Protein 7AOB (pdb70)

CATH classification: 3.40.50.720

Structure (mmCIF, N/CA/C/O backbone):
data_7AOB
#
_entry.id   7AOB
#
_cell.length_a   69.910
_cell.length_b   150.480
_cell.length_c   153.970
_cell.angle_alpha   90.000
_cell.angle_beta   90.000
_cell.angle_gamma   90.000
#
_symmetry.space_group_name_H-M   'P 21 21 21'
#
loop_
_entity.id
_entity.type
_entity.pdbx_description
1 polymer 'Malate dehydrogenase'
2 non-polymer GLYCEROL
3 non-polymer DI(HYDROXYETHYL)ETHER
4 non-polymer 'PENTAETHYLENE GLYCOL'
5 non-polymer 1,2-ETHANEDIOL
6 non-polymer 'TRIETHYLENE GLYCOL'
7 water water
#
loop_
_atom_site.group_PDB
_atom_site.id
_atom_site.type_symbol
_atom_site.label_atom_id
_atom_site.label_alt_id
_atom_site.label_comp_id
_atom_site.label_asym_id
_atom_site.label_entity_id
_atom_site.label_seq_id
_atom_site.pdbx_PDB_ins_code
_atom_site.Cartn_x
_atom_site.Cartn_y
_atom_site.Cartn_z
_atom_site.occupancy
_atom_site.B_iso_or_equiv
_atom_site.auth_seq_id
_atom_site.auth_comp_id
_atom_site.auth_asym_id
_atom_site.auth_atom_id
_atom_site.pdbx_PDB_model_num
ATOM 1 N N . MET A 1 1 ? -32.799 -33.276 -22.446 1.00 34.61 1 MET A N 1
ATOM 2 C CA . MET A 1 1 ? -31.810 -32.341 -21.817 1.00 32.69 1 MET A CA 1
ATOM 3 C C . MET A 1 1 ? -32.282 -30.915 -22.102 1.00 33.51 1 MET A C 1
ATOM 4 O O . MET A 1 1 ? -32.710 -30.643 -23.241 1.00 29.75 1 MET A O 1
ATOM 9 N N . LYS A 1 2 ? -32.220 -30.061 -21.086 1.00 35.63 2 LYS A N 1
ATOM 10 C CA . LYS A 1 2 ? -32.647 -28.640 -21.097 1.00 39.22 2 LYS A CA 1
ATOM 11 C C . LYS A 1 2 ? -31.511 -27.830 -20.472 1.00 35.98 2 LYS A C 1
ATOM 12 O O . LYS A 1 2 ? -30.936 -28.314 -19.501 1.00 30.93 2 LYS A O 1
ATOM 18 N N . ARG A 1 3 ? -31.150 -26.678 -21.033 1.00 29.68 3 ARG A N 1
ATOM 19 C CA . ARG A 1 3 ? -30.213 -25.773 -20.346 1.00 28.32 3 ARG A CA 1
ATOM 20 C C . ARG A 1 3 ? -30.885 -25.275 -19.070 1.00 26.05 3 ARG A C 1
ATOM 21 O O . ARG A 1 3 ? -32.088 -24.995 -19.037 1.00 23.53 3 ARG A O 1
ATOM 29 N N . PRO A 1 4 ? -30.104 -25.118 -17.993 1.00 23.19 4 PRO A N 1
ATOM 30 C CA . PRO A 1 4 ? -30.606 -24.418 -16.817 1.00 22.54 4 PRO A CA 1
ATOM 31 C C . PRO A 1 4 ? -30.952 -22.943 -17.083 1.00 19.61 4 PRO A C 1
ATOM 32 O O . PRO A 1 4 ? -30.648 -22.354 -18.171 1.00 17.69 4 PRO A O 1
ATOM 36 N N . LYS A 1 5 ? -31.622 -22.355 -16.100 1.00 20.22 5 LYS A N 1
ATOM 37 C CA . LYS A 1 5 ? -32.193 -20.985 -16.175 1.00 19.15 5 LYS A CA 1
ATOM 38 C C . LYS A 1 5 ? -31.662 -20.144 -15.010 1.00 17.95 5 LYS A C 1
ATOM 39 O O . LYS A 1 5 ? -31.841 -20.528 -13.824 1.00 18.55 5 LYS A O 1
ATOM 45 N N . VAL A 1 6 ? -31.040 -19.019 -15.338 1.00 18.69 6 VAL A N 1
ATOM 46 C CA . VAL A 1 6 ? -30.577 -18.004 -14.353 1.00 17.87 6 VAL A CA 1
ATOM 47 C C . VAL A 1 6 ? -31.373 -16.729 -14.575 1.00 18.73 6 VAL A C 1
ATOM 48 O O . VAL A 1 6 ? -31.408 -16.212 -15.737 1.00 19.69 6 VAL A O 1
ATOM 52 N N . SER A 1 7 ? -31.917 -16.175 -13.486 1.00 18.34 7 SER A N 1
ATOM 53 C CA . SER A 1 7 ? -32.526 -14.827 -13.518 1.00 17.94 7 SER A CA 1
ATOM 54 C C . SER A 1 7 ? -31.598 -13.863 -12.775 1.00 19.10 7 SER A C 1
ATOM 55 O O . SER A 1 7 ? -31.019 -14.218 -11.705 1.00 17.59 7 SER A O 1
ATOM 58 N N . ILE A 1 8 ? -31.488 -12.662 -13.325 1.00 17.30 8 ILE A N 1
ATOM 59 C CA . ILE A 1 8 ? -30.702 -11.558 -12.725 1.00 18.30 8 ILE A CA 1
ATOM 60 C C . ILE A 1 8 ? -31.679 -10.426 -12.475 1.00 18.39 8 ILE A C 1
ATOM 61 O O . ILE A 1 8 ? -32.200 -9.880 -13.467 1.00 21.97 8 ILE A O 1
ATOM 66 N N . VAL A 1 9 ? -31.832 -10.033 -11.218 1.00 19.28 9 VAL A N 1
ATOM 67 C CA . VAL A 1 9 ? -32.652 -8.853 -10.805 1.00 20.62 9 VAL A CA 1
ATOM 68 C C . VAL A 1 9 ? -31.722 -7.632 -10.681 1.00 21.57 9 VAL A C 1
ATOM 69 O O . VAL A 1 9 ? -30.746 -7.671 -9.877 1.00 25.38 9 VAL A O 1
ATOM 73 N N . GLY A 1 10 ? -32.026 -6.583 -11.441 1.00 21.23 10 GLY A N 1
ATOM 74 C CA . GLY A 1 10 ? -31.136 -5.440 -11.686 1.00 22.10 10 GLY A CA 1
ATOM 75 C C . GLY A 1 10 ? -30.425 -5.612 -13.017 1.00 24.72 10 GLY A C 1
ATOM 76 O O . GLY A 1 10 ? -29.587 -6.522 -13.147 1.00 23.83 10 GLY A O 1
ATOM 77 N N . ALA A 1 11 ? -30.759 -4.786 -13.999 1.00 21.91 11 ALA A N 1
ATOM 78 C CA . ALA A 1 11 ? -30.166 -4.847 -15.347 1.00 23.49 11 ALA A CA 1
ATOM 79 C C . ALA A 1 11 ? -29.307 -3.594 -15.556 1.00 21.24 11 ALA A C 1
ATOM 80 O O . ALA A 1 11 ? -29.177 -3.181 -16.699 1.00 23.92 11 ALA A O 1
ATOM 82 N N . GLY A 1 12 ? -28.833 -2.982 -14.466 1.00 22.42 12 GLY A N 1
ATOM 83 C CA . GLY A 1 12 ? -27.773 -1.950 -14.472 1.00 20.87 12 GLY A CA 1
ATOM 84 C C . GLY A 1 12 ? -26.451 -2.539 -14.966 1.00 23.06 12 GLY A C 1
ATOM 85 O O . GLY A 1 12 ? -26.454 -3.688 -15.468 1.00 20.63 12 GLY A O 1
ATOM 86 N N . ASN A 1 13 ? -25.342 -1.808 -14.817 1.00 23.08 13 ASN A N 1
ATOM 87 C CA . ASN A 1 13 ? -24.026 -2.220 -15.355 1.00 22.19 13 ASN A CA 1
ATOM 88 C C . ASN A 1 13 ? -23.633 -3.581 -14.771 1.00 21.56 13 ASN A C 1
ATOM 89 O O . ASN A 1 13 ? -23.105 -4.400 -15.519 1.00 23.40 13 ASN A O 1
ATOM 94 N N . THR A 1 14 ? -23.841 -3.785 -13.475 1.00 21.50 14 THR A N 1
ATOM 95 C CA . THR A 1 14 ? -23.416 -5.044 -12.811 1.00 22.87 14 THR A CA 1
ATOM 96 C C . THR A 1 14 ? -24.259 -6.223 -13.310 1.00 20.74 14 THR A C 1
ATOM 97 O O . THR A 1 14 ? -23.679 -7.217 -13.715 1.00 20.16 14 THR A O 1
ATOM 101 N N . GLY A 1 15 ? -25.573 -6.084 -13.258 1.00 18.36 15 GLY A N 1
ATOM 102 C CA . GLY A 1 15 ? -26.457 -7.147 -13.774 1.00 18.76 15 GLY A CA 1
ATOM 103 C C . GLY A 1 15 ? -26.103 -7.518 -15.206 1.00 19.06 15 GLY A C 1
ATOM 104 O O . GLY A 1 15 ? -25.985 -8.714 -15.497 1.00 17.63 15 GLY A O 1
ATOM 105 N N . ALA A 1 16 ? -25.927 -6.522 -16.079 1.00 19.69 16 ALA A N 1
ATOM 106 C CA . ALA A 1 16 ? -25.590 -6.719 -17.503 1.00 21.44 16 ALA A CA 1
ATOM 107 C C . ALA A 1 16 ? -24.195 -7.362 -17.647 1.00 21.16 16 ALA A C 1
ATOM 108 O O . ALA A 1 16 ? -24.050 -8.233 -18.515 1.00 19.68 16 ALA A O 1
ATOM 110 N N . ALA A 1 17 ? -23.209 -6.948 -16.844 1.00 19.79 17 ALA A N 1
ATOM 111 C CA . ALA A 1 17 ? -21.849 -7.540 -16.872 1.00 20.58 17 ALA A CA 1
ATOM 112 C C . ALA A 1 17 ? -21.948 -9.004 -16.454 1.00 20.36 17 ALA A C 1
ATOM 113 O O . ALA A 1 17 ? -21.344 -9.857 -17.089 1.00 22.21 17 ALA A O 1
ATOM 115 N N . LEU A 1 18 ? -22.712 -9.286 -15.414 1.00 20.15 18 LEU A N 1
ATOM 116 C CA . LEU A 1 18 ? -22.959 -10.684 -15.001 1.00 18.80 18 LEU A CA 1
ATOM 117 C C . LEU A 1 18 ? -23.481 -11.498 -16.194 1.00 18.75 18 LEU A C 1
ATOM 118 O O . LEU A 1 18 ? -22.947 -12.598 -16.429 1.00 16.40 18 LEU A O 1
ATOM 123 N N . ALA A 1 19 ? -24.509 -11.009 -16.895 1.00 17.32 19 ALA A N 1
ATOM 124 C CA . ALA A 1 19 ? -25.137 -11.729 -18.023 1.00 16.95 19 ALA A CA 1
ATOM 125 C C . ALA A 1 19 ? -24.077 -12.023 -19.083 1.00 16.28 19 ALA A C 1
ATOM 126 O O . ALA A 1 19 ? -24.079 -13.134 -19.658 1.00 17.57 19 ALA A O 1
ATOM 128 N N . HIS A 1 20 ? -23.197 -11.067 -19.338 1.00 17.74 20 HIS A N 1
ATOM 129 C CA . HIS A 1 20 ? -22.113 -11.189 -20.353 1.00 18.80 20 HIS A CA 1
ATOM 130 C C . HIS A 1 20 ? -21.193 -12.345 -19.944 1.00 18.20 20 HIS A C 1
ATOM 131 O O . HIS A 1 20 ? -20.951 -13.266 -20.754 1.00 16.38 20 HIS A O 1
ATOM 138 N N . TRP A 1 21 ? -20.688 -12.308 -18.720 1.00 18.69 21 TRP A N 1
ATOM 139 C CA . TRP A 1 21 ? -19.753 -13.356 -18.217 1.00 19.77 21 TRP A CA 1
ATOM 140 C C . TRP A 1 21 ? -20.447 -14.732 -18.245 1.00 21.32 21 TRP A C 1
ATOM 141 O O . TRP A 1 21 ? -19.776 -15.750 -18.528 1.00 22.40 21 TRP A O 1
ATOM 152 N N . LEU A 1 22 ? -21.746 -14.788 -17.922 1.00 19.01 22 LEU A N 1
ATOM 153 C CA . LEU A 1 22 ? -22.505 -16.068 -17.954 1.00 21.33 22 LEU A CA 1
ATOM 154 C C . LEU A 1 22 ? -22.684 -16.522 -19.405 1.00 19.88 22 LEU A C 1
ATOM 155 O O . LEU A 1 22 ? -22.575 -17.739 -19.622 1.00 18.30 22 LEU A O 1
ATOM 160 N N . ALA A 1 23 ? -23.001 -15.613 -20.338 1.00 19.07 23 ALA A N 1
ATOM 161 C CA . ALA A 1 23 ? -23.273 -16.007 -21.745 1.00 20.93 23 ALA A CA 1
ATOM 162 C C . ALA A 1 23 ? -22.039 -16.739 -22.299 1.00 22.40 23 ALA A C 1
ATOM 163 O O . ALA A 1 23 ? -22.174 -17.753 -22.992 1.00 21.39 23 ALA A O 1
ATOM 165 N N . ILE A 1 24 ? -20.858 -16.223 -21.986 1.00 23.26 24 ILE A N 1
ATOM 166 C CA . ILE A 1 24 ? -19.560 -16.751 -22.490 1.00 29.60 24 ILE A CA 1
ATOM 167 C C . ILE A 1 24 ? -19.276 -18.145 -21.919 1.00 27.21 24 ILE A C 1
ATOM 168 O O . ILE A 1 24 ? -18.665 -18.940 -22.634 1.00 29.49 24 ILE A O 1
ATOM 173 N N . LYS A 1 25 ? -19.756 -18.420 -20.707 1.00 27.39 25 LYS A N 1
ATOM 174 C CA . LYS A 1 25 ? -19.559 -19.756 -20.099 1.00 28.94 25 LYS A CA 1
ATOM 175 C C . LYS A 1 25 ? -20.532 -20.774 -20.712 1.00 27.99 25 LYS A C 1
ATOM 176 O O . LYS A 1 25 ? -20.319 -21.940 -20.449 1.00 26.25 25 LYS A O 1
ATOM 182 N N . GLN A 1 26 ? -21.541 -20.332 -21.479 1.00 25.72 26 GLN A N 1
ATOM 183 C CA . GLN A 1 26 ? -22.572 -21.228 -22.066 1.00 29.82 26 GLN A CA 1
ATOM 184 C C . GLN A 1 26 ? -23.189 -22.095 -20.971 1.00 29.04 26 GLN A C 1
ATOM 185 O O . GLN A 1 26 ? -23.189 -23.305 -21.115 1.00 32.61 26 GLN A O 1
ATOM 191 N N . VAL A 1 27 ? -23.584 -21.495 -19.857 1.00 33.49 27 VAL A N 1
ATOM 192 C CA . VAL A 1 27 ? -23.909 -22.269 -18.629 1.00 32.78 27 VAL A CA 1
ATOM 193 C C . VAL A 1 27 ? -25.435 -22.297 -18.434 1.00 30.33 27 VAL A C 1
ATOM 194 O O . VAL A 1 27 ? -25.905 -23.265 -17.822 1.00 27.12 27 VAL A O 1
ATOM 198 N N . ALA A 1 28 ? -26.182 -21.333 -19.001 1.00 25.14 28 ALA A N 1
ATOM 199 C CA . ALA A 1 28 ? -27.630 -21.183 -18.753 1.00 23.30 28 ALA A CA 1
ATOM 200 C C . ALA A 1 28 ? -28.255 -20.183 -19.720 1.00 19.45 28 ALA A C 1
ATOM 201 O O . ALA A 1 28 ? -27.592 -19.247 -20.165 1.00 17.35 28 ALA A O 1
ATOM 203 N N . ASP A 1 29 ? -29.531 -20.385 -20.004 1.00 18.14 29 ASP A N 1
ATOM 204 C CA . ASP A 1 29 ? -30.392 -19.294 -20.508 1.00 19.91 29 ASP A CA 1
ATOM 205 C C . ASP A 1 29 ? -30.515 -18.271 -19.385 1.00 21.30 29 ASP A C 1
ATOM 206 O O . ASP A 1 29 ? -30.417 -18.656 -18.172 1.00 19.95 29 ASP A O 1
ATOM 211 N N . ILE A 1 30 ? -30.634 -17.012 -19.788 1.00 21.23 30 ILE A N 1
ATOM 212 C CA . ILE A 1 30 ? -30.603 -15.846 -18.867 1.00 22.21 30 ILE A CA 1
ATOM 213 C C . ILE A 1 30 ? -31.848 -14.988 -19.070 1.00 21.56 30 ILE A C 1
ATOM 214 O O . ILE A 1 30 ? -32.183 -14.661 -20.225 1.00 20.41 30 ILE A O 1
ATOM 219 N N . VAL A 1 31 ? -32.427 -14.567 -17.953 1.00 21.58 31 VAL A N 1
ATOM 220 C CA . VAL A 1 31 ? -33.516 -13.569 -17.920 1.00 21.06 31 VAL A CA 1
ATOM 221 C C . VAL A 1 31 ? -33.031 -12.389 -17.078 1.00 21.49 31 VAL A C 1
ATOM 222 O O . VAL A 1 31 ? -32.813 -12.587 -15.897 1.00 20.12 31 VAL A O 1
ATOM 226 N N . LEU A 1 32 ? -32.966 -11.199 -17.679 1.00 21.07 32 LEU A N 1
ATOM 227 C CA . LEU A 1 32 ? -32.736 -9.911 -16.989 1.00 22.91 32 LEU A CA 1
ATOM 228 C C . LEU A 1 32 ? -34.066 -9.294 -16.547 1.00 22.69 32 LEU A C 1
ATOM 229 O O . LEU A 1 32 ? -34.958 -9.147 -17.396 1.00 22.36 32 LEU A O 1
ATOM 234 N N . VAL A 1 33 ? -34.163 -8.871 -15.286 1.00 21.80 33 VAL A N 1
ATOM 235 C CA . VAL A 1 33 ? -35.390 -8.220 -14.764 1.00 24.96 33 VAL A CA 1
ATOM 236 C C . VAL A 1 33 ? -35.032 -6.899 -14.100 1.00 24.48 33 VAL A C 1
ATOM 237 O O . VAL A 1 33 ? -33.995 -6.791 -13.442 1.00 24.47 33 VAL A O 1
ATOM 241 N N . ASP A 1 34 ? -35.833 -5.891 -14.396 1.00 23.43 34 ASP A N 1
ATOM 242 C CA . ASP A 1 34 ? -35.638 -4.530 -13.874 1.00 26.40 34 ASP A CA 1
ATOM 243 C C . ASP A 1 34 ? -37.008 -3.836 -13.913 1.00 26.38 34 ASP A C 1
ATOM 244 O O . ASP A 1 34 ? -37.871 -4.247 -14.705 1.00 26.82 34 ASP A O 1
ATOM 249 N N . VAL A 1 35 ? -37.179 -2.798 -13.112 1.00 28.78 35 VAL A N 1
ATOM 250 C CA . VAL A 1 35 ? -38.457 -2.032 -13.000 1.00 29.62 35 VAL A CA 1
ATOM 251 C C . VAL A 1 35 ? -38.519 -1.065 -14.192 1.00 31.61 35 VAL A C 1
ATOM 252 O O . VAL A 1 35 ? -39.645 -0.703 -14.608 1.00 29.08 35 VAL A O 1
ATOM 256 N N . VAL A 1 36 ? -37.351 -0.699 -14.742 1.00 29.42 36 VAL A N 1
ATOM 257 C CA . VAL A 1 36 ? -37.213 0.301 -15.844 1.00 29.97 36 VAL A CA 1
ATOM 258 C C . VAL A 1 36 ? -37.606 -0.324 -17.185 1.00 31.45 36 VAL A C 1
ATOM 259 O O . VAL A 1 36 ? -36.880 -1.227 -17.671 1.00 24.91 36 VAL A O 1
ATOM 263 N N . GLU A 1 37 ? -38.689 0.174 -17.796 1.00 29.26 37 GLU A N 1
ATOM 264 C CA . GLU A 1 37 ? -39.270 -0.437 -19.020 1.00 30.19 37 GLU A CA 1
ATOM 265 C C . GLU A 1 37 ? -38.282 -0.274 -20.165 1.00 27.76 37 GLU A C 1
ATOM 266 O O . GLU A 1 37 ? -37.694 0.811 -20.285 1.00 30.42 37 GLU A O 1
ATOM 272 N N . GLY A 1 38 ? -38.149 -1.309 -20.986 1.00 26.37 38 GLY A N 1
ATOM 273 C CA . GLY A 1 38 ? -37.273 -1.294 -22.157 1.00 25.74 38 GLY A CA 1
ATOM 274 C C . GLY A 1 38 ? -35.833 -1.686 -21.835 1.00 25.64 38 GLY A C 1
ATOM 275 O O . GLY A 1 38 ? -35.238 -2.290 -22.725 1.00 26.49 38 GLY A O 1
ATOM 276 N N . MET A 1 39 ? -35.282 -1.348 -20.658 1.00 23.15 39 MET A N 1
ATOM 277 C CA . MET A 1 39 ? -33.817 -1.453 -20.381 1.00 24.53 39 MET A CA 1
ATOM 278 C C . MET A 1 39 ? -33.347 -2.913 -20.389 1.00 22.24 39 MET A C 1
ATOM 279 O O . MET A 1 39 ? -32.395 -3.234 -21.109 1.00 20.73 39 MET A O 1
ATOM 284 N N . PRO A 1 40 ? -33.933 -3.827 -19.574 1.00 21.44 40 PRO A N 1
ATOM 285 C CA . PRO A 1 40 ? -33.536 -5.227 -19.596 1.00 22.21 40 PRO A CA 1
ATOM 286 C C . PRO A 1 40 ? -33.796 -5.840 -20.968 1.00 21.75 40 PRO A C 1
ATOM 287 O O . PRO A 1 40 ? -33.015 -6.678 -21.360 1.00 20.70 40 PRO A O 1
ATOM 291 N N . GLN A 1 41 ? -34.891 -5.456 -21.626 1.00 21.43 41 GLN A N 1
ATOM 292 C CA . GLN A 1 41 ? -35.239 -5.971 -22.973 1.00 21.73 41 GLN A CA 1
ATOM 293 C C . GLN A 1 41 ? -34.096 -5.615 -23.943 1.00 21.20 41 GLN A C 1
ATOM 294 O O . GLN A 1 41 ? -33.706 -6.450 -24.793 1.00 21.07 41 GLN A O 1
ATOM 300 N N . GLY A 1 42 ? -33.616 -4.381 -23.870 1.00 21.57 42 GLY A N 1
ATOM 301 C CA . GLY A 1 42 ? -32.587 -3.845 -24.787 1.00 22.13 42 GLY A CA 1
ATOM 302 C C . GLY A 1 42 ? -31.238 -4.499 -24.531 1.00 20.08 42 GLY A C 1
ATOM 303 O O . GLY A 1 42 ? -30.600 -4.917 -25.469 1.00 19.25 42 GLY A O 1
ATOM 304 N N . LYS A 1 43 ? -30.846 -4.633 -23.273 1.00 21.20 43 LYS A N 1
ATOM 305 C CA . LYS A 1 43 ? -29.535 -5.220 -22.932 1.00 21.70 43 LYS A CA 1
ATOM 306 C C . LYS A 1 43 ? -29.516 -6.696 -23.306 1.00 22.55 43 LYS A C 1
ATOM 307 O O . LYS A 1 43 ? -28.504 -7.118 -23.868 1.00 20.65 43 LYS A O 1
ATOM 313 N N . ALA A 1 44 ? -30.572 -7.442 -22.959 1.00 20.84 44 ALA A N 1
ATOM 314 C CA . ALA A 1 44 ? -30.787 -8.849 -23.353 1.00 19.86 44 ALA A CA 1
ATOM 315 C C . ALA A 1 44 ? -30.645 -9.017 -24.868 1.00 19.32 44 ALA A C 1
ATOM 316 O O . ALA A 1 44 ? -29.851 -9.867 -25.271 1.00 18.88 44 ALA A O 1
ATOM 318 N N . LEU A 1 45 ? -31.437 -8.320 -25.683 1.00 19.12 45 LEU A N 1
ATOM 319 C CA . LEU A 1 45 ? -31.397 -8.510 -27.160 1.00 20.50 45 LEU A CA 1
ATOM 320 C C . LEU A 1 45 ? -30.008 -8.126 -27.686 1.00 19.73 45 LEU A C 1
ATOM 321 O O . LEU A 1 45 ? -29.438 -8.891 -28.482 1.00 20.46 45 LEU A O 1
ATOM 326 N N . ASP A 1 46 ? -29.429 -7.040 -27.189 1.00 20.46 46 ASP A N 1
ATOM 327 C CA . ASP A 1 46 ? -28.048 -6.637 -27.576 1.00 20.36 46 ASP A CA 1
ATOM 328 C C . ASP A 1 46 ? -27.075 -7.792 -27.277 1.00 21.57 46 ASP A C 1
ATOM 329 O O . ASP A 1 46 ? -26.320 -8.177 -28.191 1.00 21.42 46 ASP A O 1
ATOM 334 N N . LEU A 1 47 ? -27.113 -8.380 -26.070 1.00 21.85 47 LEU A N 1
ATOM 335 C CA . LEU A 1 47 ? -26.132 -9.438 -25.694 1.00 19.70 47 LEU A CA 1
ATOM 336 C C . LEU A 1 47 ? -26.392 -10.625 -26.601 1.00 18.70 47 LEU A C 1
ATOM 337 O O . LEU A 1 47 ? -25.408 -11.228 -27.101 1.00 16.68 47 LEU A O 1
ATOM 342 N N . MET A 1 48 ? -27.663 -10.958 -26.852 1.00 19.12 48 MET A N 1
ATOM 343 C CA . MET A 1 48 ? -27.945 -12.209 -27.598 1.00 20.71 48 MET A CA 1
ATOM 344 C C . MET A 1 48 ? -27.529 -12.062 -29.083 1.00 19.47 48 MET A C 1
ATOM 345 O O . MET A 1 48 ? -27.146 -13.089 -29.744 1.00 20.39 48 MET A O 1
ATOM 350 N N . GLN A 1 49 ? -27.505 -10.835 -29.590 1.00 21.10 49 GLN A N 1
ATOM 351 C CA . GLN A 1 49 ? -27.090 -10.526 -30.992 1.00 21.47 49 GLN A CA 1
ATOM 352 C C . GLN A 1 49 ? -25.572 -10.709 -31.163 1.00 20.57 49 GLN A C 1
ATOM 353 O O . GLN A 1 49 ? -25.111 -10.726 -32.324 1.00 19.86 49 GLN A O 1
ATOM 359 N N . SER A 1 50 ? -24.813 -10.806 -30.067 1.00 19.05 50 SER A N 1
ATOM 360 C CA A SER A 1 50 ? -23.356 -11.102 -30.128 0.50 19.50 50 SER A CA 1
ATOM 361 C CA B SER A 1 50 ? -23.356 -11.109 -30.103 0.50 19.29 50 SER A CA 1
ATOM 362 C C . SER A 1 50 ? -23.132 -12.605 -30.333 1.00 19.68 50 SER A C 1
ATOM 363 O O . SER A 1 50 ? -22.005 -12.972 -30.710 1.00 21.89 50 SER A O 1
ATOM 368 N N . ALA A 1 51 ? -24.153 -13.440 -30.081 1.00 19.96 51 ALA A N 1
ATOM 369 C CA . ALA A 1 51 ? -24.007 -14.907 -30.008 1.00 21.02 51 ALA A CA 1
ATOM 370 C C . ALA A 1 51 ? -23.477 -15.481 -31.329 1.00 22.45 51 ALA A C 1
ATOM 371 O O . ALA A 1 51 ? -22.586 -16.347 -31.321 1.00 22.19 51 ALA A O 1
ATOM 373 N N . PRO A 1 52 ? -24.018 -15.110 -32.512 1.00 21.69 52 PRO A N 1
ATOM 374 C CA . PRO A 1 52 ? -23.527 -15.702 -33.762 1.00 21.84 52 PRO A CA 1
ATOM 375 C C . PRO A 1 52 ? -22.032 -15.367 -33.979 1.00 25.40 52 PRO A C 1
ATOM 376 O O . PRO A 1 52 ? -21.296 -16.084 -34.626 1.00 21.43 52 PRO A O 1
ATOM 380 N N . VAL A 1 53 ? -21.582 -14.277 -33.366 1.00 26.11 53 VAL A N 1
ATOM 381 C CA . VAL A 1 53 ? -20.177 -13.832 -33.580 1.00 30.07 53 VAL A CA 1
ATOM 382 C C . VAL A 1 53 ? -19.259 -14.492 -32.547 1.00 29.32 53 VAL A C 1
ATOM 383 O O . VAL A 1 53 ? -18.166 -14.907 -32.929 1.00 25.44 53 VAL A O 1
ATOM 387 N N . GLU A 1 54 ? -19.728 -14.632 -31.320 1.00 26.58 54 GLU A N 1
ATOM 388 C CA . GLU A 1 54 ? -18.854 -15.119 -30.215 1.00 31.35 54 GLU A CA 1
ATOM 389 C C . GLU A 1 54 ? -18.978 -16.622 -29.998 1.00 32.52 54 GLU A C 1
ATOM 390 O O . GLU A 1 54 ? -18.219 -17.142 -29.175 1.00 44.11 54 GLU A O 1
ATOM 396 N N . GLY A 1 55 ? -19.877 -17.273 -30.723 1.00 36.48 55 GLY A N 1
ATOM 397 C CA . GLY A 1 55 ? -20.085 -18.728 -30.637 1.00 36.70 55 GLY A CA 1
ATOM 398 C C . GLY A 1 55 ? -20.530 -19.143 -29.243 1.00 38.08 55 GLY A C 1
ATOM 399 O O . GLY A 1 55 ? -19.730 -19.799 -28.540 1.00 47.14 55 GLY A O 1
ATOM 400 N N . PHE A 1 56 ? -21.705 -18.686 -28.804 1.00 31.63 56 PHE A N 1
ATOM 401 C CA . PHE A 1 56 ? -22.409 -19.237 -27.624 1.00 24.65 56 PHE A CA 1
ATOM 402 C C . PHE A 1 56 ? -23.859 -19.511 -28.024 1.00 24.90 56 PHE A C 1
ATOM 403 O O . PHE A 1 56 ? -24.380 -18.776 -28.911 1.00 24.85 56 PHE A O 1
ATOM 411 N N . ASP A 1 57 ? -24.425 -20.613 -27.507 1.00 21.71 57 ASP A N 1
ATOM 412 C CA . ASP A 1 57 ? -25.860 -20.974 -27.595 1.00 24.48 57 ASP A CA 1
ATOM 413 C C . ASP A 1 57 ? -26.502 -20.793 -26.220 1.00 24.49 57 ASP A C 1
ATOM 414 O O . ASP A 1 57 ? -26.704 -21.782 -25.477 1.00 27.93 57 ASP A O 1
ATOM 419 N N . VAL A 1 58 ? -26.873 -19.561 -25.920 1.00 26.84 58 VAL A N 1
ATOM 420 C CA . VAL A 1 58 ? -27.708 -19.228 -24.741 1.00 27.04 58 VAL A CA 1
ATOM 421 C C . VAL A 1 58 ? -28.688 -18.174 -25.218 1.00 23.85 58 VAL A C 1
ATOM 422 O O . VAL A 1 58 ? -28.326 -17.384 -26.110 1.00 23.98 58 VAL A O 1
ATOM 426 N N . VAL A 1 59 ? -29.927 -18.284 -24.752 1.00 23.55 59 VAL A N 1
ATOM 427 C CA . VAL A 1 59 ? -31.007 -17.296 -25.009 1.00 22.95 59 VAL A CA 1
ATOM 428 C C . VAL A 1 59 ? -31.052 -16.349 -23.816 1.00 23.68 59 VAL A C 1
ATOM 429 O O . VAL A 1 59 ? -31.072 -16.834 -22.620 1.00 22.04 59 VAL A O 1
ATOM 433 N N . ILE A 1 60 ? -30.994 -15.048 -24.126 1.00 21.44 60 ILE A N 1
ATOM 434 C CA . ILE A 1 60 ? -31.019 -13.952 -23.122 1.00 20.08 60 ILE A CA 1
ATOM 435 C C . ILE A 1 60 ? -32.233 -13.104 -23.445 1.00 20.23 60 ILE A C 1
ATOM 436 O O . ILE A 1 60 ? -32.354 -12.651 -24.613 1.00 20.28 60 ILE A O 1
ATOM 441 N N . THR A 1 61 ? -33.134 -13.007 -22.469 1.00 20.64 61 THR A N 1
ATOM 442 C CA . THR A 1 61 ? -34.380 -12.212 -22.562 1.00 21.02 61 THR A CA 1
ATOM 443 C C . THR A 1 61 ? -34.447 -11.239 -21.365 1.00 21.84 61 THR A C 1
ATOM 444 O O . THR A 1 61 ? -33.689 -11.370 -20.385 1.00 23.77 61 THR A O 1
ATOM 448 N N . GLY A 1 62 ? -35.336 -10.272 -21.460 1.00 20.21 62 GLY A N 1
ATOM 449 C CA . GLY A 1 62 ? -35.483 -9.153 -20.531 1.00 21.41 62 GLY A CA 1
ATOM 450 C C . GLY A 1 62 ? -36.948 -8.960 -20.230 1.00 21.14 62 GLY A C 1
ATOM 451 O O . GLY A 1 62 ? -37.770 -9.218 -21.134 1.00 21.75 62 GLY A O 1
ATOM 452 N N . SER A 1 63 ? -37.278 -8.613 -18.995 1.00 22.28 63 SER A N 1
ATOM 453 C CA . SER A 1 63 ? -38.683 -8.409 -18.557 1.00 23.90 63 SER A CA 1
ATOM 454 C C . SER A 1 63 ? -38.718 -7.369 -17.451 1.00 23.02 63 SER A C 1
ATOM 455 O O . SER A 1 63 ? -37.705 -7.215 -16.764 1.00 23.08 63 SER A O 1
ATOM 458 N N . ASN A 1 64 ? -39.854 -6.683 -17.328 1.00 22.36 64 ASN A N 1
ATOM 459 C CA . ASN A 1 64 ? -40.235 -5.860 -16.158 1.00 23.67 64 ASN A CA 1
ATOM 460 C C . ASN A 1 64 ? -41.114 -6.672 -15.192 1.00 24.51 64 ASN A C 1
ATOM 461 O O . ASN A 1 64 ? -41.570 -6.115 -14.188 1.00 26.27 64 ASN A O 1
ATOM 466 N N . ASP A 1 65 ? -41.349 -7.943 -15.490 1.00 25.81 65 ASP A N 1
ATOM 467 C CA . ASP A 1 65 ? -42.307 -8.822 -14.770 1.00 26.92 65 ASP A CA 1
ATOM 468 C C . ASP A 1 65 ? -41.495 -9.912 -14.061 1.00 23.64 65 ASP A C 1
ATOM 469 O O . ASP A 1 65 ? -40.818 -10.694 -14.744 1.00 24.18 65 ASP A O 1
ATOM 474 N N . TYR A 1 66 ? -41.592 -9.992 -12.743 1.00 25.71 66 TYR A N 1
ATOM 475 C CA . TYR A 1 66 ? -40.946 -11.062 -11.930 1.00 28.12 66 TYR A CA 1
ATOM 476 C C . TYR A 1 66 ? -41.388 -12.456 -12.397 1.00 27.27 66 TYR A C 1
ATOM 477 O O . TYR A 1 66 ? -40.600 -13.421 -12.248 1.00 24.34 66 TYR A O 1
ATOM 486 N N . ALA A 1 67 ? -42.607 -12.594 -12.926 1.00 24.30 67 ALA A N 1
ATOM 487 C CA . ALA A 1 67 ? -43.123 -13.906 -13.396 1.00 26.71 67 ALA A CA 1
ATOM 488 C C . ALA A 1 67 ? -42.178 -14.490 -14.449 1.00 23.15 67 ALA A C 1
ATOM 489 O O . ALA A 1 67 ? -42.167 -15.688 -14.589 1.00 22.32 67 ALA A O 1
ATOM 491 N N . ALA A 1 68 ? -41.450 -13.657 -15.181 1.00 21.74 68 ALA A N 1
ATOM 492 C CA . ALA A 1 68 ? -40.486 -14.095 -16.204 1.00 21.35 68 ALA A CA 1
ATOM 493 C C . ALA A 1 68 ? -39.325 -14.841 -15.539 1.00 20.21 68 ALA A C 1
ATOM 494 O O . ALA A 1 68 ? -38.621 -15.548 -16.250 1.00 21.27 68 ALA A O 1
ATOM 496 N N . THR A 1 69 ? -39.212 -14.807 -14.219 1.00 19.08 69 THR A N 1
ATOM 497 C CA . THR A 1 69 ? -38.146 -15.533 -13.478 1.00 20.69 69 THR A CA 1
ATOM 498 C C . THR A 1 69 ? -38.599 -16.941 -13.070 1.00 21.32 69 THR A C 1
ATOM 499 O O . THR A 1 69 ? -37.738 -17.694 -12.617 1.00 17.53 69 THR A O 1
ATOM 503 N N . ALA A 1 70 ? -39.870 -17.308 -13.287 1.00 22.29 70 ALA A N 1
ATOM 504 C CA . ALA A 1 70 ? -40.446 -18.607 -12.858 1.00 22.85 70 ALA A CA 1
ATOM 505 C C . ALA A 1 70 ? -39.503 -19.737 -13.288 1.00 23.33 70 ALA A C 1
ATOM 506 O O . ALA A 1 70 ? -39.046 -19.727 -14.443 1.00 24.74 70 ALA A O 1
ATOM 508 N N . GLY A 1 71 ? -39.236 -20.665 -12.375 1.00 23.41 71 GLY A N 1
ATOM 509 C CA . GLY A 1 71 ? -38.506 -21.923 -12.641 1.00 23.71 71 GLY A CA 1
ATOM 510 C C . GLY A 1 71 ? -37.005 -21.699 -12.819 1.00 22.18 71 GLY A C 1
ATOM 511 O O . GLY A 1 71 ? -36.366 -22.514 -13.517 1.00 19.60 71 GLY A O 1
ATOM 512 N N . SER A 1 72 ? -36.439 -20.667 -12.191 1.00 21.85 72 SER A N 1
ATOM 513 C CA . SER A 1 72 ? -34.986 -20.398 -12.262 1.00 21.34 72 SER A CA 1
ATOM 514 C C . SER A 1 72 ? -34.263 -21.374 -11.333 1.00 20.58 72 SER A C 1
ATOM 515 O O . SER A 1 72 ? -34.718 -21.568 -10.201 1.00 19.18 72 SER A O 1
ATOM 518 N N . ASP A 1 73 ? -33.134 -21.900 -11.787 1.00 19.62 73 ASP A N 1
ATOM 519 C CA . ASP A 1 73 ? -32.221 -22.713 -10.952 1.00 20.44 73 ASP A CA 1
ATOM 520 C C . ASP A 1 73 ? -31.468 -21.788 -9.988 1.00 19.96 73 ASP A C 1
ATOM 521 O O . ASP A 1 73 ? -31.258 -22.184 -8.809 1.00 19.17 73 ASP A O 1
ATOM 526 N N . VAL A 1 74 ? -31.041 -20.627 -10.483 1.00 18.30 74 VAL A N 1
ATOM 527 C CA . VAL A 1 74 ? -30.305 -19.603 -9.684 1.00 17.95 74 VAL A CA 1
ATOM 528 C C . VAL A 1 74 ? -30.941 -18.254 -9.961 1.00 17.80 74 VAL A C 1
ATOM 529 O O . VAL A 1 74 ? -31.176 -17.928 -11.170 1.00 19.47 74 VAL A O 1
ATOM 533 N N . VAL A 1 75 ? -31.198 -17.502 -8.897 1.00 18.04 75 VAL A N 1
ATOM 534 C CA . VAL A 1 75 ? -31.569 -16.059 -8.993 1.00 20.24 75 VAL A CA 1
ATOM 535 C C . VAL A 1 75 ? -30.492 -15.217 -8.308 1.00 18.75 75 VAL A C 1
ATOM 536 O O . VAL A 1 75 ? -30.158 -15.496 -7.171 1.00 19.41 75 VAL A O 1
ATOM 540 N N . VAL A 1 76 ? -29.976 -14.230 -9.028 1.00 20.57 76 VAL A N 1
ATOM 541 C CA . VAL A 1 76 ? -28.962 -13.256 -8.541 1.00 19.64 76 VAL A CA 1
ATOM 542 C C . VAL A 1 76 ? -29.638 -11.898 -8.350 1.00 22.16 76 VAL A C 1
ATOM 543 O O . VAL A 1 76 ? -30.252 -11.356 -9.326 1.00 23.68 76 VAL A O 1
ATOM 547 N N . ILE A 1 77 ? -29.529 -11.355 -7.142 1.00 23.25 77 ILE A N 1
ATOM 548 C CA . ILE A 1 77 ? -30.060 -10.005 -6.801 1.00 24.21 77 ILE A CA 1
ATOM 549 C C . ILE A 1 77 ? -28.914 -8.996 -6.859 1.00 22.37 77 ILE A C 1
ATOM 550 O O . ILE A 1 77 ? -28.105 -9.012 -5.947 1.00 21.30 77 ILE A O 1
ATOM 555 N N . THR A 1 78 ? -28.880 -8.132 -7.871 1.00 21.86 78 THR A N 1
ATOM 556 C CA . THR A 1 78 ? -27.825 -7.098 -8.028 1.00 22.65 78 THR A CA 1
ATOM 557 C C . THR A 1 78 ? -28.392 -5.703 -7.699 1.00 24.46 78 THR A C 1
ATOM 558 O O . THR A 1 78 ? -27.598 -4.753 -7.641 1.00 24.45 78 THR A O 1
ATOM 562 N N . ALA A 1 79 ? -29.702 -5.581 -7.469 1.00 24.45 79 ALA A N 1
ATOM 563 C CA . ALA A 1 79 ? -30.397 -4.298 -7.226 1.00 26.29 79 ALA A CA 1
ATOM 564 C C . ALA A 1 79 ? -30.015 -3.755 -5.849 1.00 30.49 79 ALA A C 1
ATOM 565 O O . ALA A 1 79 ? -29.601 -4.534 -4.974 1.00 30.69 79 ALA A O 1
ATOM 567 N N . GLY A 1 80 ? -30.185 -2.450 -5.660 1.00 32.26 80 GLY A N 1
ATOM 568 C CA . GLY A 1 80 ? -30.103 -1.793 -4.341 1.00 34.16 80 GLY A CA 1
ATOM 569 C C . GLY A 1 80 ? -29.661 -0.354 -4.463 1.00 33.34 80 GLY A C 1
ATOM 570 O O . GLY A 1 80 ? -29.209 0.018 -5.547 1.00 33.27 80 GLY A O 1
ATOM 571 N N . ALA A 1 81 ? -29.788 0.416 -3.386 1.00 36.77 81 ALA A N 1
ATOM 572 C CA . ALA A 1 81 ? -29.369 1.836 -3.311 1.00 37.23 81 ALA A CA 1
ATOM 573 C C . ALA A 1 81 ? -27.906 1.906 -2.848 1.00 38.05 81 ALA A C 1
ATOM 574 O O . ALA A 1 81 ? -27.487 1.057 -2.038 1.00 36.24 81 ALA A O 1
ATOM 576 N N . ALA A 1 82 ? -27.129 2.845 -3.397 1.00 43.05 82 ALA A N 1
ATOM 577 C CA . ALA A 1 82 ? -25.773 3.207 -2.912 1.00 43.53 82 ALA A CA 1
ATOM 578 C C . ALA A 1 82 ? -25.911 4.259 -1.799 1.00 50.55 82 ALA A C 1
ATOM 579 O O . ALA A 1 82 ? -26.910 5.017 -1.805 1.00 44.67 82 ALA A O 1
ATOM 581 N N . ARG A 1 83 ? -24.953 4.315 -0.869 1.00 55.42 83 ARG A N 1
ATOM 582 C CA . ARG A 1 83 ? -24.892 5.394 0.154 1.00 63.27 83 ARG A CA 1
ATOM 583 C C . ARG A 1 83 ? -24.615 6.733 -0.553 1.00 67.86 83 ARG A C 1
ATOM 584 O O . ARG A 1 83 ? -23.594 6.842 -1.256 1.00 64.68 83 ARG A O 1
ATOM 592 N N . LYS A 1 84 ? -25.536 7.691 -0.414 1.00 73.01 84 LYS A N 1
ATOM 593 C CA . LYS A 1 84 ? -25.427 9.060 -0.981 1.00 69.09 84 LYS A CA 1
ATOM 594 C C . LYS A 1 84 ? -24.866 9.976 0.101 1.00 75.36 84 LYS A C 1
ATOM 595 O O . LYS A 1 84 ? -24.970 9.673 1.289 1.00 74.66 84 LYS A O 1
ATOM 601 N N . PRO A 1 85 ? -24.225 11.107 -0.269 1.00 81.80 85 PRO A N 1
ATOM 602 C CA . PRO A 1 85 ? -23.933 12.163 0.700 1.00 77.55 85 PRO A CA 1
ATOM 603 C C . PRO A 1 85 ? -25.149 12.454 1.596 1.00 75.53 85 PRO A C 1
ATOM 604 O O . PRO A 1 85 ? -26.235 12.690 1.083 1.00 71.25 85 PRO A O 1
ATOM 608 N N . GLY A 1 86 ? -24.956 12.380 2.914 1.00 70.83 86 GLY A N 1
ATOM 609 C CA . GLY A 1 86 ? -25.997 12.680 3.912 1.00 68.91 86 GLY A CA 1
ATOM 610 C C . GLY A 1 86 ? -27.031 11.573 4.010 1.00 75.69 86 GLY A C 1
ATOM 611 O O . GLY A 1 86 ? -28.233 11.898 3.935 1.00 80.17 86 GLY A O 1
ATOM 612 N N . MET A 1 87 ? -26.591 10.310 4.138 1.00 74.33 87 MET A N 1
ATOM 613 C CA . MET A 1 87 ? -27.423 9.192 4.669 1.00 69.08 87 MET A CA 1
ATOM 614 C C . MET A 1 87 ? -26.555 8.245 5.518 1.00 58.74 87 MET A C 1
ATOM 615 O O . MET A 1 87 ? -25.443 7.847 5.074 1.00 51.51 87 MET A O 1
ATOM 620 N N . SER A 1 88 ? -27.033 7.973 6.739 1.00 50.29 88 SER A N 1
ATOM 621 C CA . SER A 1 88 ? -26.391 7.122 7.777 1.00 50.23 88 SER A CA 1
ATOM 622 C C . SER A 1 88 ? -26.321 5.662 7.309 1.00 51.39 88 SER A C 1
ATOM 623 O O . SER A 1 88 ? -27.035 5.307 6.349 1.00 49.73 88 SER A O 1
ATOM 626 N N . ARG A 1 89 ? -25.514 4.840 7.987 1.00 52.95 89 ARG A N 1
ATOM 627 C CA . ARG A 1 89 ? -25.464 3.372 7.767 1.00 52.88 89 ARG A CA 1
ATOM 628 C C . ARG A 1 89 ? -26.890 2.840 7.932 1.00 51.33 89 ARG A C 1
ATOM 629 O O . ARG A 1 89 ? -27.252 1.968 7.135 1.00 44.07 89 ARG A O 1
ATOM 637 N N . ASP A 1 90 ? -27.660 3.397 8.887 1.00 48.42 90 ASP A N 1
ATOM 638 C CA . ASP A 1 90 ? -29.057 2.993 9.216 1.00 49.52 90 ASP A CA 1
ATOM 639 C C . ASP A 1 90 ? -30.009 3.265 8.048 1.00 44.60 90 ASP A C 1
ATOM 640 O O . ASP A 1 90 ? -30.894 2.424 7.805 1.00 44.14 90 ASP A O 1
ATOM 645 N N . ASP A 1 91 ? -29.887 4.413 7.396 1.00 39.57 91 ASP A N 1
ATOM 646 C CA . ASP A 1 91 ? -30.736 4.749 6.227 1.00 43.08 91 ASP A CA 1
ATOM 647 C C . ASP A 1 91 ? -30.483 3.671 5.166 1.00 39.20 91 ASP A C 1
ATOM 648 O O . ASP A 1 91 ? -31.457 3.055 4.717 1.00 35.48 91 ASP A O 1
ATOM 653 N N . LEU A 1 92 ? -29.209 3.418 4.847 1.00 31.73 92 LEU A N 1
ATOM 654 C CA . LEU A 1 92 ? -28.798 2.455 3.803 1.00 35.69 92 LEU A CA 1
ATOM 655 C C . LEU A 1 92 ? -29.384 1.085 4.141 1.00 32.81 92 LEU A C 1
ATOM 656 O O . LEU A 1 92 ? -29.919 0.440 3.232 1.00 35.78 92 LEU A O 1
ATOM 661 N N . VAL A 1 93 ? -29.254 0.650 5.393 1.00 31.79 93 VAL A N 1
ATOM 662 C CA . VAL A 1 93 ? -29.764 -0.675 5.847 1.00 30.12 93 VAL A CA 1
ATOM 663 C C . VAL A 1 93 ? -31.268 -0.711 5.582 1.00 28.87 93 VAL A C 1
ATOM 664 O O . VAL A 1 93 ? -31.721 -1.675 4.950 1.00 29.19 93 VAL A O 1
ATOM 668 N N . ASN A 1 94 ? -32.018 0.288 6.047 1.00 31.14 94 ASN A N 1
ATOM 669 C CA . ASN A 1 94 ? -33.500 0.290 5.939 1.00 33.54 94 ASN A CA 1
ATOM 670 C C . ASN A 1 94 ? -33.900 0.384 4.457 1.00 30.86 94 ASN A C 1
ATOM 671 O O . ASN A 1 94 ? -34.821 -0.306 4.075 1.00 32.44 94 ASN A O 1
ATOM 676 N N . ILE A 1 95 ? -33.252 1.208 3.639 1.00 29.92 95 ILE A N 1
ATOM 677 C CA . ILE A 1 95 ? -33.630 1.326 2.197 1.00 33.48 95 ILE A CA 1
ATOM 678 C C . ILE A 1 95 ? -33.421 -0.040 1.529 1.00 28.41 95 ILE A C 1
ATOM 679 O O . ILE A 1 95 ? -34.400 -0.608 1.005 1.00 28.76 95 ILE A O 1
ATOM 684 N N . ASN A 1 96 ? -32.199 -0.566 1.601 1.00 2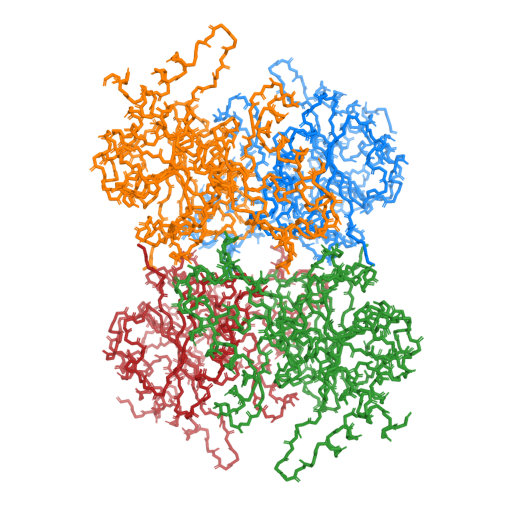7.29 96 ASN A N 1
ATOM 685 C CA . ASN A 1 96 ? -31.805 -1.846 0.963 1.00 26.86 96 ASN A CA 1
ATOM 686 C C . ASN A 1 96 ? -32.595 -3.018 1.588 1.00 25.38 96 ASN A C 1
ATOM 687 O O . ASN A 1 96 ? -32.964 -3.911 0.821 1.00 24.11 96 ASN A O 1
ATOM 692 N N . THR A 1 97 ? -32.903 -3.016 2.892 1.00 24.29 97 THR A N 1
ATOM 693 C CA . THR A 1 97 ? -33.780 -4.036 3.524 1.00 25.66 97 THR A CA 1
ATOM 694 C C . THR A 1 97 ? -35.123 -4.061 2.774 1.00 27.22 97 THR A C 1
ATOM 695 O O . THR A 1 97 ? -35.604 -5.172 2.469 1.00 24.84 97 THR A O 1
ATOM 699 N N . GLY A 1 98 ? -35.697 -2.892 2.465 1.00 29.24 98 GLY A N 1
ATOM 700 C CA . GLY A 1 98 ? -37.003 -2.773 1.770 1.00 28.68 98 GLY A CA 1
ATOM 701 C C . GLY A 1 98 ? -36.946 -3.311 0.339 1.00 25.70 98 GLY A C 1
ATOM 702 O O . GLY A 1 98 ? -37.816 -4.073 -0.036 1.00 25.85 98 GLY A O 1
ATOM 703 N N . ILE A 1 99 ? -35.898 -2.983 -0.403 1.00 25.95 99 ILE A N 1
ATOM 704 C CA . ILE A 1 99 ? -35.636 -3.465 -1.797 1.00 28.92 99 ILE A CA 1
ATOM 705 C C . ILE A 1 99 ? -35.432 -4.989 -1.845 1.00 29.79 99 ILE A C 1
ATOM 706 O O . ILE A 1 99 ? -36.084 -5.656 -2.670 1.00 27.67 99 ILE A O 1
ATOM 711 N N . VAL A 1 100 ? -34.515 -5.525 -1.034 1.00 26.87 100 VAL A N 1
ATOM 712 C CA . VAL A 1 100 ? -34.217 -6.983 -1.011 1.00 23.82 100 VAL A CA 1
ATOM 713 C C . VAL A 1 100 ? -35.459 -7.753 -0.545 1.00 23.76 100 VAL A C 1
ATOM 714 O O . VAL A 1 100 ? -35.701 -8.860 -1.079 1.00 21.68 100 VAL A O 1
ATOM 718 N N . ARG A 1 101 ? -36.201 -7.227 0.437 1.00 24.33 101 ARG A N 1
ATOM 719 C CA . ARG A 1 101 ? -37.428 -7.895 0.929 1.00 26.08 101 ARG A CA 1
ATOM 720 C C . ARG A 1 101 ? -38.427 -8.044 -0.224 1.00 24.05 101 ARG A C 1
ATOM 721 O O . ARG A 1 101 ? -38.886 -9.167 -0.450 1.00 25.65 101 ARG A O 1
ATOM 729 N N . GLU A 1 102 ? -38.757 -6.958 -0.908 1.00 27.61 102 GLU A N 1
ATOM 730 C CA . GLU A 1 102 ? -39.746 -6.977 -2.024 1.00 32.18 102 GLU A CA 1
ATOM 731 C C . GLU A 1 102 ? -39.216 -7.888 -3.144 1.00 27.59 102 GLU A C 1
ATOM 732 O O . GLU A 1 102 ? -40.000 -8.707 -3.649 1.00 23.95 102 GLU A O 1
ATOM 738 N N . ILE A 1 103 ? -37.929 -7.813 -3.498 1.00 24.22 103 ILE A N 1
ATOM 739 C CA . ILE A 1 103 ? -37.366 -8.725 -4.545 1.00 24.87 103 ILE A CA 1
ATOM 740 C C . ILE A 1 103 ? -37.483 -10.184 -4.104 1.00 22.59 103 ILE A C 1
ATOM 741 O O . ILE A 1 103 ? -37.962 -11.014 -4.901 1.00 23.90 103 ILE A O 1
ATOM 746 N N . THR A 1 104 ? -37.069 -10.509 -2.880 1.00 23.08 104 THR A N 1
ATOM 747 C CA . THR A 1 104 ? -36.960 -11.907 -2.405 1.00 22.03 104 THR A CA 1
ATOM 748 C C . THR A 1 104 ? -38.353 -12.548 -2.351 1.00 24.68 104 THR A C 1
ATOM 749 O O . THR A 1 104 ? -38.495 -13.659 -2.886 1.00 25.18 104 THR A O 1
ATOM 753 N N . ALA A 1 105 ? -39.346 -11.860 -1.782 1.00 25.80 105 ALA A N 1
ATOM 754 C CA . ALA A 1 105 ? -40.748 -12.324 -1.712 1.00 27.12 105 ALA A CA 1
ATOM 755 C C . ALA A 1 105 ? -41.207 -12.766 -3.109 1.00 26.49 105 ALA A C 1
ATOM 756 O O . ALA A 1 105 ? -41.839 -13.797 -3.193 1.00 29.11 105 ALA A O 1
ATOM 758 N N . GLN A 1 106 ? -40.957 -11.965 -4.148 1.00 27.27 106 GLN A N 1
ATOM 759 C CA . GLN A 1 106 ? -41.389 -12.258 -5.542 1.00 27.62 106 GLN A CA 1
ATOM 760 C C . GLN A 1 106 ? -40.593 -13.444 -6.102 1.00 25.37 106 GLN A C 1
ATOM 761 O O . GLN A 1 106 ? -41.214 -14.413 -6.542 1.00 24.54 106 GLN A O 1
ATOM 767 N N . VAL A 1 107 ? -39.264 -13.373 -6.104 1.00 22.30 107 VAL A N 1
ATOM 768 C CA . VAL A 1 107 ? -38.440 -14.406 -6.802 1.00 23.35 107 VAL A CA 1
ATOM 769 C C . VAL A 1 107 ? -38.589 -15.754 -6.093 1.00 23.74 107 VAL A C 1
ATOM 770 O O . VAL A 1 107 ? -38.491 -16.765 -6.793 1.00 23.94 107 VAL A O 1
ATOM 774 N N . ALA A 1 108 ? -38.746 -15.783 -4.764 1.00 23.63 108 ALA A N 1
ATOM 775 C CA . ALA A 1 108 ? -38.904 -17.034 -3.971 1.00 23.37 108 ALA A CA 1
ATOM 776 C C . ALA A 1 108 ? -40.256 -17.692 -4.279 1.00 26.96 108 ALA A C 1
ATOM 777 O O . ALA A 1 108 ? -40.362 -18.958 -4.229 1.00 26.57 108 ALA A O 1
ATOM 779 N N . ARG A 1 109 ? -41.253 -16.869 -4.600 1.00 27.26 109 ARG A N 1
ATOM 780 C CA . ARG A 1 109 ? -42.597 -17.337 -4.986 1.00 30.57 109 ARG A CA 1
ATOM 781 C C . ARG A 1 109 ? -42.510 -18.050 -6.348 1.00 27.56 109 ARG A C 1
ATOM 782 O O . ARG A 1 109 ? -43.034 -19.165 -6.441 1.00 24.32 109 ARG A O 1
ATOM 790 N N . TYR A 1 110 ? -41.900 -17.419 -7.362 1.00 22.09 110 TYR A N 1
ATOM 791 C CA . TYR A 1 110 ? -41.872 -17.911 -8.762 1.00 23.53 110 TYR A CA 1
ATOM 792 C C . TYR A 1 110 ? -40.867 -19.060 -8.905 1.00 22.63 110 TYR A C 1
ATOM 793 O O . TYR A 1 110 ? -41.123 -19.938 -9.757 1.00 22.11 110 TYR A O 1
ATOM 802 N N . SER A 1 111 ? -39.840 -19.129 -8.044 1.00 23.09 111 SER A N 1
ATOM 803 C CA . SER A 1 111 ? -38.792 -20.190 -8.074 1.00 22.47 111 SER A CA 1
ATOM 804 C C . SER A 1 111 ? -38.531 -20.729 -6.673 1.00 24.61 111 SER A C 1
ATOM 805 O O . SER A 1 111 ? -37.496 -20.459 -6.063 1.00 23.95 111 SER A O 1
ATOM 808 N N . PRO A 1 112 ? -39.469 -21.509 -6.097 1.00 26.77 112 PRO A N 1
ATOM 809 C CA . PRO A 1 112 ? -39.321 -21.958 -4.711 1.00 24.33 112 PRO A CA 1
ATOM 810 C C . PRO A 1 112 ? -38.166 -22.956 -4.501 1.00 24.69 112 PRO A C 1
ATOM 811 O O . PRO A 1 112 ? -37.825 -23.168 -3.371 1.00 23.76 112 PRO A O 1
ATOM 815 N N . ASP A 1 113 ? -37.556 -23.503 -5.559 1.00 24.24 113 ASP A N 1
ATOM 816 C CA . ASP A 1 113 ? -36.409 -24.445 -5.459 1.00 26.04 113 ASP A CA 1
ATOM 817 C C . ASP A 1 113 ? -35.076 -23.749 -5.800 1.00 24.35 113 ASP A C 1
ATOM 818 O O . ASP A 1 113 ? -34.050 -24.417 -5.755 1.00 24.87 113 ASP A O 1
ATOM 823 N N . ALA A 1 114 ? -35.071 -22.445 -6.032 1.00 23.20 114 ALA A N 1
ATOM 824 C CA . ALA A 1 114 ? -33.885 -21.712 -6.544 1.00 23.46 114 ALA A CA 1
ATOM 825 C C . ALA A 1 114 ? -32.805 -21.549 -5.467 1.00 20.92 114 ALA A C 1
ATOM 826 O O . ALA A 1 114 ? -33.108 -21.478 -4.284 1.00 19.39 114 ALA A O 1
ATOM 828 N N . TYR A 1 115 ? -31.565 -21.457 -5.908 1.00 21.70 115 TYR A N 1
ATOM 829 C CA . TYR A 1 115 ? -30.429 -20.901 -5.143 1.00 20.35 115 TYR A CA 1
ATOM 830 C C . TYR A 1 115 ? -30.453 -19.403 -5.334 1.00 20.01 115 TYR A C 1
ATOM 831 O O . TYR A 1 115 ? -30.564 -18.957 -6.509 1.00 23.43 115 TYR A O 1
ATOM 840 N N . LEU A 1 116 ? -30.369 -18.677 -4.218 1.00 19.16 116 LEU A N 1
ATOM 841 C CA A LEU A 1 116 ? -30.378 -17.185 -4.182 0.50 18.79 116 LEU A CA 1
ATOM 842 C CA B LEU A 1 116 ? -30.391 -17.191 -4.163 0.50 19.50 116 LEU A CA 1
ATOM 843 C C . LEU A 1 116 ? -28.969 -16.682 -3.869 1.00 19.28 116 LEU A C 1
ATOM 844 O O . LEU A 1 116 ? -28.440 -17.027 -2.826 1.00 19.31 116 LEU A O 1
ATOM 853 N N . ILE A 1 117 ? -28.410 -15.888 -4.775 1.00 20.57 117 ILE A N 1
ATOM 854 C CA . ILE A 1 117 ? -27.122 -15.162 -4.604 1.00 19.64 117 ILE A CA 1
ATOM 855 C C . ILE A 1 117 ? -27.410 -13.654 -4.512 1.00 19.56 117 ILE A C 1
ATOM 856 O O . ILE A 1 117 ? -28.031 -13.084 -5.451 1.00 19.21 117 ILE A O 1
ATOM 861 N N . VAL A 1 118 ? -26.963 -13.029 -3.417 1.00 19.02 118 VAL A N 1
ATOM 862 C CA . VAL A 1 118 ? -27.209 -11.596 -3.116 1.00 19.18 118 VAL A CA 1
ATOM 863 C C . VAL A 1 118 ? -25.923 -10.806 -3.376 1.00 20.17 118 VAL A C 1
ATOM 864 O O . VAL A 1 118 ? -24.826 -11.307 -3.029 1.00 20.53 118 VAL A O 1
ATOM 868 N N . LEU A 1 119 ? -26.055 -9.609 -3.966 1.00 20.36 119 LEU A N 1
ATOM 869 C CA . LEU A 1 119 ? -24.956 -8.618 -4.098 1.00 19.42 119 LEU A CA 1
ATOM 870 C C . LEU A 1 119 ? -25.213 -7.416 -3.198 1.00 19.73 119 LEU A C 1
ATOM 871 O O . LEU A 1 119 ? -24.237 -6.765 -2.827 1.00 20.00 119 LEU A O 1
ATOM 876 N N . THR A 1 120 ? -26.473 -7.094 -2.928 1.00 21.62 120 THR A N 1
ATOM 877 C CA . THR A 1 120 ? -26.924 -5.802 -2.347 1.00 21.57 120 THR A CA 1
ATOM 878 C C . THR A 1 120 ? -26.160 -5.466 -1.058 1.00 24.22 120 THR A C 1
ATOM 879 O O . THR A 1 120 ? -26.097 -6.340 -0.166 1.00 21.00 120 THR A O 1
ATOM 883 N N . ASN A 1 121 ? -25.613 -4.246 -0.985 1.00 24.36 121 ASN A N 1
ATOM 884 C CA A ASN A 1 121 ? -24.920 -3.696 0.212 0.50 26.53 121 ASN A CA 1
ATOM 885 C CA B ASN A 1 121 ? -24.923 -3.686 0.207 0.50 25.98 121 ASN A CA 1
ATOM 886 C C . ASN A 1 121 ? -25.964 -3.263 1.242 1.00 26.31 121 ASN A C 1
ATOM 887 O O . ASN A 1 121 ? -27.049 -2.820 0.888 1.00 24.62 121 ASN A O 1
ATOM 896 N N . PRO A 1 122 ? -25.688 -3.382 2.560 1.00 28.09 122 PRO A N 1
ATOM 897 C CA . PRO A 1 122 ? -24.507 -4.069 3.097 1.00 29.19 122 PRO A CA 1
ATOM 898 C C . PRO A 1 122 ? -24.708 -5.598 3.068 1.00 25.57 122 PRO A C 1
ATOM 899 O O . PRO A 1 122 ? -25.742 -6.085 3.527 1.00 23.09 122 PRO A O 1
ATOM 903 N N . LEU A 1 123 ? -23.740 -6.332 2.498 1.00 24.22 123 LEU A N 1
ATOM 904 C CA . LEU A 1 123 ? -23.941 -7.699 1.935 1.00 22.61 123 LEU A CA 1
ATOM 905 C C . LEU A 1 123 ? -24.335 -8.730 3.016 1.00 21.91 123 LEU A C 1
ATOM 906 O O . LEU A 1 123 ? -25.406 -9.384 2.862 1.00 23.09 123 LEU A O 1
ATOM 911 N N . ASP A 1 124 ? -23.554 -8.890 4.082 1.00 20.16 124 ASP A N 1
ATOM 912 C CA . ASP A 1 124 ? -23.847 -9.895 5.139 1.00 22.17 124 ASP A CA 1
ATOM 913 C C . ASP A 1 124 ? -25.271 -9.674 5.696 1.00 23.40 124 ASP A C 1
ATOM 914 O O . ASP A 1 124 ? -26.040 -10.656 5.811 1.00 21.20 124 ASP A O 1
ATOM 919 N N . VAL A 1 125 ? -25.663 -8.420 5.930 1.00 23.21 125 VAL A N 1
ATOM 920 C CA . VAL A 1 125 ? -27.016 -8.089 6.471 1.00 22.74 125 VAL A CA 1
ATOM 921 C C . VAL A 1 125 ? -28.066 -8.429 5.410 1.00 21.23 125 VAL A C 1
ATOM 922 O O . VAL A 1 125 ? -29.105 -9.050 5.753 1.00 19.52 125 VAL A O 1
ATOM 926 N N . MET A 1 126 ? -27.844 -8.004 4.167 1.00 21.99 126 MET A N 1
ATOM 927 C CA . MET A 1 126 ? -28.832 -8.211 3.076 1.00 20.89 126 MET A CA 1
ATOM 928 C C . MET A 1 126 ? -29.027 -9.702 2.808 1.00 20.38 126 MET A C 1
ATOM 929 O O . MET A 1 126 ? -30.149 -10.060 2.432 1.00 20.31 126 MET A O 1
ATOM 934 N N . CYS A 1 127 ? -28.009 -10.553 3.007 1.00 21.02 127 CYS A N 1
ATOM 935 C CA . CYS A 1 127 ? -28.146 -12.036 2.901 1.00 20.66 127 CYS A CA 1
ATOM 936 C C . CYS A 1 127 ? -29.118 -12.567 3.960 1.00 21.05 127 CYS A C 1
ATOM 937 O O . CYS A 1 127 ? -29.955 -13.451 3.632 1.00 18.82 127 CYS A O 1
ATOM 940 N N . TYR A 1 128 ? -29.012 -12.092 5.197 1.00 20.42 128 TYR A N 1
ATOM 941 C CA . TYR A 1 128 ? -29.964 -12.478 6.271 1.00 20.34 128 TYR A CA 1
ATOM 942 C C . TYR A 1 128 ? -31.390 -12.068 5.874 1.00 20.36 128 TYR A C 1
ATOM 943 O O . TYR A 1 128 ? -32.301 -12.844 6.146 1.00 19.01 128 TYR A O 1
ATOM 952 N N . VAL A 1 129 ? -31.581 -10.879 5.307 1.00 19.44 129 VAL A N 1
ATOM 953 C CA . VAL A 1 129 ? -32.928 -10.414 4.842 1.00 21.63 129 VAL A CA 1
ATOM 954 C C . VAL A 1 129 ? -33.447 -11.415 3.792 1.00 23.68 129 VAL A C 1
ATOM 955 O O . VAL A 1 129 ? -34.592 -11.911 3.952 1.00 21.66 129 VAL A O 1
ATOM 959 N N . ALA A 1 130 ? -32.640 -11.786 2.791 1.00 22.46 130 ALA A N 1
ATOM 960 C CA . ALA A 1 130 ? -33.077 -12.744 1.743 1.00 22.35 130 ALA A CA 1
ATOM 961 C C . ALA A 1 130 ? -33.411 -14.096 2.395 1.00 23.08 130 ALA A C 1
ATOM 962 O O . ALA A 1 130 ? -34.452 -14.662 2.058 1.00 22.83 130 ALA A O 1
ATOM 964 N N . TYR A 1 131 ? -32.578 -14.580 3.318 1.00 21.98 131 TYR A N 1
ATOM 965 C CA . TYR A 1 131 ? -32.766 -15.879 4.025 1.00 22.65 131 TYR A CA 1
ATOM 966 C C . TYR A 1 131 ? -34.117 -15.842 4.754 1.00 24.13 131 TYR A C 1
ATOM 967 O O . TYR A 1 131 ? -34.952 -16.707 4.498 1.00 25.69 131 TYR A O 1
ATOM 976 N N . LYS A 1 132 ? -34.366 -14.812 5.558 1.00 23.89 132 LYS A N 1
ATOM 977 C CA . LYS A 1 132 ? -35.611 -14.712 6.364 1.00 26.49 132 LYS A CA 1
ATOM 978 C C . LYS A 1 132 ? -36.830 -14.590 5.438 1.00 24.85 132 LYS A C 1
ATOM 979 O O . LYS A 1 132 ? -37.807 -15.347 5.629 1.00 23.79 132 LYS A O 1
ATOM 985 N N . VAL A 1 133 ? -36.787 -13.700 4.453 1.00 22.22 133 VAL A N 1
ATOM 986 C CA . VAL A 1 133 ? -37.957 -13.452 3.568 1.00 23.16 133 VAL A CA 1
ATOM 987 C C . VAL A 1 133 ? -38.253 -14.695 2.725 1.00 22.70 133 VAL A C 1
ATOM 988 O O . VAL A 1 133 ? -39.408 -15.061 2.677 1.00 22.75 133 VAL A O 1
ATOM 992 N N . SER A 1 134 ? -37.254 -15.363 2.143 1.00 23.31 134 SER A N 1
ATOM 993 C CA . SER A 1 134 ? -37.464 -16.510 1.229 1.00 21.38 134 SER A CA 1
ATOM 994 C C . SER A 1 134 ? -37.994 -17.714 2.010 1.00 24.59 134 SER A C 1
ATOM 995 O O . SER A 1 134 ? -38.711 -18.537 1.410 1.00 24.35 134 SER A O 1
ATOM 998 N N . GLY A 1 135 ? -37.599 -17.857 3.276 1.00 23.43 135 GLY A N 1
ATOM 999 C CA . GLY A 1 135 ? -37.808 -19.095 4.046 1.00 26.15 135 GLY A CA 1
ATOM 1000 C C . GLY A 1 135 ? -36.983 -20.277 3.518 1.00 26.03 135 GLY A C 1
ATOM 1001 O O . GLY A 1 135 ? -37.233 -21.405 3.953 1.00 24.06 135 GLY A O 1
ATOM 1002 N N . PHE A 1 136 ? -36.046 -20.061 2.597 1.00 26.60 136 PHE A N 1
ATOM 1003 C CA . PHE A 1 136 ? -35.207 -21.145 2.024 1.00 24.17 136 PHE A CA 1
ATOM 1004 C C . PHE A 1 136 ? -34.260 -21.675 3.089 1.00 22.97 136 PHE A C 1
ATOM 1005 O O . PHE A 1 136 ? -33.854 -20.949 3.993 1.00 23.37 136 PHE A O 1
ATOM 1013 N N . PRO A 1 137 ? -33.875 -22.960 2.996 1.00 24.17 137 PRO A N 1
ATOM 1014 C CA . PRO A 1 137 ? -32.847 -23.514 3.874 1.00 25.09 137 PRO A CA 1
ATOM 1015 C C . PRO A 1 137 ? -31.464 -22.891 3.599 1.00 22.12 137 PRO A C 1
ATOM 1016 O O . PRO A 1 137 ? -31.218 -22.339 2.512 1.00 20.49 137 PRO A O 1
ATOM 1020 N N . LYS A 1 138 ? -30.603 -22.922 4.615 1.00 21.53 138 LYS A N 1
ATOM 1021 C CA . LYS A 1 138 ? -29.381 -22.078 4.640 1.00 22.80 138 LYS A CA 1
ATOM 1022 C C . LYS A 1 138 ? -28.481 -22.404 3.426 1.00 23.08 138 LYS A C 1
ATOM 1023 O O . LYS A 1 138 ? -27.801 -21.485 2.959 1.00 25.85 138 LYS A O 1
ATOM 1029 N N . HIS A 1 139 ? -28.477 -23.635 2.903 1.00 21.44 139 HIS A N 1
ATOM 1030 C CA . HIS A 1 139 ? -27.547 -24.036 1.806 1.00 22.67 139 HIS A CA 1
ATOM 1031 C C . HIS A 1 139 ? -27.917 -23.309 0.508 1.00 21.23 139 HIS A C 1
ATOM 1032 O O . HIS A 1 139 ? -27.065 -23.266 -0.393 1.00 22.02 139 HIS A O 1
ATOM 1039 N N . ARG A 1 140 ? -29.102 -22.696 0.447 1.00 20.99 140 ARG A N 1
ATOM 1040 C CA . ARG A 1 140 ? -29.683 -22.136 -0.788 1.00 23.45 140 ARG A CA 1
ATOM 1041 C C . ARG A 1 140 ? -29.566 -20.614 -0.859 1.00 22.12 140 ARG A C 1
ATOM 1042 O O . ARG A 1 140 ? -29.965 -20.081 -1.894 1.00 26.78 140 ARG A O 1
ATOM 1050 N N . VAL A 1 141 ? -29.023 -19.948 0.166 1.00 22.61 141 VAL A N 1
ATOM 1051 C CA . VAL A 1 141 ? -28.925 -18.466 0.236 1.00 22.21 141 VAL A CA 1
ATOM 1052 C C . VAL A 1 141 ? -27.475 -18.083 0.536 1.00 21.72 141 VAL A C 1
ATOM 1053 O O . VAL A 1 141 ? -26.904 -18.661 1.476 1.00 19.94 141 VAL A O 1
ATOM 1057 N N . MET A 1 142 ? -26.918 -17.127 -0.215 1.00 20.37 142 MET A N 1
ATOM 1058 C CA . MET A 1 142 ? -25.497 -16.750 -0.075 1.00 20.59 142 MET A CA 1
ATOM 1059 C C . MET A 1 142 ? -25.240 -15.386 -0.708 1.00 21.85 142 MET A C 1
ATOM 1060 O O . MET A 1 142 ? -26.080 -14.905 -1.506 1.00 21.27 142 MET A O 1
ATOM 1065 N N . GLY A 1 143 ? -24.083 -14.796 -0.383 1.00 20.43 143 GLY A N 1
ATOM 1066 C CA . GLY A 1 143 ? -23.742 -13.446 -0.844 1.00 19.42 143 GLY A CA 1
ATOM 1067 C C . GLY A 1 143 ? -22.398 -13.421 -1.515 1.00 19.29 143 GLY A C 1
ATOM 1068 O O . GLY A 1 143 ? -21.500 -14.181 -1.086 1.00 18.21 143 GLY A O 1
ATOM 1069 N N . GLN A 1 144 ? -22.266 -12.594 -2.544 1.00 18.53 144 GLN A N 1
ATOM 1070 C CA . GLN A 1 144 ? -20.951 -12.300 -3.157 1.00 19.34 144 GLN A CA 1
ATOM 1071 C C . GLN A 1 144 ? -20.292 -11.139 -2.406 1.00 19.55 144 GLN A C 1
ATOM 1072 O O . GLN A 1 144 ? -20.842 -10.055 -2.405 1.00 19.75 144 GLN A O 1
ATOM 1078 N N . SER A 1 145 ? -19.105 -11.344 -1.852 1.00 18.92 145 SER A N 1
ATOM 1079 C CA . SER A 1 145 ? -18.285 -10.253 -1.290 1.00 17.50 145 SER A CA 1
ATOM 1080 C C . SER A 1 145 ? -16.819 -10.675 -1.297 1.00 18.58 145 SER A C 1
ATOM 1081 O O . SER A 1 145 ? -16.024 -9.930 -1.859 1.00 19.44 145 SER A O 1
ATOM 1084 N N . GLY A 1 146 ? -16.467 -11.786 -0.646 1.00 19.38 146 GLY A N 1
ATOM 1085 C CA . GLY A 1 146 ? -15.052 -12.206 -0.498 1.00 19.16 146 GLY A CA 1
ATOM 1086 C C . GLY A 1 146 ? -14.386 -12.426 -1.855 1.00 20.27 146 GLY A C 1
ATOM 1087 O O . GLY A 1 146 ? -13.180 -12.170 -1.974 1.00 18.08 146 GLY A O 1
ATOM 1088 N N . ILE A 1 147 ? -15.112 -12.904 -2.874 1.00 18.66 147 ILE A N 1
ATOM 1089 C CA . ILE A 1 147 ? -14.408 -13.258 -4.149 1.00 19.88 147 ILE A CA 1
ATOM 1090 C C . ILE A 1 147 ? -13.881 -11.970 -4.772 1.00 18.22 147 ILE A C 1
ATOM 1091 O O . ILE A 1 147 ? -12.768 -11.997 -5.290 1.00 16.59 147 ILE A O 1
ATOM 1096 N N . LEU A 1 148 ? -14.684 -10.904 -4.700 1.00 17.92 148 LEU A N 1
ATOM 1097 C CA . LEU A 1 148 ? -14.341 -9.598 -5.293 1.00 18.37 148 LEU A CA 1
ATOM 1098 C C . LEU A 1 148 ? -13.137 -9.004 -4.553 1.00 17.48 148 LEU A C 1
ATOM 1099 O O . LEU A 1 148 ? -12.231 -8.464 -5.242 1.00 17.61 148 LEU A O 1
ATOM 1104 N N . ASP A 1 149 ? -13.150 -9.027 -3.212 1.00 18.79 149 ASP A N 1
ATOM 1105 C CA . ASP A 1 149 ? -12.012 -8.528 -2.388 1.00 20.39 149 ASP A CA 1
ATOM 1106 C C . ASP A 1 149 ? -10.757 -9.353 -2.702 1.00 20.36 149 ASP A C 1
ATOM 1107 O O . ASP A 1 149 ? -9.695 -8.757 -2.848 1.00 21.36 149 ASP A O 1
ATOM 1112 N N . SER A 1 150 ? -10.873 -10.680 -2.746 1.00 19.61 150 SER A N 1
ATOM 1113 C CA A SER A 1 150 ? -9.759 -11.586 -3.133 0.50 20.39 150 SER A CA 1
ATOM 1114 C CA B SER A 1 150 ? -9.783 -11.612 -3.150 0.50 19.67 150 SER A CA 1
ATOM 1115 C C . SER A 1 150 ? -9.238 -11.199 -4.529 1.00 20.89 150 SER A C 1
ATOM 1116 O O . SER A 1 150 ? -8.001 -11.020 -4.677 1.00 20.18 150 SER A O 1
ATOM 1121 N N . ALA A 1 151 ? -10.132 -11.053 -5.503 1.00 19.25 151 ALA A N 1
ATOM 1122 C CA . ALA A 1 151 ? -9.768 -10.746 -6.911 1.00 19.29 151 ALA A CA 1
ATOM 1123 C C . ALA A 1 151 ? -8.962 -9.433 -6.953 1.00 19.23 151 ALA A C 1
ATOM 1124 O O . ALA A 1 151 ? -7.956 -9.360 -7.680 1.00 19.74 151 ALA A O 1
ATOM 1126 N N . ARG A 1 152 ? -9.400 -8.404 -6.239 1.00 19.77 152 ARG A N 1
ATOM 1127 C CA . ARG A 1 152 ? -8.691 -7.095 -6.227 1.00 18.61 152 ARG A CA 1
ATOM 1128 C C . ARG A 1 152 ? -7.315 -7.299 -5.593 1.00 18.37 152 ARG A C 1
ATOM 1129 O O . ARG A 1 152 ? -6.323 -6.905 -6.214 1.00 18.60 152 ARG A O 1
ATOM 1137 N N . PHE A 1 153 ? -7.234 -7.963 -4.446 1.00 18.96 153 PHE A N 1
ATOM 1138 C CA . PHE A 1 153 ? -5.944 -8.230 -3.750 1.00 20.13 153 PHE A CA 1
ATOM 1139 C C . PHE A 1 153 ? -5.001 -8.995 -4.690 1.00 19.27 153 PHE A C 1
ATOM 1140 O O . PHE A 1 153 ? -3.808 -8.652 -4.831 1.00 18.68 153 PHE A O 1
ATOM 1148 N N . ARG A 1 154 ? -5.516 -10.024 -5.348 1.00 18.97 154 ARG A N 1
ATOM 1149 C CA . ARG A 1 154 ? -4.727 -10.869 -6.285 1.00 18.67 154 ARG A CA 1
ATOM 1150 C C . ARG A 1 154 ? -4.248 -10.029 -7.466 1.00 18.77 154 ARG A C 1
ATOM 1151 O O . ARG A 1 154 ? -3.085 -10.232 -7.861 1.00 17.02 154 ARG A O 1
ATOM 1159 N N . THR A 1 155 ? -5.090 -9.098 -7.956 1.00 16.36 155 THR A N 1
ATOM 1160 C CA . THR A 1 155 ? -4.751 -8.188 -9.072 1.00 16.62 155 THR A CA 1
ATOM 1161 C C . THR A 1 155 ? -3.590 -7.299 -8.645 1.00 17.52 155 THR A C 1
ATOM 1162 O O . THR A 1 155 ? -2.649 -7.199 -9.423 1.00 18.19 155 THR A O 1
ATOM 1166 N N . PHE A 1 156 ? -3.659 -6.692 -7.453 1.00 18.11 156 PHE A N 1
ATOM 1167 C CA . PHE A 1 156 ? -2.625 -5.765 -6.937 1.00 18.80 156 PHE A CA 1
ATOM 1168 C C . PHE A 1 156 ? -1.319 -6.526 -6.747 1.00 18.05 156 PHE A C 1
ATOM 1169 O O . PHE A 1 156 ? -0.249 -6.004 -7.114 1.00 19.13 156 PHE A O 1
ATOM 1177 N N . ILE A 1 157 ? -1.389 -7.724 -6.183 1.00 18.18 157 ILE A N 1
ATOM 1178 C CA . ILE A 1 157 ? -0.163 -8.548 -5.951 1.00 18.81 157 ILE A CA 1
ATOM 1179 C C . ILE A 1 157 ? 0.475 -8.888 -7.295 1.00 19.68 157 ILE A C 1
ATOM 1180 O O . ILE A 1 157 ? 1.724 -8.798 -7.410 1.00 19.74 157 ILE A O 1
ATOM 1185 N N . ALA A 1 158 ? -0.323 -9.419 -8.219 1.00 18.04 158 ALA A N 1
ATOM 1186 C CA . ALA A 1 158 ? 0.151 -9.849 -9.556 1.00 20.08 158 ALA A CA 1
ATOM 1187 C C . ALA A 1 158 ? 0.848 -8.675 -10.265 1.00 19.31 158 ALA A C 1
ATOM 1188 O O . ALA A 1 158 ? 1.895 -8.898 -10.878 1.00 17.71 158 ALA A O 1
ATOM 1190 N N . ARG A 1 159 ? 0.260 -7.483 -10.224 1.00 21.10 159 ARG A N 1
ATOM 1191 C CA . ARG A 1 159 ? 0.808 -6.283 -10.919 1.00 24.37 159 ARG A CA 1
ATOM 1192 C C . ARG A 1 159 ? 2.057 -5.795 -10.171 1.00 24.71 159 ARG A C 1
ATOM 1193 O O . ARG A 1 159 ? 2.982 -5.391 -10.833 1.00 22.93 159 ARG A O 1
ATOM 1201 N N . GLU A 1 160 ? 2.107 -5.927 -8.841 1.00 24.11 160 GLU A N 1
ATOM 1202 C CA . GLU A 1 160 ? 3.296 -5.540 -8.034 1.00 24.61 160 GLU A CA 1
ATOM 1203 C C . GLU A 1 160 ? 4.497 -6.422 -8.431 1.00 25.96 160 GLU A C 1
ATOM 1204 O O . GLU A 1 160 ? 5.627 -5.904 -8.496 1.00 22.54 160 GLU A O 1
ATOM 1210 N N . LEU A 1 161 ? 4.279 -7.710 -8.680 1.00 22.04 161 LEU A N 1
ATOM 1211 C CA . LEU A 1 161 ? 5.384 -8.685 -8.897 1.00 23.58 161 LEU A CA 1
ATOM 1212 C C . LEU A 1 161 ? 5.609 -8.874 -10.392 1.00 20.56 161 LEU A C 1
ATOM 1213 O O . LEU A 1 161 ? 6.624 -9.466 -10.748 1.00 19.79 161 LEU A O 1
ATOM 1218 N N . ASN A 1 162 ? 4.685 -8.382 -11.211 1.00 22.65 162 ASN A N 1
ATOM 1219 C CA . ASN A 1 162 ? 4.609 -8.642 -12.674 1.00 24.23 162 ASN A CA 1
ATOM 1220 C C . ASN A 1 162 ? 4.545 -10.166 -12.928 1.00 22.16 162 ASN A C 1
ATOM 1221 O O . ASN A 1 162 ? 5.397 -10.720 -13.644 1.00 23.31 162 ASN A O 1
ATOM 1226 N N . VAL A 1 163 ? 3.575 -10.850 -12.316 1.00 21.60 163 VAL A N 1
ATOM 1227 C CA . VAL A 1 163 ? 3.363 -12.312 -12.539 1.00 19.65 163 VAL A CA 1
ATOM 1228 C C . VAL A 1 163 ? 1.923 -12.517 -13.007 1.00 19.01 163 VAL A C 1
ATOM 1229 O O . VAL A 1 163 ? 1.112 -11.585 -12.836 1.00 18.04 163 VAL A O 1
ATOM 1233 N N . SER A 1 164 ? 1.679 -13.689 -13.605 1.00 18.72 164 SER A N 1
ATOM 1234 C CA . SER A 1 164 ? 0.372 -14.201 -14.067 1.00 19.40 164 SER A CA 1
ATOM 1235 C C . SER A 1 164 ? -0.714 -14.052 -13.001 1.00 20.55 164 SER A C 1
ATOM 1236 O O . SER A 1 164 ? -0.544 -14.508 -11.818 1.00 18.82 164 SER A O 1
ATOM 1239 N N . PHE A 1 165 ? -1.839 -13.516 -13.452 1.00 19.51 165 PHE A N 1
ATOM 1240 C CA . PHE A 1 165 ? -3.095 -13.419 -12.677 1.00 21.24 165 PHE A CA 1
ATOM 1241 C C . PHE A 1 165 ? -3.625 -14.802 -12.277 1.00 21.35 165 PHE A C 1
ATOM 1242 O O . PHE A 1 165 ? -4.249 -14.907 -11.212 1.00 22.67 165 PHE A O 1
ATOM 1250 N N . GLU A 1 166 ? -3.299 -15.830 -13.060 1.00 22.39 166 GLU A N 1
ATOM 1251 C CA . GLU A 1 166 ? -3.707 -17.234 -12.819 1.00 24.88 166 GLU A CA 1
ATOM 1252 C C . GLU A 1 166 ? -2.978 -17.800 -11.597 1.00 23.58 166 GLU A C 1
ATOM 1253 O O . GLU A 1 166 ? -3.488 -18.787 -11.045 1.00 19.52 166 GLU A O 1
ATOM 1259 N N . ASP A 1 167 ? -1.808 -17.265 -11.214 1.00 20.59 167 ASP A N 1
ATOM 1260 C CA . ASP A 1 167 ? -0.964 -17.926 -10.181 1.00 19.37 167 ASP A CA 1
ATOM 1261 C C . ASP A 1 167 ? -0.941 -17.166 -8.851 1.00 19.63 167 ASP A C 1
ATOM 1262 O O . ASP A 1 167 ? -0.175 -17.579 -7.942 1.00 21.46 167 ASP A O 1
ATOM 1267 N N . VAL A 1 168 ? -1.751 -16.125 -8.696 1.00 18.98 168 VAL A N 1
ATOM 1268 C CA . VAL A 1 168 ? -1.868 -15.412 -7.397 1.00 19.99 168 VAL A CA 1
ATOM 1269 C C . VAL A 1 168 ? -3.230 -15.758 -6.789 1.00 20.57 168 VAL A C 1
ATOM 1270 O O . VAL A 1 168 ? -4.256 -15.580 -7.481 1.00 17.58 168 VAL A O 1
ATOM 1274 N N . HIS A 1 169 ? -3.214 -16.233 -5.544 1.00 18.78 169 HIS A N 1
ATOM 1275 C CA . HIS A 1 169 ? -4.390 -16.755 -4.814 1.00 20.13 169 HIS A CA 1
ATOM 1276 C C . HIS A 1 169 ? -4.455 -16.028 -3.465 1.00 19.69 169 HIS A C 1
ATOM 1277 O O . HIS A 1 169 ? -3.388 -15.768 -2.885 1.00 17.77 169 HIS A O 1
ATOM 1284 N N . ALA A 1 170 ? -5.655 -15.712 -2.995 1.00 17.47 170 ALA A N 1
ATOM 1285 C CA . ALA A 1 170 ? -5.865 -15.085 -1.669 1.00 19.87 170 ALA A CA 1
ATOM 1286 C C . ALA A 1 170 ? -7.234 -15.484 -1.140 1.00 21.09 170 ALA A C 1
ATOM 1287 O O . ALA A 1 170 ? -8.214 -15.387 -1.891 1.00 21.43 170 ALA A O 1
ATOM 1289 N N . LEU A 1 171 ? -7.275 -16.004 0.084 1.00 21.19 171 LEU A N 1
ATOM 1290 C CA . LEU A 1 171 ? -8.548 -16.140 0.814 1.00 21.02 171 LEU A CA 1
ATOM 1291 C C . LEU A 1 171 ? -8.739 -14.892 1.687 1.00 22.26 171 LEU A C 1
ATOM 1292 O O . LEU A 1 171 ? -7.786 -14.456 2.314 1.00 20.62 171 LEU A O 1
ATOM 1297 N N . VAL A 1 172 ? -9.918 -14.281 1.629 1.00 23.14 172 VAL A N 1
ATOM 1298 C CA . VAL A 1 172 ? -10.297 -13.101 2.448 1.00 24.50 172 VAL A CA 1
ATOM 1299 C C . VAL A 1 172 ? -11.602 -13.444 3.177 1.00 27.14 172 VAL A C 1
ATOM 1300 O O . VAL A 1 172 ? -12.545 -13.874 2.494 1.00 27.17 172 VAL A O 1
ATOM 1304 N N . LEU A 1 173 ? -11.662 -13.245 4.496 1.00 22.90 173 LEU A N 1
ATOM 1305 C CA . LEU A 1 173 ? -12.892 -13.493 5.281 1.00 25.82 173 LEU A CA 1
ATOM 1306 C C . LEU A 1 173 ? -13.638 -12.168 5.462 1.00 23.28 173 LEU A C 1
ATOM 1307 O O . LEU A 1 173 ? -13.082 -11.105 5.120 1.00 23.10 173 LEU A O 1
ATOM 1312 N N . GLY A 1 174 ? -14.853 -12.226 6.001 1.00 21.38 174 GLY A N 1
ATOM 1313 C CA . GLY A 1 174 ? -15.618 -11.027 6.349 1.00 21.54 174 GLY A CA 1
ATOM 1314 C C . GLY A 1 174 ? -16.120 -10.277 5.116 1.00 21.50 174 GLY A C 1
ATOM 1315 O O . GLY A 1 174 ? -16.218 -10.879 4.022 1.00 21.32 174 GLY A O 1
ATOM 1316 N N . GLY A 1 175 ? -16.442 -8.997 5.296 1.00 22.53 175 GLY A N 1
ATOM 1317 C CA . GLY A 1 175 ? -17.124 -8.146 4.299 1.00 21.35 175 GLY A CA 1
ATOM 1318 C C . GLY A 1 175 ? -16.147 -7.155 3.704 1.00 19.78 175 GLY A C 1
ATOM 1319 O O . GLY A 1 175 ? -14.970 -7.380 3.847 1.00 21.39 175 GLY A O 1
ATOM 1320 N N . HIS A 1 176 ? -16.635 -6.124 3.028 1.00 20.31 176 HIS A N 1
ATOM 1321 C CA . HIS A 1 176 ? -15.826 -5.039 2.414 1.00 23.36 176 HIS A CA 1
ATOM 1322 C C . HIS A 1 176 ? -15.267 -4.085 3.490 1.00 22.99 176 HIS A C 1
ATOM 1323 O O . HIS A 1 176 ? -15.785 -4.062 4.625 1.00 23.58 176 HIS A O 1
ATOM 1330 N N . GLY A 1 177 ? -14.230 -3.329 3.136 1.00 25.34 177 GLY A N 1
ATOM 1331 C CA . GLY A 1 177 ? -13.707 -2.210 3.948 1.00 24.63 177 GLY A CA 1
ATOM 1332 C C . GLY A 1 177 ? -13.236 -2.677 5.303 1.00 25.34 177 GLY A C 1
ATOM 1333 O O . GLY A 1 177 ? -12.389 -3.572 5.325 1.00 23.74 177 GLY A O 1
ATOM 1334 N N . ASP A 1 178 ? -13.767 -2.091 6.386 1.00 25.38 178 ASP A N 1
ATOM 1335 C CA . ASP A 1 178 ? -13.270 -2.286 7.773 1.00 29.03 178 ASP A CA 1
ATOM 1336 C C . ASP A 1 178 ? -13.613 -3.687 8.272 1.00 28.16 178 ASP A C 1
ATOM 1337 O O . ASP A 1 178 ? -12.834 -4.218 9.124 1.00 30.13 178 ASP A O 1
ATOM 1342 N N . SER A 1 179 ? -14.652 -4.310 7.709 1.00 26.62 179 SER A N 1
ATOM 1343 C CA . SER A 1 179 ? -15.121 -5.670 8.092 1.00 29.19 179 SER A CA 1
ATOM 1344 C C . SER A 1 179 ? -14.258 -6.754 7.429 1.00 26.79 179 SER A C 1
ATOM 1345 O O . SER A 1 179 ? -14.369 -7.925 7.835 1.00 29.17 179 SER A O 1
ATOM 1348 N N . MET A 1 180 ? -13.465 -6.404 6.421 1.00 24.51 180 MET A N 1
ATOM 1349 C CA . MET A 1 180 ? -12.613 -7.366 5.688 1.00 22.84 180 MET A CA 1
ATOM 1350 C C . MET A 1 180 ? -11.527 -7.948 6.616 1.00 25.47 180 MET A C 1
ATOM 1351 O O . MET A 1 180 ? -10.926 -7.193 7.448 1.00 20.96 180 MET A O 1
ATOM 1356 N N . VAL A 1 181 ? -11.285 -9.259 6.490 1.00 23.92 181 VAL A N 1
ATOM 1357 C CA . VAL A 1 181 ? -10.207 -9.995 7.217 1.00 25.96 181 VAL A CA 1
ATOM 1358 C C . VAL A 1 181 ? -9.227 -10.554 6.186 1.00 25.10 181 VAL A C 1
ATOM 1359 O O . VAL A 1 181 ? -9.408 -11.652 5.667 1.00 23.19 181 VAL A O 1
ATOM 1363 N N . PRO A 1 182 ? -8.160 -9.800 5.845 1.00 26.57 182 PRO A N 1
ATOM 1364 C CA . PRO A 1 182 ? -7.145 -10.293 4.920 1.00 25.64 182 PRO A CA 1
ATOM 1365 C C . PRO A 1 182 ? -6.350 -11.378 5.647 1.00 23.46 182 PRO A C 1
ATOM 1366 O O . PRO A 1 182 ? -6.332 -11.383 6.848 1.00 23.19 182 PRO A O 1
ATOM 1370 N N . LEU A 1 183 ? -5.738 -12.306 4.920 1.00 24.22 183 LEU A N 1
ATOM 1371 C CA . LEU A 1 183 ? -5.047 -13.447 5.554 1.00 23.65 183 LEU A CA 1
ATOM 1372 C C . LEU A 1 183 ? -3.741 -13.675 4.821 1.00 24.77 183 LEU A C 1
ATOM 1373 O O . LEU A 1 183 ? -3.723 -14.429 3.857 1.00 24.74 183 LEU A O 1
ATOM 1378 N N . PRO A 1 184 ? -2.637 -12.992 5.203 1.00 29.05 184 PRO A N 1
ATOM 1379 C CA . PRO A 1 184 ? -1.386 -13.089 4.448 1.00 29.12 184 PRO A CA 1
ATOM 1380 C C . PRO A 1 184 ? -0.894 -14.540 4.348 1.00 27.54 184 PRO A C 1
ATOM 1381 O O . PRO A 1 184 ? -0.465 -14.937 3.300 1.00 25.20 184 PRO A O 1
ATOM 1385 N N . ARG A 1 185 ? -1.094 -15.325 5.400 1.00 29.75 185 ARG A N 1
ATOM 1386 C CA . ARG A 1 185 ? -0.739 -16.767 5.459 1.00 32.15 185 ARG A CA 1
ATOM 1387 C C . ARG A 1 185 ? -1.576 -17.603 4.467 1.00 28.63 185 ARG A C 1
ATOM 1388 O O . ARG A 1 185 ? -1.137 -18.740 4.147 1.00 31.83 185 ARG A O 1
ATOM 1396 N N . TYR A 1 186 ? -2.741 -17.115 4.012 1.00 24.42 186 TYR A N 1
ATOM 1397 C CA . TYR A 1 186 ? -3.649 -17.831 3.066 1.00 22.53 186 TYR A CA 1
ATOM 1398 C C . TYR A 1 186 ? -3.574 -17.164 1.689 1.00 20.84 186 TYR A C 1
ATOM 1399 O O . TYR A 1 186 ? -4.574 -17.185 0.946 1.00 17.74 186 TYR A O 1
ATOM 1408 N N . THR A 1 187 ? -2.439 -16.518 1.397 1.00 20.55 187 THR A N 1
ATOM 1409 C CA . THR A 1 187 ? -2.223 -15.665 0.186 1.00 21.23 187 THR A CA 1
ATOM 1410 C C . THR A 1 187 ? -0.933 -16.151 -0.466 1.00 21.90 187 THR A C 1
ATOM 1411 O O . THR A 1 187 ? 0.133 -16.131 0.236 1.00 19.99 187 THR A O 1
ATOM 1415 N N . HIS A 1 188 ? -1.002 -16.658 -1.702 1.00 21.04 188 HIS A N 1
ATOM 1416 C CA A HIS A 1 188 ? 0.211 -17.276 -2.295 0.50 21.59 188 HIS A CA 1
ATOM 1417 C CA B HIS A 1 188 ? 0.116 -17.411 -2.337 0.50 21.57 188 HIS A CA 1
ATOM 1418 C C . HIS A 1 188 ? 0.366 -16.924 -3.776 1.00 20.84 188 HIS A C 1
ATOM 1419 O O . HIS A 1 188 ? -0.579 -16.454 -4.405 1.00 17.80 188 HIS A O 1
ATOM 1432 N N . VAL A 1 189 ? 1.585 -17.127 -4.255 1.00 19.91 189 VAL A N 1
ATOM 1433 C CA . VAL A 1 189 ? 2.022 -16.901 -5.649 1.00 19.35 189 VAL A CA 1
ATOM 1434 C C . VAL A 1 189 ? 2.699 -18.181 -6.102 1.00 19.59 189 VAL A C 1
ATOM 1435 O O . VAL A 1 189 ? 3.793 -18.460 -5.588 1.00 20.49 189 VAL A O 1
ATOM 1439 N N . GLY A 1 190 ? 2.039 -18.962 -6.962 1.00 20.48 190 GLY A N 1
ATOM 1440 C CA . GLY A 1 190 ? 2.566 -20.245 -7.460 1.00 20.86 190 GLY A CA 1
ATOM 1441 C C . GLY A 1 190 ? 2.832 -21.210 -6.310 1.00 21.51 190 GLY A C 1
ATOM 1442 O O . GLY A 1 190 ? 3.788 -22.018 -6.428 1.00 20.79 190 GLY A O 1
ATOM 1443 N N . GLY A 1 191 ? 2.052 -21.117 -5.220 1.00 19.02 191 GLY A N 1
ATOM 1444 C CA . GLY A 1 191 ? 2.267 -21.901 -3.990 1.00 19.40 191 GLY A CA 1
ATOM 1445 C C . GLY A 1 191 ? 3.143 -21.212 -2.954 1.00 19.61 191 GLY A C 1
ATOM 1446 O O . GLY A 1 191 ? 3.139 -21.678 -1.813 1.00 22.11 191 GLY A O 1
ATOM 1447 N N . ILE A 1 192 ? 3.866 -20.143 -3.308 1.00 19.75 192 ILE A N 1
ATOM 1448 C CA . ILE A 1 192 ? 4.805 -19.453 -2.372 1.00 20.31 192 ILE A CA 1
ATOM 1449 C C . ILE A 1 192 ? 4.042 -18.426 -1.537 1.00 20.92 192 ILE A C 1
ATOM 1450 O O . ILE A 1 192 ? 3.373 -17.547 -2.071 1.00 19.48 192 ILE A O 1
ATOM 1455 N N . PRO A 1 193 ? 4.064 -18.521 -0.196 1.00 21.84 193 PRO A N 1
ATOM 1456 C CA . PRO A 1 193 ? 3.400 -17.510 0.632 1.00 22.08 193 PRO A CA 1
ATOM 1457 C C . PRO A 1 193 ? 3.924 -16.117 0.255 1.00 21.58 193 PRO A C 1
ATOM 1458 O O . PRO A 1 193 ? 5.115 -15.959 0.073 1.00 19.89 193 PRO A O 1
ATOM 1462 N N . VAL A 1 194 ? 3.024 -15.150 0.082 1.00 20.64 194 VAL A N 1
ATOM 1463 C CA . VAL A 1 194 ? 3.358 -13.802 -0.462 1.00 22.26 194 VAL A CA 1
ATOM 1464 C C . VAL A 1 194 ? 4.318 -13.080 0.484 1.00 22.43 194 VAL A C 1
ATOM 1465 O O . VAL A 1 194 ? 5.103 -12.227 -0.013 1.00 21.36 194 VAL A O 1
ATOM 1469 N N . THR A 1 195 ? 4.299 -13.421 1.773 1.00 21.52 195 THR A N 1
ATOM 1470 C CA . THR A 1 195 ? 5.241 -12.833 2.770 1.00 25.03 195 THR A CA 1
ATOM 1471 C C . THR A 1 195 ? 6.694 -13.162 2.408 1.00 23.35 195 THR A C 1
ATOM 1472 O O . THR A 1 195 ? 7.577 -12.422 2.853 1.00 26.03 195 THR A O 1
ATOM 1476 N N . GLN A 1 196 ? 6.960 -14.188 1.607 1.00 21.38 196 GLN A N 1
ATOM 1477 C CA . GLN A 1 196 ? 8.345 -14.443 1.121 1.00 21.83 196 GLN A CA 1
ATOM 1478 C C . GLN A 1 196 ? 8.687 -13.594 -0.109 1.00 23.67 196 GLN A C 1
ATOM 1479 O O . GLN A 1 196 ? 9.820 -13.704 -0.547 1.00 24.27 196 GLN A O 1
ATOM 1485 N N . LEU A 1 197 ? 7.747 -12.840 -0.699 1.00 21.49 197 LEU A N 1
ATOM 1486 C CA . LEU A 1 197 ? 7.969 -12.248 -2.049 1.00 22.90 197 LEU A CA 1
ATOM 1487 C C . LEU A 1 197 ? 7.824 -10.723 -2.015 1.00 21.99 197 LEU A C 1
ATOM 1488 O O . LEU A 1 197 ? 8.272 -10.085 -2.944 1.00 22.38 197 LEU A O 1
ATOM 1493 N N . LEU A 1 198 ? 7.203 -10.179 -0.974 1.00 24.52 198 LEU A N 1
ATOM 1494 C CA . LEU A 1 198 ? 6.943 -8.730 -0.823 1.00 24.94 198 LEU A CA 1
ATOM 1495 C C . LEU A 1 198 ? 7.214 -8.384 0.622 1.00 27.20 198 LEU A C 1
ATOM 1496 O O . LEU A 1 198 ? 6.867 -9.162 1.510 1.00 28.08 198 LEU A O 1
ATOM 1501 N N . PRO A 1 199 ? 7.797 -7.196 0.890 1.00 28.56 199 PRO A N 1
ATOM 1502 C CA . PRO A 1 199 ? 7.980 -6.755 2.268 1.00 27.25 199 PRO A CA 1
ATOM 1503 C C . PRO A 1 199 ? 6.629 -6.443 2.926 1.00 26.06 199 PRO A C 1
ATOM 1504 O O . PRO A 1 199 ? 5.641 -6.142 2.258 1.00 26.00 199 PRO A O 1
ATOM 1508 N N . LYS A 1 200 ? 6.609 -6.510 4.242 1.00 25.64 200 LYS A N 1
ATOM 1509 C CA . LYS A 1 200 ? 5.377 -6.348 5.036 1.00 29.55 200 LYS A CA 1
ATOM 1510 C C . LYS A 1 200 ? 4.736 -4.996 4.717 1.00 29.20 200 LYS A C 1
ATOM 1511 O O . LYS A 1 200 ? 3.518 -4.945 4.671 1.00 27.85 200 LYS A O 1
ATOM 1517 N N . GLU A 1 201 ? 5.529 -3.937 4.638 1.00 29.56 201 GLU A N 1
ATOM 1518 C CA A GLU A 1 201 ? 4.993 -2.604 4.223 0.50 31.08 201 GLU A CA 1
ATOM 1519 C CA B GLU A 1 201 ? 5.064 -2.556 4.226 0.50 31.90 201 GLU A CA 1
ATOM 1520 C C . GLU A 1 201 ? 4.154 -2.526 2.903 1.00 28.70 201 GLU A C 1
ATOM 1521 O O . GLU A 1 201 ? 3.033 -1.893 2.693 1.00 27.33 201 GLU A O 1
ATOM 1532 N N . LYS A 1 202 ? 4.705 -3.244 1.922 1.00 25.82 202 LYS A N 1
ATOM 1533 C CA . LYS A 1 202 ? 4.022 -3.322 0.610 1.00 26.29 202 LYS A CA 1
ATOM 1534 C C . LYS A 1 202 ? 2.741 -4.153 0.780 1.00 23.86 202 LYS A C 1
ATOM 1535 O O . LYS A 1 202 ? 1.679 -3.744 0.277 1.00 21.38 202 LYS A O 1
ATOM 1541 N N . ILE A 1 203 ? 2.811 -5.261 1.518 1.00 24.43 203 ILE A N 1
ATOM 1542 C CA . ILE A 1 203 ? 1.597 -6.101 1.711 1.00 24.93 203 ILE A CA 1
ATOM 1543 C C . ILE A 1 203 ? 0.559 -5.220 2.396 1.00 22.63 203 ILE A C 1
ATOM 1544 O O . ILE A 1 203 ? -0.593 -5.193 1.934 1.00 22.77 203 ILE A O 1
ATOM 1549 N N . ASP A 1 204 ? 0.957 -4.517 3.455 1.00 23.87 204 ASP A N 1
ATOM 1550 C CA . ASP A 1 204 ? 0.038 -3.674 4.260 1.00 25.17 204 ASP A CA 1
ATOM 1551 C C . ASP A 1 204 ? -0.634 -2.660 3.326 1.00 24.10 204 ASP A C 1
ATOM 1552 O O . ASP A 1 204 ? -1.875 -2.458 3.454 1.00 24.48 204 ASP A O 1
ATOM 1557 N N . GLU A 1 205 ? 0.142 -2.077 2.403 1.00 21.31 205 GLU A N 1
ATOM 1558 C CA . GLU A 1 205 ? -0.351 -1.122 1.373 1.00 24.04 205 GLU A CA 1
ATOM 1559 C C . GLU A 1 205 ? -1.370 -1.797 0.443 1.00 23.97 205 GLU A C 1
ATOM 1560 O O . GLU A 1 205 ? -2.427 -1.159 0.201 1.00 22.66 205 GLU A O 1
ATOM 1566 N N . LEU A 1 206 ? -1.068 -2.984 -0.106 1.00 19.93 206 LEU A N 1
ATOM 1567 C CA . LEU A 1 206 ? -2.008 -3.682 -1.030 1.00 21.56 206 LEU A CA 1
ATOM 1568 C C . LEU A 1 206 ? -3.277 -4.086 -0.263 1.00 20.57 206 LEU A C 1
ATOM 1569 O O . LEU A 1 206 ? -4.368 -4.119 -0.872 1.00 20.66 206 LEU A O 1
ATOM 1574 N N . VAL A 1 207 ? -3.164 -4.355 1.038 1.00 19.25 207 VAL A N 1
ATOM 1575 C CA . VAL A 1 207 ? -4.349 -4.660 1.880 1.00 19.84 207 VAL A CA 1
ATOM 1576 C C . VAL A 1 207 ? -5.200 -3.396 1.982 1.00 20.89 207 VAL A C 1
ATOM 1577 O O . VAL A 1 207 ? -6.417 -3.535 1.847 1.00 20.64 207 VAL A O 1
ATOM 1581 N N . ARG A 1 208 ? -4.607 -2.230 2.264 1.00 22.93 208 ARG A N 1
ATOM 1582 C CA . ARG A 1 208 ? -5.355 -0.946 2.406 1.00 25.70 208 ARG A CA 1
ATOM 1583 C C . ARG A 1 208 ? -6.045 -0.648 1.074 1.00 23.41 208 ARG A C 1
ATOM 1584 O O . ARG A 1 208 ? -7.215 -0.174 1.071 1.00 20.57 208 ARG A O 1
ATOM 1592 N N . ARG A 1 209 ? -5.354 -0.901 -0.030 1.00 21.28 209 ARG A N 1
ATOM 1593 C CA . ARG A 1 209 ? -5.942 -0.618 -1.358 1.00 22.96 209 ARG A CA 1
ATOM 1594 C C . ARG A 1 209 ? -7.132 -1.585 -1.593 1.00 21.94 209 ARG A C 1
ATOM 1595 O O . ARG A 1 209 ? -8.178 -1.158 -2.125 1.00 22.24 209 ARG A O 1
ATOM 1603 N N . THR A 1 210 ? -7.064 -2.790 -1.061 1.00 18.55 210 THR A N 1
ATOM 1604 C CA . THR A 1 210 ? -8.156 -3.785 -1.206 1.00 20.84 210 THR A CA 1
ATOM 1605 C C . THR A 1 210 ? -9.353 -3.321 -0.370 1.00 20.02 210 THR A C 1
ATOM 1606 O O . THR A 1 210 ? -10.435 -3.329 -0.907 1.00 17.83 210 THR A O 1
ATOM 1610 N N . ARG A 1 211 ? -9.145 -2.933 0.895 1.00 22.83 211 ARG A N 1
ATOM 1611 C CA . ARG A 1 211 ? -10.218 -2.447 1.799 1.00 22.90 211 ARG A CA 1
ATOM 1612 C C . ARG A 1 211 ? -10.952 -1.313 1.090 1.00 25.04 211 ARG A C 1
ATOM 1613 O O . ARG A 1 211 ? -12.181 -1.262 1.205 1.00 23.88 211 ARG A O 1
ATOM 1621 N N . ASP A 1 212 ? -10.197 -0.427 0.428 1.00 26.26 212 ASP A N 1
ATOM 1622 C CA . ASP A 1 212 ? -10.701 0.768 -0.298 1.00 27.22 212 ASP A CA 1
ATOM 1623 C C . ASP A 1 212 ? -11.048 0.510 -1.778 1.00 26.67 212 ASP A C 1
ATOM 1624 O O . ASP A 1 212 ? -11.412 1.502 -2.463 1.00 27.76 212 ASP A O 1
ATOM 1629 N N . GLY A 1 213 ? -10.891 -0.712 -2.317 1.00 23.79 213 GLY A N 1
ATOM 1630 C CA . GLY A 1 213 ? -10.982 -0.966 -3.772 1.00 21.40 213 GLY A CA 1
ATOM 1631 C C . GLY A 1 213 ? -12.291 -0.492 -4.393 1.00 22.34 213 GLY A C 1
ATOM 1632 O O . GLY A 1 213 ? -12.263 0.047 -5.515 1.00 21.65 213 GLY A O 1
ATOM 1633 N N . GLY A 1 214 ? -13.407 -0.737 -3.710 1.00 24.31 214 GLY A N 1
ATOM 1634 C CA . GLY A 1 214 ? -14.759 -0.346 -4.150 1.00 27.26 214 GLY A CA 1
ATOM 1635 C C . GLY A 1 214 ? -14.864 1.156 -4.346 1.00 24.41 214 GLY A C 1
ATOM 1636 O O . GLY A 1 214 ? -15.331 1.593 -5.421 1.00 22.46 214 GLY A O 1
ATOM 1637 N N . ALA A 1 215 ? -14.417 1.904 -3.335 1.00 23.67 215 ALA A N 1
ATOM 1638 C CA . ALA A 1 215 ? -14.485 3.375 -3.280 1.00 23.95 215 ALA A CA 1
ATOM 1639 C C . ALA A 1 215 ? -13.520 3.930 -4.331 1.00 22.72 215 ALA A C 1
ATOM 1640 O O . ALA A 1 215 ? -13.893 4.903 -4.998 1.00 22.20 215 ALA A O 1
ATOM 1642 N N . GLU A 1 216 ? -12.374 3.281 -4.544 1.00 21.57 216 GLU A N 1
ATOM 1643 C CA . GLU A 1 216 ? -11.383 3.698 -5.567 1.00 22.10 216 GLU A CA 1
ATOM 1644 C C . GLU A 1 216 ? -12.061 3.720 -6.943 1.00 22.98 216 GLU A C 1
ATOM 1645 O O . GLU A 1 216 ? -11.832 4.685 -7.693 1.00 22.85 216 GLU A O 1
ATOM 1651 N N . ILE A 1 217 ? -12.813 2.675 -7.308 1.00 23.52 217 ILE A N 1
ATOM 1652 C CA . ILE A 1 217 ? -13.456 2.611 -8.660 1.00 23.42 217 ILE A CA 1
ATOM 1653 C C . ILE A 1 217 ? -14.513 3.730 -8.722 1.00 23.90 217 ILE A C 1
ATOM 1654 O O . ILE A 1 217 ? -14.613 4.398 -9.772 1.00 20.80 217 ILE A O 1
ATOM 1659 N N . VAL A 1 218 ? -15.232 3.953 -7.620 1.00 25.65 218 VAL A N 1
ATOM 1660 C CA . VAL A 1 218 ? -16.327 4.971 -7.548 1.00 27.62 218 VAL A CA 1
ATOM 1661 C C . VAL A 1 218 ? -15.682 6.337 -7.788 1.00 28.66 218 VAL A C 1
ATOM 1662 O O . VAL A 1 218 ? -16.255 7.111 -8.561 1.00 29.76 218 VAL A O 1
ATOM 1666 N N . ARG A 1 219 ? -14.504 6.596 -7.207 1.00 28.55 219 ARG A N 1
ATOM 1667 C CA . ARG A 1 219 ? -13.823 7.907 -7.340 1.00 27.73 219 ARG A CA 1
ATOM 1668 C C . ARG A 1 219 ? -13.471 8.118 -8.815 1.00 29.30 219 ARG A C 1
ATOM 1669 O O . ARG A 1 219 ? -13.690 9.218 -9.312 1.00 30.40 219 ARG A O 1
ATOM 1677 N N . LEU A 1 220 ? -13.024 7.080 -9.517 1.00 28.74 220 LEU A N 1
ATOM 1678 C CA . LEU A 1 220 ? -12.539 7.216 -10.915 1.00 27.52 220 LEU A CA 1
ATOM 1679 C C . LEU A 1 220 ? -13.741 7.380 -11.860 1.00 26.04 220 LEU A C 1
ATOM 1680 O O . LEU A 1 220 ? -13.702 8.299 -12.707 1.00 26.40 220 LEU A O 1
ATOM 1685 N N . LEU A 1 221 ? -14.771 6.548 -11.721 1.00 25.18 221 LEU A N 1
ATOM 1686 C CA . LEU A 1 221 ? -15.951 6.568 -12.624 1.00 28.40 221 LEU A CA 1
ATOM 1687 C C . LEU A 1 221 ? -16.816 7.809 -12.341 1.00 31.71 221 LEU A C 1
ATOM 1688 O O . LEU A 1 221 ? -17.424 8.299 -13.299 1.00 37.27 221 LEU A O 1
ATOM 1693 N N . LYS A 1 222 ? -16.902 8.243 -11.072 1.00 37.73 222 LYS A N 1
ATOM 1694 C CA . LYS A 1 222 ? -17.573 9.481 -10.552 1.00 38.77 222 LYS A CA 1
ATOM 1695 C C . LYS A 1 222 ? -19.096 9.302 -10.529 1.00 40.10 222 LYS A C 1
ATOM 1696 O O . LYS A 1 222 ? -19.702 9.600 -9.504 1.00 37.21 222 LYS A O 1
ATOM 1702 N N . THR A 1 223 ? -19.687 8.788 -11.599 1.00 36.71 223 THR A N 1
ATOM 1703 C CA . THR A 1 223 ? -21.051 8.210 -11.558 1.00 40.94 223 THR A CA 1
ATOM 1704 C C . THR A 1 223 ? -20.922 6.683 -11.528 1.00 41.57 223 THR A C 1
ATOM 1705 O O . THR A 1 223 ? -20.123 6.137 -12.309 1.00 45.02 223 THR A O 1
ATOM 1709 N N . GLY A 1 224 ? -21.672 6.026 -10.652 1.00 38.96 224 GLY A N 1
ATOM 1710 C CA . GLY A 1 224 ? -21.805 4.561 -10.629 1.00 36.35 224 GLY A CA 1
ATOM 1711 C C . GLY A 1 224 ? -20.605 3.850 -10.009 1.00 32.95 224 GLY A C 1
ATOM 1712 O O . GLY A 1 224 ? -19.588 4.490 -9.661 1.00 31.11 224 GLY A O 1
ATOM 1713 N N . SER A 1 225 ? -20.714 2.533 -9.896 1.00 30.10 225 SER A N 1
ATOM 1714 C CA . SER A 1 225 ? -19.734 1.689 -9.172 1.00 27.69 225 SER A CA 1
ATOM 1715 C C . SER A 1 225 ? -19.186 0.620 -10.112 1.00 24.55 225 SER A C 1
ATOM 1716 O O . SER A 1 225 ? -19.568 0.603 -11.331 1.00 23.02 225 SER A O 1
ATOM 1719 N N . ALA A 1 226 ? -18.251 -0.176 -9.596 1.00 24.04 226 ALA A N 1
ATOM 1720 C CA . ALA A 1 226 ? -17.579 -1.259 -10.340 1.00 20.71 226 ALA A CA 1
ATOM 1721 C C . ALA A 1 226 ? -18.659 -2.215 -10.821 1.00 19.85 226 ALA A C 1
ATOM 1722 O O . ALA A 1 226 ? -19.679 -2.316 -10.136 1.00 19.80 226 ALA A O 1
ATOM 1724 N N . PHE A 1 227 ? -18.442 -2.860 -11.967 1.00 21.05 227 PHE A N 1
ATOM 1725 C CA . PHE A 1 227 ? -19.421 -3.785 -12.596 1.00 20.87 227 PHE A CA 1
ATOM 1726 C C . PHE A 1 227 ? -18.712 -5.001 -13.224 1.00 19.30 227 PHE A C 1
ATOM 1727 O O . PHE A 1 227 ? -19.259 -6.092 -13.111 1.00 17.59 227 PHE A O 1
ATOM 1735 N N . PHE A 1 228 ? -17.536 -4.864 -13.853 1.00 19.29 228 PHE A N 1
ATOM 1736 C CA . PHE A 1 228 ? -16.869 -6.021 -14.510 1.00 19.51 228 PHE A CA 1
ATOM 1737 C C . PHE A 1 228 ? -16.482 -7.096 -13.475 1.00 19.51 228 PHE A C 1
ATOM 1738 O O . PHE A 1 228 ? -16.907 -8.254 -13.637 1.00 19.98 228 PHE A O 1
ATOM 1746 N N . ALA A 1 229 ? -15.743 -6.727 -12.432 1.00 17.50 229 ALA A N 1
ATOM 1747 C CA . ALA A 1 229 ? -15.198 -7.678 -11.441 1.00 18.46 229 ALA A CA 1
ATOM 1748 C C . ALA A 1 229 ? -16.308 -8.198 -10.534 1.00 17.95 229 ALA A C 1
ATOM 1749 O O . ALA A 1 229 ? -16.271 -9.382 -10.179 1.00 18.09 229 ALA A O 1
ATOM 1751 N N . PRO A 1 230 ? -17.244 -7.345 -10.021 1.00 19.38 230 PRO A N 1
ATOM 1752 C CA . PRO A 1 230 ? -18.357 -7.848 -9.221 1.00 18.94 230 PRO A CA 1
ATOM 1753 C C . PRO A 1 230 ? -19.127 -8.860 -10.080 1.00 19.15 230 PRO A C 1
ATOM 1754 O O . PRO A 1 230 ? -19.530 -9.881 -9.556 1.00 16.91 230 PRO A O 1
ATOM 1758 N N . GLY A 1 231 ? -19.301 -8.533 -11.375 1.00 19.44 231 GLY A N 1
ATOM 1759 C CA . GLY A 1 231 ? -19.968 -9.377 -12.392 1.00 18.28 231 GLY A CA 1
ATOM 1760 C C . GLY A 1 231 ? -19.293 -10.731 -12.538 1.00 18.67 231 GLY A C 1
ATOM 1761 O O . GLY A 1 231 ? -20.013 -11.765 -12.530 1.00 17.24 231 GLY A O 1
ATOM 1762 N N . ALA A 1 232 ? -17.965 -10.747 -12.667 1.00 15.89 232 ALA A N 1
ATOM 1763 C CA . ALA A 1 232 ? -17.156 -11.986 -12.781 1.00 15.80 232 ALA A CA 1
ATOM 1764 C C . ALA A 1 232 ? -17.248 -12.814 -11.476 1.00 16.09 232 ALA A C 1
ATOM 1765 O O . ALA A 1 232 ? -17.463 -14.010 -11.553 1.00 15.02 232 ALA A O 1
ATOM 1767 N N . ALA A 1 233 ? -17.126 -12.182 -10.303 1.00 16.59 233 ALA A N 1
ATOM 1768 C CA . ALA A 1 233 ? -17.211 -12.850 -8.983 1.00 17.22 233 ALA A CA 1
ATOM 1769 C C . ALA A 1 233 ? -18.561 -13.591 -8.855 1.00 17.38 233 ALA A C 1
ATOM 1770 O O . ALA A 1 233 ? -18.583 -14.740 -8.413 1.00 19.48 233 ALA A O 1
ATOM 1772 N N . MET A 1 234 ? -19.667 -12.943 -9.204 1.00 17.05 234 MET A N 1
ATOM 1773 C CA . MET A 1 234 ? -21.014 -13.556 -9.168 1.00 18.62 234 MET A CA 1
ATOM 1774 C C . MET A 1 234 ? -21.109 -14.665 -10.235 1.00 19.24 234 MET A C 1
ATOM 1775 O O . MET A 1 234 ? -21.671 -15.759 -9.914 1.00 19.86 234 MET A O 1
ATOM 1780 N N . ALA A 1 235 ? -20.545 -14.457 -11.437 1.00 18.97 235 ALA A N 1
ATOM 1781 C CA . ALA A 1 235 ? -20.541 -15.495 -12.511 1.00 19.03 235 ALA A CA 1
ATOM 1782 C C . ALA A 1 235 ? -19.838 -16.768 -12.010 1.00 18.23 235 ALA A C 1
ATOM 1783 O O . ALA A 1 235 ? -20.332 -17.877 -12.293 1.00 19.11 235 ALA A O 1
ATOM 1785 N N . GLU A 1 236 ? -18.731 -16.623 -11.266 1.00 18.66 236 GLU A N 1
ATOM 1786 C CA A GLU A 1 236 ? -17.950 -17.763 -10.706 0.50 18.51 236 GLU A CA 1
ATOM 1787 C CA B GLU A 1 236 ? -17.959 -17.776 -10.725 0.50 18.84 236 GLU A CA 1
ATOM 1788 C C . GLU A 1 236 ? -18.853 -18.566 -9.756 1.00 18.32 236 GLU A C 1
ATOM 1789 O O . GLU A 1 236 ? -18.832 -19.801 -9.824 1.00 17.45 236 GLU A O 1
ATOM 1800 N N . MET A 1 237 ? -19.622 -17.872 -8.918 1.00 18.34 237 MET A N 1
ATOM 1801 C CA . MET A 1 237 ? -20.550 -18.528 -7.956 1.00 18.64 237 MET A CA 1
ATOM 1802 C C . MET A 1 237 ? -21.698 -19.205 -8.715 1.00 19.18 237 MET A C 1
ATOM 1803 O O . MET A 1 237 ? -22.050 -20.321 -8.370 1.00 17.08 237 MET A O 1
ATOM 1808 N N . VAL A 1 238 ? -22.263 -18.561 -9.728 1.00 19.35 238 VAL A N 1
ATOM 1809 C CA . VAL A 1 238 ? -23.410 -19.150 -10.470 1.00 19.47 238 VAL A CA 1
ATOM 1810 C C . VAL A 1 238 ? -22.924 -20.459 -11.110 1.00 18.16 238 VAL A C 1
ATOM 1811 O O . VAL A 1 238 ? -23.632 -21.525 -11.001 1.00 15.07 238 VAL A O 1
ATOM 1815 N N . GLU A 1 239 ? -21.774 -20.380 -11.780 1.00 18.36 239 GLU A N 1
ATOM 1816 C CA . GLU A 1 239 ? -21.188 -21.531 -12.507 1.00 18.03 239 GLU A CA 1
ATOM 1817 C C . GLU A 1 239 ? -20.863 -22.650 -11.520 1.00 18.26 239 GLU A C 1
ATOM 1818 O O . GLU A 1 239 ? -21.095 -23.842 -11.877 1.00 16.80 239 GLU A O 1
ATOM 1824 N N . ALA A 1 240 ? -20.331 -22.313 -10.344 1.00 17.10 240 ALA A N 1
ATOM 1825 C CA . ALA A 1 240 ? -19.948 -23.328 -9.335 1.00 16.17 240 ALA A CA 1
ATOM 1826 C C . ALA A 1 240 ? -21.186 -24.197 -9.021 1.00 16.15 240 ALA A C 1
ATOM 1827 O O . ALA A 1 240 ? -21.076 -25.452 -8.835 1.00 15.17 240 ALA A O 1
ATOM 1829 N N . ILE A 1 241 ? -22.359 -23.580 -8.950 1.00 17.06 241 ILE A N 1
ATOM 1830 C CA . ILE A 1 241 ? -23.605 -24.313 -8.582 1.00 16.85 241 ILE A CA 1
ATOM 1831 C C . ILE A 1 241 ? -24.050 -25.151 -9.790 1.00 17.11 241 ILE A C 1
ATOM 1832 O O . ILE A 1 241 ? -24.295 -26.354 -9.595 1.00 17.77 241 ILE A O 1
ATOM 1837 N N . LEU A 1 242 ? -24.121 -24.562 -10.990 1.00 17.45 242 LEU A N 1
ATOM 1838 C CA . LEU A 1 242 ? -24.812 -25.166 -12.165 1.00 19.57 242 LEU A CA 1
ATOM 1839 C C . LEU A 1 242 ? -23.984 -26.320 -12.699 1.00 18.60 242 LEU A C 1
ATOM 1840 O O . LEU A 1 242 ? -24.606 -27.285 -13.178 1.00 20.87 242 LEU A O 1
ATOM 1845 N N . ARG A 1 243 ? -22.663 -26.259 -12.538 1.00 17.82 243 ARG A N 1
ATOM 1846 C CA . ARG A 1 243 ? -21.761 -27.357 -12.971 1.00 18.28 243 ARG A CA 1
ATOM 1847 C C . ARG A 1 243 ? -21.225 -28.140 -11.782 1.00 17.34 243 ARG A C 1
ATOM 1848 O O . ARG A 1 243 ? -20.290 -28.949 -12.005 1.00 15.24 243 ARG A O 1
ATOM 1856 N N . ASP A 1 244 ? -21.787 -27.946 -10.579 1.00 16.73 244 ASP A N 1
ATOM 1857 C CA . ASP A 1 244 ? -21.352 -28.703 -9.365 1.00 16.68 244 ASP A CA 1
ATOM 1858 C C . ASP A 1 244 ? -19.810 -28.736 -9.287 1.00 18.01 244 ASP A C 1
ATOM 1859 O O . ASP A 1 244 ? -19.224 -29.816 -9.152 1.00 17.86 244 ASP A O 1
ATOM 1864 N N . ARG A 1 245 ? -19.145 -27.600 -9.401 1.00 17.88 245 ARG A N 1
ATOM 1865 C CA . ARG A 1 245 ? -17.654 -27.580 -9.407 1.00 19.91 245 ARG A CA 1
ATOM 1866 C C . ARG A 1 245 ? -17.058 -27.840 -8.018 1.00 18.56 245 ARG A C 1
ATOM 1867 O O . ARG A 1 245 ? -15.910 -28.287 -7.969 1.00 18.58 245 ARG A O 1
ATOM 1875 N N . LYS A 1 246 ? -17.790 -27.554 -6.938 1.00 18.33 246 LYS A N 1
ATOM 1876 C CA . LYS A 1 246 ? -17.263 -27.651 -5.549 1.00 19.85 246 LYS A CA 1
ATOM 1877 C C . LYS A 1 246 ? -15.996 -26.775 -5.441 1.00 18.89 246 LYS A C 1
ATOM 1878 O O . LYS A 1 246 ? -14.925 -27.252 -4.956 1.00 18.49 246 LYS A O 1
ATOM 1884 N N . ARG A 1 247 ? -16.150 -25.532 -5.872 1.00 18.93 247 ARG A N 1
ATOM 1885 C CA . ARG A 1 247 ? -15.149 -24.446 -5.741 1.00 19.93 247 ARG A CA 1
ATOM 1886 C C . ARG A 1 247 ? -14.979 -24.146 -4.248 1.00 20.36 247 ARG A C 1
ATOM 1887 O O . ARG A 1 247 ? -15.944 -24.311 -3.465 1.00 18.80 247 ARG A O 1
ATOM 1895 N N . VAL A 1 248 ? -13.791 -23.731 -3.866 1.00 18.69 248 VAL A N 1
ATOM 1896 C CA . VAL A 1 248 ? -13.448 -23.380 -2.472 1.00 18.15 248 VAL A CA 1
ATOM 1897 C C . VAL A 1 248 ? -13.254 -21.879 -2.463 1.00 17.73 248 VAL A C 1
ATOM 1898 O O . VAL A 1 248 ? -12.210 -21.420 -2.919 1.00 16.16 248 VAL A O 1
ATOM 1902 N N . LEU A 1 249 ? -14.260 -21.146 -2.002 1.00 18.08 249 LEU A N 1
ATOM 1903 C CA . LEU A 1 249 ? -14.370 -19.691 -2.242 1.00 18.41 249 LEU A CA 1
ATOM 1904 C C . LEU A 1 249 ? -14.879 -19.016 -0.973 1.00 19.21 249 LEU A C 1
ATOM 1905 O O . LEU A 1 249 ? -15.671 -19.618 -0.223 1.00 17.69 249 LEU A O 1
ATOM 1910 N N . PRO A 1 250 ? -14.444 -17.753 -0.707 1.00 18.41 250 PRO A N 1
ATOM 1911 C CA . PRO A 1 250 ? -15.056 -16.931 0.339 1.00 18.43 250 PRO A CA 1
ATOM 1912 C C . PRO A 1 250 ? -16.413 -16.402 -0.137 1.00 17.85 250 PRO A C 1
ATOM 1913 O O . PRO A 1 250 ? -16.480 -15.689 -1.165 1.00 17.10 250 PRO A O 1
ATOM 1917 N N . VAL A 1 251 ? -17.462 -16.802 0.574 1.00 16.42 251 VAL A N 1
ATOM 1918 C CA . VAL A 1 251 ? -18.842 -16.315 0.345 1.00 18.23 251 VAL A CA 1
ATOM 1919 C C . VAL A 1 251 ? -19.512 -16.018 1.688 1.00 16.79 251 VAL A C 1
ATOM 1920 O O . VAL A 1 251 ? -19.082 -16.594 2.770 1.00 17.20 251 VAL A O 1
ATOM 1924 N N . SER A 1 252 ? -20.519 -15.151 1.639 1.00 15.50 252 SER A N 1
ATOM 1925 C CA . SER A 1 252 ? -21.383 -14.854 2.805 1.00 17.03 252 SER A CA 1
ATOM 1926 C C . SER A 1 252 ? -22.346 -16.022 2.949 1.00 17.65 252 SER A C 1
ATOM 1927 O O . SER A 1 252 ? -23.101 -16.250 2.024 1.00 17.88 252 SER A O 1
ATOM 1930 N N . ALA A 1 253 ? -22.262 -16.731 4.073 1.00 19.02 253 ALA A N 1
ATOM 1931 C CA . ALA A 1 253 ? -23.013 -17.961 4.392 1.00 18.60 253 ALA A CA 1
ATOM 1932 C C . ALA A 1 253 ? -23.549 -17.835 5.807 1.00 18.89 253 ALA A C 1
ATOM 1933 O O . ALA A 1 253 ? -22.923 -17.147 6.660 1.00 19.51 253 ALA A O 1
ATOM 1935 N N . TYR A 1 254 ? -24.654 -18.509 6.036 1.00 18.36 254 TYR A N 1
ATOM 1936 C CA . TYR A 1 254 ? -25.370 -18.511 7.320 1.00 20.72 254 TYR A CA 1
ATOM 1937 C C . TYR A 1 254 ? -24.636 -19.462 8.249 1.00 20.24 254 TYR A C 1
ATOM 1938 O O . TYR A 1 254 ? -24.392 -20.616 7.865 1.00 19.52 254 TYR A O 1
ATOM 1947 N N . LEU A 1 255 ? -24.306 -18.952 9.433 1.00 19.46 255 LEU A N 1
ATOM 1948 C CA . LEU A 1 255 ? -23.537 -19.667 10.469 1.00 19.36 255 LEU A CA 1
ATOM 1949 C C . LEU A 1 255 ? -24.502 -20.168 11.534 1.00 18.66 255 LEU A C 1
ATOM 1950 O O . LEU A 1 255 ? -25.419 -19.395 11.975 1.00 18.17 255 LEU A O 1
ATOM 1955 N N . GLU A 1 256 ? -24.250 -21.383 11.991 1.00 18.22 256 GLU A N 1
ATOM 1956 C CA . GLU A 1 256 ? -25.007 -22.040 13.082 1.00 20.23 256 GLU A CA 1
ATOM 1957 C C . GLU A 1 256 ? -23.968 -22.676 14.004 1.00 22.63 256 GLU A C 1
ATOM 1958 O O . GLU A 1 256 ? -24.126 -23.830 14.311 1.00 22.82 256 GLU A O 1
ATOM 1964 N N . GLY A 1 257 ? -22.931 -21.915 14.383 1.00 24.24 257 GLY A N 1
ATOM 1965 C CA . GLY A 1 257 ? -21.874 -22.353 15.316 1.00 22.71 257 GLY A CA 1
ATOM 1966 C C . GLY A 1 257 ? -20.478 -22.097 14.776 1.00 22.74 257 GLY A C 1
ATOM 1967 O O . GLY A 1 257 ? -19.560 -21.876 15.610 1.00 20.52 257 GLY A O 1
ATOM 1968 N N . GLU A 1 258 ? -20.316 -22.147 13.446 1.00 20.87 258 GLU A N 1
ATOM 1969 C CA . GLU A 1 258 ? -19.000 -22.053 12.761 1.00 21.28 258 GLU A CA 1
ATOM 1970 C C . GLU A 1 258 ? -18.358 -20.716 13.152 1.00 20.45 258 GLU A C 1
ATOM 1971 O O . GLU A 1 258 ? -19.098 -19.730 13.328 1.00 22.56 258 GLU A O 1
ATOM 1977 N N . TYR A 1 259 ? -17.044 -20.687 13.286 1.00 19.76 259 TYR A N 1
ATOM 1978 C CA . TYR A 1 259 ? -16.252 -19.493 13.685 1.00 20.32 259 TYR A CA 1
ATOM 1979 C C . TYR A 1 259 ? -16.790 -18.940 15.020 1.00 21.30 259 TYR A C 1
ATOM 1980 O O . TYR A 1 259 ? -16.487 -17.778 15.316 1.00 20.05 259 TYR A O 1
ATOM 1989 N N . GLY A 1 260 ? -17.523 -19.738 15.823 1.00 20.73 260 GLY A N 1
ATOM 1990 C CA . GLY A 1 260 ? -18.008 -19.322 17.156 1.00 20.77 260 GLY A CA 1
ATOM 1991 C C . GLY A 1 260 ? -19.293 -18.493 17.095 1.00 21.28 260 GLY A C 1
ATOM 1992 O O . GLY A 1 260 ? -19.697 -17.983 18.143 1.00 20.25 260 GLY A O 1
ATOM 1993 N N . GLU A 1 261 ? -19.970 -18.437 15.935 1.00 20.36 261 GLU A N 1
ATOM 1994 C CA . GLU A 1 261 ? -21.122 -17.544 15.703 1.00 19.36 261 GLU A CA 1
ATOM 1995 C C . GLU A 1 261 ? -22.323 -18.353 15.226 1.00 21.32 261 GLU A C 1
ATOM 1996 O O . GLU A 1 261 ? -22.154 -19.248 14.370 1.00 20.51 261 GLU A O 1
ATOM 2002 N N . SER A 1 262 ? -23.505 -17.932 15.654 1.00 19.92 262 SER A N 1
ATOM 2003 C CA A SER A 1 262 ? -24.797 -18.496 15.187 0.50 21.85 262 SER A CA 1
ATOM 2004 C CA B SER A 1 262 ? -24.792 -18.495 15.189 0.50 21.95 262 SER A CA 1
ATOM 2005 C C . SER A 1 262 ? -25.759 -17.354 14.833 1.00 21.62 262 SER A C 1
ATOM 2006 O O . SER A 1 262 ? -25.683 -16.289 15.474 1.00 22.12 262 SER A O 1
ATOM 2011 N N . GLY A 1 263 ? -26.621 -17.571 13.842 1.00 20.50 263 GLY A N 1
ATOM 2012 C CA . GLY A 1 263 ? -27.732 -16.654 13.548 1.00 21.76 263 GLY A CA 1
ATOM 2013 C C . GLY A 1 263 ? -27.305 -15.464 12.713 1.00 22.43 263 GLY A C 1
ATOM 2014 O O . GLY A 1 263 ? -28.087 -14.517 12.603 1.00 22.78 263 GLY A O 1
ATOM 2015 N N . ILE A 1 264 ? -26.129 -15.512 12.092 1.00 20.32 264 ILE A N 1
ATOM 2016 C CA . ILE A 1 264 ? -25.713 -14.428 11.153 1.00 20.93 264 ILE A CA 1
ATOM 2017 C C . ILE A 1 264 ? -25.118 -15.039 9.885 1.00 19.08 264 ILE A C 1
ATOM 2018 O O . ILE A 1 264 ? -24.705 -16.177 9.915 1.00 17.55 264 ILE A O 1
ATOM 2023 N N . PHE A 1 265 ? -25.080 -14.245 8.828 1.00 18.06 265 PHE A N 1
ATOM 2024 C CA . PHE A 1 265 ? -24.230 -14.457 7.657 1.00 17.56 265 PHE A CA 1
ATOM 2025 C C . PHE A 1 265 ? -22.898 -13.735 7.897 1.00 19.44 265 PHE A C 1
ATOM 2026 O O . PHE A 1 265 ? -22.908 -12.576 8.398 1.00 19.61 265 PHE A O 1
ATOM 2034 N N . MET A 1 266 ? -21.805 -14.411 7.580 1.00 18.00 266 MET A N 1
ATOM 2035 C CA . MET A 1 266 ? -20.432 -13.846 7.541 1.00 19.35 266 MET A CA 1
ATOM 2036 C C . MET A 1 266 ? -19.716 -14.405 6.313 1.00 18.45 266 MET A C 1
ATOM 2037 O O . MET A 1 266 ? -20.079 -15.511 5.884 1.00 17.91 266 MET A O 1
ATOM 2042 N N . GLY A 1 267 ? -18.725 -13.663 5.831 1.00 16.94 267 GLY A N 1
ATOM 2043 C CA . GLY A 1 267 ? -17.772 -14.077 4.798 1.00 18.81 267 GLY A CA 1
ATOM 2044 C C . GLY A 1 267 ? -16.868 -15.156 5.327 1.00 18.05 267 GLY A C 1
ATOM 2045 O O . GLY A 1 267 ? -16.001 -14.826 6.140 1.00 18.29 267 GLY A O 1
ATOM 2046 N N . VAL A 1 268 ? -17.062 -16.382 4.848 1.00 17.02 268 VAL A N 1
ATOM 2047 C CA . VAL A 1 268 ? -16.305 -17.585 5.290 1.00 17.61 268 VAL A CA 1
ATOM 2048 C C . VAL A 1 268 ? -15.921 -18.402 4.065 1.00 18.49 268 VAL A C 1
ATOM 2049 O O . VAL A 1 268 ? -16.525 -18.239 2.996 1.00 19.69 268 VAL A O 1
ATOM 2053 N N . PRO A 1 269 ? -14.871 -19.255 4.172 1.00 18.29 269 PRO A N 1
ATOM 2054 C CA . PRO A 1 269 ? -14.530 -20.195 3.111 1.00 17.66 269 PRO A CA 1
ATOM 2055 C C . PRO A 1 269 ? -15.593 -21.297 3.022 1.00 16.73 269 PRO A C 1
ATOM 2056 O O . PRO A 1 269 ? -15.943 -21.904 4.025 1.00 16.52 269 PRO A O 1
ATOM 2060 N N . VAL A 1 270 ? -16.109 -21.530 1.829 1.00 16.66 270 VAL A N 1
ATOM 2061 C CA . VAL A 1 270 ? -17.115 -22.599 1.605 1.00 15.70 270 VAL A CA 1
ATOM 2062 C C . VAL A 1 270 ? -16.655 -23.483 0.455 1.00 16.28 270 VAL A C 1
ATOM 2063 O O . VAL A 1 270 ? -15.749 -23.097 -0.297 1.00 13.90 270 VAL A O 1
ATOM 2067 N N . VAL A 1 271 ? -17.250 -24.667 0.388 1.00 16.59 271 VAL A N 1
ATOM 2068 C CA . VAL A 1 271 ? -17.308 -25.477 -0.847 1.00 16.83 271 VAL A CA 1
ATOM 2069 C C . VAL A 1 271 ? -18.662 -25.142 -1.452 1.00 18.70 271 VAL A C 1
ATOM 2070 O O . VAL A 1 271 ? -19.686 -25.424 -0.781 1.00 19.90 271 VAL A O 1
ATOM 2074 N N . LEU A 1 272 ? -18.660 -24.548 -2.641 1.00 16.47 272 LEU A N 1
ATOM 2075 C CA . LEU A 1 272 ? -19.867 -24.168 -3.394 1.00 16.58 272 LEU A CA 1
ATOM 2076 C C . LEU A 1 272 ? -20.045 -25.151 -4.562 1.00 17.46 272 LEU A C 1
ATOM 2077 O O . LEU A 1 272 ? -19.182 -25.233 -5.462 1.00 19.63 272 LEU A O 1
ATOM 2082 N N . GLY A 1 273 ? -21.142 -25.883 -4.559 1.00 17.62 273 GLY A N 1
ATOM 2083 C CA . GLY A 1 273 ? -21.425 -26.863 -5.611 1.00 16.69 273 GLY A CA 1
ATOM 2084 C C . GLY A 1 273 ? -22.889 -26.934 -5.965 1.00 17.78 273 GLY A C 1
ATOM 2085 O O . GLY A 1 273 ? -23.638 -25.935 -5.729 1.00 16.93 273 GLY A O 1
ATOM 2086 N N . GLY A 1 274 ? -23.245 -28.074 -6.554 1.00 19.05 274 GLY A N 1
ATOM 2087 C CA . GLY A 1 274 ? -24.588 -28.372 -7.057 1.00 22.16 274 GLY A CA 1
ATOM 2088 C C . GLY A 1 274 ? -25.633 -28.309 -5.957 1.00 22.53 274 GLY A C 1
ATOM 2089 O O . GLY A 1 274 ? -26.787 -28.194 -6.345 1.00 23.07 274 GLY A O 1
ATOM 2090 N N . ASN A 1 275 ? -25.264 -28.402 -4.661 1.00 22.42 275 ASN A N 1
ATOM 2091 C CA . ASN A 1 275 ? -26.208 -28.228 -3.512 1.00 22.36 275 ASN A CA 1
ATOM 2092 C C . ASN A 1 275 ? -25.933 -26.921 -2.745 1.00 21.43 275 ASN A C 1
ATOM 2093 O O . ASN A 1 275 ? -26.305 -26.820 -1.544 1.00 20.14 275 ASN A O 1
ATOM 2098 N N . GLY A 1 276 ? -25.415 -25.900 -3.433 1.00 21.60 276 GLY A N 1
ATOM 2099 C CA . GLY A 1 276 ? -25.113 -24.585 -2.828 1.00 20.76 276 GLY A CA 1
ATOM 2100 C C . GLY A 1 276 ? -23.961 -24.695 -1.847 1.00 19.06 276 GLY A C 1
ATOM 2101 O O . GLY A 1 276 ? -22.911 -25.263 -2.211 1.00 18.79 276 GLY A O 1
ATOM 2102 N N . ILE A 1 277 ? -24.122 -24.130 -0.666 1.00 20.11 277 ILE A N 1
ATOM 2103 C CA . ILE A 1 277 ? -23.108 -24.193 0.426 1.00 22.60 277 ILE A CA 1
ATOM 2104 C C . ILE A 1 277 ? -23.108 -25.643 0.913 1.00 22.97 277 ILE A C 1
ATOM 2105 O O . ILE A 1 277 ? -24.096 -26.052 1.559 1.00 24.45 277 ILE A O 1
ATOM 2110 N N . GLU A 1 278 ? -22.112 -26.423 0.514 1.00 21.06 278 GLU A N 1
ATOM 2111 C CA . GLU A 1 278 ? -22.005 -27.846 0.887 1.00 23.77 278 GLU A CA 1
ATOM 2112 C C . GLU A 1 278 ? -21.162 -27.974 2.157 1.00 23.00 278 GLU A C 1
ATOM 2113 O O . GLU A 1 278 ? -21.343 -28.951 2.894 1.00 22.35 278 GLU A O 1
ATOM 2119 N N . LYS A 1 279 ? -20.260 -27.031 2.396 1.00 22.21 279 LYS A N 1
ATOM 2120 C CA . LYS A 1 279 ? -19.423 -27.077 3.611 1.00 23.04 279 LYS A CA 1
ATOM 2121 C C . LYS A 1 279 ? -18.936 -25.666 3.934 1.00 21.67 279 LYS A C 1
ATOM 2122 O O . LYS A 1 279 ? -18.753 -24.825 3.024 1.00 18.72 279 LYS A O 1
ATOM 2128 N N . ILE A 1 280 ? -18.676 -25.449 5.208 1.00 20.33 280 ILE A N 1
ATOM 2129 C CA . ILE A 1 280 ? -17.992 -24.240 5.718 1.00 20.23 280 ILE A CA 1
ATOM 2130 C C . ILE A 1 280 ? -16.702 -24.760 6.317 1.00 19.25 280 ILE A C 1
ATOM 2131 O O . ILE A 1 280 ? -16.770 -25.603 7.196 1.00 19.26 280 ILE A O 1
ATOM 2136 N N . LEU A 1 281 ? -15.581 -24.255 5.841 1.00 19.75 281 LEU A N 1
ATOM 2137 C CA . LEU A 1 281 ? -14.252 -24.699 6.312 1.00 21.20 281 LEU A CA 1
ATOM 2138 C C . LEU A 1 281 ? -13.803 -23.762 7.435 1.00 19.95 281 LEU A C 1
ATOM 2139 O O . LEU A 1 281 ? -13.860 -22.556 7.245 1.00 21.72 281 LEU A O 1
ATOM 2144 N N . GLU A 1 282 ? -13.463 -24.316 8.594 1.00 19.47 282 GLU A N 1
ATOM 2145 C CA . GLU A 1 282 ? -13.026 -23.563 9.791 1.00 19.68 282 GLU A CA 1
ATOM 2146 C C . GLU A 1 282 ? -11.494 -23.601 9.816 1.00 20.13 282 GLU A C 1
ATOM 2147 O O . GLU A 1 282 ? -10.904 -24.680 10.025 1.00 24.18 282 GLU A O 1
ATOM 2153 N N . ILE A 1 283 ? -10.892 -22.481 9.458 1.00 20.38 283 ILE A N 1
ATOM 2154 C CA . ILE A 1 283 ? -9.431 -22.321 9.228 1.00 22.47 283 ILE A CA 1
ATOM 2155 C C . ILE A 1 283 ? -8.805 -21.793 10.519 1.00 23.26 283 ILE A C 1
ATOM 2156 O O . ILE A 1 283 ? -9.537 -21.215 11.351 1.00 22.94 283 ILE A O 1
ATOM 2161 N N . GLU A 1 284 ? -7.490 -21.939 10.622 1.00 24.33 284 GLU A N 1
ATOM 2162 C CA . GLU A 1 284 ? -6.639 -21.372 11.687 1.00 26.74 284 GLU A CA 1
ATOM 2163 C C . GLU A 1 284 ? -6.547 -19.855 11.522 1.00 25.83 284 GLU A C 1
ATOM 2164 O O . GLU A 1 284 ? -6.116 -19.377 10.436 1.00 26.24 284 GLU A O 1
ATOM 2170 N N . LEU A 1 285 ? -6.952 -19.136 12.571 1.00 23.45 285 LEU A N 1
ATOM 2171 C CA . LEU A 1 285 ? -6.857 -17.663 12.677 1.00 26.71 285 LEU A CA 1
ATOM 2172 C C . LEU A 1 285 ? -5.888 -17.309 13.800 1.00 25.59 285 LEU A C 1
ATOM 2173 O O . LEU A 1 285 ? -5.926 -17.993 14.825 1.00 25.02 285 LEU A O 1
ATOM 2178 N N . THR A 1 286 ? -5.063 -16.285 13.600 1.00 25.73 286 THR A N 1
ATOM 2179 C CA . THR A 1 286 ? -4.312 -15.639 14.714 1.00 26.58 286 THR A CA 1
ATOM 2180 C C . THR A 1 286 ? -5.314 -14.994 15.694 1.00 28.01 286 THR A C 1
ATOM 2181 O O . THR A 1 286 ? -6.505 -14.805 15.356 1.00 24.90 286 THR A O 1
ATOM 2185 N N . ASP A 1 287 ? -4.842 -14.631 16.875 1.00 27.79 287 ASP A N 1
ATOM 2186 C CA . ASP A 1 287 ? -5.650 -13.908 17.883 1.00 27.31 287 ASP A CA 1
ATOM 2187 C C . ASP A 1 287 ? -6.272 -12.672 17.218 1.00 26.00 287 ASP A C 1
ATOM 2188 O O . ASP A 1 287 ? -7.508 -12.496 17.341 1.00 24.08 287 ASP A O 1
ATOM 2193 N N . GLU A 1 288 ? -5.470 -11.873 16.510 1.00 24.38 288 GLU A N 1
ATOM 2194 C CA . GLU A 1 288 ? -5.931 -10.612 15.901 1.00 27.52 288 GLU A CA 1
ATOM 2195 C C . GLU A 1 288 ? -7.017 -10.913 14.867 1.00 23.58 288 GLU A C 1
ATOM 2196 O O . GLU A 1 288 ? -7.993 -10.186 14.879 1.00 22.04 288 GLU A O 1
ATOM 2202 N N . GLU A 1 289 ? -6.849 -11.920 14.003 1.00 24.14 289 GLU A N 1
ATOM 2203 C CA . GLU A 1 289 ? -7.869 -12.245 12.965 1.00 24.09 289 GLU A CA 1
ATOM 2204 C C . GLU A 1 289 ? -9.153 -12.710 13.664 1.00 21.95 289 GLU A C 1
ATOM 2205 O O . GLU A 1 289 ? -10.240 -12.270 13.263 1.00 22.48 289 GLU A O 1
ATOM 2211 N N . ARG A 1 290 ? -9.030 -13.580 14.667 1.00 20.95 290 ARG A N 1
ATOM 2212 C CA . ARG A 1 290 ? -10.194 -14.129 15.396 1.00 23.12 290 ARG A CA 1
ATOM 2213 C C . ARG A 1 290 ? -10.936 -12.951 16.022 1.00 23.30 290 ARG A C 1
ATOM 2214 O O . ARG A 1 290 ? -12.172 -12.931 15.998 1.00 19.08 290 ARG A O 1
ATOM 2222 N N . GLN A 1 291 ? -10.191 -11.998 16.574 1.00 22.23 291 GLN A N 1
ATOM 2223 C CA . GLN A 1 291 ? -10.776 -10.855 17.325 1.00 25.47 291 GLN A CA 1
ATOM 2224 C C . GLN A 1 291 ? -11.491 -9.913 16.354 1.00 22.39 291 GLN A C 1
ATOM 2225 O O . GLN A 1 291 ? -12.593 -9.442 16.681 1.00 22.98 291 GLN A O 1
ATOM 2231 N N . ALA A 1 292 ? -10.907 -9.687 15.187 1.00 21.83 292 ALA A N 1
ATOM 2232 C CA . ALA A 1 292 ? -11.477 -8.805 14.142 1.00 20.98 292 ALA A CA 1
ATOM 2233 C C . ALA A 1 292 ? -12.760 -9.458 13.597 1.00 20.38 292 ALA A C 1
ATOM 2234 O O . ALA A 1 292 ? -13.792 -8.772 13.479 1.00 23.70 292 ALA A O 1
ATOM 2236 N N . PHE A 1 293 ? -12.751 -10.763 13.391 1.00 22.24 293 PHE A N 1
ATOM 2237 C CA . PHE A 1 293 ? -13.930 -11.507 12.861 1.00 22.30 293 PHE A CA 1
ATOM 2238 C C . PHE A 1 293 ? -15.051 -11.463 13.915 1.00 22.14 293 PHE A C 1
ATOM 2239 O O . PHE A 1 293 ? -16.182 -11.179 13.558 1.00 21.95 293 PHE A O 1
ATOM 2247 N N . ALA A 1 294 ? -14.735 -11.683 15.189 1.00 22.82 294 ALA A N 1
ATOM 2248 C CA . ALA A 1 294 ? -15.713 -11.593 16.300 1.00 22.70 294 ALA A CA 1
ATOM 2249 C C . ALA A 1 294 ? -16.340 -10.203 16.403 1.00 22.42 294 ALA A C 1
ATOM 2250 O O . ALA A 1 294 ? -17.561 -10.145 16.657 1.00 21.74 294 ALA A O 1
ATOM 2252 N N . ARG A 1 295 ? -15.546 -9.136 16.245 1.00 23.84 295 ARG A N 1
ATOM 2253 C CA A ARG A 1 295 ? -16.020 -7.730 16.320 0.50 27.43 295 ARG A CA 1
ATOM 2254 C CA B ARG A 1 295 ? -16.022 -7.726 16.319 0.50 25.97 295 ARG A CA 1
ATOM 2255 C C . ARG A 1 295 ? -17.009 -7.471 15.182 1.00 24.72 295 ARG A C 1
ATOM 2256 O O . ARG A 1 295 ? -18.048 -6.844 15.432 1.00 20.10 295 ARG A O 1
ATOM 2271 N N . SER A 1 296 ? -16.645 -7.866 13.967 1.00 24.14 296 SER A N 1
ATOM 2272 C CA . SER A 1 296 ? -17.536 -7.740 12.788 1.00 25.26 296 SER A CA 1
ATOM 2273 C C . SER A 1 296 ? -18.811 -8.559 13.032 1.00 23.31 296 SER A C 1
ATOM 2274 O O . SER A 1 296 ? -19.902 -8.047 12.777 1.00 23.87 296 SER A O 1
ATOM 2277 N N . ALA A 1 297 ? -18.684 -9.769 13.562 1.00 22.33 297 ALA A N 1
ATOM 2278 C CA . ALA A 1 297 ? -19.859 -10.635 13.847 1.00 23.29 297 ALA A CA 1
ATOM 2279 C C . ALA A 1 297 ? -20.826 -9.919 14.801 1.00 22.93 297 ALA A C 1
ATOM 2280 O O . ALA A 1 297 ? -22.047 -9.955 14.551 1.00 21.47 297 ALA A O 1
ATOM 2282 N N . ALA A 1 298 ? -20.294 -9.340 15.884 1.00 22.26 298 ALA A N 1
ATOM 2283 C CA . ALA A 1 298 ? -21.062 -8.643 16.941 1.00 22.11 298 ALA A CA 1
ATOM 2284 C C . ALA A 1 298 ? -21.805 -7.476 16.281 1.00 22.18 298 ALA A C 1
ATOM 2285 O O . ALA A 1 298 ? -23.014 -7.253 16.550 1.00 22.22 298 ALA A O 1
ATOM 2287 N N . ASP A 1 299 ? -21.122 -6.801 15.357 1.00 22.90 299 ASP A N 1
ATOM 2288 C CA . ASP A 1 299 ? -21.665 -5.626 14.633 1.00 22.29 299 ASP A CA 1
ATOM 2289 C C . ASP A 1 299 ? -22.818 -6.067 13.711 1.00 24.67 299 ASP A C 1
ATOM 2290 O O . ASP A 1 299 ? -23.879 -5.365 13.636 1.00 21.41 299 ASP A O 1
ATOM 2295 N N . VAL A 1 300 ? -22.630 -7.166 12.990 1.00 20.95 300 VAL A N 1
ATOM 2296 C CA . VAL A 1 300 ? -23.687 -7.702 12.087 1.00 23.21 300 VAL A CA 1
ATOM 2297 C C . VAL A 1 300 ? -24.879 -8.140 12.937 1.00 19.24 300 VAL A C 1
ATOM 2298 O O . VAL A 1 300 ? -25.997 -7.811 12.566 1.00 20.43 300 VAL A O 1
ATOM 2302 N N . ARG A 1 301 ? -24.636 -8.904 13.997 1.00 19.72 301 ARG A N 1
ATOM 2303 C CA . ARG A 1 301 ? -25.702 -9.398 14.903 1.00 20.33 301 ARG A CA 1
ATOM 2304 C C . ARG A 1 301 ? -26.555 -8.215 15.414 1.00 22.64 301 ARG A C 1
ATOM 2305 O O . ARG A 1 301 ? -27.812 -8.323 15.395 1.00 23.02 301 ARG A O 1
ATOM 2313 N N . GLN A 1 302 ? -25.913 -7.122 15.845 1.00 25.43 302 GLN A N 1
ATOM 2314 C CA . GLN A 1 302 ? -26.591 -5.920 16.394 1.00 27.35 302 GLN A CA 1
ATOM 2315 C C . GLN A 1 302 ? -27.444 -5.292 15.284 1.00 28.67 302 GLN A C 1
ATOM 2316 O O . GLN A 1 302 ? -28.592 -4.898 15.568 1.00 29.29 302 GLN A O 1
ATOM 2322 N N . THR A 1 303 ? -26.934 -5.226 14.052 1.00 26.03 303 THR A N 1
ATOM 2323 C CA . THR A 1 303 ? -27.696 -4.633 12.922 1.00 26.11 303 THR A CA 1
ATOM 2324 C C . THR A 1 303 ? -28.955 -5.478 12.647 1.00 26.64 303 THR A C 1
ATOM 2325 O O . THR A 1 303 ? -30.051 -4.885 12.496 1.00 26.92 303 THR A O 1
ATOM 2329 N N . LEU A 1 304 ? -28.827 -6.806 12.635 1.00 26.43 304 LEU A N 1
ATOM 2330 C CA . LEU A 1 304 ? -29.973 -7.748 12.450 1.00 28.14 304 LEU A CA 1
ATOM 2331 C C . LEU A 1 304 ? -31.023 -7.530 13.557 1.00 29.77 304 LEU A C 1
ATOM 2332 O O . LEU A 1 304 ? -32.210 -7.564 13.235 1.00 27.60 304 LEU A O 1
ATOM 2337 N N . SER A 1 305 ? -30.614 -7.281 14.810 1.00 35.10 305 SER A N 1
ATOM 2338 C CA . SER A 1 305 ? -31.535 -7.210 15.980 1.00 35.97 305 SER A CA 1
ATOM 2339 C C . SER A 1 305 ? -32.516 -6.054 15.797 1.00 34.79 305 SER A C 1
ATOM 2340 O O . SER A 1 305 ? -33.553 -6.091 16.437 1.00 35.77 305 SER A O 1
ATOM 2343 N N . LYS A 1 306 ? -32.216 -5.083 14.940 1.00 35.83 306 LYS A N 1
ATOM 2344 C CA . LYS A 1 306 ? -33.061 -3.871 14.790 1.00 37.14 306 LYS A CA 1
ATOM 2345 C C . LYS A 1 306 ? -33.994 -3.990 13.579 1.00 44.64 306 LYS A C 1
ATOM 2346 O O . LYS A 1 306 ? -34.820 -3.084 13.408 1.00 50.19 306 LYS A O 1
ATOM 2352 N N . LEU A 1 307 ? -33.881 -5.038 12.763 1.00 41.58 307 LEU A N 1
ATOM 2353 C CA . LEU A 1 307 ? -34.751 -5.219 11.572 1.00 44.97 307 LEU A CA 1
ATOM 2354 C C . LEU A 1 307 ? -36.052 -5.920 11.995 1.00 46.17 307 LEU A C 1
ATOM 2355 O O . LEU A 1 307 ? -36.034 -6.658 12.995 1.00 44.22 307 LEU A O 1
ATOM 2360 N N . ASP A 1 308 ? -37.127 -5.748 11.219 1.00 53.06 308 ASP A N 1
ATOM 2361 C CA . ASP A 1 308 ? -38.411 -6.484 11.406 1.00 57.19 308 ASP A CA 1
ATOM 2362 C C . ASP A 1 308 ? -38.457 -7.668 10.428 1.00 55.64 308 ASP A C 1
ATOM 2363 O O . ASP A 1 308 ? -38.770 -7.451 9.242 1.00 53.21 308 ASP A O 1
ATOM 2368 N N . LEU A 1 309 ? -38.093 -8.861 10.910 1.00 55.57 309 LEU A N 1
ATOM 2369 C CA . LEU A 1 309 ? -38.096 -10.145 10.151 1.00 65.28 309 LEU A CA 1
ATOM 2370 C C . LEU A 1 309 ? -37.408 -11.235 10.986 1.00 65.15 309 LEU A C 1
ATOM 2371 O O . LEU A 1 309 ? -38.096 -11.992 11.675 1.00 62.55 309 LEU A O 1
ATOM 2376 N N A MET B 1 1 ? 6.614 -13.762 -27.627 0.50 42.86 1 MET B N 1
ATOM 2377 N N B MET B 1 1 ? 9.425 -12.825 -26.866 0.50 19.70 1 MET B N 1
ATOM 2378 C CA A MET B 1 1 ? 7.713 -13.044 -26.893 0.50 40.29 1 MET B CA 1
ATOM 2379 C CA B MET B 1 1 ? 7.981 -12.774 -27.214 0.50 21.31 1 MET B CA 1
ATOM 2380 C C A MET B 1 1 ? 7.181 -11.764 -26.227 0.50 37.02 1 MET B C 1
ATOM 2381 C C B MET B 1 1 ? 7.306 -11.704 -26.339 0.50 25.85 1 MET B C 1
ATOM 2382 O O A MET B 1 1 ? 7.542 -11.539 -25.057 0.50 34.59 1 MET B O 1
ATOM 2383 O O B MET B 1 1 ? 7.683 -11.578 -25.154 0.50 24.76 1 MET B O 1
ATOM 2392 N N . LYS B 1 2 ? 6.353 -10.962 -26.902 1.00 29.99 2 LYS B N 1
ATOM 2393 C CA . LYS B 1 2 ? 5.620 -9.863 -26.209 1.00 34.35 2 LYS B CA 1
ATOM 2394 C C . LYS B 1 2 ? 4.193 -9.767 -26.764 1.00 29.55 2 LYS B C 1
ATOM 2395 O O . LYS B 1 2 ? 3.968 -10.087 -27.950 1.00 26.67 2 LYS B O 1
ATOM 2401 N N . ARG B 1 3 ? 3.221 -9.448 -25.912 1.00 27.46 3 ARG B N 1
ATOM 2402 C CA . ARG B 1 3 ? 1.807 -9.461 -26.354 1.00 26.93 3 ARG B CA 1
ATOM 2403 C C . ARG B 1 3 ? 1.606 -8.226 -27.220 1.00 24.03 3 ARG B C 1
ATOM 2404 O O . ARG B 1 3 ? 2.215 -7.183 -26.995 1.00 21.88 3 ARG B O 1
ATOM 2412 N N . PRO B 1 4 ? 0.775 -8.305 -28.261 1.00 23.60 4 PRO B N 1
ATOM 2413 C CA . PRO B 1 4 ? 0.448 -7.107 -29.024 1.00 25.02 4 PRO B CA 1
ATOM 2414 C C . PRO B 1 4 ? -0.335 -6.102 -28.167 1.00 24.15 4 PRO B C 1
ATOM 2415 O O . PRO B 1 4 ? -0.776 -6.431 -27.066 1.00 22.49 4 PRO B O 1
ATOM 2419 N N . LYS B 1 5 ? -0.507 -4.904 -28.703 1.00 24.31 5 LYS B N 1
ATOM 2420 C CA . LYS B 1 5 ? -1.102 -3.750 -28.005 1.00 23.18 5 LYS B CA 1
ATOM 2421 C C . LYS B 1 5 ? -2.276 -3.205 -28.821 1.00 24.89 5 LYS B C 1
ATOM 2422 O O . LYS B 1 5 ? -2.121 -2.950 -30.072 1.00 22.40 5 LYS B O 1
ATOM 2428 N N . VAL B 1 6 ? -3.428 -3.064 -28.148 1.00 22.42 6 VAL B N 1
ATOM 2429 C CA . VAL B 1 6 ? -4.659 -2.482 -28.762 1.00 21.59 6 VAL B CA 1
ATOM 2430 C C . VAL B 1 6 ? -5.080 -1.281 -27.940 1.00 21.95 6 VAL B C 1
ATOM 2431 O O . VAL B 1 6 ? -5.167 -1.426 -26.710 1.00 22.30 6 VAL B O 1
ATOM 2435 N N . SER B 1 7 ? -5.302 -0.149 -28.619 1.00 22.43 7 SER B N 1
ATOM 2436 C CA . SER B 1 7 ? -5.868 1.090 -28.040 1.00 22.26 7 SER B CA 1
ATOM 2437 C C . SER B 1 7 ? -7.286 1.269 -28.570 1.00 20.41 7 SER B C 1
ATOM 2438 O O . SER B 1 7 ? -7.558 1.018 -29.755 1.00 21.01 7 SER B O 1
ATOM 2441 N N . ILE B 1 8 ? -8.164 1.651 -27.669 1.00 21.54 8 ILE B N 1
ATOM 2442 C CA . ILE B 1 8 ? -9.601 1.859 -27.933 1.00 21.70 8 ILE B CA 1
ATOM 2443 C C . ILE B 1 8 ? -9.849 3.308 -27.564 1.00 23.35 8 ILE B C 1
ATOM 2444 O O . ILE B 1 8 ? -9.582 3.684 -26.399 1.00 23.87 8 ILE B O 1
ATOM 2449 N N . VAL B 1 9 ? -10.230 4.112 -28.551 1.00 24.66 9 VAL B N 1
ATOM 2450 C CA . VAL B 1 9 ? -10.526 5.544 -28.299 1.00 26.53 9 VAL B CA 1
ATOM 2451 C C . VAL B 1 9 ? -12.034 5.632 -28.106 1.00 24.92 9 VAL B C 1
ATOM 2452 O O . VAL B 1 9 ? -12.751 5.207 -29.007 1.00 26.85 9 VAL B O 1
ATOM 2456 N N . GLY B 1 10 ? -12.465 6.094 -26.935 1.00 26.04 10 GLY B N 1
ATOM 2457 C CA . GLY B 1 10 ? -13.881 6.087 -26.513 1.00 27.86 10 GLY B CA 1
ATOM 2458 C C . GLY B 1 10 ? -14.103 4.966 -25.509 1.00 27.13 10 GLY B C 1
ATOM 2459 O O . GLY B 1 10 ? -14.127 3.809 -25.928 1.00 28.21 10 GLY B O 1
ATOM 2460 N N . ALA B 1 11 ? -14.179 5.296 -24.218 1.00 26.74 11 ALA B N 1
ATOM 2461 C CA . ALA B 1 11 ? -14.333 4.328 -23.104 1.00 26.18 11 ALA B CA 1
ATOM 2462 C C . ALA B 1 11 ? -15.795 4.289 -22.648 1.00 24.40 11 ALA B C 1
ATOM 2463 O O . ALA B 1 11 ? -16.017 4.023 -21.452 1.00 25.81 11 ALA B O 1
ATOM 2465 N N . GLY B 1 12 ? -16.731 4.639 -23.539 1.00 26.04 12 GLY B N 1
ATOM 2466 C CA . GLY B 1 12 ? -18.188 4.492 -23.337 1.00 25.37 12 GLY B CA 1
ATOM 2467 C C . GLY B 1 12 ? -18.597 3.021 -23.321 1.00 26.32 12 GLY B C 1
ATOM 2468 O O . GLY B 1 12 ? -17.727 2.139 -23.128 1.00 25.15 12 GLY B O 1
ATOM 2469 N N . ASN B 1 13 ? -19.890 2.733 -23.444 1.00 25.05 13 ASN B N 1
ATOM 2470 C CA . ASN B 1 13 ? -20.397 1.348 -23.283 1.00 24.46 13 ASN B CA 1
ATOM 2471 C C . ASN B 1 13 ? -19.759 0.464 -24.356 1.00 24.98 13 ASN B C 1
ATOM 2472 O O . ASN B 1 13 ? -19.349 -0.638 -24.008 1.00 21.62 13 ASN B O 1
ATOM 2477 N N . THR B 1 14 ? -19.681 0.947 -25.594 1.00 23.94 14 THR B N 1
ATOM 2478 C CA . THR B 1 14 ? -19.168 0.140 -26.730 1.00 25.07 14 THR B CA 1
ATOM 2479 C C . THR B 1 14 ? -17.661 -0.082 -26.597 1.00 25.70 14 THR B C 1
ATOM 2480 O O . THR B 1 14 ? -17.214 -1.187 -26.874 1.00 24.72 14 THR B O 1
ATOM 2484 N N . GLY B 1 15 ? -16.931 0.961 -26.228 1.00 24.31 15 GLY B N 1
ATOM 2485 C CA . GLY B 1 15 ? -15.482 0.838 -26.033 1.00 23.74 15 GLY B CA 1
ATOM 2486 C C . GLY B 1 15 ? -15.167 -0.130 -24.902 1.00 22.64 15 GLY B C 1
ATOM 2487 O O . GLY B 1 15 ? -14.282 -0.987 -25.090 1.00 20.61 15 GLY B O 1
ATOM 2488 N N . ALA B 1 16 ? -15.874 -0.016 -23.778 1.00 21.93 16 ALA B N 1
ATOM 2489 C CA . ALA B 1 16 ? -15.685 -0.888 -22.598 1.00 24.03 16 ALA B CA 1
ATOM 2490 C C . ALA B 1 16 ? -16.143 -2.334 -22.912 1.00 24.13 16 ALA B C 1
ATOM 2491 O O . ALA B 1 16 ? -15.437 -3.267 -22.490 1.00 19.74 16 ALA B O 1
ATOM 2493 N N . ALA B 1 17 ? -17.229 -2.539 -23.674 1.00 24.53 17 ALA B N 1
ATOM 2494 C CA . ALA B 1 17 ? -17.669 -3.886 -24.129 1.00 24.26 17 ALA B CA 1
ATOM 2495 C C . ALA B 1 17 ? -16.584 -4.493 -25.019 1.00 23.40 17 ALA B C 1
ATOM 2496 O O . ALA B 1 17 ? -16.301 -5.693 -24.884 1.00 23.21 17 ALA B O 1
ATOM 2498 N N . LEU B 1 18 ? -15.999 -3.701 -25.914 1.00 20.92 18 LEU B N 1
ATOM 2499 C CA . LEU B 1 18 ? -14.947 -4.209 -26.812 1.00 20.07 18 LEU B CA 1
ATOM 2500 C C . LEU B 1 18 ? -13.766 -4.686 -25.957 1.00 19.16 18 LEU B C 1
ATOM 2501 O O . LEU B 1 18 ? -13.190 -5.730 -26.293 1.00 18.40 18 LEU B O 1
ATOM 2506 N N . ALA B 1 19 ? -13.361 -3.906 -24.954 1.00 17.46 19 ALA B N 1
ATOM 2507 C CA . ALA B 1 19 ? -12.222 -4.237 -24.056 1.00 20.03 19 ALA B CA 1
ATOM 2508 C C . ALA B 1 19 ? -12.529 -5.584 -23.378 1.00 19.73 19 ALA B C 1
ATOM 2509 O O . ALA B 1 19 ? -11.656 -6.476 -23.369 1.00 16.70 19 ALA B O 1
ATOM 2511 N N . HIS B 1 20 ? -13.765 -5.763 -22.919 1.00 19.86 20 HIS B N 1
ATOM 2512 C CA . HIS B 1 20 ? -14.239 -7.027 -22.282 1.00 18.69 20 HIS B CA 1
ATOM 2513 C C . HIS B 1 20 ? -14.086 -8.214 -23.255 1.00 18.47 20 HIS B C 1
ATOM 2514 O O . HIS B 1 20 ? -13.440 -9.250 -22.886 1.00 16.42 20 HIS B O 1
ATOM 2521 N N . TRP B 1 21 ? -14.656 -8.107 -24.453 1.00 18.06 21 TRP B N 1
ATOM 2522 C CA . TRP B 1 21 ? -14.571 -9.166 -25.483 1.00 19.36 21 TRP B CA 1
ATOM 2523 C C . TRP B 1 21 ? -13.091 -9.451 -25.746 1.00 20.27 21 TRP B C 1
ATOM 2524 O O . TRP B 1 21 ? -12.741 -10.623 -25.792 1.00 20.56 21 TRP B O 1
ATOM 2535 N N . LEU B 1 22 ? -12.235 -8.432 -25.851 1.00 20.27 22 LEU B N 1
ATOM 2536 C CA . LEU B 1 22 ? -10.823 -8.688 -26.240 1.00 21.45 22 LEU B CA 1
ATOM 2537 C C . LEU B 1 22 ? -10.080 -9.370 -25.083 1.00 21.60 22 LEU B C 1
ATOM 2538 O O . LEU B 1 22 ? -9.258 -10.259 -25.355 1.00 19.76 22 LEU B O 1
ATOM 2543 N N . ALA B 1 23 ? -10.352 -8.967 -23.839 1.00 21.32 23 ALA B N 1
ATOM 2544 C CA . ALA B 1 23 ? -9.667 -9.517 -22.647 1.00 24.09 23 ALA B CA 1
ATOM 2545 C C . ALA B 1 23 ? -9.884 -11.024 -22.611 1.00 24.99 23 ALA B C 1
ATOM 2546 O O . ALA B 1 23 ? -8.918 -11.753 -22.460 1.00 25.55 23 ALA B O 1
ATOM 2548 N N . ILE B 1 24 ? -11.123 -11.476 -22.774 1.00 26.27 24 ILE B N 1
ATOM 2549 C CA . ILE B 1 24 ? -11.441 -12.932 -22.681 1.00 28.79 24 ILE B CA 1
ATOM 2550 C C . ILE B 1 24 ? -10.727 -13.704 -23.804 1.00 27.67 24 ILE B C 1
ATOM 2551 O O . ILE B 1 24 ? -10.435 -14.847 -23.570 1.00 27.76 24 ILE B O 1
ATOM 2556 N N . LYS B 1 25 ? -10.462 -13.115 -24.977 1.00 29.53 25 LYS B N 1
ATOM 2557 C CA A LYS B 1 25 ? -9.766 -13.847 -26.075 0.50 30.60 25 LYS B CA 1
ATOM 2558 C CA B LYS B 1 25 ? -9.755 -13.768 -26.119 0.50 29.97 25 LYS B CA 1
ATOM 2559 C C . LYS B 1 25 ? -8.254 -13.857 -25.816 1.00 27.60 25 LYS B C 1
ATOM 2560 O O . LYS B 1 25 ? -7.548 -14.530 -26.545 1.00 26.05 25 LYS B O 1
ATOM 2571 N N . GLN B 1 26 ? -7.776 -13.151 -24.799 1.00 29.93 26 GLN B N 1
ATOM 2572 C CA . GLN B 1 26 ? -6.325 -13.147 -24.463 1.00 33.11 26 GLN B CA 1
ATOM 2573 C C . GLN B 1 26 ? -5.501 -12.741 -25.698 1.00 31.38 26 GLN B C 1
ATOM 2574 O O . GLN B 1 26 ? -4.515 -13.408 -26.035 1.00 32.25 26 GLN B O 1
ATOM 2580 N N . VAL B 1 27 ? -5.926 -11.707 -26.405 1.00 33.18 27 VAL B N 1
ATOM 2581 C CA . VAL B 1 27 ? -5.337 -11.404 -27.738 1.00 30.60 27 VAL B CA 1
ATOM 2582 C C . VAL B 1 27 ? -4.308 -10.276 -27.612 1.00 24.62 27 VAL B C 1
ATOM 2583 O O . VAL B 1 27 ? -3.378 -10.285 -28.386 1.00 27.40 27 VAL B O 1
ATOM 2587 N N . ALA B 1 28 ? -4.427 -9.369 -26.639 1.00 24.57 28 ALA B N 1
ATOM 2588 C CA . ALA B 1 28 ? -3.538 -8.192 -26.536 1.00 21.21 28 ALA B CA 1
ATOM 2589 C C . ALA B 1 28 ? -3.670 -7.538 -25.173 1.00 20.64 28 ALA B C 1
ATOM 2590 O O . ALA B 1 28 ? -4.700 -7.701 -24.527 1.00 20.32 28 ALA B O 1
ATOM 2592 N N . ASP B 1 29 ? -2.671 -6.733 -24.815 1.00 19.15 29 ASP B N 1
ATOM 2593 C CA . ASP B 1 29 ? -2.813 -5.686 -23.801 1.00 19.50 29 ASP B CA 1
ATOM 2594 C C . ASP B 1 29 ? -3.706 -4.589 -24.407 1.00 21.17 29 ASP B C 1
ATOM 2595 O O . ASP B 1 29 ? -3.705 -4.386 -25.667 1.00 21.29 29 ASP B O 1
ATOM 2600 N N . ILE B 1 30 ? -4.425 -3.878 -23.550 1.00 20.17 30 ILE B N 1
ATOM 2601 C CA . ILE B 1 30 ? -5.498 -2.937 -23.968 1.00 22.36 30 ILE B CA 1
ATOM 2602 C C . ILE B 1 30 ? -5.262 -1.606 -23.259 1.00 23.01 30 ILE B C 1
ATOM 2603 O O . ILE B 1 30 ? -5.021 -1.604 -22.029 1.00 21.83 30 ILE B O 1
ATOM 2608 N N . VAL B 1 31 ? -5.302 -0.517 -24.026 1.00 22.79 31 VAL B N 1
ATOM 2609 C CA . VAL B 1 31 ? -5.365 0.861 -23.489 1.00 22.28 31 VAL B CA 1
ATOM 2610 C C . VAL B 1 31 ? -6.713 1.456 -23.903 1.00 22.69 31 VAL B C 1
ATOM 2611 O O . VAL B 1 31 ? -7.023 1.475 -25.094 1.00 22.36 31 VAL B O 1
ATOM 2615 N N . LEU B 1 32 ? -7.465 1.927 -22.919 1.00 23.23 32 LEU B N 1
ATOM 2616 C CA . LEU B 1 32 ? -8.738 2.654 -23.080 1.00 23.67 32 LEU B CA 1
ATOM 2617 C C . LEU B 1 32 ? -8.432 4.138 -22.946 1.00 26.26 32 LEU B C 1
ATOM 2618 O O . LEU B 1 32 ? -7.852 4.548 -21.915 1.00 25.92 32 LEU B O 1
ATOM 2623 N N . VAL B 1 33 ? -8.766 4.905 -23.980 1.00 27.43 33 VAL B N 1
ATOM 2624 C CA . VAL B 1 33 ? -8.488 6.362 -24.017 1.00 27.57 33 VAL B CA 1
ATOM 2625 C C . VAL B 1 33 ? -9.815 7.101 -24.153 1.00 24.48 33 VAL B C 1
ATOM 2626 O O . VAL B 1 33 ? -10.692 6.635 -24.882 1.00 25.78 33 VAL B O 1
ATOM 2630 N N . ASP B 1 34 ? -9.968 8.177 -23.396 1.00 26.36 34 ASP B N 1
ATOM 2631 C CA . ASP B 1 34 ? -11.198 9.012 -23.357 1.00 28.25 34 ASP B CA 1
ATOM 2632 C C . ASP B 1 34 ? -10.814 10.391 -22.809 1.00 31.51 34 ASP B C 1
ATOM 2633 O O . ASP B 1 34 ? -9.834 10.479 -22.051 1.00 30.25 34 ASP B O 1
ATOM 2638 N N . VAL B 1 35 ? -11.572 11.420 -23.173 1.00 33.86 35 VAL B N 1
ATOM 2639 C CA . VAL B 1 35 ? -11.354 12.798 -22.663 1.00 33.14 35 VAL B CA 1
ATOM 2640 C C . VAL B 1 35 ? -11.837 12.849 -21.221 1.00 30.25 35 VAL B C 1
ATOM 2641 O O . VAL B 1 35 ? -11.254 13.602 -20.447 1.00 29.26 35 VAL B O 1
ATOM 2645 N N . VAL B 1 36 ? -12.842 12.068 -20.847 1.00 30.00 36 VAL B N 1
ATOM 2646 C CA . VAL B 1 36 ? -13.410 12.226 -19.480 1.00 32.68 36 VAL B CA 1
ATOM 2647 C C . VAL B 1 36 ? -12.406 11.664 -18.465 1.00 37.03 36 VAL B C 1
ATOM 2648 O O . VAL B 1 36 ? -12.031 10.477 -18.594 1.00 33.74 36 VAL B O 1
ATOM 2652 N N . GLU B 1 37 ? -11.999 12.489 -17.492 1.00 34.28 37 GLU B N 1
ATOM 2653 C CA . GLU B 1 37 ? -10.976 12.156 -16.466 1.00 37.06 37 GLU B CA 1
ATOM 2654 C C . GLU B 1 37 ? -11.526 11.101 -15.499 1.00 32.69 37 GLU B C 1
ATOM 2655 O O . GLU B 1 37 ? -12.680 11.250 -15.031 1.00 29.81 37 GLU B O 1
ATOM 2661 N N . GLY B 1 38 ? -10.729 10.068 -15.220 1.00 28.79 38 GLY B N 1
ATOM 2662 C CA . GLY B 1 38 ? -11.108 8.991 -14.283 1.00 34.51 38 GLY B CA 1
ATOM 2663 C C . GLY B 1 38 ? -11.868 7.838 -14.949 1.00 31.79 38 GLY B C 1
ATOM 2664 O O . GLY B 1 38 ? -11.694 6.689 -14.485 1.00 29.04 38 GLY B O 1
ATOM 2665 N N . MET B 1 39 ? -12.660 8.099 -15.995 1.00 29.28 39 MET B N 1
ATOM 2666 C CA . MET B 1 39 ? -13.599 7.086 -16.567 1.00 29.62 39 MET B CA 1
ATOM 2667 C C . MET B 1 39 ? -12.815 5.916 -17.177 1.00 25.36 39 MET B C 1
ATOM 2668 O O . MET B 1 39 ? -13.046 4.790 -16.772 1.00 23.62 39 MET B O 1
ATOM 2673 N N . PRO B 1 40 ? -11.953 6.079 -18.205 1.00 25.30 40 PRO B N 1
ATOM 2674 C CA . PRO B 1 40 ? -11.244 4.927 -18.771 1.00 25.63 40 PRO B CA 1
ATOM 2675 C C . PRO B 1 40 ? -10.338 4.253 -17.727 1.00 24.53 40 PRO B C 1
ATOM 2676 O O . PRO B 1 40 ? -10.231 3.049 -17.776 1.00 24.44 40 PRO B O 1
ATOM 2680 N N . GLN B 1 41 ? -9.721 5.035 -16.830 1.00 22.97 41 GLN B N 1
ATOM 2681 C CA . GLN B 1 41 ? -8.871 4.507 -15.730 1.00 23.37 41 GLN B CA 1
ATOM 2682 C C . GLN B 1 41 ? -9.711 3.535 -14.890 1.00 24.56 41 GLN B C 1
ATOM 2683 O O . GLN B 1 41 ? -9.230 2.478 -14.562 1.00 21.26 41 GLN B O 1
ATOM 2689 N N . GLY B 1 42 ? -10.942 3.900 -14.540 1.00 24.00 42 GLY B N 1
ATOM 2690 C CA . GLY B 1 42 ? -11.789 3.061 -13.680 1.00 24.43 42 GLY B CA 1
ATOM 2691 C C . GLY B 1 42 ? -12.302 1.831 -14.421 1.00 22.06 42 GLY B C 1
ATOM 2692 O O . GLY B 1 42 ? -12.266 0.751 -13.859 1.00 22.12 42 GLY B O 1
ATOM 2693 N N . LYS B 1 43 ? -12.769 1.973 -15.660 1.00 21.93 43 LYS B N 1
ATOM 2694 C CA . LYS B 1 43 ? -13.257 0.796 -16.414 1.00 20.60 43 LYS B CA 1
ATOM 2695 C C . LYS B 1 43 ? -12.099 -0.185 -16.633 1.00 20.90 43 LYS B C 1
ATOM 2696 O O . LYS B 1 43 ? -12.327 -1.387 -16.522 1.00 18.05 43 LYS B O 1
ATOM 2702 N N . ALA B 1 44 ? -10.905 0.322 -16.926 1.00 19.37 44 ALA B N 1
ATOM 2703 C CA . ALA B 1 44 ? -9.705 -0.496 -17.193 1.00 19.52 44 ALA B CA 1
ATOM 2704 C C . ALA B 1 44 ? -9.353 -1.288 -15.934 1.00 18.62 44 ALA B C 1
ATOM 2705 O O . ALA B 1 44 ? -9.113 -2.470 -16.062 1.00 17.87 44 ALA B O 1
ATOM 2707 N N . LEU B 1 45 ? -9.256 -0.629 -14.779 1.00 19.40 45 LEU B N 1
ATOM 2708 C CA . LEU B 1 45 ? -8.855 -1.297 -13.528 1.00 20.11 45 LEU B CA 1
ATOM 2709 C C . LEU B 1 45 ? -9.947 -2.321 -13.158 1.00 20.70 45 LEU B C 1
ATOM 2710 O O . LEU B 1 45 ? -9.603 -3.440 -12.724 1.00 20.65 45 LEU B O 1
ATOM 2715 N N . ASP B 1 46 ? -11.213 -1.919 -13.250 1.00 19.79 46 ASP B N 1
ATOM 2716 C CA . ASP B 1 46 ? -12.377 -2.796 -12.980 1.00 19.61 46 ASP B CA 1
ATOM 2717 C C . ASP B 1 46 ? -12.239 -4.080 -13.809 1.00 20.02 46 ASP B C 1
ATOM 2718 O O . ASP B 1 46 ? -12.235 -5.189 -13.212 1.00 18.97 46 ASP B O 1
ATOM 2723 N N . LEU B 1 47 ? -12.067 -3.953 -15.129 1.00 17.86 47 LEU B N 1
ATOM 2724 C CA . LEU B 1 47 ? -11.943 -5.130 -16.034 1.00 16.88 47 LEU B CA 1
ATOM 2725 C C . LEU B 1 47 ? -10.704 -5.958 -15.630 1.00 17.33 47 LEU B C 1
ATOM 2726 O O . LEU B 1 47 ? -10.810 -7.191 -15.512 1.00 16.85 47 LEU B O 1
ATOM 2731 N N . MET B 1 48 ? -9.557 -5.335 -15.410 1.00 16.05 48 MET B N 1
ATOM 2732 C CA . MET B 1 48 ? -8.341 -6.126 -15.076 1.00 17.75 48 MET B CA 1
ATOM 2733 C C . MET B 1 48 ? -8.554 -6.896 -13.760 1.00 16.72 48 MET B C 1
ATOM 2734 O O . MET B 1 48 ? -8.001 -7.988 -13.624 1.00 16.41 48 MET B O 1
ATOM 2739 N N . GLN B 1 49 ? -9.349 -6.350 -12.837 1.00 16.22 49 GLN B N 1
ATOM 2740 C CA . GLN B 1 49 ? -9.639 -6.943 -11.509 1.00 18.08 49 GLN B CA 1
ATOM 2741 C C . GLN B 1 49 ? -10.496 -8.213 -11.650 1.00 18.06 49 GLN B C 1
ATOM 2742 O O . GLN B 1 49 ? -10.554 -9.007 -10.661 1.00 21.68 49 GLN B O 1
ATOM 2748 N N . SER B 1 50 ? -11.034 -8.449 -12.839 1.00 18.79 50 SER B N 1
ATOM 2749 C CA A SER B 1 50 ? -11.737 -9.712 -13.174 0.50 19.92 50 SER B CA 1
ATOM 2750 C CA B SER B 1 50 ? -11.736 -9.699 -13.237 0.50 19.69 50 SER B CA 1
ATOM 2751 C C . SER B 1 50 ? -10.718 -10.793 -13.611 1.00 19.83 50 SER B C 1
ATOM 2752 O O . SER B 1 50 ? -11.094 -11.983 -13.632 1.00 20.85 50 SER B O 1
ATOM 2757 N N . ALA B 1 51 ? -9.475 -10.426 -13.915 1.00 17.68 51 ALA B N 1
ATOM 2758 C CA . ALA B 1 51 ? -8.484 -11.349 -14.526 1.00 19.66 51 ALA B CA 1
ATOM 2759 C C . ALA B 1 51 ? -8.224 -12.568 -13.633 1.00 18.81 51 ALA B C 1
ATOM 2760 O O . ALA B 1 51 ? -8.250 -13.695 -14.107 1.00 18.72 51 ALA B O 1
ATOM 2762 N N . PRO B 1 52 ? -7.964 -12.436 -12.314 1.00 20.94 52 PRO B N 1
ATOM 2763 C CA . PRO B 1 52 ? -7.686 -13.613 -11.477 1.00 21.68 52 PRO B CA 1
ATOM 2764 C C . PRO B 1 52 ? -8.852 -14.620 -11.435 1.00 22.45 52 PRO B C 1
ATOM 2765 O O . PRO B 1 52 ? -8.634 -15.824 -11.241 1.00 19.29 52 PRO B O 1
ATOM 2769 N N . VAL B 1 53 ? -10.079 -14.120 -11.552 1.00 20.85 53 VAL B N 1
ATOM 2770 C CA A VAL B 1 53 ? -11.337 -14.931 -11.479 0.50 21.95 53 VAL B CA 1
ATOM 2771 C CA B VAL B 1 53 ? -11.238 -15.048 -11.443 0.50 23.82 53 VAL B CA 1
ATOM 2772 C C . VAL B 1 53 ? -11.576 -15.624 -12.825 1.00 23.49 53 VAL B C 1
ATOM 2773 O O . VAL B 1 53 ? -12.066 -16.731 -12.834 1.00 23.14 53 VAL B O 1
ATOM 2780 N N . GLU B 1 54 ? -11.285 -14.921 -13.922 1.00 23.44 54 GLU B N 1
ATOM 2781 C CA . GLU B 1 54 ? -11.733 -15.348 -15.267 1.00 29.71 54 GLU B CA 1
ATOM 2782 C C . GLU B 1 54 ? -10.590 -16.041 -16.010 1.00 33.80 54 GLU B C 1
ATOM 2783 O O . GLU B 1 54 ? -10.882 -16.692 -17.018 1.00 43.56 54 GLU B O 1
ATOM 2789 N N . GLY B 1 55 ? -9.365 -15.993 -15.496 1.00 32.13 55 GLY B N 1
ATOM 2790 C CA . GLY B 1 55 ? -8.262 -16.792 -16.057 1.00 34.64 55 GLY B CA 1
ATOM 2791 C C . GLY B 1 55 ? -7.360 -16.049 -17.041 1.00 37.01 55 GLY B C 1
ATOM 2792 O O . GLY B 1 55 ? -6.300 -16.634 -17.359 1.00 44.14 55 GLY B O 1
ATOM 2793 N N . PHE B 1 56 ? -7.660 -14.811 -17.461 1.00 30.84 56 PHE B N 1
ATOM 2794 C CA . PHE B 1 56 ? -6.956 -14.167 -18.610 1.00 27.43 56 PHE B CA 1
ATOM 2795 C C . PHE B 1 56 ? -5.749 -13.335 -18.130 1.00 26.62 56 PHE B C 1
ATOM 2796 O O . PHE B 1 56 ? -5.772 -12.742 -17.009 1.00 27.46 56 PHE B O 1
ATOM 2804 N N . ASP B 1 57 ? -4.673 -13.372 -18.922 1.00 23.80 57 ASP B N 1
ATOM 2805 C CA . ASP B 1 57 ? -3.410 -12.619 -18.702 1.00 26.03 57 ASP B CA 1
ATOM 2806 C C . ASP B 1 57 ? -3.290 -11.518 -19.763 1.00 24.26 57 ASP B C 1
ATOM 2807 O O . ASP B 1 57 ? -2.638 -11.725 -20.771 1.00 26.16 57 ASP B O 1
ATOM 2812 N N . VAL B 1 58 ? -3.941 -10.390 -19.532 1.00 25.35 58 VAL B N 1
ATOM 2813 C CA . VAL B 1 58 ? -3.704 -9.144 -20.301 1.00 29.19 58 VAL B CA 1
ATOM 2814 C C . VAL B 1 58 ? -3.822 -7.996 -19.316 1.00 27.46 58 VAL B C 1
ATOM 2815 O O . VAL B 1 58 ? -4.582 -8.119 -18.342 1.00 27.28 58 VAL B O 1
ATOM 2819 N N . VAL B 1 59 ? -3.013 -6.977 -19.565 1.00 26.72 59 VAL B N 1
ATOM 2820 C CA . VAL B 1 59 ? -3.014 -5.709 -18.804 1.00 27.04 59 VAL B CA 1
ATOM 2821 C C . VAL B 1 59 ? -3.949 -4.752 -19.539 1.00 26.94 59 VAL B C 1
ATOM 2822 O O . VAL B 1 59 ? -3.763 -4.589 -20.778 1.00 24.75 59 VAL B O 1
ATOM 2826 N N . ILE B 1 60 ? -4.940 -4.222 -18.810 1.00 24.34 60 ILE B N 1
ATOM 2827 C CA . ILE B 1 60 ? -5.857 -3.144 -19.282 1.00 24.09 60 ILE B CA 1
ATOM 2828 C C . ILE B 1 60 ? -5.558 -1.866 -18.477 1.00 24.85 60 ILE B C 1
ATOM 2829 O O . ILE B 1 60 ? -5.620 -1.885 -17.216 1.00 23.46 60 ILE B O 1
ATOM 2834 N N . THR B 1 61 ? -5.171 -0.795 -19.169 1.00 23.31 61 THR B N 1
ATOM 2835 C CA . THR B 1 61 ? -4.912 0.535 -18.551 1.00 25.16 61 THR B CA 1
ATOM 2836 C C . THR B 1 61 ? -5.811 1.579 -19.214 1.00 22.89 61 THR B C 1
ATOM 2837 O O . THR B 1 61 ? -6.335 1.327 -20.333 1.00 23.04 61 THR B O 1
ATOM 2841 N N . GLY B 1 62 ? -6.025 2.684 -18.511 1.00 25.94 62 GLY B N 1
ATOM 2842 C CA . GLY B 1 62 ? -6.808 3.841 -18.982 1.00 26.12 62 GLY B CA 1
ATOM 2843 C C . GLY B 1 62 ? -5.952 5.095 -19.052 1.00 27.37 62 GLY B C 1
ATOM 2844 O O . GLY B 1 62 ? -5.008 5.246 -18.209 1.00 27.50 62 GLY B O 1
ATOM 2845 N N . SER B 1 63 ? -6.233 5.965 -20.026 1.00 26.17 63 SER B N 1
ATOM 2846 C CA . SER B 1 63 ? -5.573 7.289 -20.139 1.00 29.38 63 SER B CA 1
ATOM 2847 C C . SER B 1 63 ? -6.550 8.329 -20.683 1.00 28.36 63 SER B C 1
ATOM 2848 O O . SER B 1 63 ? -7.510 7.934 -21.379 1.00 25.70 63 SER B O 1
ATOM 2851 N N . ASN B 1 64 ? -6.269 9.596 -20.377 1.00 29.03 64 ASN B N 1
ATOM 2852 C CA . ASN B 1 64 ? -6.858 10.793 -21.030 1.00 30.98 64 ASN B CA 1
ATOM 2853 C C . ASN B 1 64 ? -5.830 11.377 -22.016 1.00 31.83 64 ASN B C 1
ATOM 2854 O O . ASN B 1 64 ? -6.106 12.427 -22.592 1.00 34.92 64 ASN B O 1
ATOM 2859 N N . ASP B 1 65 ? -4.722 10.685 -22.253 1.00 31.40 65 ASP B N 1
ATOM 2860 C CA . ASP B 1 65 ? -3.573 11.168 -23.064 1.00 32.91 65 ASP B CA 1
ATOM 2861 C C . ASP B 1 65 ? -3.322 10.188 -24.215 1.00 30.98 65 ASP B C 1
ATOM 2862 O O . ASP B 1 65 ? -2.988 9.037 -23.939 1.00 28.63 65 ASP B O 1
ATOM 2867 N N . TYR B 1 66 ? -3.403 10.655 -25.462 1.00 29.86 66 TYR B N 1
ATOM 2868 C CA . TYR B 1 66 ? -3.091 9.873 -26.688 1.00 28.29 66 TYR B CA 1
ATOM 2869 C C . TYR B 1 66 ? -1.683 9.295 -26.646 1.00 28.72 66 TYR B C 1
ATOM 2870 O O . TYR B 1 66 ? -1.436 8.311 -27.371 1.00 27.68 66 TYR B O 1
ATOM 2879 N N . ALA B 1 67 ? -0.774 9.871 -25.852 1.00 32.38 67 ALA B N 1
ATOM 2880 C CA . ALA B 1 67 ? 0.609 9.349 -25.733 1.00 31.23 67 ALA B CA 1
ATOM 2881 C C . ALA B 1 67 ? 0.571 7.893 -25.240 1.00 30.53 67 ALA B C 1
ATOM 2882 O O . ALA B 1 67 ? 1.474 7.085 -25.619 1.00 28.71 67 ALA B O 1
ATOM 2884 N N . ALA B 1 68 ? -0.421 7.538 -24.415 1.00 32.47 68 ALA B N 1
ATOM 2885 C CA . ALA B 1 68 ? -0.524 6.168 -23.839 1.00 29.60 68 ALA B CA 1
ATOM 2886 C C . ALA B 1 68 ? -0.788 5.151 -24.967 1.00 28.57 68 ALA B C 1
ATOM 2887 O O . ALA B 1 68 ? -0.551 3.972 -24.726 1.00 26.28 68 ALA B O 1
ATOM 2889 N N . THR B 1 69 ? -1.187 5.588 -26.174 1.00 27.69 69 THR B N 1
ATOM 2890 C CA . THR B 1 69 ? -1.503 4.697 -27.324 1.00 25.16 69 THR B CA 1
ATOM 2891 C C . THR B 1 69 ? -0.241 4.392 -28.144 1.00 27.65 69 THR B C 1
ATOM 2892 O O . THR B 1 69 ? -0.357 3.625 -29.101 1.00 25.34 69 THR B O 1
ATOM 2896 N N . ALA B 1 70 ? 0.925 4.952 -27.809 1.00 27.99 70 ALA B N 1
ATOM 2897 C CA . ALA B 1 70 ? 2.132 4.831 -28.658 1.00 28.55 70 ALA B CA 1
ATOM 2898 C C . ALA B 1 70 ? 2.411 3.345 -28.894 1.00 28.95 70 ALA B C 1
ATOM 2899 O O . ALA B 1 70 ? 2.255 2.589 -27.938 1.00 30.65 70 ALA B O 1
ATOM 2901 N N . GLY B 1 71 ? 2.809 2.962 -30.114 1.00 27.46 71 GLY B N 1
ATOM 2902 C CA . GLY B 1 71 ? 3.233 1.593 -30.465 1.00 26.23 71 GLY B CA 1
ATOM 2903 C C . GLY B 1 71 ? 2.072 0.592 -30.421 1.00 25.28 71 GLY B C 1
ATOM 2904 O O . GLY B 1 71 ? 2.332 -0.569 -30.245 1.00 24.35 71 GLY B O 1
ATOM 2905 N N . SER B 1 72 ? 0.838 1.019 -30.688 1.00 25.30 72 SER B N 1
ATOM 2906 C CA . SER B 1 72 ? -0.338 0.123 -30.853 1.00 24.17 72 SER B CA 1
ATOM 2907 C C . SER B 1 72 ? -0.240 -0.632 -32.189 1.00 23.51 72 SER B C 1
ATOM 2908 O O . SER B 1 72 ? 0.042 -0.001 -33.242 1.00 22.77 72 SER B O 1
ATOM 2911 N N . ASP B 1 73 ? -0.564 -1.926 -32.165 1.00 23.15 73 ASP B N 1
ATOM 2912 C CA . ASP B 1 73 ? -0.754 -2.766 -33.372 1.00 22.41 73 ASP B CA 1
ATOM 2913 C C . ASP B 1 73 ? -2.096 -2.430 -34.017 1.00 22.58 73 ASP B C 1
ATOM 2914 O O . ASP B 1 73 ? -2.183 -2.452 -35.259 1.00 23.21 73 ASP B O 1
ATOM 2919 N N . VAL B 1 74 ? -3.126 -2.221 -33.209 1.00 21.93 74 VAL B N 1
ATOM 2920 C CA . VAL B 1 74 ? -4.501 -1.950 -33.725 1.00 19.38 74 VAL B CA 1
ATOM 2921 C C . VAL B 1 74 ? -5.061 -0.832 -32.876 1.00 19.17 74 VAL B C 1
ATOM 2922 O O . VAL B 1 74 ? -4.819 -0.861 -31.664 1.00 19.61 74 VAL B O 1
ATOM 2926 N N . VAL B 1 75 ? -5.706 0.142 -33.520 1.00 19.15 75 VAL B N 1
ATOM 2927 C CA . VAL B 1 75 ? -6.379 1.270 -32.825 1.00 21.10 75 VAL B CA 1
ATOM 2928 C C . VAL B 1 75 ? -7.827 1.288 -33.322 1.00 20.40 75 VAL B C 1
ATOM 2929 O O . VAL B 1 75 ? -8.062 1.247 -34.545 1.00 21.60 75 VAL B O 1
ATOM 2933 N N . VAL B 1 76 ? -8.754 1.257 -32.371 1.00 20.17 76 VAL B N 1
ATOM 2934 C CA . VAL B 1 76 ? -10.205 1.223 -32.640 1.00 20.41 76 VAL B CA 1
ATOM 2935 C C . VAL B 1 76 ? -10.779 2.573 -32.223 1.00 20.61 76 VAL B C 1
ATOM 2936 O O . VAL B 1 76 ? -10.560 2.970 -31.068 1.00 20.37 76 VAL B O 1
ATOM 2940 N N . ILE B 1 77 ? -11.526 3.220 -33.122 1.00 21.56 77 ILE B N 1
ATOM 2941 C CA . ILE B 1 77 ? -12.190 4.511 -32.805 1.00 23.57 77 ILE B CA 1
ATOM 2942 C C . ILE B 1 77 ? -13.670 4.237 -32.578 1.00 22.01 77 ILE B C 1
ATOM 2943 O O . ILE B 1 77 ? -14.365 3.945 -33.548 1.00 24.19 77 ILE B O 1
ATOM 2948 N N . THR B 1 78 ? -14.139 4.369 -31.341 1.00 23.62 78 THR B N 1
ATOM 2949 C CA . THR B 1 78 ? -15.556 4.088 -30.978 1.00 26.55 78 THR B CA 1
ATOM 2950 C C . THR B 1 78 ? -16.274 5.397 -30.663 1.00 26.71 78 THR B C 1
ATOM 2951 O O . THR B 1 78 ? -17.500 5.359 -30.508 1.00 27.73 78 THR B O 1
ATOM 2955 N N . ALA B 1 79 ? -15.517 6.483 -30.520 1.00 25.92 79 ALA B N 1
ATOM 2956 C CA . ALA B 1 79 ? -16.007 7.833 -30.163 1.00 26.91 79 ALA B CA 1
ATOM 2957 C C . ALA B 1 79 ? -16.871 8.390 -31.301 1.00 27.96 79 ALA B C 1
ATOM 2958 O O . ALA B 1 79 ? -16.683 7.979 -32.492 1.00 28.34 79 ALA B O 1
ATOM 2960 N N . GLY B 1 80 ? -17.805 9.267 -30.949 1.00 26.20 80 GLY B N 1
ATOM 2961 C CA . GLY B 1 80 ? -18.651 10.008 -31.912 1.00 32.56 80 GLY B CA 1
ATOM 2962 C C . GLY B 1 80 ? -19.893 10.554 -31.226 1.00 34.40 80 GLY B C 1
ATOM 2963 O O . GLY B 1 80 ? -20.205 10.063 -30.132 1.00 35.26 80 GLY B O 1
ATOM 2964 N N . ALA B 1 81 ? -20.595 11.501 -31.849 1.00 38.17 81 ALA B N 1
ATOM 2965 C CA . ALA B 1 81 ? -21.926 11.983 -31.405 1.00 39.73 81 ALA B CA 1
ATOM 2966 C C . ALA B 1 81 ? -23.020 11.129 -32.058 1.00 40.49 81 ALA B C 1
ATOM 2967 O O . ALA B 1 81 ? -22.774 10.577 -33.154 1.00 41.93 81 ALA B O 1
ATOM 2969 N N . ALA B 1 82 ? -24.155 10.954 -31.376 1.00 42.95 82 ALA B N 1
ATOM 2970 C CA . ALA B 1 82 ? -25.414 10.443 -31.971 1.00 46.13 82 ALA B CA 1
ATOM 2971 C C . ALA B 1 82 ? -26.286 11.627 -32.418 1.00 50.21 82 ALA B C 1
ATOM 2972 O O . ALA B 1 82 ? -26.145 12.751 -31.873 1.00 44.86 82 ALA B O 1
ATOM 2974 N N . ARG B 1 83 ? -27.152 11.384 -33.399 1.00 58.11 83 ARG B N 1
ATOM 2975 C CA . ARG B 1 83 ? -28.084 12.402 -33.941 1.00 63.91 83 ARG B CA 1
ATOM 2976 C C . ARG B 1 83 ? -29.097 12.763 -32.845 1.00 69.30 83 ARG B C 1
ATOM 2977 O O . ARG B 1 83 ? -29.843 11.856 -32.425 1.00 70.83 83 ARG B O 1
ATOM 2985 N N . LYS B 1 84 ? -29.072 14.019 -32.373 1.00 73.14 84 LYS B N 1
ATOM 2986 C CA . LYS B 1 84 ? -30.132 14.640 -31.527 1.00 78.27 84 LYS B CA 1
ATOM 2987 C C . LYS B 1 84 ? -31.281 15.090 -32.428 1.00 79.49 84 LYS B C 1
ATOM 2988 O O . LYS B 1 84 ? -31.039 15.680 -33.479 1.00 73.84 84 LYS B O 1
ATOM 2994 N N . PRO B 1 85 ? -32.564 14.858 -32.066 1.00 78.35 85 PRO B N 1
ATOM 2995 C CA . PRO B 1 85 ? -33.657 15.635 -32.658 1.00 76.92 85 PRO B CA 1
ATOM 2996 C C . PRO B 1 85 ? -33.310 17.136 -32.729 1.00 76.11 85 PRO B C 1
ATOM 2997 O O . PRO B 1 85 ? -32.747 17.688 -31.776 1.00 68.44 85 PRO B O 1
ATOM 3001 N N . GLY B 1 86 ? -33.601 17.762 -33.874 1.00 74.63 86 GLY B N 1
ATOM 3002 C CA . GLY B 1 86 ? -33.179 19.143 -34.186 1.00 74.31 86 GLY B CA 1
ATOM 3003 C C . GLY B 1 86 ? -31.712 19.203 -34.580 1.00 75.75 86 GLY B C 1
ATOM 3004 O O . GLY B 1 86 ? -31.018 20.136 -34.134 1.00 71.85 86 GLY B O 1
ATOM 3005 N N . MET B 1 87 ? -31.258 18.225 -35.374 1.00 78.86 87 MET B N 1
ATOM 3006 C CA . MET B 1 87 ? -29.858 18.071 -35.872 1.00 72.74 87 MET B CA 1
ATOM 3007 C C . MET B 1 87 ? -29.939 17.402 -37.248 1.00 61.35 87 MET B C 1
ATOM 3008 O O . MET B 1 87 ? -30.525 16.307 -37.353 1.00 64.04 87 MET B O 1
ATOM 3013 N N . SER B 1 88 ? -29.432 18.072 -38.277 1.00 58.43 88 SER B N 1
ATOM 3014 C CA . SER B 1 88 ? -29.421 17.577 -39.676 1.00 63.85 88 SER B CA 1
ATOM 3015 C C . SER B 1 88 ? -28.481 16.361 -39.804 1.00 66.18 88 SER B C 1
ATOM 3016 O O . SER B 1 88 ? -27.611 16.153 -38.924 1.00 54.46 88 SER B O 1
ATOM 3019 N N . ARG B 1 89 ? -28.647 15.585 -40.875 1.00 63.63 89 ARG B N 1
ATOM 3020 C CA . ARG B 1 89 ? -27.707 14.508 -41.263 1.00 62.55 89 ARG B CA 1
ATOM 3021 C C . ARG B 1 89 ? -26.338 15.151 -41.500 1.00 60.91 89 ARG B C 1
ATOM 3022 O O . ARG B 1 89 ? -25.340 14.600 -41.007 1.00 55.75 89 ARG B O 1
ATOM 3030 N N . ASP B 1 90 ? -26.312 16.313 -42.160 1.00 56.88 90 ASP B N 1
ATOM 3031 C CA . ASP B 1 90 ? -25.075 17.091 -42.443 1.00 53.96 90 ASP B CA 1
ATOM 3032 C C . ASP B 1 90 ? -24.425 17.555 -41.133 1.00 48.84 90 ASP B C 1
ATOM 3033 O O . ASP B 1 90 ? -23.192 17.627 -41.102 1.00 41.71 90 ASP B O 1
ATOM 3038 N N . ASP B 1 91 ? -25.213 17.892 -40.108 1.00 46.26 91 ASP B N 1
ATOM 3039 C CA . ASP B 1 91 ? -24.690 18.360 -38.792 1.00 51.15 91 ASP B CA 1
ATOM 3040 C C . ASP B 1 91 ? -23.984 17.202 -38.072 1.00 44.38 91 ASP B C 1
ATOM 3041 O O . ASP B 1 91 ? -22.934 17.463 -37.457 1.00 40.94 91 ASP B O 1
ATOM 3046 N N . LEU B 1 92 ? -24.550 15.991 -38.157 1.00 42.70 92 LEU B N 1
ATOM 3047 C CA . LEU B 1 92 ? -23.938 14.733 -37.652 1.00 44.54 92 LEU B CA 1
ATOM 3048 C C . LEU B 1 92 ? -22.594 14.517 -38.347 1.00 37.30 92 LEU B C 1
ATOM 3049 O O . LEU B 1 92 ? -21.590 14.398 -37.622 1.00 42.88 92 LEU B O 1
ATOM 3054 N N . VAL B 1 93 ? -22.587 14.530 -39.689 1.00 35.27 93 VAL B N 1
ATOM 3055 C CA . VAL B 1 93 ? -21.374 14.361 -40.547 1.00 33.51 93 VAL B CA 1
ATOM 3056 C C . VAL B 1 93 ? -20.321 15.400 -40.155 1.00 34.30 93 VAL B C 1
ATOM 3057 O O . VAL B 1 93 ? -19.136 15.046 -40.083 1.00 38.72 93 VAL B O 1
ATOM 3061 N N . ASN B 1 94 ? -20.712 16.648 -39.928 1.00 33.78 94 ASN B N 1
ATOM 3062 C CA . ASN B 1 94 ? -19.736 17.736 -39.654 1.00 38.11 94 ASN B CA 1
ATOM 3063 C C . ASN B 1 94 ? -19.145 17.554 -38.252 1.00 33.77 94 ASN B C 1
ATOM 3064 O O . ASN B 1 94 ? -17.923 17.678 -38.115 1.00 33.78 94 ASN B O 1
ATOM 3069 N N . ILE B 1 95 ? -19.975 17.276 -37.248 1.00 34.24 95 ILE B N 1
ATOM 3070 C CA . ILE B 1 95 ? -19.507 17.018 -35.844 1.00 37.67 95 ILE B CA 1
ATOM 3071 C C . ILE B 1 95 ? -18.575 15.787 -35.819 1.00 31.89 95 ILE B C 1
ATOM 3072 O O . ILE B 1 95 ? -17.467 15.895 -35.277 1.00 33.01 95 ILE B O 1
ATOM 3077 N N . ASN B 1 96 ? -19.008 14.658 -36.377 1.00 33.38 96 ASN B N 1
ATOM 3078 C CA . ASN B 1 96 ? -18.247 13.384 -36.308 1.00 32.06 96 ASN B CA 1
ATOM 3079 C C . ASN B 1 96 ? -16.985 13.513 -37.172 1.00 33.07 96 ASN B C 1
ATOM 3080 O O . ASN B 1 96 ? -15.954 12.942 -36.755 1.00 31.33 96 ASN B O 1
ATOM 3085 N N . THR B 1 97 ? -17.028 14.260 -38.290 1.00 28.38 97 THR B N 1
ATOM 3086 C CA . THR B 1 97 ? -15.829 14.553 -39.122 1.00 29.12 97 THR B CA 1
ATOM 3087 C C . THR B 1 97 ? -14.738 15.204 -38.271 1.00 28.54 97 THR B C 1
ATOM 3088 O O . THR B 1 97 ? -13.587 14.717 -38.323 1.00 32.68 97 THR B O 1
ATOM 3092 N N . GLY B 1 98 ? -15.074 16.248 -37.517 1.00 30.03 98 GLY B N 1
ATOM 3093 C CA . GLY B 1 98 ? -14.154 16.905 -36.565 1.00 30.57 98 GLY B CA 1
ATOM 3094 C C . GLY B 1 98 ? -13.696 15.954 -35.452 1.00 30.38 98 GLY B C 1
ATOM 3095 O O . GLY B 1 98 ? -12.491 15.946 -35.127 1.00 28.10 98 GLY B O 1
ATOM 3096 N N . ILE B 1 99 ? -14.588 15.138 -34.888 1.00 29.39 99 ILE B N 1
ATOM 3097 C CA . ILE B 1 99 ? -14.167 14.124 -33.861 1.00 31.49 99 ILE B CA 1
ATOM 3098 C C . ILE B 1 99 ? -13.177 13.120 -34.484 1.00 28.07 99 ILE B C 1
ATOM 3099 O O . ILE B 1 99 ? -12.068 12.983 -33.958 1.00 32.19 99 ILE B O 1
ATOM 3104 N N . VAL B 1 100 ? -13.502 12.494 -35.613 1.00 30.34 100 VAL B N 1
ATOM 3105 C CA . VAL B 1 100 ? -12.647 11.426 -36.202 1.00 28.08 100 VAL B CA 1
ATOM 3106 C C . VAL B 1 100 ? -11.334 12.042 -36.694 1.00 31.18 100 VAL B C 1
ATOM 3107 O O . VAL B 1 100 ? -10.282 11.407 -36.480 1.00 30.86 100 VAL B O 1
ATOM 3111 N N . ARG B 1 101 ? -11.373 13.222 -37.326 1.00 31.92 101 ARG B N 1
ATOM 3112 C CA . ARG B 1 101 ? -10.140 13.930 -37.774 1.00 34.69 101 ARG B CA 1
ATOM 3113 C C . ARG B 1 101 ? -9.168 14.096 -36.595 1.00 28.57 101 ARG B C 1
ATOM 3114 O O . ARG B 1 101 ? -7.993 13.756 -36.756 1.00 26.78 101 ARG B O 1
ATOM 3122 N N . GLU B 1 102 ? -9.601 14.675 -35.480 1.00 28.73 102 GLU B N 1
ATOM 3123 C CA . GLU B 1 102 ? -8.690 14.974 -34.337 1.00 31.51 102 GLU B CA 1
ATOM 3124 C C . GLU B 1 102 ? -8.125 13.653 -33.754 1.00 32.14 102 GLU B C 1
ATOM 3125 O O . GLU B 1 102 ? -6.889 13.560 -33.482 1.00 28.46 102 GLU B O 1
ATOM 3131 N N . ILE B 1 103 ? -8.972 12.635 -33.564 1.00 31.25 103 ILE B N 1
ATOM 3132 C CA . ILE B 1 103 ? -8.537 11.330 -32.993 1.00 29.96 103 ILE B CA 1
ATOM 3133 C C . ILE B 1 103 ? -7.513 10.708 -33.934 1.00 28.32 103 ILE B C 1
ATOM 3134 O O . ILE B 1 103 ? -6.445 10.317 -33.466 1.00 30.09 103 ILE B O 1
ATOM 3139 N N . THR B 1 104 ? -7.801 10.668 -35.226 1.00 29.37 104 THR B N 1
ATOM 3140 C CA . THR B 1 104 ? -6.919 10.018 -36.217 1.00 29.23 104 THR B CA 1
ATOM 3141 C C . THR B 1 104 ? -5.528 10.667 -36.258 1.00 30.74 104 THR B C 1
ATOM 3142 O O . THR B 1 104 ? -4.526 9.923 -36.370 1.00 28.13 104 THR B O 1
ATOM 3146 N N . ALA B 1 105 ? -5.457 11.993 -36.213 1.00 30.93 105 ALA B N 1
ATOM 3147 C CA . ALA B 1 105 ? -4.179 12.737 -36.293 1.00 33.10 105 ALA B CA 1
ATOM 3148 C C . ALA B 1 105 ? -3.350 12.374 -35.056 1.00 28.22 105 ALA B C 1
ATOM 3149 O O . ALA B 1 105 ? -2.172 11.987 -35.207 1.00 28.68 105 ALA B O 1
ATOM 3151 N N . GLN B 1 106 ? -3.960 12.411 -33.879 1.00 29.04 106 GLN B N 1
ATOM 3152 C CA . GLN B 1 106 ? -3.288 11.987 -32.618 1.00 33.55 106 GLN B CA 1
ATOM 3153 C C . GLN B 1 106 ? -2.815 10.522 -32.722 1.00 30.41 106 GLN B C 1
ATOM 3154 O O . GLN B 1 106 ? -1.625 10.271 -32.484 1.00 30.70 106 GLN B O 1
ATOM 3160 N N . VAL B 1 107 ? -3.682 9.574 -33.081 1.00 30.73 107 VAL B N 1
ATOM 3161 C CA . VAL B 1 107 ? -3.302 8.130 -33.023 1.00 29.53 107 VAL B CA 1
ATOM 3162 C C . VAL B 1 107 ? -2.304 7.830 -34.138 1.00 27.55 107 VAL B C 1
ATOM 3163 O O . VAL B 1 107 ? -1.336 7.097 -33.846 1.00 24.44 107 VAL B O 1
ATOM 3167 N N . ALA B 1 108 ? -2.461 8.393 -35.343 1.00 26.34 108 ALA B N 1
ATOM 3168 C CA . ALA B 1 108 ? -1.507 8.143 -36.449 1.00 26.27 108 ALA B CA 1
ATOM 3169 C C . ALA B 1 108 ? -0.121 8.673 -36.060 1.00 27.94 108 ALA B C 1
ATOM 3170 O O . ALA B 1 108 ? 0.875 8.067 -36.474 1.00 30.89 108 ALA B O 1
ATOM 3172 N N . ARG B 1 109 ? -0.041 9.730 -35.256 1.00 29.19 109 ARG B N 1
ATOM 3173 C CA . ARG B 1 109 ? 1.260 10.235 -34.750 1.00 30.86 109 ARG B CA 1
ATOM 3174 C C . ARG B 1 109 ? 1.866 9.233 -33.750 1.00 29.94 109 ARG B C 1
ATOM 3175 O O . ARG B 1 109 ? 3.030 8.921 -33.867 1.00 28.35 109 ARG B O 1
ATOM 3183 N N . TYR B 1 110 ? 1.108 8.712 -32.797 1.00 30.50 110 TYR B N 1
ATOM 3184 C CA . TYR B 1 110 ? 1.682 7.831 -31.741 1.00 30.10 110 TYR B CA 1
ATOM 3185 C C . TYR B 1 110 ? 1.877 6.395 -32.254 1.00 27.35 110 TYR B C 1
ATOM 3186 O O . TYR B 1 110 ? 2.709 5.669 -31.696 1.00 25.71 110 TYR B O 1
ATOM 3195 N N . SER B 1 111 ? 1.197 5.996 -33.322 1.00 26.23 111 SER B N 1
ATOM 3196 C CA . SER B 1 111 ? 1.330 4.625 -33.876 1.00 26.39 111 SER B CA 1
ATOM 3197 C C . SER B 1 111 ? 1.287 4.707 -35.393 1.00 27.18 111 SER B C 1
ATOM 3198 O O . SER B 1 111 ? 0.333 4.233 -36.003 1.00 26.52 111 SER B O 1
ATOM 3201 N N . PRO B 1 112 ? 2.378 5.192 -36.030 1.00 30.86 112 PRO B N 1
ATOM 3202 C CA . PRO B 1 112 ? 2.423 5.342 -37.483 1.00 31.22 112 PRO B CA 1
ATOM 3203 C C . PRO B 1 112 ? 2.165 4.045 -38.251 1.00 29.53 112 PRO B C 1
ATOM 3204 O O . PRO B 1 112 ? 1.727 4.162 -39.383 1.00 27.61 112 PRO B O 1
ATOM 3208 N N . ASP B 1 113 ? 2.402 2.870 -37.641 1.00 27.30 113 ASP B N 1
ATOM 3209 C CA . ASP B 1 113 ? 2.301 1.558 -38.339 1.00 27.94 113 ASP B CA 1
ATOM 3210 C C . ASP B 1 113 ? 0.976 0.847 -38.013 1.00 25.56 113 ASP B C 1
ATOM 3211 O O . ASP B 1 113 ? 0.757 -0.242 -38.539 1.00 20.59 113 ASP B O 1
ATOM 3216 N N . ALA B 1 114 ? 0.079 1.476 -37.256 1.00 25.84 114 ALA B N 1
ATOM 3217 C CA . ALA B 1 114 ? -1.153 0.829 -36.745 1.00 25.50 114 ALA B CA 1
ATOM 3218 C C . ALA B 1 114 ? -2.098 0.439 -37.882 1.00 23.32 114 ALA B C 1
ATOM 3219 O O . ALA B 1 114 ? -2.148 1.108 -38.923 1.00 25.03 114 ALA B O 1
ATOM 3221 N N . TYR B 1 115 ? -2.872 -0.613 -37.634 1.00 25.11 115 TYR B N 1
ATOM 3222 C CA . TYR B 1 115 ? -4.192 -0.879 -38.260 1.00 24.86 115 TYR B CA 1
ATOM 3223 C C . TYR B 1 115 ? -5.216 0.003 -37.542 1.00 25.14 115 TYR B C 1
ATOM 3224 O O . TYR B 1 115 ? -5.183 0.099 -36.293 1.00 28.09 115 TYR B O 1
ATOM 3233 N N . LEU B 1 116 ? -6.116 0.596 -38.317 1.00 25.32 116 LEU B N 1
ATOM 3234 C CA . LEU B 1 116 ? -7.147 1.572 -37.880 1.00 25.47 116 LEU B CA 1
ATOM 3235 C C . LEU B 1 116 ? -8.515 0.957 -38.190 1.00 25.15 116 LEU B C 1
ATOM 3236 O O . LEU B 1 116 ? -8.721 0.532 -39.347 1.00 22.29 116 LEU B O 1
ATOM 3241 N N . ILE B 1 117 ? -9.320 0.712 -37.149 1.00 23.51 117 ILE B N 1
ATOM 3242 C CA . ILE B 1 117 ? -10.720 0.202 -37.281 1.00 22.34 117 ILE B CA 1
ATOM 3243 C C . ILE B 1 117 ? -11.642 1.305 -36.759 1.00 22.00 117 ILE B C 1
ATOM 3244 O O . ILE B 1 117 ? -11.461 1.734 -35.603 1.00 24.22 117 ILE B O 1
ATOM 3249 N N . VAL B 1 118 ? -12.595 1.744 -37.575 1.00 20.58 118 VAL B N 1
ATOM 3250 C CA . VAL B 1 118 ? -13.532 2.841 -37.211 1.00 20.12 118 VAL B CA 1
ATOM 3251 C C . VAL B 1 118 ? -14.902 2.240 -36.902 1.00 20.58 118 VAL B C 1
ATOM 3252 O O . VAL B 1 118 ? -15.290 1.306 -37.600 1.00 19.31 118 VAL B O 1
ATOM 3256 N N . LEU B 1 119 ? -15.633 2.839 -35.957 1.00 21.40 119 LEU B N 1
ATOM 3257 C CA . LEU B 1 119 ? -17.055 2.529 -35.683 1.00 22.90 119 LEU B CA 1
ATOM 3258 C C . LEU B 1 119 ? -17.950 3.758 -35.925 1.00 23.52 119 LEU B C 1
ATOM 3259 O O . LEU B 1 119 ? -19.139 3.557 -36.182 1.00 23.25 119 LEU B O 1
ATOM 3264 N N . THR B 1 120 ? -17.413 4.971 -35.811 1.00 25.47 120 THR B N 1
ATOM 3265 C CA . THR B 1 120 ? -18.160 6.261 -35.823 1.00 26.51 120 THR B CA 1
ATOM 3266 C C . THR B 1 120 ? -19.122 6.329 -37.011 1.00 26.59 120 THR B C 1
ATOM 3267 O O . THR B 1 120 ? -18.702 5.981 -38.106 1.00 26.86 120 THR B O 1
ATOM 3271 N N . ASN B 1 121 ? -20.379 6.696 -36.752 1.00 28.55 121 ASN B N 1
ATOM 3272 C CA A ASN B 1 121 ? -21.455 6.933 -37.757 0.50 31.67 121 ASN B CA 1
ATOM 3273 C CA B ASN B 1 121 ? -21.417 6.899 -37.803 0.50 28.91 121 ASN B CA 1
ATOM 3274 C C . ASN B 1 121 ? -21.268 8.306 -38.414 1.00 29.59 121 ASN B C 1
ATOM 3275 O O . ASN B 1 121 ? -20.770 9.246 -37.797 1.00 28.48 121 ASN B O 1
ATOM 3284 N N . PRO B 1 122 ? -21.621 8.518 -39.703 1.00 30.80 122 PRO B N 1
ATOM 3285 C CA . PRO B 1 122 ? -21.985 7.453 -40.642 1.00 30.11 122 PRO B CA 1
ATOM 3286 C C . PRO B 1 122 ? -20.674 6.774 -41.084 1.00 26.73 122 PRO B C 1
ATOM 3287 O O . PRO B 1 122 ? -19.729 7.465 -41.422 1.00 26.29 122 PRO B O 1
ATOM 3291 N N . LEU B 1 123 ? -20.648 5.446 -41.051 1.00 26.71 123 LEU B N 1
ATOM 3292 C CA . LEU B 1 123 ? -19.408 4.623 -40.999 1.00 25.68 123 LEU B CA 1
ATOM 3293 C C . LEU B 1 123 ? -18.591 4.722 -42.289 1.00 23.39 123 LEU B C 1
ATOM 3294 O O . LEU B 1 123 ? -17.359 4.897 -42.177 1.00 25.60 123 LEU B O 1
ATOM 3299 N N . ASP B 1 124 ? -19.199 4.524 -43.462 1.00 24.80 124 ASP B N 1
ATOM 3300 C CA . ASP B 1 124 ? -18.451 4.518 -44.760 1.00 28.80 124 ASP B CA 1
ATOM 3301 C C . ASP B 1 124 ? -17.691 5.848 -44.916 1.00 27.51 124 ASP B C 1
ATOM 3302 O O . ASP B 1 124 ? -16.488 5.804 -45.232 1.00 24.38 124 ASP B O 1
ATOM 3307 N N . VAL B 1 125 ? -18.316 6.961 -44.509 1.00 25.56 125 VAL B N 1
ATOM 3308 C CA . VAL B 1 125 ? -17.778 8.342 -44.615 1.00 26.63 125 VAL B CA 1
ATOM 3309 C C . VAL B 1 125 ? -16.717 8.561 -43.535 1.00 26.99 125 VAL B C 1
ATOM 3310 O O . VAL B 1 125 ? -15.659 9.165 -43.823 1.00 27.38 125 VAL B O 1
ATOM 3314 N N . MET B 1 126 ? -16.986 8.156 -42.304 1.00 25.58 126 MET B N 1
ATOM 3315 C CA . MET B 1 126 ? -15.993 8.335 -41.207 1.00 25.78 126 MET B CA 1
ATOM 3316 C C . MET B 1 126 ? -14.722 7.510 -41.520 1.00 24.13 126 MET B C 1
ATOM 3317 O O . MET B 1 126 ? -13.600 8.003 -41.261 1.00 23.32 126 MET B O 1
ATOM 3322 N N . CYS B 1 127 ? -14.839 6.387 -42.221 1.00 23.13 127 CYS B N 1
ATOM 3323 C CA . CYS B 1 127 ? -13.646 5.611 -42.662 1.00 25.66 127 CYS B CA 1
ATOM 3324 C C . CYS B 1 127 ? -12.804 6.445 -43.641 1.00 25.30 127 CYS B C 1
ATOM 3325 O O . CYS B 1 127 ? -11.565 6.404 -43.533 1.00 28.78 127 CYS B O 1
ATOM 3328 N N . TYR B 1 128 ? -13.439 7.146 -44.579 1.00 28.37 128 TYR B N 1
ATOM 3329 C CA . TYR B 1 128 ? -12.748 8.055 -45.535 1.00 27.03 128 TYR B CA 1
ATOM 3330 C C . TYR B 1 128 ? -12.026 9.151 -44.754 1.00 26.55 128 TYR B C 1
ATOM 3331 O O . TYR B 1 128 ? -10.830 9.402 -45.007 1.00 26.73 128 TYR B O 1
ATOM 3340 N N . VAL B 1 129 ? -12.698 9.742 -43.766 1.00 24.72 129 VAL B N 1
ATOM 3341 C CA . VAL B 1 129 ? -12.043 10.774 -42.931 1.00 25.27 129 VAL B CA 1
ATOM 3342 C C . VAL B 1 129 ? -10.758 10.180 -42.326 1.00 28.60 129 VAL B C 1
ATOM 3343 O O . VAL B 1 129 ? -9.661 10.809 -42.477 1.00 27.66 129 VAL B O 1
ATOM 3347 N N . ALA B 1 130 ? -10.858 9.026 -41.660 1.00 27.20 130 ALA B N 1
ATOM 3348 C CA . ALA B 1 130 ? -9.702 8.362 -41.005 1.00 25.24 130 ALA B CA 1
ATOM 3349 C C . ALA B 1 130 ? -8.601 8.084 -42.035 1.00 23.50 130 ALA B C 1
ATOM 3350 O O . ALA B 1 130 ? -7.422 8.381 -41.756 1.00 24.25 130 ALA B O 1
ATOM 3352 N N . TYR B 1 131 ? -8.990 7.580 -43.203 1.00 22.20 131 TYR B N 1
ATOM 3353 C CA . TYR B 1 131 ? -8.088 7.214 -44.315 1.00 24.78 131 TYR B CA 1
ATOM 3354 C C . TYR B 1 131 ? -7.260 8.449 -44.723 1.00 28.23 131 TYR B C 1
ATOM 3355 O O . TYR B 1 131 ? -6.003 8.376 -44.726 1.00 24.93 131 TYR B O 1
ATOM 3364 N N . LYS B 1 132 ? -7.925 9.575 -44.983 1.00 27.10 132 LYS B N 1
ATOM 3365 C CA . LYS B 1 132 ? -7.265 10.801 -45.511 1.00 31.60 132 LYS B CA 1
ATOM 3366 C C . LYS B 1 132 ? -6.463 11.504 -44.409 1.00 30.72 132 LYS B C 1
ATOM 3367 O O . LYS B 1 132 ? -5.358 11.946 -44.702 1.00 31.42 132 LYS B O 1
ATOM 3373 N N . VAL B 1 133 ? -6.955 11.587 -43.171 1.00 29.86 133 VAL B N 1
ATOM 3374 C CA . VAL B 1 133 ? -6.203 12.268 -42.073 1.00 30.21 133 VAL B CA 1
ATOM 3375 C C . VAL B 1 133 ? -4.978 11.439 -41.643 1.00 29.11 133 VAL B C 1
ATOM 3376 O O . VAL B 1 133 ? -3.927 12.036 -41.366 1.00 25.66 133 VAL B O 1
ATOM 3380 N N . SER B 1 134 ? -5.095 10.113 -41.570 1.00 28.37 134 SER B N 1
ATOM 3381 C CA . SER B 1 134 ? -3.977 9.222 -41.163 1.00 28.06 134 SER B CA 1
ATOM 3382 C C . SER B 1 134 ? -2.889 9.205 -42.238 1.00 29.94 134 SER B C 1
ATOM 3383 O O . SER B 1 134 ? -1.732 9.069 -41.861 1.00 30.91 134 SER B O 1
ATOM 3386 N N . GLY B 1 135 ? -3.252 9.254 -43.525 1.00 30.15 135 GLY B N 1
ATOM 3387 C CA . GLY B 1 135 ? -2.313 9.020 -44.639 1.00 32.39 135 GLY B CA 1
ATOM 3388 C C . GLY B 1 135 ? -1.889 7.556 -44.749 1.00 34.63 135 GLY B C 1
ATOM 3389 O O . GLY B 1 135 ? -0.955 7.272 -45.493 1.00 31.03 135 GLY B O 1
ATOM 3390 N N . PHE B 1 136 ? -2.579 6.639 -44.065 1.00 33.65 136 PHE B N 1
ATOM 3391 C CA . PHE B 1 136 ? -2.232 5.197 -44.050 1.00 31.38 136 PHE B CA 1
ATOM 3392 C C . PHE B 1 136 ? -2.631 4.586 -45.383 1.00 27.50 136 PHE B C 1
ATOM 3393 O O . PHE B 1 136 ? -3.592 5.042 -45.997 1.00 24.92 136 PHE B O 1
ATOM 3401 N N . PRO B 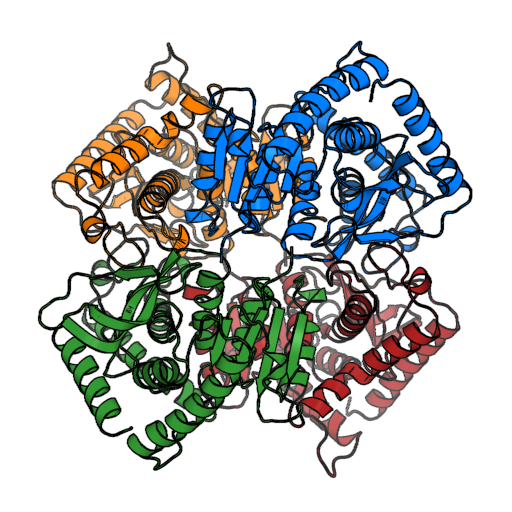1 137 ? -1.922 3.544 -45.865 1.00 27.08 137 PRO B N 1
ATOM 3402 C CA . PRO B 1 137 ? -2.352 2.827 -47.061 1.00 27.76 137 PRO B CA 1
ATOM 3403 C C . PRO B 1 137 ? -3.664 2.055 -46.823 1.00 30.36 137 PRO B C 1
ATOM 3404 O O . PRO B 1 137 ? -4.021 1.765 -45.669 1.00 27.15 137 PRO B O 1
ATOM 3408 N N . LYS B 1 138 ? -4.384 1.755 -47.907 1.00 29.77 138 LYS B N 1
ATOM 3409 C CA . LYS B 1 138 ? -5.809 1.322 -47.843 1.00 28.75 138 LYS B CA 1
ATOM 3410 C C . LYS B 1 138 ? -5.957 0.038 -47.025 1.00 29.24 138 LYS B C 1
ATOM 3411 O O . LYS B 1 138 ? -6.991 -0.092 -46.371 1.00 27.90 138 LYS B O 1
ATOM 3417 N N . HIS B 1 139 ? -4.961 -0.853 -47.036 1.00 28.91 139 HIS B N 1
ATOM 3418 C CA . HIS B 1 139 ? -5.047 -2.175 -46.352 1.00 27.49 139 HIS B CA 1
ATOM 3419 C C . HIS B 1 139 ? -5.117 -1.997 -44.822 1.00 25.69 139 HIS B C 1
ATOM 3420 O O . HIS B 1 139 ? -5.500 -2.968 -44.136 1.00 27.88 139 HIS B O 1
ATOM 3427 N N . ARG B 1 140 ? -4.846 -0.794 -44.304 1.00 27.36 140 ARG B N 1
ATOM 3428 C CA . ARG B 1 140 ? -4.661 -0.501 -42.857 1.00 26.49 140 ARG B CA 1
ATOM 3429 C C . ARG B 1 140 ? -5.834 0.299 -42.279 1.00 25.59 140 ARG B C 1
ATOM 3430 O O . ARG B 1 140 ? -5.822 0.538 -41.060 1.00 29.87 140 ARG B O 1
ATOM 3438 N N . VAL B 1 141 ? -6.853 0.630 -43.067 1.00 22.82 141 VAL B N 1
ATOM 3439 C CA . VAL B 1 141 ? -8.006 1.444 -42.580 1.00 22.29 141 VAL B CA 1
ATOM 3440 C C . VAL B 1 141 ? -9.302 0.736 -42.979 1.00 22.80 141 VAL B C 1
ATOM 3441 O O . VAL B 1 141 ? -9.435 0.332 -44.142 1.00 22.99 141 VAL B O 1
ATOM 3445 N N . MET B 1 142 ? -10.165 0.531 -41.991 1.00 22.14 142 MET B N 1
ATOM 3446 C CA . MET B 1 142 ? -11.418 -0.215 -42.218 1.00 23.01 142 MET B CA 1
ATOM 3447 C C . MET B 1 142 ? -12.466 0.156 -41.166 1.00 21.69 142 MET B C 1
ATOM 3448 O O . MET B 1 142 ? -12.137 0.842 -40.200 1.00 20.11 142 MET B O 1
ATOM 3453 N N . GLY B 1 143 ? -13.685 -0.310 -41.386 1.00 21.19 143 GLY B N 1
ATOM 3454 C CA . GLY B 1 143 ? -14.769 0.006 -40.464 1.00 21.39 143 GLY B CA 1
ATOM 3455 C C . GLY B 1 143 ? -15.662 -1.164 -40.161 1.00 21.59 143 GLY B C 1
ATOM 3456 O O . GLY B 1 143 ? -15.815 -2.027 -41.020 1.00 22.39 143 GLY B O 1
ATOM 3457 N N . GLN B 1 144 ? -16.201 -1.181 -38.957 1.00 21.34 144 GLN B N 1
ATOM 3458 C CA . GLN B 1 144 ? -17.183 -2.213 -38.566 1.00 21.38 144 GLN B CA 1
ATOM 3459 C C . GLN B 1 144 ? -18.568 -1.674 -38.936 1.00 19.59 144 GLN B C 1
ATOM 3460 O O . GLN B 1 144 ? -18.926 -0.617 -38.440 1.00 19.69 144 GLN B O 1
ATOM 3466 N N . SER B 1 145 ? -19.305 -2.436 -39.736 1.00 20.26 145 SER B N 1
ATOM 3467 C CA A SER B 1 145 ? -20.766 -2.201 -39.820 0.50 22.17 145 SER B CA 1
ATOM 3468 C CA B SER B 1 145 ? -20.753 -2.161 -39.937 0.50 19.18 145 SER B CA 1
ATOM 3469 C C . SER B 1 145 ? -21.459 -3.468 -40.301 1.00 19.91 145 SER B C 1
ATOM 3470 O O . SER B 1 145 ? -22.462 -3.801 -39.662 1.00 20.09 145 SER B O 1
ATOM 3475 N N . GLY B 1 146 ? -20.905 -4.159 -41.309 1.00 21.29 146 GLY B N 1
ATOM 3476 C CA . GLY B 1 146 ? -21.520 -5.341 -41.941 1.00 20.09 146 GLY B CA 1
ATOM 3477 C C . GLY B 1 146 ? -21.622 -6.514 -40.969 1.00 21.94 146 GLY B C 1
ATOM 3478 O O . GLY B 1 146 ? -22.608 -7.275 -41.036 1.00 18.72 146 GLY B O 1
ATOM 3479 N N . ILE B 1 147 ? -20.608 -6.700 -40.113 1.00 22.64 147 ILE B N 1
ATOM 3480 C CA . ILE B 1 147 ? -20.600 -7.835 -39.142 1.00 22.18 147 ILE B CA 1
ATOM 3481 C C . ILE B 1 147 ? -21.766 -7.671 -38.155 1.00 21.12 147 ILE B C 1
ATOM 3482 O O . ILE B 1 147 ? -22.427 -8.666 -37.873 1.00 23.62 147 ILE B O 1
ATOM 3487 N N . LEU B 1 148 ? -22.026 -6.460 -37.663 1.00 22.23 148 LEU B N 1
ATOM 3488 C CA . LEU B 1 148 ? -23.164 -6.181 -36.748 1.00 22.18 148 LEU B CA 1
ATOM 3489 C C . LEU B 1 148 ? -24.498 -6.456 -37.449 1.00 22.26 148 LEU B C 1
ATOM 3490 O O . LEU B 1 148 ? -25.354 -7.125 -36.832 1.00 23.75 148 LEU B O 1
ATOM 3495 N N . ASP B 1 149 ? -24.717 -5.925 -38.661 1.00 22.79 149 ASP B N 1
ATOM 3496 C CA . ASP B 1 149 ? -25.971 -6.177 -39.431 1.00 22.91 149 ASP B CA 1
ATOM 3497 C C . ASP B 1 149 ? -26.183 -7.687 -39.638 1.00 22.93 149 ASP B C 1
ATOM 3498 O O . ASP B 1 149 ? -27.306 -8.219 -39.374 1.00 21.90 149 ASP B O 1
ATOM 3503 N N . SER B 1 150 ? -25.137 -8.355 -40.130 1.00 21.74 150 SER B N 1
ATOM 3504 C CA . SER B 1 150 ? -25.035 -9.819 -40.284 1.00 24.07 150 SER B CA 1
ATOM 3505 C C . SER B 1 150 ? -25.389 -10.532 -38.967 1.00 22.11 150 SER B C 1
ATOM 3506 O O . SER B 1 150 ? -26.287 -11.406 -38.968 1.00 24.07 150 SER B O 1
ATOM 3509 N N . ALA B 1 151 ? -24.797 -10.120 -37.857 1.00 20.78 151 ALA B N 1
ATOM 3510 C CA . ALA B 1 151 ? -25.016 -10.760 -36.538 1.00 21.87 151 ALA B CA 1
ATOM 3511 C C . ALA B 1 151 ? -26.498 -10.657 -36.146 1.00 22.77 151 ALA B C 1
ATOM 3512 O O . ALA B 1 151 ? -27.084 -11.665 -35.682 1.00 21.07 151 ALA B O 1
ATOM 3514 N N . ARG B 1 152 ? -27.114 -9.487 -36.339 1.00 22.21 152 ARG B N 1
ATOM 3515 C CA . ARG B 1 152 ? -28.534 -9.290 -35.954 1.00 20.97 152 ARG B CA 1
ATOM 3516 C C . ARG B 1 152 ? -29.423 -10.201 -36.813 1.00 21.94 152 ARG B C 1
ATOM 3517 O O . ARG B 1 152 ? -30.319 -10.858 -36.256 1.00 22.94 152 ARG B O 1
ATOM 3525 N N . PHE B 1 153 ? -29.189 -10.240 -38.123 1.00 21.16 153 PHE B N 1
ATOM 3526 C CA . PHE B 1 153 ? -30.005 -11.023 -39.072 1.00 20.72 153 PHE B CA 1
ATOM 3527 C C . PHE B 1 153 ? -29.862 -12.499 -38.721 1.00 23.01 153 PHE B C 1
ATOM 3528 O O . PHE B 1 153 ? -30.889 -13.241 -38.678 1.00 22.00 153 PHE B O 1
ATOM 3536 N N . ARG B 1 154 ? -28.624 -12.949 -38.498 1.00 21.56 154 ARG B N 1
ATOM 3537 C CA . ARG B 1 154 ? -28.389 -14.344 -38.051 1.00 21.06 154 ARG B CA 1
ATOM 3538 C C . ARG B 1 154 ? -29.148 -14.611 -36.744 1.00 17.76 154 ARG B C 1
ATOM 3539 O O . ARG B 1 154 ? -29.700 -15.691 -36.611 1.00 16.08 154 ARG B O 1
ATOM 3547 N N . THR B 1 155 ? -29.120 -13.694 -35.784 1.00 17.45 155 THR B N 1
ATOM 3548 C CA . THR B 1 155 ? -29.809 -13.892 -34.492 1.00 19.96 155 THR B CA 1
ATOM 3549 C C . THR B 1 155 ? -31.308 -14.097 -34.768 1.00 21.44 155 THR B C 1
ATOM 3550 O O . THR B 1 155 ? -31.866 -15.025 -34.200 1.00 19.79 155 THR B O 1
ATOM 3554 N N . PHE B 1 156 ? -31.923 -13.267 -35.621 1.00 21.51 156 PHE B N 1
ATOM 3555 C CA . PHE B 1 156 ? -33.394 -13.264 -35.826 1.00 22.48 156 PHE B CA 1
ATOM 3556 C C . PHE B 1 156 ? -33.765 -14.558 -36.542 1.00 21.63 156 PHE B C 1
ATOM 3557 O O . PHE B 1 156 ? -34.725 -15.207 -36.108 1.00 23.57 156 PHE B O 1
ATOM 3565 N N . ILE B 1 157 ? -32.958 -14.980 -37.524 1.00 22.92 157 ILE B N 1
ATOM 3566 C CA . ILE B 1 157 ? -33.167 -16.252 -38.278 1.00 20.61 157 ILE B CA 1
ATOM 3567 C C . ILE B 1 157 ? -33.077 -17.423 -37.296 1.00 23.35 157 ILE B C 1
ATOM 3568 O O . ILE B 1 157 ? -33.986 -18.299 -37.335 1.00 20.31 157 ILE B O 1
ATOM 3573 N N . ALA B 1 158 ? -32.034 -17.473 -36.458 1.00 21.07 158 ALA B N 1
ATOM 3574 C CA . ALA B 1 158 ? -31.817 -18.594 -35.499 1.00 22.35 158 ALA B CA 1
ATOM 3575 C C . ALA B 1 158 ? -32.989 -18.712 -34.511 1.00 22.16 158 ALA B C 1
ATOM 3576 O O . ALA B 1 158 ? -33.407 -19.843 -34.241 1.00 21.08 158 ALA B O 1
ATOM 3578 N N . ARG B 1 159 ? -33.471 -17.594 -33.960 1.00 24.10 159 ARG B N 1
ATOM 3579 C CA A ARG B 1 159 ? -34.604 -17.590 -32.989 0.50 26.08 159 ARG B CA 1
ATOM 3580 C CA B ARG B 1 159 ? -34.599 -17.591 -32.993 0.50 23.97 159 ARG B CA 1
ATOM 3581 C C . ARG B 1 159 ? -35.891 -17.984 -33.723 1.00 24.74 159 ARG B C 1
ATOM 3582 O O . ARG B 1 159 ? -36.682 -18.668 -33.120 1.00 25.40 159 ARG B O 1
ATOM 3597 N N . GLU B 1 160 ? -36.071 -17.558 -34.979 1.00 25.55 160 GLU B N 1
ATOM 3598 C CA . GLU B 1 160 ? -37.294 -17.876 -35.784 1.00 26.29 160 GLU B CA 1
ATOM 3599 C C . GLU B 1 160 ? -37.372 -19.395 -36.061 1.00 26.02 160 GLU B C 1
ATOM 3600 O O . GLU B 1 160 ? -38.413 -19.981 -35.857 1.00 25.76 160 GLU B O 1
ATOM 3606 N N . LEU B 1 161 ? -36.296 -20.029 -36.500 1.00 23.64 161 LEU B N 1
ATOM 3607 C CA . LEU B 1 161 ? -36.231 -21.497 -36.739 1.00 24.61 161 LEU B CA 1
ATOM 3608 C C . LEU B 1 161 ? -35.972 -22.271 -35.437 1.00 25.89 161 LEU B C 1
ATOM 3609 O O . LEU B 1 161 ? -36.016 -23.508 -35.496 1.00 25.92 161 LEU B O 1
ATOM 3614 N N . ASN B 1 162 ? -35.569 -21.592 -34.354 1.00 23.87 162 ASN B N 1
ATOM 3615 C CA . ASN B 1 162 ? -35.081 -22.228 -33.096 1.00 24.94 162 ASN B CA 1
ATOM 3616 C C . ASN B 1 162 ? -33.926 -23.204 -33.379 1.00 22.37 162 ASN B C 1
ATOM 3617 O O . ASN B 1 162 ? -34.043 -24.392 -33.048 1.00 24.09 162 ASN B O 1
ATOM 3622 N N . VAL B 1 163 ? -32.842 -22.698 -33.959 1.00 22.54 163 VAL B N 1
ATOM 3623 C CA . VAL B 1 163 ? -31.588 -23.458 -34.237 1.00 23.37 163 VAL B CA 1
ATOM 3624 C C . VAL B 1 163 ? -30.387 -22.673 -33.674 1.00 22.14 163 VAL B C 1
ATOM 3625 O O . VAL B 1 163 ? -30.542 -21.494 -33.328 1.00 23.32 163 VAL B O 1
ATOM 3629 N N . SER B 1 164 ? -29.246 -23.344 -33.587 1.00 21.72 164 SER B N 1
ATOM 3630 C CA . SER B 1 164 ? -27.965 -22.836 -33.047 1.00 22.56 164 SER B CA 1
ATOM 3631 C C . SER B 1 164 ? -27.553 -21.562 -33.769 1.00 21.49 164 SER B C 1
ATOM 3632 O O . SER B 1 164 ? -27.562 -21.518 -35.013 1.00 20.85 164 SER B O 1
ATOM 3635 N N . PHE B 1 165 ? -27.143 -20.583 -32.982 1.00 22.57 165 PHE B N 1
ATOM 3636 C CA . PHE B 1 165 ? -26.519 -19.319 -33.436 1.00 23.16 165 PHE B CA 1
ATOM 3637 C C . PHE B 1 165 ? -25.261 -19.600 -34.258 1.00 24.15 165 PHE B C 1
ATOM 3638 O O . PHE B 1 165 ? -24.885 -18.759 -35.097 1.00 27.50 165 PHE B O 1
ATOM 3646 N N . GLU B 1 166 ? -24.614 -20.729 -34.011 1.00 23.20 166 GLU B N 1
ATOM 3647 C CA . GLU B 1 166 ? -23.341 -21.080 -34.678 1.00 25.53 166 GLU B CA 1
ATOM 3648 C C . GLU B 1 166 ? -23.622 -21.506 -36.119 1.00 23.53 166 GLU B C 1
ATOM 3649 O O . GLU B 1 166 ? -22.679 -21.610 -36.864 1.00 22.26 166 GLU B O 1
ATOM 3655 N N . ASP B 1 167 ? -24.839 -21.925 -36.429 1.00 21.34 167 ASP B N 1
ATOM 3656 C CA . ASP B 1 167 ? -25.131 -22.616 -37.705 1.00 23.62 167 ASP B CA 1
ATOM 3657 C C . ASP B 1 167 ? -25.821 -21.670 -38.693 1.00 23.68 167 ASP B C 1
ATOM 3658 O O . ASP B 1 167 ? -26.083 -22.111 -39.821 1.00 26.17 167 ASP B O 1
ATOM 3663 N N . VAL B 1 168 ? -26.080 -20.418 -38.316 1.00 22.35 168 VAL B N 1
ATOM 3664 C CA . VAL B 1 168 ? -26.742 -19.422 -39.206 1.00 22.13 168 VAL B CA 1
ATOM 3665 C C . VAL B 1 168 ? -25.698 -18.417 -39.684 1.00 22.67 168 VAL B C 1
ATOM 3666 O O . VAL B 1 168 ? -24.965 -17.899 -38.836 1.00 21.12 168 VAL B O 1
ATOM 3670 N N . HIS B 1 169 ? -25.589 -18.234 -40.997 1.00 21.85 169 HIS B N 1
ATOM 3671 C CA . HIS B 1 169 ? -24.564 -17.378 -41.641 1.00 23.23 169 HIS B CA 1
ATOM 3672 C C . HIS B 1 169 ? -25.268 -16.432 -42.616 1.00 22.98 169 HIS B C 1
ATOM 3673 O O . HIS B 1 169 ? -26.235 -16.851 -43.235 1.00 23.91 169 HIS B O 1
ATOM 3680 N N . ALA B 1 170 ? -24.738 -15.226 -42.788 1.00 22.71 170 ALA B N 1
ATOM 3681 C CA . ALA B 1 170 ? -25.314 -14.171 -43.649 1.00 24.31 170 ALA B CA 1
ATOM 3682 C C . ALA B 1 170 ? -24.213 -13.186 -44.008 1.00 25.31 170 ALA B C 1
ATOM 3683 O O . ALA B 1 170 ? -23.450 -12.789 -43.110 1.00 26.10 170 ALA B O 1
ATOM 3685 N N . LEU B 1 171 ? -24.085 -12.907 -45.296 1.00 24.86 171 LEU B N 1
ATOM 3686 C CA . LEU B 1 171 ? -23.239 -11.817 -45.830 1.00 25.59 171 LEU B CA 1
ATOM 3687 C C . LEU B 1 171 ? -24.181 -10.653 -46.092 1.00 25.71 171 LEU B C 1
ATOM 3688 O O . LEU B 1 171 ? -25.223 -10.885 -46.723 1.00 24.75 171 LEU B O 1
ATOM 3693 N N . VAL B 1 172 ? -23.833 -9.479 -45.579 1.00 26.15 172 VAL B N 1
ATOM 3694 C CA . VAL B 1 172 ? -24.554 -8.214 -45.843 1.00 29.12 172 VAL B CA 1
ATOM 3695 C C . VAL B 1 172 ? -23.568 -7.170 -46.381 1.00 28.51 172 VAL B C 1
ATOM 3696 O O . VAL B 1 172 ? -22.524 -6.930 -45.737 1.00 30.55 172 VAL B O 1
ATOM 3700 N N . LEU B 1 173 ? -23.898 -6.556 -47.513 1.00 28.54 173 LEU B N 1
ATOM 3701 C CA . LEU B 1 173 ? -23.109 -5.457 -48.116 1.00 27.22 173 LEU B CA 1
ATOM 3702 C C . LEU B 1 173 ? -23.700 -4.117 -47.683 1.00 26.14 173 LEU B C 1
ATOM 3703 O O . LEU B 1 173 ? -24.777 -4.091 -47.088 1.00 28.41 173 LEU B O 1
ATOM 3708 N N . GLY B 1 174 ? -22.997 -3.036 -47.998 1.00 27.11 174 GLY B N 1
ATOM 3709 C CA . GLY B 1 174 ? -23.457 -1.659 -47.766 1.00 28.69 174 GLY B CA 1
ATOM 3710 C C . GLY B 1 174 ? -23.342 -1.307 -46.303 1.00 25.62 174 GLY B C 1
ATOM 3711 O O . GLY B 1 174 ? -22.650 -2.063 -45.552 1.00 26.08 174 GLY B O 1
ATOM 3712 N N . GLY B 1 175 ? -24.045 -0.257 -45.915 1.00 22.37 175 GLY B N 1
ATOM 3713 C CA . GLY B 1 175 ? -24.065 0.272 -44.542 1.00 24.08 175 GLY B CA 1
ATOM 3714 C C . GLY B 1 175 ? -25.291 -0.205 -43.798 1.00 22.54 175 GLY B C 1
ATOM 3715 O O . GLY B 1 175 ? -25.909 -1.160 -44.233 1.00 23.89 175 GLY B O 1
ATOM 3716 N N . HIS B 1 176 ? -25.613 0.461 -42.700 1.00 23.76 176 HIS B N 1
ATOM 3717 C CA . HIS B 1 176 ? -26.808 0.219 -41.857 1.00 27.06 176 HIS B CA 1
ATOM 3718 C C . HIS B 1 176 ? -28.058 0.838 -42.498 1.00 28.57 176 HIS B C 1
ATOM 3719 O O . HIS B 1 176 ? -27.942 1.765 -43.361 1.00 26.32 176 HIS B O 1
ATOM 3726 N N . GLY B 1 177 ? -29.226 0.391 -42.052 1.00 29.54 177 GLY B N 1
ATOM 3727 C CA . GLY B 1 177 ? -30.501 1.005 -42.456 1.00 31.12 177 GLY B CA 1
ATOM 3728 C C . GLY B 1 177 ? -30.726 0.877 -43.949 1.00 30.56 177 GLY B C 1
ATOM 3729 O O . GLY B 1 177 ? -30.621 -0.251 -44.482 1.00 29.38 177 GLY B O 1
ATOM 3730 N N . ASP B 1 178 ? -31.040 2.004 -44.590 1.00 35.93 178 ASP B N 1
ATOM 3731 C CA . ASP B 1 178 ? -31.467 2.090 -46.012 1.00 33.50 178 ASP B CA 1
ATOM 3732 C C . ASP B 1 178 ? -30.271 1.801 -46.933 1.00 32.10 178 ASP B C 1
ATOM 3733 O O . ASP B 1 178 ? -30.505 1.336 -48.026 1.00 32.38 178 ASP B O 1
ATOM 3738 N N . SER B 1 179 ? -29.047 2.020 -46.454 1.00 31.68 179 SER B N 1
ATOM 3739 C CA . SER B 1 179 ? -27.810 1.777 -47.246 1.00 31.56 179 SER B CA 1
ATOM 3740 C C . SER B 1 179 ? -27.411 0.300 -47.237 1.00 30.90 179 SER B C 1
ATOM 3741 O O . SER B 1 179 ? -26.482 -0.050 -47.960 1.00 30.08 179 SER B O 1
ATOM 3744 N N . MET B 1 180 ? -28.131 -0.523 -46.493 1.00 30.53 180 MET B N 1
ATOM 3745 C CA . MET B 1 180 ? -27.839 -1.970 -46.338 1.00 30.02 180 MET B CA 1
ATOM 3746 C C . MET B 1 180 ? -28.309 -2.729 -47.586 1.00 30.70 180 MET B C 1
ATOM 3747 O O . MET B 1 180 ? -29.379 -2.390 -48.141 1.00 25.63 180 MET B O 1
ATOM 3752 N N . VAL B 1 181 ? -27.537 -3.746 -47.972 1.00 32.17 181 VAL B N 1
ATOM 3753 C CA . VAL B 1 181 ? -27.824 -4.675 -49.101 1.00 31.10 181 VAL B CA 1
ATOM 3754 C C . VAL B 1 181 ? -27.851 -6.093 -48.565 1.00 29.41 181 VAL B C 1
ATOM 3755 O O . VAL B 1 181 ? -26.873 -6.831 -48.683 1.00 28.11 181 VAL B O 1
ATOM 3759 N N . PRO B 1 182 ? -29.009 -6.547 -48.060 1.00 33.26 182 PRO B N 1
ATOM 3760 C CA . PRO B 1 182 ? -29.125 -7.894 -47.520 1.00 35.28 182 PRO B CA 1
ATOM 3761 C C . PRO B 1 182 ? -29.026 -8.827 -48.729 1.00 32.47 182 PRO B C 1
ATOM 3762 O O . PRO B 1 182 ? -29.288 -8.359 -49.814 1.00 31.49 182 PRO B O 1
ATOM 3766 N N . LEU B 1 183 ? -28.580 -10.066 -48.527 1.00 30.68 183 LEU B N 1
ATOM 3767 C CA . LEU B 1 183 ? -28.410 -11.063 -49.608 1.00 30.25 183 LEU B CA 1
ATOM 3768 C C . LEU B 1 183 ? -28.960 -12.404 -49.141 1.00 29.14 183 LEU B C 1
ATOM 3769 O O . LEU B 1 183 ? -28.204 -13.252 -48.692 1.00 30.65 183 LEU B O 1
ATOM 3774 N N . PRO B 1 184 ? -30.277 -12.671 -49.313 1.00 36.33 184 PRO B N 1
ATOM 3775 C CA . PRO B 1 184 ? -30.875 -13.994 -49.053 1.00 34.84 184 PRO B CA 1
ATOM 3776 C C . PRO B 1 184 ? -30.141 -15.211 -49.640 1.00 34.33 184 PRO B C 1
ATOM 3777 O O . PRO B 1 184 ? -30.082 -16.252 -48.995 1.00 34.33 184 PRO B O 1
ATOM 3781 N N . ARG B 1 185 ? -29.596 -15.048 -50.843 1.00 33.11 185 ARG B N 1
ATOM 3782 C CA A ARG B 1 185 ? -28.813 -16.073 -51.577 0.60 35.33 185 ARG B CA 1
ATOM 3783 C CA B ARG B 1 185 ? -28.816 -16.089 -51.569 0.40 34.78 185 ARG B CA 1
ATOM 3784 C C . ARG B 1 185 ? -27.505 -16.386 -50.825 1.00 36.05 185 ARG B C 1
ATOM 3785 O O . ARG B 1 185 ? -26.957 -17.485 -51.025 1.00 38.23 185 ARG B O 1
ATOM 3800 N N . TYR B 1 186 ? -26.989 -15.438 -50.029 1.00 35.57 186 TYR B N 1
ATOM 3801 C CA . TYR B 1 186 ? -25.707 -15.584 -49.275 1.00 31.75 186 TYR B CA 1
ATOM 3802 C C . TYR B 1 186 ? -26.005 -15.787 -47.776 1.00 30.14 186 TYR B C 1
ATOM 3803 O O . TYR B 1 186 ? -25.197 -15.314 -46.919 1.00 26.41 186 TYR B O 1
ATOM 3812 N N . THR B 1 187 ? -27.146 -16.429 -47.470 1.00 26.22 187 THR B N 1
ATOM 3813 C CA . THR B 1 187 ? -27.706 -16.595 -46.095 1.00 25.58 187 THR B CA 1
ATOM 3814 C C . THR B 1 187 ? -28.085 -18.070 -45.940 1.00 29.36 187 THR B C 1
ATOM 3815 O O . THR B 1 187 ? -28.920 -18.567 -46.734 1.00 24.79 187 THR B O 1
ATOM 3819 N N . HIS B 1 188 ? -27.431 -18.773 -45.006 1.00 28.64 188 HIS B N 1
ATOM 3820 C CA A HIS B 1 188 ? -27.464 -20.256 -44.897 0.50 27.05 188 HIS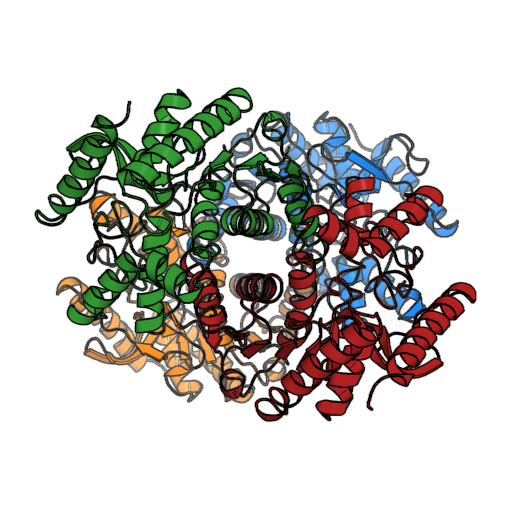 B CA 1
ATOM 3821 C CA B HIS B 1 188 ? -27.587 -20.245 -44.909 0.50 26.57 188 HIS B CA 1
ATOM 3822 C C . HIS B 1 188 ? -27.697 -20.678 -43.445 1.00 25.65 188 HIS B C 1
ATOM 3823 O O . HIS B 1 188 ? -27.299 -19.919 -42.549 1.00 26.35 188 HIS B O 1
ATOM 3836 N N . VAL B 1 189 ? -28.341 -21.818 -43.261 1.00 24.88 189 VAL B N 1
ATOM 3837 C CA . VAL B 1 189 ? -28.499 -22.535 -41.971 1.00 24.13 189 VAL B CA 1
ATOM 3838 C C . VAL B 1 189 ? -27.910 -23.936 -42.163 1.00 25.72 189 VAL B C 1
ATOM 3839 O O . VAL B 1 189 ? -28.508 -24.753 -42.896 1.00 26.33 189 VAL B O 1
ATOM 3843 N N . GLY B 1 190 ? -26.742 -24.186 -41.569 1.00 25.24 190 GLY B N 1
ATOM 3844 C CA . GLY B 1 190 ? -25.974 -25.432 -41.728 1.00 23.62 190 GLY B CA 1
ATOM 3845 C C . GLY B 1 190 ? -25.739 -25.787 -43.183 1.00 25.43 190 GLY B C 1
ATOM 3846 O O . GLY B 1 190 ? -25.832 -26.982 -43.499 1.00 29.03 190 GLY B O 1
ATOM 3847 N N . GLY B 1 191 ? -25.441 -24.801 -44.039 1.00 25.81 191 GLY B N 1
ATOM 3848 C CA . GLY B 1 191 ? -25.212 -25.010 -45.483 1.00 28.52 191 GLY B CA 1
ATOM 3849 C C . GLY B 1 191 ? -26.475 -24.848 -46.338 1.00 28.93 191 GLY B C 1
ATOM 3850 O O . GLY B 1 191 ? -26.342 -24.749 -47.573 1.00 27.11 191 GLY B O 1
ATOM 3851 N N . ILE B 1 192 ? -27.660 -24.880 -45.726 1.00 29.15 192 ILE B N 1
ATOM 3852 C CA . ILE B 1 192 ? -28.979 -24.878 -46.432 1.00 29.17 192 ILE B CA 1
ATOM 3853 C C . ILE B 1 192 ? -29.416 -23.437 -46.645 1.00 28.05 192 ILE B C 1
ATOM 3854 O O . ILE B 1 192 ? -29.565 -22.709 -45.670 1.00 28.60 192 ILE B O 1
ATOM 3859 N N . PRO B 1 193 ? -29.620 -22.975 -47.901 1.00 27.83 193 PRO B N 1
ATOM 3860 C CA . PRO B 1 193 ? -30.091 -21.614 -48.143 1.00 28.98 193 PRO B CA 1
ATOM 3861 C C . PRO B 1 193 ? -31.381 -21.327 -47.367 1.00 26.13 193 PRO B C 1
ATOM 3862 O O . PRO B 1 193 ? -32.270 -22.156 -47.382 1.00 28.23 193 PRO B O 1
ATOM 3866 N N . VAL B 1 194 ? -31.445 -20.175 -46.698 1.00 27.26 194 VAL B N 1
ATOM 3867 C CA . VAL B 1 194 ? -32.571 -19.831 -45.780 1.00 29.18 194 VAL B CA 1
ATOM 3868 C C . VAL B 1 194 ? -33.887 -19.788 -46.579 1.00 29.91 194 VAL B C 1
ATOM 3869 O O . VAL B 1 194 ? -34.939 -20.048 -45.974 1.00 32.26 194 VAL B O 1
ATOM 3873 N N . THR B 1 195 ? -33.844 -19.513 -47.885 1.00 30.82 195 THR B N 1
ATOM 3874 C CA . THR B 1 195 ? -35.066 -19.418 -48.726 1.00 33.14 195 THR B CA 1
ATOM 3875 C C . THR B 1 195 ? -35.758 -20.779 -48.735 1.00 33.88 195 THR B C 1
ATOM 3876 O O . THR B 1 195 ? -36.968 -20.803 -48.977 1.00 39.50 195 THR B O 1
ATOM 3880 N N . GLN B 1 196 ? -35.035 -21.868 -48.453 1.00 30.76 196 GLN B N 1
ATOM 3881 C CA . GLN B 1 196 ? -35.634 -23.221 -48.368 1.00 28.48 196 GLN B CA 1
ATOM 3882 C C . GLN B 1 196 ? -36.264 -23.440 -46.987 1.00 28.77 196 GLN B C 1
ATOM 3883 O O . GLN B 1 196 ? -36.976 -24.450 -46.834 1.00 29.91 196 GLN B O 1
ATOM 3889 N N . LEU B 1 197 ? -36.038 -22.561 -46.007 1.00 26.74 197 LEU B N 1
ATOM 3890 C CA . LEU B 1 197 ? -36.416 -22.880 -44.603 1.00 27.41 197 LEU B CA 1
ATOM 3891 C C . LEU B 1 197 ? -37.446 -21.878 -44.081 1.00 26.18 197 LEU B C 1
ATOM 3892 O O . LEU B 1 197 ? -38.096 -22.194 -43.091 1.00 29.91 197 LEU B O 1
ATOM 3897 N N . LEU B 1 198 ? -37.522 -20.685 -44.667 1.00 30.07 198 LEU B N 1
ATOM 3898 C CA . LEU B 1 198 ? -38.468 -19.616 -44.261 1.00 32.16 198 LEU B CA 1
ATOM 3899 C C . LEU B 1 198 ? -39.184 -19.088 -45.506 1.00 33.90 198 LEU B C 1
ATOM 3900 O O . LEU B 1 198 ? -38.580 -18.926 -46.562 1.00 34.13 198 LEU B O 1
ATOM 3905 N N . PRO B 1 199 ? -40.486 -18.743 -45.419 1.00 35.26 199 PRO B N 1
ATOM 3906 C CA . PRO B 1 199 ? -41.173 -18.100 -46.541 1.00 35.29 199 PRO B CA 1
ATOM 3907 C C . PRO B 1 199 ? -40.619 -16.695 -46.802 1.00 39.88 199 PRO B C 1
ATOM 3908 O O . PRO B 1 199 ? -40.051 -16.083 -45.868 1.00 40.14 199 PRO B O 1
ATOM 3912 N N . LYS B 1 200 ? -40.801 -16.206 -48.036 1.00 38.75 200 LYS B N 1
ATOM 3913 C CA . LYS B 1 200 ? -40.322 -14.870 -48.469 1.00 37.41 200 LYS B CA 1
ATOM 3914 C C . LYS B 1 200 ? -40.807 -13.821 -47.479 1.00 36.55 200 LYS B C 1
ATOM 3915 O O . LYS B 1 200 ? -40.036 -12.888 -47.189 1.00 34.99 200 LYS B O 1
ATOM 3921 N N . GLU B 1 201 ? -42.060 -13.946 -47.041 1.00 34.94 201 GLU B N 1
ATOM 3922 C CA A GLU B 1 201 ? -42.754 -12.947 -46.186 0.50 37.48 201 GLU B CA 1
ATOM 3923 C CA B GLU B 1 201 ? -42.721 -12.909 -46.208 0.50 37.37 201 GLU B CA 1
ATOM 3924 C C . GLU B 1 201 ? -41.937 -12.746 -44.898 1.00 34.36 201 GLU B C 1
ATOM 3925 O O . GLU B 1 201 ? -41.714 -11.592 -44.503 1.00 29.94 201 GLU B O 1
ATOM 3936 N N . LYS B 1 202 ? -41.532 -13.863 -44.287 1.00 34.68 202 LYS B N 1
ATOM 3937 C CA . LYS B 1 202 ? -40.797 -13.898 -42.996 1.00 36.38 202 LYS B CA 1
ATOM 3938 C C . LYS B 1 202 ? -39.380 -13.357 -43.203 1.00 29.68 202 LYS B C 1
ATOM 3939 O O . LYS B 1 202 ? -39.000 -12.485 -42.413 1.00 34.40 202 LYS B O 1
ATOM 3945 N N . ILE B 1 203 ? -38.678 -13.785 -44.264 1.00 31.65 203 ILE B N 1
ATOM 3946 C CA . ILE B 1 203 ? -37.318 -13.281 -44.644 1.00 30.83 203 ILE B CA 1
ATOM 3947 C C . ILE B 1 203 ? -37.361 -11.755 -44.798 1.00 33.02 203 ILE B C 1
ATOM 3948 O O . ILE B 1 203 ? -36.505 -11.081 -44.190 1.00 28.88 203 ILE B O 1
ATOM 3953 N N . ASP B 1 204 ? -38.344 -11.213 -45.525 1.00 34.06 204 ASP B N 1
ATOM 3954 C CA . ASP B 1 204 ? -38.490 -9.743 -45.724 1.00 32.72 204 ASP B CA 1
ATOM 3955 C C . ASP B 1 204 ? -38.667 -9.041 -44.363 1.00 29.35 204 ASP B C 1
ATOM 3956 O O . ASP B 1 204 ? -38.057 -7.959 -44.168 1.00 25.15 204 ASP B O 1
ATOM 3961 N N . GLU B 1 205 ? -39.487 -9.601 -43.469 1.00 26.19 205 GLU B N 1
ATOM 3962 C CA . GLU B 1 205 ? -39.725 -9.064 -42.097 1.00 27.26 205 GLU B CA 1
ATOM 3963 C C . GLU B 1 205 ? -38.402 -9.037 -41.308 1.00 27.39 205 GLU B C 1
ATOM 3964 O O . GLU B 1 205 ? -38.104 -8.022 -40.649 1.00 24.38 205 GLU B O 1
ATOM 3970 N N . LEU B 1 206 ? -37.617 -10.120 -41.378 1.00 29.26 206 LEU B N 1
ATOM 3971 C CA . LEU B 1 206 ? -36.354 -10.243 -40.598 1.00 28.88 206 LEU B CA 1
ATOM 3972 C C . LEU B 1 206 ? -35.344 -9.259 -41.186 1.00 27.33 206 LEU B C 1
ATOM 3973 O O . LEU B 1 206 ? -34.655 -8.608 -40.400 1.00 25.39 206 LEU B O 1
ATOM 3978 N N . VAL B 1 207 ? -35.336 -9.105 -42.514 1.00 27.08 207 VAL B N 1
ATOM 3979 C CA . VAL B 1 207 ? -34.542 -8.060 -43.225 1.00 25.48 207 VAL B CA 1
ATOM 3980 C C . VAL B 1 207 ? -34.951 -6.668 -42.706 1.00 24.61 207 VAL B C 1
ATOM 3981 O O . VAL B 1 207 ? -34.034 -5.865 -42.372 1.00 21.99 207 VAL B O 1
ATOM 3985 N N . ARG B 1 208 ? -36.251 -6.345 -42.649 1.00 24.22 208 ARG B N 1
ATOM 3986 C CA . ARG B 1 208 ? -36.710 -5.039 -42.104 1.00 27.36 208 ARG B CA 1
ATOM 3987 C C . ARG B 1 208 ? -36.209 -4.886 -40.657 1.00 27.17 208 ARG B C 1
ATOM 3988 O O . ARG B 1 208 ? -35.689 -3.818 -40.325 1.00 28.64 208 ARG B O 1
ATOM 3996 N N . ARG B 1 209 ? -36.347 -5.900 -39.810 1.00 25.83 209 ARG B N 1
ATOM 3997 C CA . ARG B 1 209 ? -35.859 -5.789 -38.415 1.00 27.49 209 ARG B CA 1
ATOM 3998 C C . ARG B 1 209 ? -34.341 -5.544 -38.385 1.00 25.76 209 ARG B C 1
ATOM 3999 O O . ARG B 1 209 ? -33.901 -4.727 -37.547 1.00 25.90 209 ARG B O 1
ATOM 4007 N N . THR B 1 210 ? -33.578 -6.105 -39.323 1.00 22.83 210 THR B N 1
ATOM 4008 C CA . THR B 1 210 ? -32.103 -5.908 -39.408 1.00 23.88 210 THR B CA 1
ATOM 4009 C C . THR B 1 210 ? -31.787 -4.451 -39.777 1.00 24.97 210 THR B C 1
ATOM 4010 O O . THR B 1 210 ? -30.993 -3.796 -39.038 1.00 24.39 210 THR B O 1
ATOM 4014 N N . ARG B 1 211 ? -32.404 -3.929 -40.849 1.00 26.63 211 AR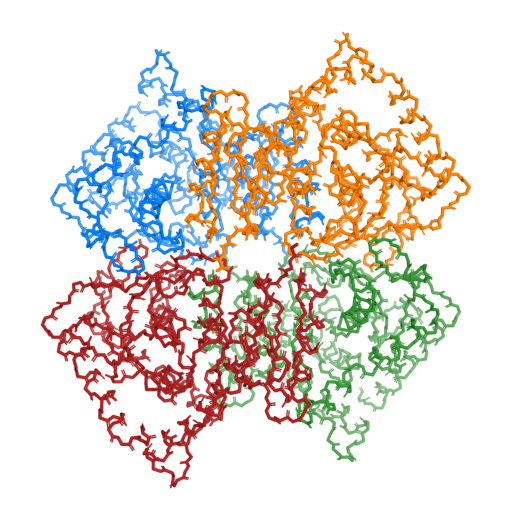G B N 1
ATOM 4015 C CA . ARG B 1 211 ? -32.299 -2.498 -41.256 1.00 25.13 211 ARG B CA 1
ATOM 4016 C C . ARG B 1 211 ? -32.572 -1.587 -40.047 1.00 24.22 211 ARG B C 1
ATOM 4017 O O . ARG B 1 211 ? -31.814 -0.599 -39.859 1.00 23.34 211 ARG B O 1
ATOM 4025 N N . ASP B 1 212 ? -33.606 -1.878 -39.260 1.00 23.58 212 ASP B N 1
ATOM 4026 C CA . ASP B 1 212 ? -34.014 -1.048 -38.090 1.00 26.20 212 ASP B CA 1
ATOM 4027 C C . ASP B 1 212 ? -33.323 -1.511 -36.783 1.00 27.87 212 ASP B C 1
ATOM 4028 O O . ASP B 1 212 ? -33.695 -0.985 -35.719 1.00 24.74 212 ASP B O 1
ATOM 4033 N N . GLY B 1 213 ? -32.319 -2.408 -36.852 1.00 26.79 213 GLY B N 1
ATOM 4034 C CA . GLY B 1 213 ? -31.720 -3.121 -35.702 1.00 23.77 213 GLY B CA 1
ATOM 4035 C C . GLY B 1 213 ? -31.149 -2.192 -34.648 1.00 23.91 213 GLY B C 1
ATOM 4036 O O . GLY B 1 213 ? -31.505 -2.338 -33.461 1.00 25.71 213 GLY B O 1
ATOM 4037 N N . GLY B 1 214 ? -30.326 -1.232 -35.043 1.00 22.93 214 GLY B N 1
ATOM 4038 C CA . GLY B 1 214 ? -29.685 -0.303 -34.101 1.00 23.60 214 GLY B CA 1
ATOM 4039 C C . GLY B 1 214 ? -30.720 0.598 -33.454 1.00 25.85 214 GLY B C 1
ATOM 4040 O O . GLY B 1 214 ? -30.613 0.809 -32.194 1.00 24.25 214 GLY B O 1
ATOM 4041 N N . ALA B 1 215 ? -31.669 1.113 -34.265 1.00 22.92 215 ALA B N 1
ATOM 4042 C CA . ALA B 1 215 ? -32.806 1.949 -33.804 1.00 24.64 215 ALA B CA 1
ATOM 4043 C C . ALA B 1 215 ? -33.679 1.173 -32.790 1.00 24.54 215 ALA B C 1
ATOM 4044 O O . ALA B 1 215 ? -34.036 1.779 -31.769 1.00 27.24 215 ALA B O 1
ATOM 4046 N N . GLU B 1 216 ? -34.025 -0.095 -33.046 1.00 23.26 216 GLU B N 1
ATOM 4047 C CA . GLU B 1 216 ? -34.783 -0.955 -32.084 1.00 26.09 216 GLU B CA 1
ATOM 4048 C C . GLU B 1 216 ? -34.093 -0.931 -30.701 1.00 25.60 216 GLU B C 1
ATOM 4049 O O . GLU B 1 216 ? -34.778 -0.682 -29.675 1.00 23.61 216 GLU B O 1
ATOM 4055 N N . ILE B 1 217 ? -32.772 -1.077 -30.624 1.00 24.42 217 ILE B N 1
ATOM 4056 C CA A ILE B 1 217 ? -32.102 -1.117 -29.292 0.50 25.37 217 ILE B CA 1
ATOM 4057 C CA B ILE B 1 217 ? -32.074 -1.115 -29.303 0.50 24.14 217 ILE B CA 1
ATOM 4058 C C . ILE B 1 217 ? -32.119 0.297 -28.706 1.00 25.39 217 ILE B C 1
ATOM 4059 O O . ILE B 1 217 ? -32.338 0.425 -27.472 1.00 24.97 217 ILE B O 1
ATOM 4068 N N . VAL B 1 218 ? -31.939 1.316 -29.540 1.00 27.06 218 VAL B N 1
ATOM 4069 C CA . VAL B 1 218 ? -32.018 2.721 -29.038 1.00 26.75 218 VAL B CA 1
ATOM 4070 C C . VAL B 1 218 ? -33.409 2.942 -28.418 1.00 27.99 218 VAL B C 1
ATOM 4071 O O . VAL B 1 218 ? -33.478 3.618 -27.355 1.00 29.18 218 VAL B O 1
ATOM 4075 N N . ARG B 1 219 ? -34.478 2.433 -29.036 1.00 27.23 219 ARG B N 1
ATOM 4076 C CA . ARG B 1 219 ? -35.869 2.627 -28.516 1.00 30.58 219 ARG B CA 1
ATOM 4077 C C . ARG B 1 219 ? -36.039 1.916 -27.155 1.00 28.81 219 ARG B C 1
ATOM 4078 O O . ARG B 1 219 ? -36.675 2.468 -26.263 1.00 27.11 219 ARG B O 1
ATOM 4086 N N . LEU B 1 220 ? -35.469 0.740 -26.975 1.00 27.94 220 LEU B N 1
ATOM 4087 C CA . LEU B 1 220 ? -35.650 -0.040 -25.717 1.00 28.04 220 LEU B CA 1
ATOM 4088 C C . LEU B 1 220 ? -34.824 0.601 -24.605 1.00 28.16 220 LEU B C 1
ATOM 4089 O O . LEU B 1 220 ? -35.388 0.764 -23.499 1.00 27.73 220 LEU B O 1
ATOM 4094 N N . LEU B 1 221 ? -33.583 1.004 -24.887 1.00 28.18 221 LEU B N 1
ATOM 4095 C CA . LEU B 1 221 ? -32.662 1.568 -23.852 1.00 30.65 221 LEU B CA 1
ATOM 4096 C C . LEU B 1 221 ? -33.081 2.994 -23.488 1.00 31.04 221 LEU B C 1
ATOM 4097 O O . LEU B 1 221 ? -32.864 3.372 -22.319 1.00 28.78 221 LEU B O 1
ATOM 4102 N N . LYS B 1 222 ? -33.577 3.772 -24.464 1.00 33.25 222 LYS B N 1
ATOM 4103 C CA . LYS B 1 222 ? -34.131 5.149 -24.302 1.00 35.19 222 LYS B CA 1
ATOM 4104 C C . LYS B 1 222 ? -33.000 6.175 -24.139 1.00 38.24 222 LYS B C 1
ATOM 4105 O O . LYS B 1 222 ? -33.073 7.239 -24.786 1.00 40.96 222 LYS B O 1
ATOM 4111 N N . THR B 1 223 ? -31.978 5.877 -23.347 1.00 38.41 223 THR B N 1
ATOM 4112 C CA . THR B 1 223 ? -30.704 6.630 -23.344 1.00 42.04 223 THR B CA 1
ATOM 4113 C C . THR B 1 223 ? -29.644 5.698 -23.943 1.00 41.73 223 THR B C 1
ATOM 4114 O O . THR B 1 223 ? -29.587 4.528 -23.555 1.00 48.60 223 THR B O 1
ATOM 4118 N N . GLY B 1 224 ? -28.891 6.176 -24.920 1.00 39.63 224 GLY B N 1
ATOM 4119 C CA . GLY B 1 224 ? -27.739 5.449 -25.470 1.00 35.33 224 GLY B CA 1
ATOM 4120 C C . GLY B 1 224 ? -28.165 4.319 -26.389 1.00 34.52 224 GLY B C 1
ATOM 4121 O O . GLY B 1 224 ? -29.362 4.078 -26.599 1.00 32.20 224 GLY B O 1
ATOM 4122 N N . SER B 1 225 ? -27.142 3.664 -26.941 1.00 31.94 225 SER B N 1
ATOM 4123 C CA . SER B 1 225 ? -27.367 2.680 -28.018 1.00 31.15 225 SER B CA 1
ATOM 4124 C C . SER B 1 225 ? -26.714 1.327 -27.717 1.00 28.59 225 SER B C 1
ATOM 4125 O O . SER B 1 225 ? -26.149 1.185 -26.633 1.00 25.51 225 SER B O 1
ATOM 4128 N N . ALA B 1 226 ? -26.784 0.388 -28.667 1.00 22.88 226 ALA B N 1
ATOM 4129 C CA . ALA B 1 226 ? -26.213 -0.968 -28.502 1.00 22.69 226 ALA B CA 1
ATOM 4130 C C . ALA B 1 226 ? -24.704 -0.937 -28.209 1.00 22.28 226 ALA B C 1
ATOM 4131 O O . ALA B 1 226 ? -24.027 -0.024 -28.697 1.00 21.34 226 ALA B O 1
ATOM 4133 N N . PHE B 1 227 ? -24.210 -1.940 -27.470 1.00 21.47 227 PHE B N 1
ATOM 4134 C CA . PHE B 1 227 ? -22.758 -1.973 -27.163 1.00 21.47 227 PHE B CA 1
ATOM 4135 C C . PHE B 1 227 ? -22.193 -3.390 -27.153 1.00 23.58 227 PHE B C 1
ATOM 4136 O O . PHE B 1 227 ? -21.016 -3.556 -27.585 1.00 20.88 227 PHE B O 1
ATOM 4144 N N . PHE B 1 228 ? -22.966 -4.373 -26.656 1.00 22.42 228 PHE B N 1
ATOM 4145 C CA . PHE B 1 228 ? -22.536 -5.781 -26.613 1.00 21.91 228 PHE B CA 1
ATOM 4146 C C . PHE B 1 228 ? -22.199 -6.262 -28.025 1.00 20.97 228 PHE B C 1
ATOM 4147 O O . PHE B 1 228 ? -21.067 -6.706 -28.210 1.00 20.68 228 PHE B O 1
ATOM 4155 N N . ALA B 1 229 ? -23.142 -6.187 -28.961 1.00 19.37 229 ALA B N 1
ATOM 4156 C CA . ALA B 1 229 ? -23.005 -6.762 -30.313 1.00 19.18 229 ALA B CA 1
ATOM 4157 C C . ALA B 1 229 ? -22.013 -5.922 -31.119 1.00 19.74 229 ALA B C 1
ATOM 4158 O O . ALA B 1 229 ? -21.124 -6.476 -31.745 1.00 20.32 229 ALA B O 1
ATOM 4160 N N . PRO B 1 230 ? -22.049 -4.573 -31.089 1.00 20.76 230 PRO B N 1
ATOM 4161 C CA . PRO B 1 230 ? -21.012 -3.788 -31.774 1.00 21.94 230 PRO B CA 1
ATOM 4162 C C . PRO B 1 230 ? -19.606 -4.054 -31.202 1.00 23.35 230 PRO B C 1
ATOM 4163 O O . PRO B 1 230 ? -18.653 -4.127 -31.992 1.00 20.31 230 PRO B O 1
ATOM 4167 N N . GLY B 1 231 ? -19.498 -4.207 -29.877 1.00 21.44 231 GLY B N 1
ATOM 4168 C CA . GLY B 1 231 ? -18.229 -4.600 -29.238 1.00 22.19 231 GLY B CA 1
ATOM 4169 C C . GLY B 1 231 ? -17.722 -5.911 -29.820 1.00 20.52 231 GLY B C 1
ATOM 4170 O O . GLY B 1 231 ? -16.551 -5.998 -30.170 1.00 18.90 231 GLY B O 1
ATOM 4171 N N . ALA B 1 232 ? -18.576 -6.932 -29.870 1.00 19.91 232 ALA B N 1
ATOM 4172 C CA . ALA B 1 232 ? -18.237 -8.276 -30.391 1.00 20.88 232 ALA B CA 1
ATOM 4173 C C . ALA B 1 232 ? -17.821 -8.187 -31.874 1.00 19.71 232 ALA B C 1
ATOM 4174 O O . ALA B 1 232 ? -16.806 -8.856 -32.300 1.00 18.45 232 ALA B O 1
ATOM 4176 N N . ALA B 1 233 ? -18.574 -7.445 -32.677 1.00 18.83 233 ALA B N 1
ATOM 4177 C CA . ALA B 1 233 ? -18.270 -7.276 -34.127 1.00 21.77 233 ALA B CA 1
ATOM 4178 C C . ALA B 1 233 ? -16.865 -6.695 -34.291 1.00 20.09 233 ALA B C 1
ATOM 4179 O O . ALA B 1 233 ? -16.067 -7.203 -35.118 1.00 22.25 233 ALA B O 1
ATOM 4181 N N . MET B 1 234 ? -16.523 -5.704 -33.477 1.00 20.21 234 MET B N 1
ATOM 4182 C CA . MET B 1 234 ? -15.176 -5.097 -33.538 1.00 20.65 234 MET B CA 1
ATOM 4183 C C . MET B 1 234 ? -14.122 -6.102 -33.024 1.00 21.70 234 MET B C 1
ATOM 4184 O O . MET B 1 234 ? -13.002 -6.095 -33.551 1.00 21.50 234 MET B O 1
ATOM 4189 N N . ALA B 1 235 ? -14.449 -6.934 -32.023 1.00 19.09 235 ALA B N 1
ATOM 4190 C CA . ALA B 1 235 ? -13.470 -7.831 -31.365 1.00 19.67 235 ALA B CA 1
ATOM 4191 C C . ALA B 1 235 ? -13.021 -8.857 -32.393 1.00 18.24 235 ALA B C 1
ATOM 4192 O O . ALA B 1 235 ? -11.808 -9.108 -32.482 1.00 18.86 235 ALA B O 1
ATOM 4194 N N . GLU B 1 236 ? -13.985 -9.343 -33.168 1.00 19.41 236 GLU B N 1
ATOM 4195 C CA A GLU B 1 236 ? -13.733 -10.275 -34.341 0.50 19.86 236 GLU B CA 1
ATOM 4196 C CA B GLU B 1 236 ? -13.675 -10.237 -34.322 0.50 20.88 236 GLU B CA 1
ATOM 4197 C C . GLU B 1 236 ? -12.667 -9.685 -35.393 1.00 21.35 236 GLU B C 1
ATOM 4198 O O . GLU B 1 236 ? -11.628 -10.270 -35.899 1.00 22.08 236 GLU B O 1
ATOM 4209 N N . MET B 1 237 ? -12.895 -8.401 -35.686 1.00 19.84 237 MET B N 1
ATOM 4210 C CA . MET B 1 237 ? -11.960 -7.744 -36.652 1.00 21.31 237 MET B CA 1
ATOM 4211 C C . MET B 1 237 ? -10.566 -7.609 -36.016 1.00 18.64 237 MET B C 1
ATOM 4212 O O . MET B 1 237 ? -9.571 -7.930 -36.686 1.00 18.32 237 MET B O 1
ATOM 4217 N N . VAL B 1 238 ? -10.486 -7.122 -34.780 1.00 17.90 238 VAL B N 1
ATOM 4218 C CA . VAL B 1 238 ? -9.182 -6.956 -34.076 1.00 19.03 238 VAL B CA 1
ATOM 4219 C C . VAL B 1 238 ? -8.449 -8.303 -34.073 1.00 20.45 238 VAL B C 1
ATOM 4220 O O . VAL B 1 238 ? -7.221 -8.349 -34.369 1.00 19.28 238 VAL B O 1
ATOM 4224 N N . GLU B 1 239 ? -9.166 -9.363 -33.707 1.00 21.33 239 GLU B N 1
ATOM 4225 C CA . GLU B 1 239 ? -8.591 -10.714 -33.547 1.00 21.95 239 GLU B CA 1
ATOM 4226 C C . GLU B 1 239 ? -8.183 -11.278 -34.916 1.00 19.62 239 GLU B C 1
ATOM 4227 O O . GLU B 1 239 ? -7.132 -11.919 -34.997 1.00 18.83 239 GLU B O 1
ATOM 4233 N N . ALA B 1 240 ? -8.965 -11.058 -35.959 1.00 19.15 240 ALA B N 1
ATOM 4234 C CA . ALA B 1 240 ? -8.638 -11.479 -37.346 1.00 18.87 240 ALA B CA 1
ATOM 4235 C C . ALA B 1 240 ? -7.297 -10.878 -37.808 1.00 17.67 240 ALA B C 1
ATOM 4236 O O . ALA B 1 240 ? -6.508 -11.576 -38.422 1.00 17.01 240 ALA B O 1
ATOM 4238 N N . ILE B 1 241 ? -6.987 -9.652 -37.420 1.00 19.22 241 ILE B N 1
ATOM 4239 C CA . ILE B 1 241 ? -5.658 -9.048 -37.713 1.00 20.23 241 ILE B CA 1
ATOM 4240 C C . ILE B 1 241 ? -4.595 -9.668 -36.799 1.00 20.02 241 ILE B C 1
ATOM 4241 O O . ILE B 1 241 ? -3.606 -10.194 -37.319 1.00 18.86 241 ILE B O 1
ATOM 4246 N N . LEU B 1 242 ? -4.775 -9.614 -35.486 1.00 21.89 242 LEU B N 1
ATOM 4247 C CA . LEU B 1 242 ? -3.677 -9.972 -34.536 1.00 22.08 242 LEU B CA 1
ATOM 4248 C C . LEU B 1 242 ? -3.292 -11.455 -34.640 1.00 20.29 242 LEU B C 1
ATOM 4249 O O . LEU B 1 242 ? -2.111 -11.762 -34.423 1.00 20.17 242 LEU B O 1
ATOM 4254 N N . ARG B 1 243 ? -4.220 -12.343 -34.997 1.00 19.14 243 ARG B N 1
ATOM 4255 C CA . ARG B 1 243 ? -3.942 -13.798 -35.071 1.00 21.61 243 ARG B CA 1
ATOM 4256 C C . ARG B 1 243 ? -3.867 -14.253 -36.521 1.00 19.29 243 ARG B C 1
ATOM 4257 O O . ARG B 1 243 ? -3.871 -15.491 -36.758 1.00 19.13 243 ARG B O 1
ATOM 4265 N N . ASP B 1 244 ? -3.878 -13.303 -37.456 1.00 20.35 244 ASP B N 1
ATOM 4266 C CA . ASP B 1 244 ? -3.790 -13.559 -38.922 1.00 19.51 244 ASP B CA 1
ATOM 4267 C C . ASP B 1 244 ? -4.800 -14.624 -39.341 1.00 17.83 244 ASP B C 1
ATOM 4268 O O . ASP B 1 244 ? -4.414 -15.580 -40.006 1.00 18.00 244 ASP B O 1
ATOM 4273 N N . ARG B 1 245 ? -6.074 -14.462 -39.017 1.00 19.66 245 ARG B N 1
ATOM 4274 C CA . ARG B 1 245 ? -7.027 -15.581 -39.184 1.00 20.47 245 ARG B CA 1
ATOM 4275 C C . ARG B 1 245 ? -7.479 -15.691 -40.642 1.00 20.73 245 ARG B C 1
ATOM 4276 O O . ARG B 1 245 ? -7.993 -16.761 -41.016 1.00 22.79 245 ARG B O 1
ATOM 4284 N N . LYS B 1 246 ? -7.344 -14.627 -41.430 1.00 20.61 246 LYS B N 1
ATOM 4285 C CA . LYS B 1 246 ? -7.918 -14.567 -42.806 1.00 19.80 246 LYS B CA 1
ATOM 4286 C C . LYS B 1 246 ? -9.423 -14.846 -42.740 1.00 19.35 246 LYS B C 1
ATOM 4287 O O . LYS B 1 246 ? -9.905 -15.718 -43.479 1.00 19.17 246 LYS B O 1
ATOM 4293 N N . ARG B 1 247 ? -10.141 -14.127 -41.883 1.00 20.94 247 ARG B N 1
ATOM 4294 C CA . ARG B 1 247 ? -11.615 -14.190 -41.831 1.00 20.17 247 ARG B CA 1
ATOM 4295 C C . ARG B 1 247 ? -12.181 -13.666 -43.162 1.00 22.53 247 ARG B C 1
ATOM 4296 O O . ARG B 1 247 ? -11.564 -12.751 -43.799 1.00 18.97 247 ARG B O 1
ATOM 4304 N N . VAL B 1 248 ? -13.314 -14.229 -43.578 1.00 20.95 248 VAL B N 1
ATOM 4305 C CA . VAL B 1 248 ? -14.107 -13.706 -44.714 1.00 21.25 248 VAL B CA 1
ATOM 4306 C C . VAL B 1 248 ? -15.322 -13.012 -44.114 1.00 20.22 248 VAL B C 1
ATOM 4307 O O . VAL B 1 248 ? -16.241 -13.690 -43.698 1.00 21.12 248 VAL B O 1
ATOM 4311 N N . LEU B 1 249 ? -15.236 -11.696 -43.975 1.00 20.60 249 LEU B N 1
ATOM 4312 C CA . LEU B 1 249 ? -16.250 -10.853 -43.297 1.00 23.36 249 LEU B CA 1
ATOM 4313 C C . LEU B 1 249 ? -16.610 -9.660 -44.178 1.00 23.39 249 LEU B C 1
ATOM 4314 O O . LEU B 1 249 ? -15.760 -9.105 -44.883 1.00 23.22 249 LEU B O 1
ATOM 4319 N N . PRO B 1 250 ? -17.844 -9.133 -44.044 1.00 24.19 250 PRO B N 1
ATOM 4320 C CA . PRO B 1 250 ? -18.186 -7.819 -44.597 1.00 22.91 250 PRO B CA 1
ATOM 4321 C C . PRO B 1 250 ? -17.652 -6.693 -43.692 1.00 24.49 250 PRO B C 1
ATOM 4322 O O . PRO B 1 250 ? -17.992 -6.620 -42.485 1.00 28.19 250 PRO B O 1
ATOM 4326 N N . VAL B 1 251 ? -16.828 -5.829 -44.288 1.00 22.23 251 VAL B N 1
ATOM 4327 C CA A VAL B 1 251 ? -16.219 -4.661 -43.595 0.50 22.06 251 VAL B CA 1
ATOM 4328 C CA B VAL B 1 251 ? -16.121 -4.696 -43.630 0.50 20.95 251 VAL B CA 1
ATOM 4329 C C . VAL B 1 251 ? -16.221 -3.480 -44.568 1.00 22.80 251 VAL B C 1
ATOM 4330 O O . VAL B 1 251 ? -16.318 -3.697 -45.807 1.00 21.50 251 VAL B O 1
ATOM 4337 N N . SER B 1 252 ? -16.168 -2.274 -44.021 1.00 22.93 252 SER B N 1
ATOM 4338 C CA . SER B 1 252 ? -16.085 -1.050 -44.841 1.00 26.58 252 SER B CA 1
ATOM 4339 C C . SER B 1 252 ? -14.630 -0.928 -45.307 1.00 24.17 252 SER B C 1
ATOM 4340 O O . SER B 1 252 ? -13.752 -0.736 -44.437 1.00 21.82 252 SER B O 1
ATOM 4343 N N . ALA B 1 253 ? -14.416 -1.092 -46.615 1.00 22.38 253 ALA B N 1
ATOM 4344 C CA . ALA B 1 253 ? -13.091 -1.143 -47.255 1.00 24.19 253 ALA B CA 1
ATOM 4345 C C . ALA B 1 253 ? -13.005 -0.063 -48.338 1.00 25.14 253 ALA B C 1
ATOM 4346 O O . ALA B 1 253 ? -14.012 0.250 -48.986 1.00 23.01 253 ALA B O 1
ATOM 4348 N N . TYR B 1 254 ? -11.812 0.492 -48.526 1.00 27.15 254 TYR B N 1
ATOM 4349 C CA . TYR B 1 254 ? -11.553 1.508 -49.563 1.00 26.52 254 TYR B CA 1
ATOM 4350 C C . TYR B 1 254 ? -11.519 0.828 -50.930 1.00 24.61 254 TYR B C 1
ATOM 4351 O O . TYR B 1 254 ? -10.684 -0.049 -51.091 1.00 22.23 254 TYR B O 1
ATOM 4360 N N . LEU B 1 255 ? -12.385 1.265 -51.859 1.00 24.28 255 LEU B N 1
ATOM 4361 C CA . LEU B 1 255 ? -12.559 0.704 -53.232 1.00 24.30 255 LEU B CA 1
ATOM 4362 C C . LEU B 1 255 ? -11.776 1.528 -54.273 1.00 25.70 255 LEU B C 1
ATOM 4363 O O . LEU B 1 255 ? -11.769 2.773 -54.170 1.00 24.82 255 LEU B O 1
ATOM 4368 N N . GLU B 1 256 ? -11.183 0.833 -55.254 1.00 24.68 256 GLU B N 1
ATOM 4369 C CA . GLU B 1 256 ? -10.437 1.404 -56.409 1.00 26.56 256 GLU B CA 1
ATOM 4370 C C . GLU B 1 256 ? -10.827 0.621 -57.658 1.00 25.93 256 GLU B C 1
ATOM 4371 O O . GLU B 1 256 ? -9.959 0.337 -58.458 1.00 27.55 256 GLU B O 1
ATOM 4377 N N . GLY B 1 257 ? -12.115 0.296 -57.791 1.00 23.96 257 GLY B N 1
ATOM 4378 C CA . GLY B 1 257 ? -12.715 -0.274 -59.006 1.00 25.26 257 GLY B CA 1
ATOM 4379 C C . GLY B 1 257 ? -13.660 -1.403 -58.680 1.00 26.39 257 GLY B C 1
ATOM 4380 O O . GLY B 1 257 ? -14.593 -1.643 -59.476 1.00 25.54 257 GLY B O 1
ATOM 4381 N N . GLU B 1 258 ? -13.449 -2.067 -57.534 1.00 26.16 258 GLU B N 1
ATOM 4382 C CA . GLU B 1 258 ? -14.323 -3.171 -57.077 1.00 23.46 258 GLU B CA 1
ATOM 4383 C C . GLU B 1 258 ? -15.784 -2.695 -57.120 1.00 23.22 258 GLU B C 1
ATOM 4384 O O . GLU B 1 258 ? -16.094 -1.617 -56.579 1.00 22.13 258 GLU B O 1
ATOM 4390 N N . TYR B 1 259 ? -16.678 -3.521 -57.655 1.00 27.12 259 TYR B N 1
ATOM 4391 C CA . TYR B 1 259 ? -18.138 -3.242 -57.772 1.00 30.06 259 TYR B CA 1
ATOM 4392 C C . TYR B 1 259 ? -18.385 -1.943 -58.560 1.00 31.92 259 TYR B C 1
ATOM 4393 O O . TYR B 1 259 ? -19.405 -1.293 -58.270 1.00 36.44 259 TYR B O 1
ATOM 4402 N N . GLY B 1 260 ? -17.459 -1.537 -59.443 1.00 30.67 260 GLY B N 1
ATOM 4403 C CA . GLY B 1 260 ? -17.566 -0.314 -60.278 1.00 29.91 260 GLY B CA 1
ATOM 4404 C C . GLY B 1 260 ? -17.347 0.991 -59.517 1.00 31.64 260 GLY B C 1
ATOM 4405 O O . GLY B 1 260 ? -17.618 2.086 -60.090 1.00 33.83 260 GLY B O 1
ATOM 4406 N N . GLU B 1 261 ? -16.824 0.945 -58.292 1.00 28.21 261 GLU B N 1
ATOM 4407 C CA . GLU B 1 261 ? -16.675 2.179 -57.479 1.00 26.00 261 GLU B CA 1
ATOM 4408 C C . GLU B 1 261 ? -15.196 2.436 -57.180 1.00 27.60 261 GLU B C 1
ATOM 4409 O O . GLU B 1 261 ? -14.526 1.493 -56.741 1.00 28.81 261 GLU B O 1
ATOM 4415 N N . SER B 1 262 ? -14.726 3.679 -57.340 1.00 26.29 262 SER B N 1
ATOM 4416 C CA . SER B 1 262 ? -13.406 4.133 -56.825 1.00 27.09 262 SER B CA 1
ATOM 4417 C C . SER B 1 262 ? -13.576 5.353 -55.914 1.00 25.47 262 SER B C 1
ATOM 4418 O O . SER B 1 262 ? -14.546 6.127 -56.075 1.00 27.13 262 SER B O 1
ATOM 4421 N N . GLY B 1 263 ? -12.622 5.531 -55.014 1.00 23.04 263 GLY B N 1
ATOM 4422 C CA . GLY B 1 263 ? -12.471 6.741 -54.196 1.00 25.10 263 GLY B CA 1
ATOM 4423 C C . GLY B 1 263 ? -13.407 6.801 -53.006 1.00 25.97 263 GLY B C 1
ATOM 4424 O O . GLY B 1 263 ? -13.481 7.885 -52.402 1.00 29.45 263 GLY B O 1
ATOM 4425 N N . ILE B 1 264 ? -14.059 5.695 -52.644 1.00 25.96 264 ILE B N 1
ATOM 4426 C CA . ILE B 1 264 ? -14.985 5.611 -51.476 1.00 25.94 264 ILE B CA 1
ATOM 4427 C C . ILE B 1 264 ? -14.734 4.319 -50.680 1.00 24.24 264 ILE B C 1
ATOM 4428 O O . ILE B 1 264 ? -14.225 3.353 -51.222 1.00 24.84 264 ILE B O 1
ATOM 4433 N N . PHE B 1 265 ? -15.157 4.319 -49.429 1.00 25.56 265 PHE B N 1
ATOM 4434 C CA . PHE B 1 265 ? -15.343 3.105 -48.596 1.00 26.50 265 PHE B CA 1
ATOM 4435 C C . PHE B 1 265 ? -16.762 2.616 -48.824 1.00 24.60 265 PHE B C 1
ATOM 4436 O O . PHE B 1 265 ? -17.671 3.471 -48.941 1.00 27.48 265 PHE B O 1
ATOM 4444 N N . MET B 1 266 ? -16.916 1.304 -48.958 1.00 25.09 266 MET B N 1
ATOM 4445 C CA . MET B 1 266 ? -18.216 0.592 -48.901 1.00 23.05 266 MET B CA 1
ATOM 4446 C C . MET B 1 266 ? -18.044 -0.692 -48.093 1.00 25.00 266 MET B C 1
ATOM 4447 O O . MET B 1 266 ? -16.905 -1.259 -48.063 1.00 25.43 266 MET B O 1
ATOM 4452 N N . GLY B 1 267 ? -19.165 -1.166 -47.551 1.00 25.15 267 GLY B N 1
ATOM 4453 C CA . GLY B 1 267 ? -19.308 -2.498 -46.952 1.00 24.62 267 GLY B CA 1
ATOM 4454 C C . GLY B 1 267 ? -19.256 -3.580 -48.009 1.00 25.76 267 GLY B C 1
ATOM 4455 O O . GLY B 1 267 ? -20.242 -3.740 -48.748 1.00 24.62 267 GLY B O 1
ATOM 4456 N N . VAL B 1 268 ? -18.161 -4.339 -48.028 1.00 23.98 268 VAL B N 1
ATOM 4457 C CA . VAL B 1 268 ? -17.873 -5.386 -49.040 1.00 24.32 268 VAL B CA 1
ATOM 4458 C C . VAL B 1 268 ? -17.303 -6.607 -48.313 1.00 25.84 268 VAL B C 1
ATOM 4459 O O . VAL B 1 268 ? -16.727 -6.455 -47.228 1.00 23.39 268 VAL B O 1
ATOM 4463 N N . PRO B 1 269 ? -17.329 -7.808 -48.949 1.00 24.47 269 PRO B N 1
ATOM 4464 C CA . PRO B 1 269 ? -16.723 -9.010 -48.388 1.00 23.05 269 PRO B CA 1
ATOM 4465 C C . PRO B 1 269 ? -15.211 -8.908 -48.582 1.00 23.93 269 PRO B C 1
ATOM 4466 O O . PRO B 1 269 ? -14.823 -8.628 -49.690 1.00 23.38 269 PRO B O 1
ATOM 4470 N N . VAL B 1 270 ? -14.436 -9.113 -47.519 1.00 21.56 270 VAL B N 1
ATOM 4471 C CA . VAL B 1 270 ? -12.943 -9.114 -47.559 1.00 23.25 270 VAL B CA 1
ATOM 4472 C C . VAL B 1 270 ? -12.395 -10.374 -46.894 1.00 23.82 270 VAL B C 1
ATOM 4473 O O . VAL B 1 270 ? -13.083 -10.996 -46.068 1.00 24.02 270 VAL B O 1
ATOM 4477 N N . VAL B 1 271 ? -11.153 -10.698 -47.223 1.00 25.45 271 VAL B N 1
ATOM 4478 C CA . VAL B 1 271 ? -10.255 -11.539 -46.389 1.00 23.39 271 VAL B CA 1
ATOM 4479 C C . VAL B 1 271 ? -9.508 -10.576 -45.460 1.00 21.84 271 VAL B C 1
ATOM 4480 O O . VAL B 1 271 ? -8.763 -9.693 -45.971 1.00 20.94 271 VAL B O 1
ATOM 4484 N N . LEU B 1 272 ? -9.731 -10.711 -44.152 1.00 20.23 272 LEU B N 1
ATOM 4485 C CA . LEU B 1 272 ? -9.089 -9.878 -43.102 1.00 20.08 272 LEU B CA 1
ATOM 4486 C C . LEU B 1 272 ? -8.058 -10.733 -42.349 1.00 20.24 272 LEU B C 1
ATOM 4487 O O . LEU B 1 272 ? -8.476 -11.704 -41.692 1.00 21.81 272 LEU B O 1
ATOM 4492 N N . GLY B 1 273 ? -6.778 -10.356 -42.405 1.00 19.91 273 GLY B N 1
ATOM 4493 C CA . GLY B 1 273 ? -5.658 -11.100 -41.793 1.00 20.23 273 GLY B CA 1
ATOM 4494 C C . GLY B 1 273 ? -4.602 -10.177 -41.207 1.00 19.35 273 GLY B C 1
ATOM 4495 O O . GLY B 1 273 ? -4.895 -9.014 -40.906 1.00 17.82 273 GLY B O 1
ATOM 4496 N N . GLY B 1 274 ? -3.403 -10.715 -41.035 1.00 19.62 274 GLY B N 1
ATOM 4497 C CA . GLY B 1 274 ? -2.281 -10.060 -40.365 1.00 20.59 274 GLY B CA 1
ATOM 4498 C C . GLY B 1 274 ? -1.721 -8.906 -41.159 1.00 20.01 274 GLY B C 1
ATOM 4499 O O . GLY B 1 274 ? -0.991 -8.127 -40.561 1.00 23.14 274 GLY B O 1
ATOM 4500 N N . ASN B 1 275 ? -2.063 -8.786 -42.439 1.00 22.53 275 ASN B N 1
ATOM 4501 C CA A ASN B 1 275 ? -1.717 -7.602 -43.272 0.50 22.70 275 ASN B CA 1
ATOM 4502 C CA B ASN B 1 275 ? -1.721 -7.603 -43.281 0.50 22.57 275 ASN B CA 1
ATOM 4503 C C . ASN B 1 275 ? -3.003 -6.813 -43.562 1.00 23.64 275 ASN B C 1
ATOM 4504 O O . ASN B 1 275 ? -3.065 -6.120 -44.606 1.00 22.68 275 ASN B O 1
ATOM 4513 N N . GLY B 1 276 ? -3.995 -6.928 -42.675 1.00 23.46 276 GLY B N 1
ATOM 4514 C CA . GLY B 1 276 ? -5.237 -6.142 -42.734 1.00 21.92 276 GLY B CA 1
ATOM 4515 C C . GLY B 1 276 ? -6.139 -6.599 -43.853 1.00 23.59 276 GLY B C 1
ATOM 4516 O O . GLY B 1 276 ? -6.412 -7.804 -43.924 1.00 22.19 276 GLY B O 1
ATOM 4517 N N . ILE B 1 277 ? -6.657 -5.664 -44.672 1.00 25.39 277 ILE B N 1
ATOM 4518 C CA . ILE B 1 277 ? -7.545 -6.028 -45.813 1.00 26.23 277 ILE B CA 1
ATOM 4519 C C . ILE B 1 277 ? -6.671 -6.705 -46.872 1.00 24.77 277 ILE B C 1
ATOM 4520 O O . ILE B 1 277 ? -5.866 -6.023 -47.494 1.00 24.96 277 ILE B O 1
ATOM 4525 N N . GLU B 1 278 ? -6.788 -8.023 -47.007 1.00 21.57 278 GLU B N 1
ATOM 4526 C CA . GLU B 1 278 ? -5.853 -8.807 -47.849 1.00 25.96 278 GLU B CA 1
ATOM 4527 C C . GLU B 1 278 ? -6.462 -8.998 -49.231 1.00 26.59 278 GLU B C 1
ATOM 4528 O O . GLU B 1 278 ? -5.712 -9.182 -50.187 1.00 27.78 278 GLU B O 1
ATOM 4534 N N . LYS B 1 279 ? -7.781 -8.975 -49.327 1.00 26.90 279 LYS B N 1
ATOM 4535 C CA . LYS B 1 279 ? -8.468 -9.166 -50.613 1.00 27.41 279 LYS B CA 1
ATOM 4536 C C . LYS B 1 279 ? -9.888 -8.637 -50.471 1.00 27.09 279 LYS B C 1
ATOM 4537 O O . LYS B 1 279 ? -10.416 -8.721 -49.364 1.00 22.06 279 LYS B O 1
ATOM 4543 N N . ILE B 1 280 ? -10.400 -7.982 -51.515 1.00 25.20 280 ILE B N 1
ATOM 4544 C CA . ILE B 1 280 ? -11.839 -7.646 -51.632 1.00 26.19 280 ILE B CA 1
ATOM 4545 C C . ILE B 1 280 ? -12.450 -8.685 -52.569 1.00 26.52 280 ILE B C 1
ATOM 4546 O O . ILE B 1 280 ? -11.901 -8.929 -53.643 1.00 28.95 280 ILE B O 1
ATOM 4551 N N . LEU B 1 281 ? -13.505 -9.346 -52.120 1.00 25.33 281 LEU B N 1
ATOM 4552 C CA . LEU B 1 281 ? -14.173 -10.396 -52.913 1.00 27.69 281 LEU B CA 1
ATOM 4553 C C . LEU B 1 281 ? -15.304 -9.724 -53.693 1.00 29.26 281 LEU B C 1
ATOM 4554 O O . LEU B 1 281 ? -16.101 -8.996 -53.083 1.00 29.06 281 LEU B O 1
ATOM 4559 N N . GLU B 1 282 ? -15.290 -9.877 -55.007 1.00 31.53 282 GLU B N 1
ATOM 4560 C CA . GLU B 1 282 ? -16.380 -9.407 -55.890 1.00 34.00 282 GLU B CA 1
ATOM 4561 C C . GLU B 1 282 ? -17.289 -10.607 -56.150 1.00 34.40 282 GLU B C 1
ATOM 4562 O O . GLU B 1 282 ? -16.870 -11.480 -56.885 1.00 36.94 282 GLU B O 1
ATOM 4568 N N . ILE B 1 283 ? -18.488 -10.615 -55.578 1.00 31.33 283 ILE B N 1
ATOM 4569 C CA . ILE B 1 283 ? -19.473 -11.728 -55.655 1.00 30.84 283 ILE B CA 1
ATOM 4570 C C . ILE B 1 283 ? -20.537 -11.409 -56.723 1.00 33.89 283 ILE B C 1
ATOM 4571 O O . ILE B 1 283 ? -20.627 -10.228 -57.167 1.00 32.76 283 ILE B O 1
ATOM 4576 N N . GLU B 1 284 ? -21.309 -12.417 -57.138 1.00 31.32 284 GLU B N 1
ATOM 4577 C CA . GLU B 1 284 ? -22.403 -12.248 -58.128 1.00 33.83 284 GLU B CA 1
ATOM 4578 C C . GLU B 1 284 ? -23.564 -11.554 -57.423 1.00 35.68 284 GLU B C 1
ATOM 4579 O O . GLU B 1 284 ? -23.972 -12.055 -56.352 1.00 34.59 284 GLU B O 1
ATOM 4585 N N . LEU B 1 285 ? -24.030 -10.437 -57.987 1.00 27.61 285 LEU B N 1
ATOM 4586 C CA . LEU B 1 285 ? -25.219 -9.689 -57.533 1.00 30.12 285 LEU B CA 1
ATOM 4587 C C . LEU B 1 285 ? -26.254 -9.685 -58.660 1.00 34.76 285 LEU B C 1
ATOM 4588 O O . LEU B 1 285 ? -25.841 -9.635 -59.826 1.00 34.21 285 LEU B O 1
ATOM 4593 N N . THR B 1 286 ? -27.543 -9.684 -58.317 1.00 35.47 286 THR B N 1
ATOM 4594 C CA . THR B 1 286 ? -28.650 -9.414 -59.274 1.00 36.50 286 THR B CA 1
ATOM 4595 C C . THR B 1 286 ? -28.566 -7.941 -59.691 1.00 40.08 286 THR B C 1
ATOM 4596 O O . THR B 1 286 ? -27.999 -7.123 -58.917 1.00 37.13 286 THR B O 1
ATOM 4600 N N . ASP B 1 287 ? -29.136 -7.609 -60.854 1.00 45.25 287 ASP B N 1
ATOM 4601 C CA . ASP B 1 287 ? -29.373 -6.207 -61.285 1.00 41.46 287 ASP B CA 1
ATOM 4602 C C . ASP B 1 287 ? -29.853 -5.382 -60.083 1.00 38.31 287 ASP B C 1
ATOM 4603 O O . ASP B 1 287 ? -29.216 -4.338 -59.813 1.00 40.05 287 ASP B O 1
ATOM 4608 N N . GLU B 1 288 ? -30.884 -5.832 -59.362 1.00 37.12 288 GLU B N 1
ATOM 4609 C CA . GLU B 1 288 ? -31.471 -5.068 -58.223 1.00 39.89 288 GLU B CA 1
ATOM 4610 C C . GLU B 1 288 ? -30.417 -4.836 -57.128 1.00 37.27 288 GLU B C 1
ATOM 4611 O O . GLU B 1 288 ? -30.383 -3.718 -56.571 1.00 39.04 288 GLU B O 1
ATOM 4617 N N . GLU B 1 289 ? -29.618 -5.852 -56.782 1.00 36.78 289 GLU B N 1
ATOM 4618 C CA . GLU B 1 289 ? -28.597 -5.763 -55.698 1.00 34.86 289 GLU B CA 1
ATOM 4619 C C . GLU B 1 289 ? -27.505 -4.795 -56.157 1.00 32.35 289 GLU B C 1
ATOM 4620 O O . GLU B 1 289 ? -27.167 -3.888 -55.365 1.00 31.37 289 GLU B O 1
ATOM 4626 N N . ARG B 1 290 ? -27.048 -4.914 -57.407 1.00 31.99 290 ARG B N 1
ATOM 4627 C CA . ARG B 1 290 ? -26.039 -3.976 -57.987 1.00 35.94 290 ARG B CA 1
ATOM 4628 C C . ARG B 1 290 ? -26.553 -2.540 -57.907 1.00 33.22 290 ARG B C 1
ATOM 4629 O O . ARG B 1 290 ? -25.744 -1.647 -57.535 1.00 31.08 290 ARG B O 1
ATOM 4637 N N . GLN B 1 291 ? -27.828 -2.320 -58.253 1.00 34.24 291 GLN B N 1
ATOM 4638 C CA . GLN B 1 291 ? -28.425 -0.953 -58.319 1.00 34.13 291 GLN B CA 1
ATOM 4639 C C . GLN B 1 291 ? -28.529 -0.405 -56.900 1.00 30.20 291 GLN B C 1
ATOM 4640 O O . GLN B 1 291 ? -28.053 0.713 -56.687 1.00 32.37 291 GLN B O 1
ATOM 4646 N N . ALA B 1 292 ? -29.019 -1.197 -55.945 1.00 30.33 292 ALA B N 1
ATOM 4647 C CA . ALA B 1 292 ? -28.996 -0.816 -54.506 1.00 32.04 292 ALA B CA 1
ATOM 4648 C C . ALA B 1 292 ? -27.557 -0.457 -54.071 1.00 27.97 292 ALA B C 1
ATOM 4649 O O . ALA B 1 292 ? -27.369 0.613 -53.457 1.00 28.18 292 ALA B O 1
ATOM 4651 N N . PHE B 1 293 ? -26.544 -1.261 -54.408 1.00 27.67 293 PHE B N 1
ATOM 4652 C CA . PHE B 1 293 ? -25.134 -0.989 -54.000 1.00 26.15 293 PHE B CA 1
ATOM 4653 C C . PHE B 1 293 ? -24.667 0.339 -54.605 1.00 26.78 293 PHE B C 1
ATOM 4654 O O . PHE B 1 293 ? -24.189 1.233 -53.870 1.00 26.24 293 PHE B O 1
ATOM 4662 N N . ALA B 1 294 ? -24.846 0.495 -55.920 1.00 29.27 294 ALA B N 1
ATOM 4663 C CA . ALA B 1 294 ? -24.565 1.745 -56.676 1.00 31.38 294 ALA B CA 1
ATOM 4664 C C . ALA B 1 294 ? -25.236 2.971 -56.015 1.00 28.15 294 ALA B C 1
ATOM 4665 O O . ALA B 1 294 ? -24.533 4.021 -55.812 1.00 25.33 294 ALA B O 1
ATOM 4667 N N . ARG B 1 295 ? -26.522 2.869 -55.646 1.00 27.56 295 ARG B N 1
ATOM 4668 C CA . ARG B 1 295 ? -27.263 4.000 -55.009 1.00 31.08 295 ARG B CA 1
ATOM 4669 C C . ARG B 1 295 ? -26.594 4.348 -53.673 1.00 32.50 295 ARG B C 1
ATOM 4670 O O . ARG B 1 295 ? -26.307 5.541 -53.417 1.00 30.15 295 ARG B O 1
ATOM 4678 N N . SER B 1 296 ? -26.294 3.334 -52.863 1.00 33.56 296 SER B N 1
ATOM 4679 C CA . SER B 1 296 ? -25.626 3.514 -51.551 1.00 35.51 296 SER B CA 1
ATOM 4680 C C . SER B 1 296 ? -24.242 4.150 -51.777 1.00 30.40 296 SER B C 1
ATOM 4681 O O . SER B 1 296 ? -23.942 5.166 -51.109 1.00 29.50 296 SER B O 1
ATOM 4684 N N . ALA B 1 297 ? -23.487 3.661 -52.773 1.00 28.73 297 ALA B N 1
ATOM 4685 C CA . ALA B 1 297 ? -22.183 4.204 -53.234 1.00 28.48 297 ALA B CA 1
ATOM 4686 C C . ALA B 1 297 ? -22.320 5.700 -53.637 1.00 28.85 297 ALA B C 1
ATOM 4687 O O . ALA B 1 297 ? -21.500 6.560 -53.148 1.00 24.96 297 ALA B O 1
ATOM 4689 N N . ALA B 1 298 ? -23.333 6.050 -54.444 1.00 28.59 298 ALA B N 1
ATOM 4690 C CA . ALA B 1 298 ? -23.558 7.450 -54.923 1.00 29.12 298 ALA B CA 1
ATOM 4691 C C . ALA B 1 298 ? -23.757 8.401 -53.730 1.00 26.81 298 ALA B C 1
ATOM 4692 O O . ALA B 1 298 ? -23.092 9.472 -53.690 1.00 25.58 298 ALA B O 1
ATOM 4694 N N . ASP B 1 299 ? -24.572 7.988 -52.753 1.00 28.93 299 ASP B N 1
ATOM 4695 C CA . ASP B 1 299 ? -24.839 8.744 -51.490 1.00 31.96 299 ASP B CA 1
ATOM 4696 C C . ASP B 1 299 ? -23.528 8.981 -50.729 1.00 31.34 299 ASP B C 1
ATOM 4697 O O . ASP B 1 299 ? -23.268 10.134 -50.306 1.00 28.80 299 ASP B O 1
ATOM 4702 N N . VAL B 1 300 ? -22.711 7.931 -50.553 1.00 30.69 300 VAL B N 1
ATOM 4703 C CA . VAL B 1 300 ? -21.400 8.067 -49.860 1.00 28.69 300 VAL B CA 1
ATOM 4704 C C . VAL B 1 300 ? -20.534 9.058 -50.652 1.00 26.29 300 VAL B C 1
ATOM 4705 O O . VAL B 1 300 ? -19.917 9.942 -50.018 1.00 23.75 300 VAL B O 1
ATOM 4709 N N . ARG B 1 301 ? -20.392 8.865 -51.964 1.00 26.87 301 ARG B N 1
ATOM 4710 C CA . ARG B 1 301 ? -19.523 9.744 -52.813 1.00 28.57 301 ARG B CA 1
ATOM 4711 C C . ARG B 1 301 ? -19.926 11.231 -52.678 1.00 27.52 301 ARG B C 1
ATOM 4712 O O . ARG B 1 301 ? -19.053 12.093 -52.481 1.00 26.40 301 ARG B O 1
ATOM 4720 N N . GLN B 1 302 ? -21.202 11.569 -52.726 1.00 29.83 302 GLN B N 1
ATOM 4721 C CA . GLN B 1 302 ? -21.565 13.017 -52.665 1.00 31.54 302 GLN B CA 1
ATOM 4722 C C . GLN B 1 302 ? -21.440 13.552 -51.235 1.00 29.75 302 GLN B C 1
ATOM 4723 O O . GLN B 1 302 ? -21.133 14.763 -51.092 1.00 30.93 302 GLN B O 1
ATOM 4729 N N . THR B 1 303 ? -21.571 12.719 -50.197 1.00 26.76 303 THR B N 1
ATOM 4730 C CA . THR B 1 303 ? -21.287 13.190 -48.815 1.00 24.57 303 THR B CA 1
ATOM 4731 C C . THR B 1 303 ? -19.805 13.580 -48.700 1.00 25.12 303 THR B C 1
ATOM 4732 O O . THR B 1 303 ? -19.512 14.601 -48.056 1.00 29.03 303 THR B O 1
ATOM 4736 N N . LEU B 1 304 ? -18.895 12.836 -49.326 1.00 30.71 304 LEU B N 1
ATOM 4737 C CA . LEU B 1 304 ? -17.427 13.098 -49.225 1.00 35.12 304 LEU B CA 1
ATOM 4738 C C . LEU B 1 304 ? -17.095 14.482 -49.789 1.00 39.25 304 LEU B C 1
ATOM 4739 O O . LEU B 1 304 ? -16.318 15.211 -49.143 1.00 36.71 304 LEU B O 1
ATOM 4744 N N . SER B 1 305 ? -17.692 14.849 -50.924 1.00 44.91 305 SER B N 1
ATOM 4745 C CA . SER B 1 305 ? -17.409 16.116 -51.647 1.00 45.52 305 SER B CA 1
ATOM 4746 C C . SER B 1 305 ? -17.778 17.334 -50.796 1.00 54.01 305 SER B C 1
ATOM 4747 O O . SER B 1 305 ? -17.309 18.425 -51.139 1.00 58.58 305 SER B O 1
ATOM 4750 N N . LYS B 1 306 ? -18.542 17.161 -49.710 1.00 53.52 306 LYS B N 1
ATOM 4751 C CA . LYS B 1 306 ? -18.960 18.261 -48.798 1.00 52.80 306 LYS B CA 1
ATOM 4752 C C . LYS B 1 306 ? -18.073 18.352 -47.550 1.00 56.32 306 LYS B C 1
ATOM 4753 O O . LYS B 1 306 ? -18.325 19.261 -46.745 1.00 54.47 306 LYS B O 1
ATOM 4759 N N . LEU B 1 307 ? -17.109 17.442 -47.358 1.00 52.42 307 LEU B N 1
ATOM 4760 C CA . LEU B 1 307 ? -16.272 17.381 -46.126 1.00 56.12 307 LEU B CA 1
ATOM 4761 C C . LEU B 1 307 ? -15.181 18.459 -46.159 1.00 62.11 307 LEU B C 1
ATOM 4762 O O . LEU B 1 307 ? -14.467 18.550 -47.185 1.00 57.75 307 LEU B O 1
ATOM 4767 N N . ASP B 1 308 ? -14.968 19.145 -45.032 1.00 68.55 308 ASP B N 1
ATOM 4768 C CA . ASP B 1 308 ? -14.008 20.280 -44.895 1.00 83.76 308 ASP B CA 1
ATOM 4769 C C . ASP B 1 308 ? -12.785 20.082 -45.808 1.00 81.90 308 ASP B C 1
ATOM 4770 O O . ASP B 1 308 ? -11.886 19.258 -45.621 1.00 82.76 308 ASP B O 1
ATOM 4775 N N . MET C 1 1 ? -28.129 -29.672 -8.458 1.00 30.02 1 MET C N 1
ATOM 4776 C CA A MET C 1 1 ? -27.535 -29.707 -9.808 0.50 29.77 1 MET C CA 1
ATOM 4777 C CA B MET C 1 1 ? -27.544 -29.708 -9.815 0.50 28.19 1 MET C CA 1
ATOM 4778 C C . MET C 1 1 ? -26.438 -30.773 -9.810 1.00 28.00 1 MET C C 1
ATOM 4779 O O . MET C 1 1 ? -25.694 -30.844 -8.833 1.00 25.34 1 MET C O 1
ATOM 4788 N N . LYS C 1 2 ? -26.368 -31.567 -10.862 1.00 27.66 2 LYS C N 1
ATOM 4789 C CA . LYS C 1 2 ? -25.335 -32.619 -11.039 1.00 33.62 2 LYS C CA 1
ATOM 4790 C C . LYS C 1 2 ? -24.948 -32.608 -12.506 1.00 31.35 2 LYS C C 1
ATOM 4791 O O . LYS C 1 2 ? -25.850 -32.427 -13.316 1.00 30.53 2 LYS C O 1
ATOM 4797 N N . ARG C 1 3 ? -23.670 -32.813 -12.820 1.00 28.24 3 ARG C N 1
ATOM 4798 C CA . ARG C 1 3 ? -23.204 -32.846 -14.229 1.00 28.03 3 ARG C CA 1
ATOM 4799 C C . ARG C 1 3 ? -23.819 -34.079 -14.866 1.00 24.01 3 ARG C C 1
ATOM 4800 O O . ARG C 1 3 ? -24.061 -35.075 -14.183 1.00 21.93 3 ARG C O 1
ATOM 4808 N N . PRO C 1 4 ? -24.126 -34.012 -16.168 1.00 22.55 4 PRO C N 1
ATOM 4809 C CA . PRO C 1 4 ? -24.541 -35.190 -16.914 1.00 23.33 4 PRO C CA 1
ATOM 4810 C C . PRO C 1 4 ? -23.381 -36.190 -16.994 1.00 22.74 4 PRO C C 1
ATOM 4811 O O . PRO C 1 4 ? -22.207 -35.851 -16.656 1.00 18.41 4 PRO C O 1
ATOM 4815 N N . LYS C 1 5 ? -23.707 -37.401 -17.440 1.00 21.72 5 LYS C N 1
ATOM 4816 C CA . LYS C 1 5 ? -22.727 -38.508 -17.530 1.00 22.61 5 LYS C CA 1
ATOM 4817 C C . LYS C 1 5 ? -22.704 -39.022 -18.967 1.00 22.04 5 LYS C C 1
ATOM 4818 O O . LYS C 1 5 ? -23.800 -39.319 -19.507 1.00 19.92 5 LYS C O 1
ATOM 4824 N N . VAL C 1 6 ? -21.509 -39.130 -19.540 1.00 19.62 6 VAL C N 1
ATOM 4825 C CA . VAL C 1 6 ? -21.302 -39.726 -20.881 1.00 21.55 6 VAL C CA 1
ATOM 4826 C C . VAL C 1 6 ? -20.406 -40.947 -20.730 1.00 22.55 6 VAL C C 1
ATOM 4827 O O . VAL C 1 6 ? -19.349 -40.845 -20.054 1.00 20.68 6 VAL C O 1
ATOM 4831 N N . SER C 1 7 ? -20.821 -42.065 -21.328 1.00 20.90 7 SER C N 1
ATOM 4832 C CA . SER C 1 7 ? -19.984 -43.281 -21.397 1.00 21.60 7 SER C CA 1
ATOM 4833 C C . SER C 1 7 ? -19.498 -43.456 -22.823 1.00 23.13 7 SER C C 1
ATOM 4834 O O . SER C 1 7 ? -20.277 -43.243 -23.780 1.00 20.54 7 SER C O 1
ATOM 4837 N N . ILE C 1 8 ? -18.239 -43.849 -22.939 1.00 22.79 8 ILE C N 1
ATOM 4838 C CA . ILE C 1 8 ? -17.589 -44.091 -24.243 1.00 23.64 8 ILE C CA 1
ATOM 4839 C C . ILE C 1 8 ? -17.146 -45.538 -24.249 1.00 23.57 8 ILE C C 1
ATOM 4840 O O . ILE C 1 8 ? -16.314 -45.912 -23.388 1.00 22.66 8 ILE C O 1
ATOM 4845 N N . VAL C 1 9 ? -17.693 -46.315 -25.178 1.00 23.15 9 VAL C N 1
ATOM 4846 C CA . VAL C 1 9 ? -17.299 -47.740 -25.297 1.00 25.32 9 VAL C CA 1
ATOM 4847 C C . VAL C 1 9 ? -16.296 -47.815 -26.444 1.00 24.97 9 VAL C C 1
ATOM 4848 O O . VAL C 1 9 ? -16.672 -47.510 -27.585 1.00 27.48 9 VAL C O 1
ATOM 4852 N N . GLY C 1 10 ? -15.094 -48.283 -26.125 1.00 25.61 10 GLY C N 1
ATOM 4853 C CA . GLY C 1 10 ? -13.902 -48.284 -26.993 1.00 25.65 10 GLY C CA 1
ATOM 4854 C C . GLY C 1 10 ? -12.951 -47.184 -26.542 1.00 23.77 10 GLY C C 1
ATOM 4855 O O . GLY C 1 10 ? -13.283 -46.018 -26.725 1.00 22.41 10 GLY C O 1
ATOM 4856 N N . ALA C 1 11 ? -11.865 -47.537 -25.863 1.00 23.83 11 ALA C N 1
ATOM 4857 C CA . ALA C 1 11 ? -10.890 -46.577 -25.294 1.00 23.15 11 ALA C CA 1
ATOM 4858 C C . ALA C 1 11 ? -9.616 -46.554 -26.145 1.00 23.27 11 ALA C C 1
ATOM 4859 O O . ALA C 1 11 ? -8.532 -46.160 -25.623 1.00 24.60 11 ALA C O 1
ATOM 4861 N N . GLY C 1 12 ? -9.742 -46.902 -27.425 1.00 25.04 12 GLY C N 1
ATOM 4862 C CA . GLY C 1 12 ? -8.668 -46.736 -28.430 1.00 26.44 12 GLY C CA 1
ATOM 4863 C C . GLY C 1 12 ? -8.409 -45.263 -28.697 1.00 24.89 12 GLY C C 1
ATOM 4864 O O . GLY C 1 12 ? -8.936 -44.421 -27.946 1.00 26.00 12 GLY C O 1
ATOM 4865 N N . ASN C 1 13 ? -7.637 -44.928 -29.724 1.00 25.30 13 ASN C N 1
ATOM 4866 C CA . ASN C 1 13 ? -7.260 -43.518 -30.020 1.00 24.78 13 ASN C CA 1
ATOM 4867 C C . ASN C 1 13 ? -8.534 -42.672 -30.180 1.00 24.51 13 ASN C C 1
ATOM 4868 O O . ASN C 1 13 ? -8.551 -41.502 -29.686 1.00 23.40 13 ASN C O 1
ATOM 4873 N N . THR C 1 14 ? -9.550 -43.186 -30.874 1.00 21.90 14 THR C N 1
ATOM 4874 C CA . THR C 1 14 ? -10.783 -42.395 -31.144 1.00 23.08 14 THR C CA 1
ATOM 4875 C C . THR C 1 14 ? -11.589 -42.138 -29.858 1.00 21.76 14 THR C C 1
ATOM 4876 O O . THR C 1 14 ? -12.008 -41.003 -29.669 1.00 23.97 14 THR C O 1
ATOM 4880 N N . GLY C 1 15 ? -11.789 -43.164 -29.032 1.00 23.13 15 GLY C N 1
ATOM 4881 C CA . GLY C 1 15 ? -12.535 -43.023 -27.770 1.00 24.27 15 GLY C CA 1
ATOM 4882 C C . GLY C 1 15 ? -11.837 -42.038 -26.842 1.00 22.44 15 GLY C C 1
ATOM 4883 O O . GLY C 1 15 ? -12.523 -41.198 -26.253 1.00 23.86 15 GLY C O 1
ATOM 4884 N N . ALA C 1 16 ? -10.514 -42.118 -26.756 1.00 21.77 16 ALA C N 1
ATOM 4885 C CA . ALA C 1 16 ? -9.681 -41.261 -25.876 1.00 21.85 16 ALA C CA 1
ATOM 4886 C C . ALA C 1 16 ? -9.727 -39.839 -26.400 1.00 22.44 16 ALA C C 1
ATOM 4887 O O . ALA C 1 16 ? -9.851 -38.895 -25.582 1.00 22.89 16 ALA C O 1
ATOM 4889 N N . ALA C 1 17 ? -9.631 -39.667 -27.721 1.00 22.35 17 ALA C N 1
ATOM 4890 C CA . ALA C 1 17 ? -9.641 -38.312 -28.316 1.00 19.98 17 ALA C CA 1
ATOM 4891 C C . ALA C 1 17 ? -11.000 -37.673 -28.010 1.00 18.34 17 ALA C C 1
ATOM 4892 O O . ALA C 1 17 ? -11.058 -36.511 -27.629 1.00 19.88 17 ALA C O 1
ATOM 4894 N N . LEU C 1 18 ? -12.070 -38.420 -28.140 1.00 17.55 18 LEU C N 1
ATOM 4895 C CA . LEU C 1 18 ? -13.430 -37.936 -27.803 1.00 17.91 18 LEU C CA 1
ATOM 4896 C C . LEU C 1 18 ? -13.470 -37.496 -26.330 1.00 16.85 18 LEU C C 1
ATOM 4897 O O . LEU C 1 18 ? -14.001 -36.427 -26.064 1.00 16.71 18 LEU C O 1
ATOM 4902 N N . ALA C 1 19 ? -12.921 -38.304 -25.417 1.00 16.94 19 ALA C N 1
ATOM 4903 C CA . ALA C 1 19 ? -12.877 -38.001 -23.966 1.00 17.96 19 ALA C CA 1
ATOM 4904 C C . ALA C 1 19 ? -12.163 -36.659 -23.803 1.00 17.97 19 ALA C C 1
ATOM 4905 O O . ALA C 1 19 ? -12.642 -35.774 -23.065 1.00 19.88 19 ALA C O 1
ATOM 4907 N N . HIS C 1 20 ? -11.037 -36.502 -24.482 1.00 18.61 20 HIS C N 1
ATOM 4908 C CA . HIS C 1 20 ? -10.237 -35.249 -24.459 1.00 19.24 20 HIS C CA 1
ATOM 4909 C C . HIS C 1 20 ? -11.109 -34.060 -24.930 1.00 18.29 20 HIS C C 1
ATOM 4910 O O . HIS C 1 20 ? -11.225 -33.032 -24.194 1.00 18.03 20 HIS C O 1
ATOM 4917 N N . TRP C 1 21 ? -11.710 -34.149 -26.112 1.00 19.59 21 TRP C N 1
ATOM 4918 C CA . TRP C 1 21 ? -12.592 -33.063 -26.645 1.00 20.48 21 TRP C CA 1
ATOM 4919 C C . TRP C 1 21 ? -13.752 -32.792 -25.685 1.00 18.44 21 TRP C C 1
ATOM 4920 O O . TRP C 1 21 ? -14.051 -31.650 -25.454 1.00 17.36 21 TRP C O 1
ATOM 4931 N N . LEU C 1 22 ? -14.367 -33.817 -25.106 1.00 20.42 22 LEU C N 1
ATOM 4932 C CA . LEU C 1 22 ? -15.493 -33.602 -24.161 1.00 19.90 22 LEU C CA 1
ATOM 4933 C C . LEU C 1 22 ? -14.993 -32.925 -22.874 1.00 21.09 22 LEU C C 1
ATOM 4934 O O . LEU C 1 22 ? -15.720 -32.036 -22.368 1.00 16.08 22 LEU C O 1
ATOM 4939 N N . ALA C 1 23 ? -13.818 -33.307 -22.349 1.00 21.88 23 ALA C N 1
ATOM 4940 C CA . ALA C 1 23 ? -13.302 -32.753 -21.063 1.00 24.60 23 ALA C CA 1
ATOM 4941 C C . ALA C 1 23 ? -13.119 -31.239 -21.196 1.00 25.28 23 ALA C C 1
ATOM 4942 O O . ALA C 1 23 ? -13.553 -30.472 -20.312 1.00 25.51 23 ALA C O 1
ATOM 4944 N N . ILE C 1 24 ? -12.571 -30.776 -22.302 1.00 27.89 24 ILE C N 1
ATOM 4945 C CA . ILE C 1 24 ? -12.208 -29.334 -22.356 1.00 31.47 24 ILE C CA 1
ATOM 4946 C C . ILE C 1 24 ? -13.487 -28.500 -22.520 1.00 31.05 24 ILE C C 1
ATOM 4947 O O . ILE C 1 24 ? -13.444 -27.366 -22.095 1.00 30.36 24 ILE C O 1
ATOM 4952 N N . LYS C 1 25 ? -14.591 -29.070 -23.030 1.00 30.15 25 LYS C N 1
ATOM 4953 C CA . LYS C 1 25 ? -15.913 -28.384 -23.149 1.00 29.80 25 LYS C CA 1
ATOM 4954 C C . LYS C 1 25 ? -16.614 -28.350 -21.783 1.00 25.96 25 LYS C C 1
ATOM 4955 O O . LYS C 1 25 ? -17.637 -27.659 -21.670 1.00 23.02 25 LYS C O 1
ATOM 4961 N N . GLN C 1 26 ? -16.116 -29.092 -20.790 1.00 23.31 26 GLN C N 1
ATOM 4962 C CA A GLN C 1 26 ? -16.719 -29.173 -19.428 0.50 25.48 26 GLN C CA 1
ATOM 4963 C CA B GLN C 1 26 ? -16.715 -29.165 -19.425 0.50 25.27 26 GLN C CA 1
ATOM 4964 C C . GLN C 1 26 ? -18.218 -29.475 -19.543 1.00 25.67 26 GLN C C 1
ATOM 4965 O O . GLN C 1 26 ? -19.056 -28.704 -19.011 1.00 28.07 26 GLN C O 1
ATOM 4976 N N . VAL C 1 27 ? -18.557 -30.545 -20.237 1.00 27.35 27 VAL C N 1
ATOM 4977 C CA . VAL C 1 27 ? -19.982 -30.776 -20.592 1.00 27.98 27 VAL C CA 1
ATOM 4978 C C . VAL C 1 27 ? -20.551 -31.963 -19.806 1.00 24.30 27 VAL C C 1
ATOM 4979 O O . VAL C 1 27 ? -21.770 -31.954 -19.572 1.00 23.85 27 VAL C O 1
ATOM 4983 N N . ALA C 1 28 ? -19.715 -32.913 -19.370 1.00 20.41 28 ALA C N 1
ATOM 4984 C CA . ALA C 1 28 ? -20.170 -34.084 -18.587 1.00 21.07 28 ALA C CA 1
ATOM 4985 C C . ALA C 1 28 ? -18.993 -34.740 -17.882 1.00 19.91 28 ALA C C 1
ATOM 4986 O O . ALA C 1 28 ? -17.869 -34.549 -18.334 1.00 19.81 28 ALA C O 1
ATOM 4988 N N . ASP C 1 29 ? -19.284 -35.543 -16.855 1.00 18.67 29 ASP C N 1
ATOM 4989 C CA . ASP C 1 29 ? -18.385 -36.603 -16.369 1.00 19.02 29 ASP C CA 1
ATOM 4990 C C . ASP C 1 29 ? -18.356 -37.703 -17.440 1.00 19.12 29 ASP C C 1
ATOM 4991 O O . ASP C 1 29 ? -19.326 -37.844 -18.182 1.00 16.83 29 ASP C O 1
ATOM 4996 N N . ILE C 1 30 ? -17.252 -38.444 -17.496 1.00 17.79 30 ILE C N 1
ATOM 4997 C CA . ILE C 1 30 ? -16.903 -39.297 -18.651 1.00 19.98 30 ILE C CA 1
ATOM 4998 C C . ILE C 1 30 ? -16.464 -40.626 -18.067 1.00 20.38 30 ILE C C 1
ATOM 4999 O O . ILE C 1 30 ? -15.642 -40.646 -17.123 1.00 19.56 30 ILE C O 1
ATOM 5004 N N . VAL C 1 31 ? -17.046 -41.703 -18.576 1.00 21.17 31 VAL C N 1
ATOM 5005 C CA . VAL C 1 31 ? -16.603 -43.073 -18.220 1.00 22.11 31 VAL C CA 1
ATOM 5006 C C . VAL C 1 31 ? -16.098 -43.715 -19.502 1.00 21.81 31 VAL C C 1
ATOM 5007 O O . VAL C 1 31 ? -16.859 -43.765 -20.467 1.00 20.02 31 VAL C O 1
ATOM 5011 N N . LEU C 1 32 ? -14.850 -44.151 -19.509 1.00 21.95 32 LEU C N 1
ATOM 5012 C CA . LEU C 1 32 ? -14.299 -44.930 -20.635 1.00 22.93 32 LEU C CA 1
ATOM 5013 C C . LEU C 1 32 ? -14.444 -46.422 -20.312 1.00 23.74 32 LEU C C 1
ATOM 5014 O O . LEU C 1 32 ? -13.960 -46.862 -19.251 1.00 20.85 32 LEU C O 1
ATOM 5019 N N . VAL C 1 33 ? -15.034 -47.185 -21.221 1.00 23.65 33 VAL C N 1
ATOM 5020 C CA . VAL C 1 33 ? -15.147 -48.663 -21.067 1.00 25.52 33 VAL C CA 1
ATOM 5021 C C . VAL C 1 33 ? -14.475 -49.355 -22.245 1.00 24.18 33 VAL C C 1
ATOM 5022 O O . VAL C 1 33 ? -14.616 -48.863 -23.386 1.00 23.99 33 VAL C O 1
ATOM 5026 N N . ASP C 1 34 ? -13.779 -50.452 -21.950 1.00 25.65 34 ASP C N 1
ATOM 5027 C CA . ASP C 1 34 ? -13.044 -51.297 -22.928 1.00 26.67 34 ASP C CA 1
ATOM 5028 C C . ASP C 1 34 ? -12.878 -52.693 -22.332 1.00 26.57 34 ASP C C 1
ATOM 5029 O O . ASP C 1 34 ? -12.829 -52.821 -21.098 1.00 27.21 34 ASP C O 1
ATOM 5034 N N . VAL C 1 35 ? -12.779 -53.701 -23.191 1.00 30.34 35 VAL C N 1
ATOM 5035 C CA . VAL C 1 35 ? -12.447 -55.102 -22.801 1.00 31.63 35 VAL C CA 1
ATOM 5036 C C . VAL C 1 35 ? -11.018 -55.145 -22.262 1.00 31.25 35 VAL C C 1
ATOM 5037 O O . VAL C 1 35 ? -10.762 -55.970 -21.387 1.00 31.68 35 VAL C O 1
ATOM 5041 N N . VAL C 1 36 ? -10.104 -54.310 -22.760 1.00 30.28 36 VAL C N 1
ATOM 5042 C CA . VAL C 1 36 ? -8.651 -54.443 -22.397 1.00 31.59 36 VAL C CA 1
ATOM 5043 C C . VAL C 1 36 ? -8.424 -53.909 -20.976 1.00 30.73 36 VAL C C 1
ATOM 5044 O O . VAL C 1 36 ? -8.543 -52.702 -20.767 1.00 27.18 36 VAL C O 1
ATOM 5048 N N . GLU C 1 37 ? -8.086 -54.792 -20.040 1.00 28.21 37 GLU C N 1
ATOM 5049 C CA . GLU C 1 37 ? -7.840 -54.444 -18.623 1.00 30.52 37 GLU C CA 1
ATOM 5050 C C . GLU C 1 37 ? -6.709 -53.419 -18.505 1.00 28.29 37 GLU C C 1
ATOM 5051 O O . GLU C 1 37 ? -5.622 -53.633 -19.116 1.00 26.42 37 GLU C O 1
ATOM 5057 N N . GLY C 1 38 ? -6.942 -52.388 -17.695 1.00 24.90 38 GLY C N 1
ATOM 5058 C CA . GLY C 1 38 ? -5.945 -51.341 -17.416 1.00 30.01 38 GLY C CA 1
ATOM 5059 C C . GLY C 1 38 ? -6.040 -50.162 -18.379 1.00 28.01 38 GLY C C 1
ATOM 5060 O O . GLY C 1 38 ? -5.805 -49.033 -17.922 1.00 24.61 38 GLY C O 1
ATOM 5061 N N . MET C 1 39 ? -6.410 -50.386 -19.648 1.00 25.34 39 MET C N 1
ATOM 5062 C CA . MET C 1 39 ? -6.268 -49.347 -20.703 1.00 24.56 39 MET C CA 1
ATOM 5063 C C . MET C 1 39 ? -7.257 -48.208 -20.445 1.00 21.97 39 MET C C 1
ATOM 5064 O O . MET C 1 39 ? -6.848 -47.065 -20.401 1.00 21.13 39 MET C O 1
ATOM 5069 N N . PRO C 1 40 ? -8.575 -48.435 -20.295 1.00 20.86 40 PRO C N 1
ATOM 5070 C CA . PRO C 1 40 ? -9.483 -47.327 -20.044 1.00 21.39 40 PRO C CA 1
ATOM 5071 C C . PRO C 1 40 ? -9.157 -46.650 -18.699 1.00 22.88 40 PRO C C 1
ATOM 5072 O O . PRO C 1 40 ? -9.281 -45.435 -18.630 1.00 22.25 40 PRO C O 1
ATOM 5076 N N . GLN C 1 41 ? -8.714 -47.410 -17.692 1.00 21.06 41 GLN C N 1
ATOM 5077 C CA . GLN C 1 41 ? -8.404 -46.864 -16.348 1.00 20.25 41 GLN C CA 1
ATOM 5078 C C . GLN C 1 41 ? -7.219 -45.902 -16.491 1.00 22.64 41 GLN C C 1
ATOM 5079 O O . GLN C 1 41 ? -7.232 -44.821 -15.884 1.00 20.09 41 GLN C O 1
ATOM 5085 N N . GLY C 1 42 ? -6.182 -46.322 -17.213 1.00 23.48 42 GLY C N 1
ATOM 5086 C CA . GLY C 1 42 ? -4.943 -45.545 -17.318 1.00 22.63 42 GLY C CA 1
ATOM 5087 C C . GLY C 1 42 ? -5.165 -44.286 -18.134 1.00 24.05 42 GLY C C 1
ATOM 5088 O O . GLY C 1 42 ? -4.634 -43.210 -17.725 1.00 25.00 42 GLY C O 1
ATOM 5089 N N . LYS C 1 43 ? -5.932 -44.380 -19.229 1.00 20.22 43 LYS C N 1
ATOM 5090 C CA . LYS C 1 43 ? -6.194 -43.200 -20.101 1.00 20.65 43 LYS C CA 1
ATOM 5091 C C . LYS C 1 43 ? -7.079 -42.200 -19.351 1.00 20.19 43 LYS C C 1
ATOM 5092 O O . LYS C 1 43 ? -6.844 -40.997 -19.518 1.00 19.26 43 LYS C O 1
ATOM 5098 N N . ALA C 1 44 ? -8.070 -42.693 -18.598 1.00 19.97 44 ALA C N 1
ATOM 5099 C CA . ALA C 1 44 ? -9.014 -41.880 -17.809 1.00 20.11 44 ALA C CA 1
ATOM 5100 C C . ALA C 1 44 ? -8.223 -41.131 -16.725 1.00 19.54 44 ALA C C 1
ATOM 5101 O O . ALA C 1 44 ? -8.475 -39.947 -16.542 1.00 18.24 44 ALA C O 1
ATOM 5103 N N . LEU C 1 45 ? -7.325 -41.791 -16.005 1.00 18.61 45 LEU C N 1
ATOM 5104 C CA . LEU C 1 45 ? -6.594 -41.124 -14.896 1.00 19.33 45 LEU C CA 1
ATOM 5105 C C . LEU C 1 45 ? -5.617 -40.079 -15.477 1.00 18.86 45 LEU C C 1
ATOM 5106 O O . LEU C 1 45 ? -5.547 -38.951 -14.947 1.00 18.86 45 LEU C O 1
ATOM 5111 N N . ASP C 1 46 ? -4.931 -40.411 -16.567 1.00 17.92 46 ASP C N 1
ATOM 5112 C CA . ASP C 1 46 ? -4.037 -39.484 -17.316 1.00 18.16 46 ASP C CA 1
ATOM 5113 C C . ASP C 1 46 ? -4.846 -38.235 -17.694 1.00 19.80 46 ASP C C 1
ATOM 5114 O O . ASP C 1 46 ? -4.432 -37.101 -17.294 1.00 17.89 46 ASP C O 1
ATOM 5119 N N . LEU C 1 47 ? -5.975 -38.404 -18.402 1.00 17.52 47 LEU C N 1
ATOM 5120 C CA . LEU C 1 47 ? -6.744 -37.229 -18.879 1.00 17.35 47 LEU C CA 1
ATOM 5121 C C . LEU C 1 47 ? -7.166 -36.431 -17.639 1.00 17.94 47 LEU C C 1
ATOM 5122 O O . LEU C 1 47 ? -7.046 -35.205 -17.653 1.00 18.71 47 LEU C O 1
ATOM 5127 N N . MET C 1 48 ? -7.622 -37.096 -16.578 1.00 17.82 48 MET C N 1
ATOM 5128 C CA . MET C 1 48 ? -8.150 -36.355 -15.412 1.00 18.49 48 MET C CA 1
ATOM 5129 C C . MET C 1 48 ? -7.014 -35.576 -14.754 1.00 18.36 48 MET C C 1
ATOM 5130 O O . MET C 1 48 ? -7.297 -34.525 -14.148 1.00 19.68 48 MET C O 1
ATOM 5135 N N . GLN C 1 49 ? -5.772 -36.034 -14.906 1.00 17.39 49 GLN C N 1
ATOM 5136 C CA . GLN C 1 49 ? -4.596 -35.426 -14.226 1.00 18.46 49 GLN C CA 1
ATOM 5137 C C . GLN C 1 49 ? -4.185 -34.138 -14.955 1.00 20.56 49 GLN C C 1
ATOM 5138 O O . GLN C 1 49 ? -3.391 -33.335 -14.353 1.00 17.57 49 GLN C O 1
ATOM 5144 N N . SER C 1 50 ? -4.765 -33.919 -16.151 1.00 18.53 50 SER C N 1
ATOM 5145 C CA A SER C 1 50 ? -4.629 -32.668 -16.939 0.50 18.69 50 SER C CA 1
ATOM 5146 C CA B SER C 1 50 ? -4.606 -32.658 -16.918 0.50 19.94 50 SER C CA 1
ATOM 5147 C C . SER C 1 50 ? -5.564 -31.584 -16.384 1.00 20.66 50 SER C C 1
ATOM 5148 O O . SER C 1 50 ? -5.275 -30.400 -16.657 1.00 21.25 50 SER C O 1
ATOM 5153 N N . ALA C 1 51 ? -6.606 -31.966 -15.610 1.00 18.20 51 ALA C N 1
ATOM 5154 C CA . ALA C 1 51 ? -7.661 -31.028 -15.123 1.00 18.73 51 ALA C CA 1
ATOM 5155 C C . ALA C 1 51 ? -7.052 -29.845 -14.371 1.00 18.47 51 ALA C C 1
ATOM 5156 O O . ALA C 1 51 ? -7.391 -28.695 -14.673 1.00 18.17 51 ALA C O 1
ATOM 5158 N N . PRO C 1 52 ? -6.161 -30.014 -13.370 1.00 17.11 52 PRO C N 1
ATOM 5159 C CA . PRO C 1 52 ? -5.682 -28.844 -12.622 1.00 18.94 52 PRO C CA 1
ATOM 5160 C C . PRO C 1 52 ? -4.918 -27.825 -13.497 1.00 20.08 52 PRO C C 1
ATOM 5161 O O . PRO C 1 52 ? -4.956 -26.653 -13.207 1.00 18.43 52 PRO C O 1
ATOM 5165 N N . VAL C 1 53 ? -4.237 -28.307 -14.533 1.00 19.08 53 VAL C N 1
ATOM 5166 C CA . VAL C 1 53 ? -3.443 -27.489 -15.498 1.00 24.11 53 VAL C CA 1
ATOM 5167 C C . VAL C 1 53 ? -4.356 -26.767 -16.487 1.00 23.37 53 VAL C C 1
ATOM 5168 O O . VAL C 1 53 ? -3.989 -25.673 -16.907 1.00 25.75 53 VAL C O 1
ATOM 5172 N N . GLU C 1 54 ? -5.362 -27.456 -17.009 1.00 23.16 54 GLU C N 1
ATOM 5173 C CA . GLU C 1 54 ? -6.199 -26.967 -18.133 1.00 26.96 54 GLU C CA 1
ATOM 5174 C C . GLU C 1 54 ? -7.473 -26.306 -17.599 1.00 29.25 54 GLU C C 1
ATOM 5175 O O . GLU C 1 54 ? -8.175 -25.733 -18.405 1.00 37.95 54 GLU C O 1
ATOM 5181 N N . GLY C 1 55 ? -7.757 -26.428 -16.302 1.00 31.34 55 GLY C N 1
ATOM 5182 C CA . GLY C 1 55 ? -8.829 -25.715 -15.587 1.00 32.76 55 GLY C CA 1
ATOM 5183 C C . GLY C 1 55 ? -10.232 -26.291 -15.746 1.00 32.33 55 GLY C C 1
ATOM 5184 O O . GLY C 1 55 ? -11.176 -25.593 -15.328 1.00 38.96 55 GLY C O 1
ATOM 5185 N N . PHE C 1 56 ? -10.419 -27.539 -16.173 1.00 29.65 56 PHE C N 1
ATOM 5186 C CA . PHE C 1 56 ? -11.787 -28.118 -16.300 1.00 25.04 56 PHE C CA 1
ATOM 5187 C C . PHE C 1 56 ? -12.156 -28.949 -15.053 1.00 25.30 56 PHE C C 1
ATOM 5188 O O . PHE C 1 56 ? -11.264 -29.612 -14.477 1.00 25.03 56 PHE C O 1
ATOM 5196 N N . ASP C 1 57 ? -13.439 -28.932 -14.649 1.00 21.14 57 ASP C N 1
ATOM 5197 C CA . ASP C 1 57 ? -13.996 -29.757 -13.538 1.00 21.86 57 ASP C CA 1
ATOM 5198 C C . ASP C 1 57 ? -14.869 -30.864 -14.133 1.00 23.59 57 ASP C C 1
ATOM 5199 O O . ASP C 1 57 ? -16.118 -30.724 -14.201 1.00 22.92 57 ASP C O 1
ATOM 5204 N N . VAL C 1 58 ? -14.210 -31.961 -14.472 1.00 24.58 58 VAL C N 1
ATOM 5205 C CA . VAL C 1 58 ? -14.826 -33.174 -15.074 1.00 28.84 58 VAL C CA 1
ATOM 5206 C C . VAL C 1 58 ? -14.115 -34.368 -14.451 1.00 23.80 58 VAL C C 1
ATOM 5207 O O . VAL C 1 58 ? -12.882 -34.315 -14.367 1.00 22.18 58 VAL C O 1
ATOM 5211 N N . VAL C 1 59 ? -14.881 -35.345 -13.974 1.00 21.37 59 VAL C N 1
ATOM 5212 C CA . VAL C 1 59 ? -14.349 -36.630 -13.444 1.00 22.02 59 VAL C CA 1
ATOM 5213 C C . VAL C 1 59 ? -14.351 -37.645 -14.593 1.00 21.01 59 VAL C C 1
ATOM 5214 O O . VAL C 1 59 ? -15.404 -37.797 -15.257 1.00 22.31 59 VAL C O 1
ATOM 5218 N N . ILE C 1 60 ? -13.199 -38.246 -14.860 1.00 19.15 60 ILE C N 1
ATOM 5219 C CA . ILE C 1 60 ? -12.999 -39.247 -15.950 1.00 20.92 60 ILE C CA 1
ATOM 5220 C C . ILE C 1 60 ? -12.521 -40.526 -15.269 1.00 21.82 60 ILE C C 1
ATOM 5221 O O . ILE C 1 60 ? -11.505 -40.462 -14.551 1.00 24.47 60 ILE C O 1
ATOM 5226 N N . THR C 1 61 ? -13.281 -41.607 -15.416 1.00 19.81 61 THR C N 1
ATOM 5227 C CA . THR C 1 61 ? -12.975 -42.937 -14.837 1.00 22.47 61 THR C CA 1
ATOM 5228 C C . THR C 1 61 ? -12.974 -43.946 -15.991 1.00 21.56 61 THR C C 1
ATOM 5229 O O . THR C 1 61 ? -13.613 -43.684 -17.034 1.00 20.44 61 THR C O 1
ATOM 5233 N N . GLY C 1 62 ? -12.229 -45.027 -15.830 1.00 22.06 62 GLY C N 1
ATOM 5234 C CA . GLY C 1 62 ? -12.211 -46.152 -16.772 1.00 25.73 62 GLY C CA 1
ATOM 5235 C C . GLY C 1 62 ? -12.707 -47.424 -16.112 1.00 27.12 62 GLY C C 1
ATOM 5236 O O . GLY C 1 62 ? -12.448 -47.604 -14.885 1.00 27.45 62 GLY C O 1
ATOM 5237 N N . SER C 1 63 ? -13.367 -48.289 -16.887 1.00 25.10 63 SER C N 1
ATOM 5238 C CA . SER C 1 63 ? -13.842 -49.608 -16.410 1.00 25.74 63 SER C CA 1
ATOM 5239 C C . SER C 1 63 ? -13.768 -50.670 -17.525 1.00 24.71 63 SER C C 1
ATOM 5240 O O . SER C 1 63 ? -13.814 -50.318 -18.721 1.00 22.56 63 SER C O 1
ATOM 5243 N N . ASN C 1 64 ? -13.704 -51.945 -17.125 1.00 27.32 64 ASN C N 1
ATOM 5244 C CA . ASN C 1 64 ? -13.881 -53.124 -18.021 1.00 27.44 64 ASN C CA 1
ATOM 5245 C C . ASN C 1 64 ? -15.283 -53.721 -17.839 1.00 28.71 64 ASN C C 1
ATOM 5246 O O . ASN C 1 64 ? -15.547 -54.762 -18.449 1.00 32.87 64 ASN C O 1
ATOM 5251 N N . ASP C 1 65 ? -16.173 -53.041 -17.119 1.00 27.35 65 ASP C N 1
ATOM 5252 C CA . ASP C 1 65 ? -17.512 -53.558 -16.717 1.00 29.69 65 ASP C CA 1
ATOM 5253 C C . ASP C 1 65 ? -18.564 -52.555 -17.206 1.00 29.35 65 ASP C C 1
ATOM 5254 O O . ASP C 1 65 ? -18.421 -51.337 -16.913 1.00 25.76 65 ASP C O 1
ATOM 5259 N N . TYR C 1 66 ? -19.600 -53.019 -17.903 1.00 28.23 66 TYR C N 1
ATOM 5260 C CA . TYR C 1 66 ? -20.647 -52.113 -18.447 1.00 30.18 66 TYR C CA 1
ATOM 5261 C C . TYR C 1 66 ? -21.476 -51.523 -17.305 1.00 29.98 66 TYR C C 1
ATOM 5262 O O . TYR C 1 66 ? -22.210 -50.564 -17.584 1.00 34.13 66 TYR C O 1
ATOM 5271 N N . ALA C 1 67 ? -21.351 -52.025 -16.071 1.00 30.73 67 ALA C N 1
ATOM 5272 C CA . ALA C 1 67 ? -22.097 -51.501 -14.899 1.00 31.29 67 ALA C CA 1
ATOM 5273 C C . ALA C 1 67 ? -21.639 -50.063 -14.630 1.00 28.71 67 ALA C C 1
ATOM 5274 O O . ALA C 1 67 ? -22.458 -49.246 -14.130 1.00 29.50 67 ALA C O 1
ATOM 5276 N N . ALA C 1 68 ? -20.390 -49.747 -14.975 1.00 26.11 68 ALA C N 1
ATOM 5277 C CA . ALA C 1 68 ? -19.782 -48.421 -14.714 1.00 25.86 68 ALA C CA 1
ATOM 5278 C C . ALA C 1 68 ? -20.544 -47.361 -15.521 1.00 23.48 68 ALA C C 1
ATOM 5279 O O . ALA C 1 68 ? -20.482 -46.183 -15.115 1.00 23.03 68 ALA C O 1
ATOM 5281 N N . THR C 1 69 ? -21.287 -47.783 -16.557 1.00 23.04 69 THR C N 1
ATOM 5282 C CA . THR C 1 69 ? -21.997 -46.908 -17.532 1.00 22.84 69 THR C CA 1
ATOM 5283 C C . THR C 1 69 ? -23.435 -46.589 -17.095 1.00 24.39 69 THR C C 1
ATOM 5284 O O . THR C 1 69 ? -24.085 -45.800 -17.820 1.00 24.04 69 THR C O 1
ATOM 5288 N N . ALA C 1 70 ? -23.913 -47.140 -15.973 1.00 23.92 70 ALA C N 1
ATOM 5289 C CA . ALA C 1 70 ? -25.326 -47.041 -15.515 1.00 24.61 70 ALA C CA 1
ATOM 5290 C C . ALA C 1 70 ? -25.793 -45.575 -15.445 1.00 24.29 70 ALA C C 1
ATOM 5291 O O . ALA C 1 70 ? -25.088 -44.691 -14.918 1.00 23.84 70 ALA C O 1
ATOM 5293 N N . GLY C 1 71 ? -26.978 -45.288 -15.959 1.00 25.41 71 GLY C N 1
ATOM 5294 C CA . GLY C 1 71 ? -27.554 -43.928 -15.820 1.00 25.60 71 GLY C CA 1
ATOM 5295 C C . GLY C 1 71 ? -26.791 -42.887 -16.642 1.00 26.26 71 GLY C C 1
ATOM 5296 O O . GLY C 1 71 ? -26.760 -41.746 -16.225 1.00 27.19 71 GLY C O 1
ATOM 5297 N N . SER C 1 72 ? -26.206 -43.263 -17.781 1.00 23.46 72 SER C N 1
ATOM 5298 C CA . SER C 1 72 ? -25.570 -42.325 -18.747 1.00 25.10 72 SER C CA 1
ATOM 5299 C C . SER C 1 72 ? -26.649 -41.5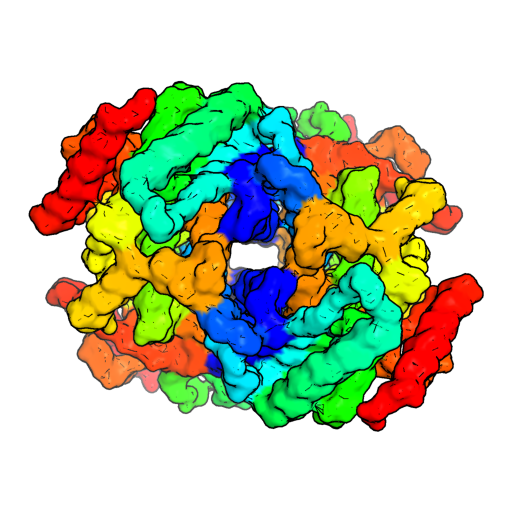39 -19.517 1.00 23.30 72 SER C C 1
ATOM 5300 O O . SER C 1 72 ? -27.575 -42.171 -20.089 1.00 22.27 72 SER C O 1
ATOM 5303 N N . ASP C 1 73 ? -26.471 -40.227 -19.679 1.00 22.57 73 ASP C N 1
ATOM 5304 C CA . ASP C 1 73 ? -27.344 -39.414 -20.578 1.00 23.43 73 ASP C CA 1
ATOM 5305 C C . ASP C 1 73 ? -27.045 -39.753 -22.038 1.00 22.29 73 ASP C C 1
ATOM 5306 O O . ASP C 1 73 ? -27.983 -39.789 -22.849 1.00 19.87 73 ASP C O 1
ATOM 5311 N N . VAL C 1 74 ? -25.770 -39.966 -22.358 1.00 22.45 74 VAL C N 1
ATOM 5312 C CA . VAL C 1 74 ? -25.305 -40.320 -23.731 1.00 21.10 74 VAL C CA 1
ATOM 5313 C C . VAL C 1 74 ? -24.293 -41.469 -23.637 1.00 21.51 74 VAL C C 1
ATOM 5314 O O . VAL C 1 74 ? -23.415 -41.411 -22.755 1.00 22.31 74 VAL C O 1
ATOM 5318 N N . VAL C 1 75 ? -24.363 -42.430 -24.567 1.00 19.73 75 VAL C N 1
ATOM 5319 C CA . VAL C 1 75 ? -23.344 -43.505 -24.717 1.00 21.59 75 VAL C CA 1
ATOM 5320 C C . VAL C 1 75 ? -22.842 -43.454 -26.162 1.00 21.46 75 VAL C C 1
ATOM 5321 O O . VAL C 1 75 ? -23.675 -43.319 -27.076 1.00 21.10 75 VAL C O 1
ATOM 5325 N N . VAL C 1 76 ? -21.525 -43.446 -26.356 1.00 20.92 76 VAL C N 1
ATOM 5326 C CA . VAL C 1 76 ? -20.916 -43.365 -27.708 1.00 21.95 76 VAL C CA 1
ATOM 5327 C C . VAL C 1 76 ? -20.223 -44.696 -27.948 1.00 21.98 76 VAL C C 1
ATOM 5328 O O . VAL C 1 76 ? -19.434 -45.094 -27.113 1.00 22.71 76 VAL C O 1
ATOM 5332 N N . ILE C 1 77 ? -20.544 -45.371 -29.043 1.00 23.37 77 ILE C N 1
ATOM 5333 C CA . ILE C 1 77 ? -19.873 -46.649 -29.419 1.00 25.37 77 ILE C CA 1
ATOM 5334 C C . ILE C 1 77 ? -18.795 -46.336 -30.467 1.00 25.25 77 ILE C C 1
ATOM 5335 O O . ILE C 1 77 ? -19.149 -45.955 -31.628 1.00 22.01 77 ILE C O 1
ATOM 5340 N N . THR C 1 78 ? -17.523 -46.433 -30.081 1.00 25.65 78 THR C N 1
ATOM 5341 C CA . THR C 1 78 ? -16.389 -46.185 -31.013 1.00 29.55 78 THR C CA 1
ATOM 5342 C C . THR C 1 78 ? -15.690 -47.498 -31.381 1.00 29.27 78 THR C C 1
ATOM 5343 O O . THR C 1 78 ? -14.811 -47.457 -32.233 1.00 32.10 78 THR C O 1
ATOM 5347 N N . ALA C 1 79 ? -16.007 -48.586 -30.683 1.00 30.43 79 ALA C N 1
ATOM 5348 C CA . ALA C 1 79 ? -15.370 -49.911 -30.829 1.00 30.55 79 ALA C CA 1
ATOM 5349 C C . ALA C 1 79 ? -15.767 -50.523 -32.174 1.00 31.39 79 ALA C C 1
ATOM 5350 O O . ALA C 1 79 ? -16.838 -50.172 -32.738 1.00 31.02 79 ALA C O 1
ATOM 5352 N N . GLY C 1 80 ? -14.918 -51.409 -32.668 1.00 30.93 80 GLY C N 1
ATOM 5353 C CA . GLY C 1 80 ? -15.154 -52.144 -33.921 1.00 37.58 80 GLY C CA 1
ATOM 5354 C C . GLY C 1 80 ? -13.851 -52.669 -34.465 1.00 36.82 80 GLY C C 1
ATOM 5355 O O . GLY C 1 80 ? -12.798 -52.156 -34.063 1.00 34.13 80 GLY C O 1
ATOM 5356 N N . ALA C 1 81 ? -13.924 -53.648 -35.357 1.00 43.67 81 ALA C N 1
ATOM 5357 C CA . ALA C 1 81 ? -12.738 -54.297 -35.959 1.00 45.96 81 ALA C CA 1
ATOM 5358 C C . ALA C 1 81 ? -12.223 -53.438 -37.123 1.00 48.64 81 ALA C C 1
ATOM 5359 O O . ALA C 1 81 ? -13.047 -52.785 -37.812 1.00 39.85 81 ALA C O 1
ATOM 5361 N N . ALA C 1 82 ? -10.898 -53.380 -37.290 1.00 62.75 82 ALA C N 1
ATOM 5362 C CA . ALA C 1 82 ? -10.224 -52.896 -38.519 1.00 66.44 82 ALA C CA 1
ATOM 5363 C C . ALA C 1 82 ? -10.434 -53.954 -39.608 1.00 65.61 82 ALA C C 1
ATOM 5364 O O . ALA C 1 82 ? -10.300 -55.149 -39.280 1.00 69.98 82 ALA C O 1
ATOM 5366 N N . ARG C 1 83 ? -10.783 -53.541 -40.831 1.00 64.22 83 ARG C N 1
ATOM 5367 C CA . ARG C 1 83 ? -10.855 -54.446 -42.011 1.00 71.07 83 ARG C CA 1
ATOM 5368 C C . ARG C 1 83 ? -9.432 -54.876 -42.395 1.00 70.48 83 ARG C C 1
ATOM 5369 O O . ARG C 1 83 ? -8.766 -54.118 -43.130 1.00 60.98 83 ARG C O 1
ATOM 5377 N N . LYS C 1 84 ? -9.001 -56.052 -41.914 1.00 80.89 84 LYS C N 1
ATOM 5378 C CA . LYS C 1 84 ? -7.601 -56.563 -41.991 1.00 80.12 84 LYS C CA 1
ATOM 5379 C C . LYS C 1 84 ? -7.295 -57.011 -43.420 1.00 84.24 84 LYS C C 1
ATOM 5380 O O . LYS C 1 84 ? -8.213 -57.234 -44.213 1.00 79.45 84 LYS C O 1
ATOM 5386 N N . PRO C 1 85 ? -5.999 -57.146 -43.799 1.00 79.90 85 PRO C N 1
ATOM 5387 C CA . PRO C 1 85 ? -5.640 -57.634 -45.132 1.00 75.48 85 PRO C CA 1
ATOM 5388 C C . PRO C 1 85 ? -6.437 -58.897 -45.504 1.00 67.69 85 PRO C C 1
ATOM 5389 O O . PRO C 1 85 ? -6.537 -59.788 -44.667 1.00 58.07 85 PRO C O 1
ATOM 5393 N N . GLY C 1 86 ? -7.050 -58.899 -46.696 1.00 62.41 86 GLY C N 1
ATOM 5394 C CA . GLY C 1 86 ? -7.743 -60.061 -47.284 1.00 62.39 86 GLY C CA 1
ATOM 5395 C C . GLY C 1 86 ? -9.123 -60.295 -46.693 1.00 64.98 86 GLY C C 1
ATOM 5396 O O . GLY C 1 86 ? -9.809 -61.200 -47.196 1.00 68.80 86 GLY C O 1
ATOM 5397 N N . MET C 1 87 ? -9.527 -59.521 -45.676 1.00 70.99 87 MET C N 1
ATOM 5398 C CA . MET C 1 87 ? -10.865 -59.607 -45.019 1.00 64.17 87 MET C CA 1
ATOM 5399 C C . MET C 1 87 ? -11.900 -59.010 -45.977 1.00 58.22 87 MET C C 1
ATOM 5400 O O . MET C 1 87 ? -11.653 -57.907 -46.499 1.00 58.49 87 MET C O 1
ATOM 5405 N N . SER C 1 88 ? -12.996 -59.728 -46.236 1.00 55.80 88 SER C N 1
ATOM 5406 C CA . SER C 1 88 ? -14.045 -59.313 -47.203 1.00 57.38 88 SER C CA 1
ATOM 5407 C C . SER C 1 88 ? -14.912 -58.212 -46.585 1.00 60.45 88 SER C C 1
ATOM 5408 O O . SER C 1 88 ? -14.868 -58.042 -45.344 1.00 54.45 88 SER C O 1
ATOM 5411 N N . ARG C 1 89 ? -15.676 -57.510 -47.426 1.00 63.77 89 ARG C N 1
ATOM 5412 C CA . ARG C 1 89 ? -16.734 -56.553 -47.013 1.00 67.59 89 ARG C CA 1
ATOM 5413 C C . ARG C 1 89 ? -17.640 -57.229 -45.982 1.00 64.03 89 ARG C C 1
ATOM 5414 O O . ARG C 1 89 ? -17.813 -56.669 -44.880 1.00 52.40 89 ARG C O 1
ATOM 5422 N N . ASP C 1 90 ? -18.161 -58.410 -46.332 1.00 62.68 90 ASP C N 1
ATOM 5423 C CA . ASP C 1 90 ? -19.221 -59.126 -45.571 1.00 59.68 90 ASP C CA 1
ATOM 5424 C C . ASP C 1 90 ? -18.669 -59.611 -44.227 1.00 51.55 90 ASP C C 1
ATOM 5425 O O . ASP C 1 90 ? -19.453 -59.708 -43.269 1.00 51.43 90 ASP C O 1
ATOM 5430 N N . ASP C 1 91 ? -17.391 -59.980 -44.181 1.00 45.61 91 ASP C N 1
ATOM 5431 C CA . ASP C 1 91 ? -16.742 -60.471 -42.941 1.00 46.31 91 ASP C CA 1
ATOM 5432 C C . ASP C 1 91 ? -16.719 -59.315 -41.932 1.00 46.27 91 ASP C C 1
ATOM 5433 O O . ASP C 1 91 ? -17.178 -59.537 -40.784 1.00 43.03 91 ASP C O 1
ATOM 5438 N N . LEU C 1 92 ? -16.297 -58.126 -42.368 1.00 43.05 92 LEU C N 1
ATOM 5439 C CA . LEU C 1 92 ? -16.281 -56.938 -41.480 1.00 45.35 92 LEU C CA 1
ATOM 5440 C C . LEU C 1 92 ? -17.689 -56.648 -40.964 1.00 42.47 92 LEU C C 1
ATOM 5441 O O . LEU C 1 92 ? -17.833 -56.467 -39.749 1.00 45.16 92 LEU C O 1
ATOM 5446 N N . VAL C 1 93 ? -18.668 -56.614 -41.857 1.00 38.01 93 VAL C N 1
ATOM 5447 C CA . VAL C 1 93 ? -20.071 -56.290 -41.472 1.00 38.58 93 VAL C CA 1
ATOM 5448 C C . VAL C 1 93 ? -20.501 -57.291 -40.405 1.00 40.25 93 VAL C C 1
ATOM 5449 O O . VAL C 1 93 ? -21.198 -56.902 -39.456 1.00 44.21 93 VAL C O 1
ATOM 5453 N N . ASN C 1 94 ? -20.083 -58.540 -40.562 1.00 42.11 94 ASN C N 1
ATOM 5454 C CA . ASN C 1 94 ? -20.520 -59.649 -39.685 1.00 43.62 94 ASN C CA 1
ATOM 5455 C C . ASN C 1 94 ? -19.820 -59.519 -38.333 1.00 39.53 94 ASN C C 1
ATOM 5456 O O . ASN C 1 94 ? -20.494 -59.712 -37.314 1.00 38.65 94 ASN C O 1
ATOM 5461 N N . ILE C 1 95 ? -18.517 -59.240 -38.326 1.00 35.45 95 ILE C N 1
ATOM 5462 C CA . ILE C 1 95 ? -17.743 -59.062 -37.061 1.00 36.15 95 ILE C CA 1
ATOM 5463 C C . ILE C 1 95 ? -18.337 -57.871 -36.296 1.00 31.55 95 ILE C C 1
ATOM 5464 O O . ILE C 1 95 ? -18.654 -58.040 -35.105 1.00 37.56 95 ILE C O 1
ATOM 5469 N N . ASN C 1 96 ? -18.537 -56.737 -36.966 1.00 28.51 96 ASN C N 1
ATOM 5470 C CA . ASN C 1 96 ? -18.940 -55.468 -36.305 1.00 31.00 96 ASN C CA 1
ATOM 5471 C C . ASN C 1 96 ? -20.421 -55.545 -35.923 1.00 34.05 96 ASN C C 1
ATOM 5472 O O . ASN C 1 96 ? -20.773 -54.992 -34.862 1.00 34.87 96 ASN C O 1
ATOM 5477 N N . THR C 1 97 ? -21.257 -56.260 -36.688 1.00 30.43 97 THR C N 1
ATOM 5478 C CA . THR C 1 97 ? -22.647 -56.549 -36.249 1.00 30.73 97 THR C CA 1
ATOM 5479 C C . THR C 1 97 ? -22.616 -57.200 -34.859 1.00 30.75 97 THR C C 1
ATOM 5480 O O . THR C 1 97 ? -23.361 -56.729 -33.962 1.00 33.11 97 THR C O 1
ATOM 5484 N N . GLY C 1 98 ? -21.809 -58.245 -34.676 1.00 31.51 98 GLY C N 1
ATOM 5485 C CA . GLY C 1 98 ? -21.705 -58.945 -33.375 1.00 32.66 98 GLY C CA 1
ATOM 5486 C C . GLY C 1 98 ? -21.158 -58.046 -32.263 1.00 30.35 98 GLY C C 1
ATOM 5487 O O . GLY C 1 98 ? -21.654 -58.117 -31.137 1.00 31.38 98 GLY C O 1
ATOM 5488 N N . ILE C 1 99 ? -20.147 -57.238 -32.565 1.00 32.23 99 ILE C N 1
ATOM 5489 C CA . ILE C 1 99 ? -19.545 -56.275 -31.602 1.00 31.95 99 ILE C CA 1
ATOM 5490 C C . ILE C 1 99 ? -20.615 -55.263 -31.178 1.00 29.00 99 ILE C C 1
ATOM 5491 O O . ILE C 1 99 ? -20.770 -55.048 -29.987 1.00 33.01 99 ILE C O 1
ATOM 5496 N N . VAL C 1 100 ? -21.324 -54.676 -32.133 1.00 30.13 100 VAL C N 1
ATOM 5497 C CA . VAL C 1 100 ? -22.302 -53.581 -31.884 1.00 30.18 100 VAL C CA 1
ATOM 5498 C C . VAL C 1 100 ? -23.495 -54.141 -31.110 1.00 32.95 100 VAL C C 1
ATOM 5499 O O . VAL C 1 100 ? -23.958 -53.452 -30.164 1.00 32.61 100 VAL C O 1
ATOM 5503 N N . ARG C 1 101 ? -23.944 -55.348 -31.465 1.00 35.25 101 ARG C N 1
ATOM 5504 C CA . ARG C 1 101 ? -25.079 -56.039 -30.799 1.00 35.54 101 ARG C CA 1
ATOM 5505 C C . ARG C 1 101 ? -24.745 -56.235 -29.317 1.00 32.86 101 ARG C C 1
ATOM 5506 O O . ARG C 1 101 ? -25.576 -55.892 -28.477 1.00 31.07 101 ARG C O 1
ATOM 5514 N N . GLU C 1 102 ? -23.592 -56.834 -29.024 1.00 31.54 102 GLU C N 1
ATOM 5515 C CA . GLU C 1 102 ? -23.196 -57.182 -27.642 1.00 35.11 102 GLU C CA 1
ATOM 5516 C C . GLU C 1 102 ? -23.090 -55.888 -26.812 1.00 34.81 102 GLU C C 1
ATOM 5517 O O . GLU C 1 102 ? -23.619 -55.860 -25.700 1.00 27.63 102 GLU C O 1
ATOM 5523 N N . ILE C 1 103 ? -22.407 -54.863 -27.340 1.00 34.66 103 ILE C N 1
ATOM 5524 C CA . ILE C 1 103 ? -22.220 -53.555 -26.654 1.00 31.54 103 ILE C CA 1
ATOM 5525 C C . ILE C 1 103 ? -23.598 -52.943 -26.411 1.00 29.08 103 ILE C C 1
ATOM 5526 O O . ILE C 1 103 ? -23.858 -52.527 -25.261 1.00 29.05 103 ILE C O 1
ATOM 5531 N N . THR C 1 104 ? -24.435 -52.852 -27.450 1.00 26.74 104 THR C N 1
ATOM 5532 C CA . THR C 1 104 ? -25.750 -52.149 -27.352 1.00 27.42 104 THR C CA 1
ATOM 5533 C C . THR C 1 104 ? -26.620 -52.841 -26.296 1.00 28.89 104 THR C C 1
ATOM 5534 O O . THR C 1 104 ? -27.243 -52.134 -25.487 1.00 27.31 104 THR C O 1
ATOM 5538 N N . ALA C 1 105 ? -26.717 -54.175 -26.333 1.00 32.38 105 ALA C N 1
ATOM 5539 C CA . ALA C 1 105 ? -27.521 -54.945 -25.352 1.00 30.43 105 ALA C CA 1
ATOM 5540 C C . ALA C 1 105 ? -27.100 -54.521 -23.940 1.00 28.54 105 ALA C C 1
ATOM 5541 O O . ALA C 1 105 ? -27.971 -54.200 -23.130 1.00 29.34 105 ALA C O 1
ATOM 5543 N N . GLN C 1 106 ? -25.793 -54.508 -23.663 1.00 31.33 106 GLN C N 1
ATOM 5544 C CA . GLN C 1 106 ? -25.231 -54.138 -22.336 1.00 31.77 106 GLN C CA 1
ATOM 5545 C C . GLN C 1 106 ? -25.530 -52.668 -22.015 1.00 30.87 106 GLN C C 1
ATOM 5546 O O . GLN C 1 106 ? -25.983 -52.406 -20.878 1.00 30.49 106 GLN C O 1
ATOM 5552 N N . VAL C 1 107 ? -25.295 -51.723 -22.937 1.00 34.91 107 VAL C N 1
ATOM 5553 C CA . VAL C 1 107 ? -25.394 -50.276 -22.575 1.00 32.53 107 VAL C CA 1
ATOM 5554 C C . VAL C 1 107 ? -26.878 -49.957 -22.392 1.00 29.42 107 VAL C C 1
ATOM 5555 O O . VAL C 1 107 ? -27.176 -49.267 -21.417 1.00 25.58 107 VAL C O 1
ATOM 5559 N N . ALA C 1 108 ? -27.763 -50.547 -23.209 1.00 26.25 108 ALA C N 1
ATOM 5560 C CA . ALA C 1 108 ? -29.242 -50.385 -23.123 1.00 30.04 108 ALA C CA 1
ATOM 5561 C C . ALA C 1 108 ? -29.789 -50.917 -21.787 1.00 30.53 108 ALA C C 1
ATOM 5562 O O . ALA C 1 108 ? -30.781 -50.366 -21.263 1.00 30.66 108 ALA C O 1
ATOM 5564 N N . ARG C 1 109 ? -29.217 -52.001 -21.280 1.00 32.68 109 ARG C N 1
ATOM 5565 C CA . ARG C 1 109 ? -29.583 -52.546 -19.952 1.00 35.60 109 ARG C CA 1
ATOM 5566 C C . ARG C 1 109 ? -29.256 -51.528 -18.846 1.00 33.67 109 ARG C C 1
ATOM 5567 O O . ARG C 1 109 ? -30.121 -51.324 -17.978 1.00 30.88 109 ARG C O 1
ATOM 5575 N N . TYR C 1 110 ? -28.064 -50.918 -18.845 1.00 30.45 110 TYR C N 1
ATOM 5576 C CA . TYR C 1 110 ? -27.615 -50.059 -17.711 1.00 32.28 110 TYR C CA 1
ATOM 5577 C C . TYR C 1 110 ? -28.107 -48.620 -17.878 1.00 27.02 110 TYR C C 1
ATOM 5578 O O . TYR C 1 110 ? -28.262 -47.947 -16.859 1.00 31.94 110 TYR C O 1
ATOM 5587 N N . SER C 1 111 ? -28.402 -48.174 -19.100 1.00 26.58 111 SER C N 1
ATOM 5588 C CA . SER C 1 111 ? -28.926 -46.804 -19.364 1.00 24.36 111 SER C CA 1
ATOM 5589 C C . SER C 1 111 ? -30.139 -46.893 -20.283 1.00 22.98 111 SER C C 1
ATOM 5590 O O . SER C 1 111 ? -30.073 -46.501 -21.451 1.00 22.62 111 SER C O 1
ATOM 5593 N N . PRO C 1 112 ? -31.294 -47.407 -19.804 1.00 27.21 112 PRO C N 1
ATOM 5594 C CA . PRO C 1 112 ? -32.447 -47.569 -20.684 1.00 27.00 112 PRO C CA 1
ATOM 5595 C C . PRO C 1 112 ? -32.889 -46.237 -21.322 1.00 29.08 112 PRO C C 1
ATOM 5596 O O . PRO C 1 112 ? -33.538 -46.298 -22.352 1.00 30.66 112 PRO C O 1
ATOM 5600 N N . ASP C 1 113 ? -32.524 -45.075 -20.747 1.00 27.58 113 ASP C N 1
ATOM 5601 C CA . ASP C 1 113 ? -33.016 -43.745 -21.200 1.00 27.42 113 ASP C CA 1
ATOM 5602 C C . ASP C 1 113 ? -31.954 -42.980 -22.012 1.00 25.12 113 ASP C C 1
ATOM 5603 O O . ASP C 1 113 ? -32.262 -41.894 -22.487 1.00 22.38 113 ASP C O 1
ATOM 5608 N N . ALA C 1 114 ? -30.816 -43.590 -22.318 1.00 25.67 114 ALA C N 1
ATOM 5609 C CA . ALA C 1 114 ? -29.663 -42.917 -22.962 1.00 23.88 114 ALA C CA 1
ATOM 5610 C C . ALA C 1 114 ? -29.981 -42.510 -24.401 1.00 24.02 114 ALA C C 1
ATOM 5611 O O . ALA C 1 114 ? -30.778 -43.168 -25.060 1.00 25.47 114 ALA C O 1
ATOM 5613 N N . TYR C 1 115 ? -29.307 -41.473 -24.886 1.00 23.33 115 TYR C N 1
ATOM 5614 C CA . TYR C 1 115 ? -29.069 -41.240 -26.333 1.00 24.45 115 TYR C CA 1
ATOM 5615 C C . TYR C 1 115 ? -27.856 -42.070 -26.750 1.00 26.23 115 TYR C C 1
ATOM 5616 O O . TYR C 1 115 ? -26.866 -42.055 -25.991 1.00 27.69 115 TYR C O 1
ATOM 5625 N N . LEU C 1 116 ? -27.925 -42.735 -27.914 1.00 24.26 116 LEU C N 1
ATOM 5626 C CA A LEU C 1 116 ? -26.845 -43.619 -28.437 0.50 23.28 116 LEU C CA 1
ATOM 5627 C CA B LEU C 1 116 ? -26.850 -43.619 -28.430 0.50 23.01 116 LEU C CA 1
ATOM 5628 C C . LEU C 1 116 ? -26.277 -43.029 -29.729 1.00 23.79 116 LEU C C 1
ATOM 5629 O O . LEU C 1 116 ? -27.069 -42.771 -30.656 1.00 23.73 116 LEU C O 1
ATOM 5638 N N . ILE C 1 117 ? -24.956 -42.870 -29.790 1.00 21.42 117 ILE C N 1
ATOM 5639 C CA . ILE C 1 117 ? -24.221 -42.331 -30.971 1.00 21.18 117 ILE C CA 1
ATOM 5640 C C . ILE C 1 117 ? -23.262 -43.439 -31.398 1.00 20.70 117 ILE C C 1
ATOM 5641 O O . ILE C 1 117 ? -22.517 -43.963 -30.548 1.00 19.66 117 ILE C O 1
ATOM 5646 N N . VAL C 1 118 ? -23.336 -43.856 -32.647 1.00 21.37 118 VAL C N 1
ATOM 5647 C CA . VAL C 1 118 ? -22.487 -44.966 -33.146 1.00 21.49 118 VAL C CA 1
ATOM 5648 C C . VAL C 1 118 ? -21.398 -44.354 -34.026 1.00 20.90 118 VAL C C 1
ATOM 5649 O O . VAL C 1 118 ? -21.715 -43.443 -34.757 1.00 19.19 118 VAL C O 1
ATOM 5653 N N . LEU C 1 119 ? -20.175 -44.888 -33.972 1.00 22.35 119 LEU C N 1
ATOM 5654 C CA . LEU C 1 119 ? -19.095 -44.611 -34.959 1.00 23.74 119 LEU C CA 1
ATOM 5655 C C . LEU C 1 119 ? -18.753 -45.863 -35.789 1.00 23.95 119 LEU C C 1
ATOM 5656 O O . LEU C 1 119 ? -18.189 -45.699 -36.862 1.00 24.16 119 LEU C O 1
ATOM 5661 N N . THR C 1 120 ? -18.982 -47.069 -35.271 1.00 23.38 120 THR C N 1
ATOM 5662 C CA . THR C 1 120 ? -18.576 -48.354 -35.901 1.00 25.88 120 THR C CA 1
ATOM 5663 C C . THR C 1 120 ? -18.963 -48.378 -37.389 1.00 25.24 120 THR C C 1
ATOM 5664 O O . THR C 1 120 ? -20.155 -48.176 -37.716 1.00 23.21 120 THR C O 1
ATOM 5668 N N . ASN C 1 121 ? -18.027 -48.686 -38.279 1.00 30.68 121 ASN C N 1
ATOM 5669 C CA . ASN C 1 121 ? -18.376 -48.892 -39.717 1.00 33.39 121 ASN C CA 1
ATOM 5670 C C . ASN C 1 121 ? -18.736 -50.349 -40.006 1.00 31.50 121 ASN C C 1
ATOM 5671 O O . ASN C 1 121 ? -18.340 -51.274 -39.294 1.00 28.32 121 ASN C O 1
ATOM 5676 N N . PRO C 1 122 ? -19.514 -50.605 -41.080 1.00 33.25 122 PRO C N 1
ATOM 5677 C CA . PRO C 1 122 ? -20.119 -49.544 -41.884 1.00 33.49 122 PRO C CA 1
ATOM 5678 C C . PRO C 1 122 ? -21.243 -48.823 -41.107 1.00 31.17 122 PRO C C 1
ATOM 5679 O O . PRO C 1 122 ? -22.086 -49.466 -40.514 1.00 29.46 122 PRO C O 1
ATOM 5683 N N . LEU C 1 123 ? -21.184 -47.487 -41.073 1.00 30.29 123 LEU C N 1
ATOM 5684 C CA . LEU C 1 123 ? -21.832 -46.648 -40.023 1.00 27.95 123 LEU C CA 1
ATOM 5685 C C . LEU C 1 123 ? -23.360 -46.669 -40.160 1.00 26.28 123 LEU C C 1
ATOM 5686 O O . LEU C 1 123 ? -24.031 -46.873 -39.146 1.00 29.74 123 LEU C O 1
ATOM 5691 N N . ASP C 1 124 ? -23.896 -46.425 -41.353 1.00 25.89 124 ASP C N 1
ATOM 5692 C CA . ASP C 1 124 ? -25.365 -46.453 -41.599 1.00 30.73 124 ASP C CA 1
ATOM 5693 C C . ASP C 1 124 ? -25.934 -47.836 -41.234 1.00 28.17 124 ASP C C 1
ATOM 5694 O O . ASP C 1 124 ? -26.988 -47.889 -40.557 1.00 26.64 124 ASP C O 1
ATOM 5699 N N . VAL C 1 125 ? -25.204 -48.912 -41.517 1.00 29.32 125 VAL C N 1
ATOM 5700 C CA . VAL C 1 125 ? -25.632 -50.302 -41.176 1.00 29.97 125 VAL C CA 1
ATOM 5701 C C . VAL C 1 125 ? -25.549 -50.543 -39.664 1.00 29.93 125 VAL C C 1
ATOM 5702 O O . VAL C 1 125 ? -26.507 -51.125 -39.107 1.00 29.38 125 VAL C O 1
ATOM 5706 N N . MET C 1 126 ? -24.467 -50.133 -39.012 1.00 27.61 126 MET C N 1
ATOM 5707 C CA . MET C 1 126 ? -24.285 -50.357 -37.553 1.00 29.27 126 MET C CA 1
ATOM 5708 C C . MET C 1 126 ? -25.318 -49.555 -36.746 1.00 25.81 126 MET C C 1
ATOM 5709 O O . MET C 1 126 ? -25.695 -50.007 -35.661 1.00 23.40 126 MET C O 1
ATOM 5714 N N . CYS C 1 127 ? -25.702 -48.390 -37.249 1.00 25.27 127 CYS C N 1
ATOM 5715 C CA . CYS C 1 127 ? -26.778 -47.569 -36.639 1.00 28.63 127 CYS C CA 1
ATOM 5716 C C . CYS C 1 127 ? -28.067 -48.395 -36.594 1.00 28.70 127 CYS C C 1
ATOM 5717 O O . CYS C 1 127 ? -28.654 -48.501 -35.492 1.00 25.47 127 CYS C O 1
ATOM 5720 N N . TYR C 1 128 ? -28.409 -49.068 -37.699 1.00 30.01 128 TYR C N 1
ATOM 5721 C CA . TYR C 1 128 ? -29.606 -49.957 -37.766 1.00 30.73 128 TYR C CA 1
ATOM 5722 C C . TYR C 1 128 ? -29.495 -51.059 -36.703 1.00 30.18 128 TYR C C 1
ATOM 5723 O O . TYR C 1 128 ? -30.496 -51.310 -36.006 1.00 28.95 128 TYR C O 1
ATOM 5732 N N . VAL C 1 129 ? -28.330 -51.710 -36.597 1.00 26.72 129 VAL C N 1
ATOM 5733 C CA . VAL C 1 129 ? -28.110 -52.825 -35.640 1.00 28.98 129 VAL C CA 1
ATOM 5734 C C . VAL C 1 129 ? -28.388 -52.281 -34.243 1.00 29.30 129 VAL C C 1
ATOM 5735 O O . VAL C 1 129 ? -29.117 -52.937 -33.493 1.00 27.93 129 VAL C O 1
ATOM 5739 N N . ALA C 1 130 ? -27.817 -51.129 -33.894 1.00 28.62 130 ALA C N 1
ATOM 5740 C CA . ALA C 1 130 ? -27.912 -50.558 -32.528 1.00 28.21 130 ALA C CA 1
ATOM 5741 C C . ALA C 1 130 ? -29.367 -50.206 -32.229 1.00 24.76 130 ALA C C 1
ATOM 5742 O O . ALA C 1 130 ? -29.826 -50.433 -31.097 1.00 26.13 130 ALA C O 1
ATOM 5744 N N . TYR C 1 131 ? -30.030 -49.608 -33.207 1.00 23.89 131 TYR C N 1
ATOM 5745 C CA . TYR C 1 131 ? -31.464 -49.225 -33.154 1.00 28.46 131 TYR C CA 1
ATOM 5746 C C . TYR C 1 131 ? -32.334 -50.441 -32.796 1.00 27.63 131 TYR C C 1
ATOM 5747 O O . TYR C 1 131 ? -33.084 -50.349 -31.825 1.00 26.11 131 TYR C O 1
ATOM 5756 N N . LYS C 1 132 ? -32.169 -51.574 -33.478 1.00 30.13 132 LYS C N 1
ATOM 5757 C CA . LYS C 1 132 ? -33.069 -52.758 -33.316 1.00 30.52 132 LYS C CA 1
ATOM 5758 C C . LYS C 1 132 ? -32.728 -53.472 -32.004 1.00 30.18 132 LYS C C 1
ATOM 5759 O O . LYS C 1 132 ? -33.643 -53.825 -31.269 1.00 30.48 132 LYS C O 1
ATOM 5765 N N . VAL C 1 133 ? -31.444 -53.634 -31.700 1.00 28.61 133 VAL C N 1
ATOM 5766 C CA . VAL C 1 133 ? -30.982 -54.312 -30.465 1.00 29.59 133 VAL C CA 1
ATOM 5767 C C . VAL C 1 133 ? -31.348 -53.454 -29.245 1.00 34.12 133 VAL C C 1
ATOM 5768 O O . VAL C 1 133 ? -31.675 -54.053 -28.230 1.00 34.19 133 VAL C O 1
ATOM 5772 N N . SER C 1 134 ? -31.314 -52.117 -29.335 1.00 32.30 134 SER C N 1
ATOM 5773 C CA . SER C 1 134 ? -31.606 -51.212 -28.188 1.00 31.27 134 SER C CA 1
ATOM 5774 C C . SER C 1 134 ? -33.116 -51.155 -27.919 1.00 33.07 134 SER C C 1
ATOM 5775 O O . SER C 1 134 ? -33.492 -51.026 -26.749 1.00 30.43 134 SER C O 1
ATOM 5778 N N . GLY C 1 135 ? -33.952 -51.196 -28.958 1.00 32.78 135 GLY C N 1
ATOM 5779 C CA . GLY C 1 135 ? -35.408 -51.008 -28.799 1.00 33.14 135 GLY C CA 1
ATOM 5780 C C . GLY C 1 135 ? -35.727 -49.545 -28.562 1.00 33.82 135 GLY C C 1
ATOM 5781 O O . GLY C 1 135 ? -36.898 -49.196 -28.349 1.00 29.47 135 GLY C O 1
ATOM 5782 N N . PHE C 1 136 ? -34.722 -48.680 -28.702 1.00 32.53 136 PHE C N 1
ATOM 5783 C CA . PHE C 1 136 ? -34.873 -47.234 -28.427 1.00 28.24 136 PHE C CA 1
ATOM 5784 C C . PHE C 1 136 ? -35.667 -46.614 -29.554 1.00 29.11 136 PHE C C 1
ATOM 5785 O O . PHE C 1 136 ? -35.541 -47.023 -30.708 1.00 26.91 136 PHE C O 1
ATOM 5793 N N . PRO C 1 137 ? -36.470 -45.578 -29.235 1.00 29.45 137 PRO C N 1
ATOM 5794 C CA . PRO C 1 137 ? -37.134 -44.797 -30.263 1.00 29.70 137 PRO C CA 1
ATOM 5795 C C . PRO C 1 137 ? -36.079 -44.090 -31.133 1.00 31.59 137 PRO C C 1
ATOM 5796 O O . PRO C 1 137 ? -35.033 -43.708 -30.634 1.00 29.66 137 PRO C O 1
ATOM 5800 N N . LYS C 1 138 ? -36.393 -43.910 -32.415 1.00 30.22 138 LYS C N 1
ATOM 5801 C CA . LYS C 1 138 ? -35.465 -43.361 -33.439 1.00 27.35 138 LYS C CA 1
ATOM 5802 C C . LYS C 1 138 ? -34.805 -42.027 -33.079 1.00 25.45 138 LYS C C 1
ATOM 5803 O O . LYS C 1 138 ? -33.663 -41.847 -33.467 1.00 29.08 138 LYS C O 1
ATOM 5809 N N . HIS C 1 139 ? -35.506 -41.133 -32.396 1.00 26.74 139 HIS C N 1
ATOM 5810 C CA A HIS C 1 139 ? -34.835 -39.888 -31.910 0.50 26.34 139 HIS C CA 1
ATOM 5811 C CA B HIS C 1 139 ? -34.832 -39.872 -31.882 0.50 26.75 139 HIS C CA 1
ATOM 5812 C C . HIS C 1 139 ? -33.587 -40.016 -30.963 1.00 26.66 139 HIS C C 1
ATOM 5813 O O . HIS C 1 139 ? -32.621 -39.159 -30.777 1.00 26.96 139 HIS C O 1
ATOM 5826 N N . ARG C 1 140 ? -33.500 -41.213 -30.369 1.00 26.58 140 ARG C N 1
ATOM 5827 C CA . ARG C 1 140 ? -32.378 -41.483 -29.434 1.00 24.78 140 ARG C CA 1
ATOM 5828 C C . ARG C 1 140 ? -31.219 -42.276 -30.066 1.00 24.77 140 ARG C C 1
ATOM 5829 O O . ARG C 1 140 ? -30.280 -42.568 -29.331 1.00 25.78 140 ARG C O 1
ATOM 5837 N N . VAL C 1 141 ? -31.271 -42.617 -31.356 1.00 24.66 141 VAL C N 1
ATOM 5838 C CA . VAL C 1 141 ? -30.172 -43.448 -31.938 1.00 25.36 141 VAL C CA 1
ATOM 5839 C C . VAL C 1 141 ? -29.671 -42.734 -33.190 1.00 23.47 141 VAL C C 1
ATOM 5840 O O . VAL C 1 141 ? -30.513 -42.301 -34.004 1.00 24.32 141 VAL C O 1
ATOM 5844 N N . MET C 1 142 ? -28.357 -42.564 -33.311 1.00 21.97 142 MET C N 1
ATOM 5845 C CA . MET C 1 142 ? -27.775 -41.817 -34.460 1.00 22.66 142 MET C CA 1
ATOM 5846 C C . MET C 1 142 ? -26.307 -42.203 -34.654 1.00 21.48 142 MET C C 1
ATOM 5847 O O . MET C 1 142 ? -25.738 -42.858 -33.763 1.00 19.01 142 MET C O 1
ATOM 5852 N N . GLY C 1 143 ? -25.755 -41.836 -35.809 1.00 20.85 143 GLY C N 1
ATOM 5853 C CA . GLY C 1 143 ? -24.373 -42.176 -36.177 1.00 21.42 143 GLY C CA 1
ATOM 5854 C C . GLY C 1 143 ? -23.593 -40.942 -36.582 1.00 19.56 143 GLY C C 1
ATOM 5855 O O . GLY C 1 143 ? -24.198 -39.992 -37.130 1.00 21.58 143 GLY C O 1
ATOM 5856 N N . GLN C 1 144 ? -22.301 -40.936 -36.294 1.00 18.92 144 GLN C N 1
ATOM 5857 C CA . GLN C 1 144 ? -21.404 -39.870 -36.781 1.00 21.02 144 GLN C CA 1
ATOM 5858 C C . GLN C 1 144 ? -20.819 -40.337 -38.110 1.00 22.23 144 GLN C C 1
ATOM 5859 O O . GLN C 1 144 ? -20.177 -41.398 -38.145 1.00 22.75 144 GLN C O 1
ATOM 5865 N N . SER C 1 145 ? -21.019 -39.564 -39.167 1.00 23.69 145 SER C N 1
ATOM 5866 C CA . SER C 1 145 ? -20.340 -39.809 -40.453 1.00 23.71 145 SER C CA 1
ATOM 5867 C C . SER C 1 145 ? -20.191 -38.495 -41.218 1.00 22.84 145 SER C C 1
ATOM 5868 O O . SER C 1 145 ? -19.068 -38.139 -41.579 1.00 23.13 145 SER C O 1
ATOM 5871 N N . GLY C 1 146 ? -21.296 -37.794 -41.436 1.00 22.84 146 GLY C N 1
ATOM 5872 C CA . GLY C 1 146 ? -21.353 -36.592 -42.283 1.00 23.22 146 GLY C CA 1
ATOM 5873 C C . GLY C 1 146 ? -20.524 -35.458 -41.707 1.00 22.81 146 GLY C C 1
ATOM 5874 O O . GLY C 1 146 ? -19.941 -34.698 -42.480 1.00 19.34 146 GLY C O 1
ATOM 5875 N N . ILE C 1 147 ? -20.494 -35.309 -40.383 1.00 21.72 147 ILE C N 1
ATOM 5876 C CA . ILE C 1 147 ? -19.779 -34.147 -39.786 1.00 21.27 147 ILE C CA 1
ATOM 5877 C C . ILE C 1 147 ? -18.291 -34.312 -40.115 1.00 21.15 147 ILE C C 1
ATOM 5878 O O . ILE C 1 147 ? -17.680 -33.320 -40.518 1.00 20.45 147 ILE C O 1
ATOM 5883 N N . LEU C 1 148 ? -17.754 -35.540 -40.014 1.00 21.23 148 LEU C N 1
ATOM 5884 C CA . LEU C 1 148 ? -16.327 -35.816 -40.341 1.00 23.09 148 LEU C CA 1
ATOM 5885 C C . LEU C 1 148 ? -16.065 -35.545 -41.840 1.00 21.15 148 LEU C C 1
ATOM 5886 O O . LEU C 1 148 ? -15.103 -34.894 -42.130 1.00 20.66 148 LEU C O 1
ATOM 5891 N N . ASP C 1 149 ? -16.903 -35.994 -42.767 1.00 22.69 149 ASP C N 1
ATOM 5892 C CA . ASP C 1 149 ? -16.664 -35.748 -44.215 1.00 23.47 149 ASP C CA 1
ATOM 5893 C C . ASP C 1 149 ? -16.751 -34.244 -44.464 1.00 23.05 149 ASP C C 1
ATOM 5894 O O . ASP C 1 149 ? -15.914 -33.701 -45.206 1.00 23.99 149 ASP C O 1
ATOM 5899 N N . SER C 1 150 ? -17.742 -33.592 -43.859 1.00 25.40 150 SER C N 1
ATOM 5900 C CA . SER C 1 150 ? -17.945 -32.129 -43.962 1.00 25.25 150 SER C CA 1
ATOM 5901 C C . SER C 1 150 ? -16.681 -31.406 -43.475 1.00 24.61 150 SER C C 1
ATOM 5902 O O . SER C 1 150 ? -16.169 -30.545 -44.200 1.00 23.85 150 SER C O 1
ATOM 5905 N N . ALA C 1 151 ? -16.164 -31.790 -42.314 1.00 21.47 151 ALA C N 1
ATOM 5906 C CA . ALA C 1 151 ? -14.952 -31.182 -41.714 1.00 23.03 151 ALA C CA 1
ATOM 5907 C C . ALA C 1 151 ? -13.762 -31.312 -42.683 1.00 22.45 151 ALA C C 1
ATOM 5908 O O . ALA C 1 151 ? -12.967 -30.373 -42.777 1.00 23.45 151 ALA C O 1
ATOM 5910 N N . ARG C 1 152 ? -13.550 -32.481 -43.283 1.00 21.47 152 ARG C N 1
ATOM 5911 C CA . ARG C 1 152 ? -12.363 -32.696 -44.150 1.00 22.95 152 ARG C CA 1
ATOM 5912 C C . ARG C 1 152 ? -12.498 -31.789 -45.380 1.00 23.25 152 ARG C C 1
ATOM 5913 O O . ARG C 1 152 ? -11.515 -31.112 -45.730 1.00 20.15 152 ARG C O 1
ATOM 5921 N N . PHE C 1 153 ? -13.685 -31.770 -45.995 1.00 22.77 153 PHE C N 1
ATOM 5922 C CA . PHE C 1 153 ? -13.968 -30.950 -47.210 1.00 24.15 153 PHE C CA 1
ATOM 5923 C C . PHE C 1 153 ? -13.718 -29.484 -46.859 1.00 21.18 153 PHE C C 1
ATOM 5924 O O . PHE C 1 153 ? -13.111 -28.756 -47.678 1.00 21.01 153 PHE C O 1
ATOM 5932 N N . ARG C 1 154 ? -14.210 -29.028 -45.699 1.00 20.58 154 ARG C N 1
ATOM 5933 C CA . ARG C 1 154 ? -14.052 -27.615 -45.254 1.00 19.90 154 ARG C CA 1
ATOM 5934 C C . ARG C 1 154 ? -12.558 -27.326 -45.057 1.00 19.58 154 ARG C C 1
ATOM 5935 O O . ARG C 1 154 ? -12.091 -26.281 -45.511 1.00 19.42 154 ARG C O 1
ATOM 5943 N N . THR C 1 155 ? -11.814 -28.230 -44.421 1.00 18.76 155 THR C N 1
ATOM 5944 C CA . THR C 1 155 ? -10.351 -28.078 -44.221 1.00 19.64 155 THR C CA 1
ATOM 5945 C C . THR C 1 155 ? -9.678 -27.841 -45.581 1.00 20.65 155 THR C C 1
ATOM 5946 O O . THR C 1 155 ? -8.904 -26.877 -45.703 1.00 20.25 155 THR C O 1
ATOM 5950 N N . PHE C 1 156 ? -9.918 -28.735 -46.544 1.00 21.12 156 PHE C N 1
ATOM 5951 C CA . PHE C 1 156 ? -9.298 -28.707 -47.885 1.00 22.34 156 PHE C CA 1
ATOM 5952 C C . PHE C 1 156 ? -9.661 -27.384 -48.558 1.00 22.61 156 PHE C C 1
ATOM 5953 O O . PHE C 1 156 ? -8.746 -26.742 -49.095 1.00 20.40 156 PHE C O 1
ATOM 5961 N N . ILE C 1 157 ? -10.923 -26.939 -48.475 1.00 22.51 157 ILE C N 1
ATOM 5962 C CA . ILE C 1 157 ? -11.313 -25.630 -49.090 1.00 22.91 157 ILE C CA 1
ATOM 5963 C C . ILE C 1 157 ? -10.562 -24.481 -48.397 1.00 24.27 157 ILE C C 1
ATOM 5964 O O . ILE C 1 157 ? -9.997 -23.585 -49.121 1.00 21.27 157 ILE C O 1
ATOM 5969 N N . ALA C 1 158 ? -10.600 -24.449 -47.057 1.00 21.68 158 ALA C N 1
ATOM 5970 C CA . ALA C 1 158 ? -9.953 -23.394 -46.247 1.00 21.08 158 ALA C CA 1
ATOM 5971 C C . ALA C 1 158 ? -8.468 -23.324 -46.620 1.00 20.98 158 ALA C C 1
ATOM 5972 O O . ALA C 1 158 ? -7.937 -22.228 -46.772 1.00 20.98 158 ALA C O 1
ATOM 5974 N N . ARG C 1 159 ? -7.800 -24.467 -46.782 1.00 23.13 159 ARG C N 1
ATOM 5975 C CA . ARG C 1 159 ? -6.347 -24.439 -47.091 1.00 22.16 159 ARG C CA 1
ATOM 5976 C C . ARG C 1 159 ? -6.176 -24.038 -48.556 1.00 25.28 159 ARG C C 1
ATOM 5977 O O . ARG C 1 159 ? -5.234 -23.290 -48.823 1.00 25.26 159 ARG C O 1
ATOM 5985 N N . GLU C 1 160 ? -7.059 -24.481 -49.457 1.00 23.74 160 GLU C N 1
ATOM 5986 C CA . GLU C 1 160 ? -6.964 -24.123 -50.896 1.00 27.38 160 GLU C CA 1
ATOM 5987 C C . GLU C 1 160 ? -7.058 -22.605 -51.075 1.00 27.56 160 GLU C C 1
ATOM 5988 O O . GLU C 1 160 ? -6.229 -22.049 -51.804 1.00 25.13 160 GLU C O 1
ATOM 5994 N N . LEU C 1 161 ? -8.010 -21.944 -50.416 1.00 26.01 161 LEU C N 1
ATOM 5995 C CA . LEU C 1 161 ? -8.198 -20.468 -50.508 1.00 26.74 161 LEU C CA 1
ATOM 5996 C C . LEU C 1 161 ? -7.317 -19.718 -49.498 1.00 25.52 161 LEU C C 1
ATOM 5997 O O . LEU C 1 161 ? -7.315 -18.481 -49.564 1.00 23.22 161 LEU C O 1
ATOM 6002 N N . ASN C 1 162 ? -6.654 -20.430 -48.576 1.00 24.20 162 ASN C N 1
ATOM 6003 C CA . ASN C 1 162 ? -5.999 -19.845 -47.380 1.00 24.19 162 ASN C CA 1
ATOM 6004 C C . ASN C 1 162 ? -6.965 -18.863 -46.690 1.00 24.17 162 ASN C C 1
ATOM 6005 O O . ASN C 1 162 ? -6.603 -17.714 -46.493 1.00 23.00 162 ASN C O 1
ATOM 6010 N N . VAL C 1 163 ? -8.133 -19.345 -46.258 1.00 22.96 163 VAL C N 1
ATOM 6011 C CA . VAL C 1 163 ? -9.078 -18.598 -45.391 1.00 22.43 163 VAL C CA 1
ATOM 6012 C C . VAL C 1 163 ? -9.328 -19.365 -44.088 1.00 23.50 163 VAL C C 1
ATOM 6013 O O . VAL C 1 163 ? -9.019 -20.539 -44.012 1.00 18.95 163 VAL C O 1
ATOM 6017 N N . SER C 1 164 ? -9.930 -18.674 -43.130 1.00 21.60 164 SER C N 1
ATOM 6018 C CA . SER C 1 164 ? -10.256 -19.179 -41.785 1.00 22.62 164 SER C CA 1
ATOM 6019 C C . SER C 1 164 ? -11.122 -20.434 -41.863 1.00 22.77 164 SER C C 1
ATOM 6020 O O . SER C 1 164 ? -12.111 -20.459 -42.588 1.00 23.46 164 SER C O 1
ATOM 6023 N N . PHE C 1 165 ? -10.776 -21.423 -41.056 1.00 23.24 165 PHE C N 1
ATOM 6024 C CA . PHE C 1 165 ? -11.546 -22.673 -40.890 1.00 22.59 165 PHE C CA 1
ATOM 6025 C C . PHE C 1 165 ? -12.949 -22.364 -40.367 1.00 21.69 165 PHE C C 1
ATOM 6026 O O . PHE C 1 165 ? -13.860 -23.135 -40.671 1.00 26.45 165 PHE C O 1
ATOM 6034 N N . GLU C 1 166 ? -13.128 -21.256 -39.664 1.00 21.33 166 GLU C N 1
ATOM 6035 C CA . GLU C 1 166 ? -14.431 -20.896 -39.049 1.00 24.90 166 GLU C CA 1
ATOM 6036 C C . GLU C 1 166 ? -15.422 -20.442 -40.124 1.00 24.07 166 GLU C C 1
ATOM 6037 O O . GLU C 1 166 ? -16.638 -20.448 -39.840 1.00 22.42 166 GLU C O 1
ATOM 6043 N N . ASP C 1 167 ? -14.934 -20.086 -41.310 1.00 23.46 167 ASP C N 1
ATOM 6044 C CA . ASP C 1 167 ? -15.749 -19.368 -42.321 1.00 25.11 167 ASP C CA 1
ATOM 6045 C C . ASP C 1 167 ? -16.091 -20.276 -43.501 1.00 25.22 167 ASP C C 1
ATOM 6046 O O . ASP C 1 167 ? -16.741 -19.769 -44.423 1.00 23.44 167 ASP C O 1
ATOM 6051 N N . VAL C 1 168 ? -15.656 -21.547 -43.500 1.00 23.38 168 VAL C N 1
ATOM 6052 C CA . VAL C 1 168 ? -16.003 -22.499 -44.594 1.00 23.17 168 VAL C CA 1
ATOM 6053 C C . VAL C 1 168 ? -17.027 -23.473 -44.026 1.00 20.56 168 VAL C C 1
ATOM 6054 O O . VAL C 1 168 ? -16.821 -23.980 -42.907 1.00 23.06 168 VAL C O 1
ATOM 6058 N N . HIS C 1 169 ? -18.091 -23.710 -44.780 1.00 21.70 169 HIS C N 1
ATOM 6059 C CA . HIS C 1 169 ? -19.257 -24.528 -44.356 1.00 23.58 169 HIS C CA 1
ATOM 6060 C C . HIS C 1 169 ? -19.593 -25.449 -45.512 1.00 23.68 169 HIS C C 1
ATOM 6061 O O . HIS C 1 169 ? -19.410 -25.016 -46.664 1.00 24.72 169 HIS C O 1
ATOM 6068 N N . ALA C 1 170 ? -20.024 -26.667 -45.203 1.00 23.59 170 ALA C N 1
ATOM 6069 C CA . ALA C 1 170 ? -20.394 -27.702 -46.185 1.00 24.32 170 ALA C CA 1
ATOM 6070 C C . ALA C 1 170 ? -21.347 -28.703 -45.523 1.00 26.00 170 ALA C C 1
ATOM 6071 O O . ALA C 1 170 ? -21.109 -29.116 -44.360 1.00 27.21 170 ALA C O 1
ATOM 6073 N N . LEU C 1 171 ? -22.430 -28.994 -46.227 1.00 24.01 171 LEU C N 1
ATOM 6074 C CA . LEU C 1 171 ? -23.388 -30.065 -45.912 1.00 26.16 171 LEU C CA 1
ATOM 6075 C C . LEU C 1 171 ? -23.022 -31.238 -46.817 1.00 26.76 171 LEU C C 1
ATOM 6076 O O . LEU C 1 171 ? -22.921 -31.043 -48.007 1.00 30.49 171 LEU C O 1
ATOM 6081 N N . VAL C 1 172 ? -22.799 -32.404 -46.228 1.00 27.37 172 VAL C N 1
ATOM 6082 C CA . VAL C 1 172 ? -22.560 -33.679 -46.931 1.00 32.03 172 VAL C CA 1
ATOM 6083 C C . VAL C 1 172 ? -23.627 -34.663 -46.447 1.00 32.56 172 VAL C C 1
ATOM 6084 O O . VAL C 1 172 ? -23.794 -34.784 -45.224 1.00 31.80 172 VAL C O 1
ATOM 6088 N N . LEU C 1 173 ? -24.239 -35.354 -47.417 1.00 30.59 173 LEU C N 1
ATOM 6089 C CA . LEU C 1 173 ? -25.250 -36.405 -47.160 1.00 28.42 173 LEU C CA 1
ATOM 6090 C C . LEU C 1 173 ? -24.609 -37.785 -47.397 1.00 28.33 173 LEU C C 1
ATOM 6091 O O . LEU C 1 173 ? -23.504 -37.823 -47.955 1.00 27.93 173 LEU C O 1
ATOM 6096 N N . GLY C 1 174 ? -25.286 -38.866 -46.996 1.00 25.84 174 GLY C N 1
ATOM 6097 C CA . GLY C 1 174 ? -24.788 -40.238 -47.189 1.00 27.64 174 GLY C CA 1
ATOM 6098 C C . GLY C 1 174 ? -23.644 -40.591 -46.251 1.00 28.22 174 GLY C C 1
ATOM 6099 O O . GLY C 1 174 ? -23.427 -39.892 -45.256 1.00 26.19 174 GLY C O 1
ATOM 6100 N N . GLY C 1 175 ? -22.916 -41.644 -46.606 1.00 25.58 175 GLY C N 1
ATOM 6101 C CA . GLY C 1 175 ? -21.864 -42.257 -45.797 1.00 26.29 175 GLY C CA 1
ATOM 6102 C C . GLY C 1 175 ? -20.522 -41.854 -46.340 1.00 24.94 175 GLY C C 1
ATOM 6103 O O . GLY C 1 175 ? -20.498 -40.954 -47.157 1.00 26.99 175 GLY C O 1
ATOM 6104 N N . HIS C 1 176 ? -19.467 -42.563 -45.963 1.00 26.75 176 HIS C N 1
ATOM 6105 C CA . HIS C 1 176 ? -18.081 -42.298 -46.425 1.00 27.99 176 HIS C CA 1
ATOM 6106 C C . HIS C 1 176 ? -17.873 -42.788 -47.872 1.00 29.52 176 HIS C C 1
ATOM 6107 O O . HIS C 1 176 ? -18.626 -43.664 -48.326 1.00 25.81 176 HIS C O 1
ATOM 6114 N N . GLY C 1 177 ? -16.867 -42.245 -48.564 1.00 27.12 177 GLY C N 1
ATOM 6115 C CA . GLY C 1 177 ? -16.317 -42.844 -49.791 1.00 30.69 177 GLY C CA 1
ATOM 6116 C C . GLY C 1 177 ? -17.319 -42.747 -50.919 1.00 29.09 177 GLY C C 1
ATOM 6117 O O . GLY C 1 177 ? -17.780 -41.643 -51.180 1.00 28.52 177 GLY C O 1
ATOM 6118 N N . ASP C 1 178 ? -17.679 -43.876 -51.516 1.00 33.14 178 ASP C N 1
ATOM 6119 C CA . ASP C 1 178 ? -18.557 -43.922 -52.709 1.00 37.10 178 ASP C CA 1
ATOM 6120 C C . ASP C 1 178 ? -20.011 -43.593 -52.324 1.00 34.58 178 ASP C C 1
ATOM 6121 O O . ASP C 1 178 ? -20.719 -43.103 -53.188 1.00 32.99 178 ASP C O 1
ATOM 6126 N N . SER C 1 179 ? -20.446 -43.791 -51.077 1.00 33.96 179 SER C N 1
ATOM 6127 C CA . SER C 1 179 ? -21.857 -43.539 -50.664 1.00 32.20 179 SER C CA 1
ATOM 6128 C C . SER C 1 179 ? -22.081 -42.069 -50.286 1.00 32.21 179 SER C C 1
ATOM 6129 O O . SER C 1 179 ? -23.234 -41.704 -49.951 1.00 32.66 179 SER C O 1
ATOM 6132 N N . MET C 1 180 ? -21.008 -41.278 -50.293 1.00 30.35 180 MET C N 1
ATOM 6133 C CA . MET C 1 180 ? -21.019 -39.856 -49.914 1.00 27.03 180 MET C CA 1
ATOM 6134 C C . MET C 1 180 ? -21.665 -39.053 -51.035 1.00 29.79 180 MET C C 1
ATOM 6135 O O . MET C 1 180 ? -21.331 -39.274 -52.224 1.00 28.68 180 MET C O 1
ATOM 6140 N N . VAL C 1 181 ? -22.516 -38.109 -50.649 1.00 28.89 181 VAL C N 1
ATOM 6141 C CA . VAL C 1 181 ? -23.197 -37.188 -51.593 1.00 30.60 181 VAL C CA 1
ATOM 6142 C C . VAL C 1 181 ? -22.748 -35.774 -51.243 1.00 31.91 181 VAL C C 1
ATOM 6143 O O . VAL C 1 181 ? -23.320 -35.104 -50.382 1.00 31.40 181 VAL C O 1
ATOM 6147 N N . PRO C 1 182 ? -21.721 -35.255 -51.938 1.00 34.05 182 PRO C N 1
ATOM 6148 C CA . PRO C 1 182 ? -21.302 -33.874 -51.737 1.00 34.09 182 PRO C CA 1
ATOM 6149 C C . PRO C 1 182 ? -22.369 -32.980 -52.376 1.00 34.16 182 PRO C C 1
ATOM 6150 O O . PRO C 1 182 ? -23.068 -33.432 -53.246 1.00 35.46 182 PRO C O 1
ATOM 6154 N N . LEU C 1 183 ? -22.479 -31.752 -51.890 1.00 33.50 183 LEU C N 1
ATOM 6155 C CA . LEU C 1 183 ? -23.474 -30.743 -52.328 1.00 32.84 183 LEU C CA 1
ATOM 6156 C C . LEU C 1 183 ? -22.726 -29.425 -52.523 1.00 33.44 183 LEU C C 1
ATOM 6157 O O . LEU C 1 183 ? -22.584 -28.637 -51.593 1.00 33.60 183 LEU C O 1
ATOM 6162 N N . PRO C 1 184 ? -22.135 -29.188 -53.717 1.00 39.27 184 PRO C N 1
ATOM 6163 C CA . PRO C 1 184 ? -21.471 -27.915 -54.013 1.00 40.14 184 PRO C CA 1
ATOM 6164 C C . PRO C 1 184 ? -22.340 -26.673 -53.742 1.00 40.35 184 PRO C C 1
ATOM 6165 O O . PRO C 1 184 ? -21.824 -25.681 -53.191 1.00 43.89 184 PRO C O 1
ATOM 6169 N N . ARG C 1 185 ? -23.635 -26.763 -54.051 1.00 37.12 185 ARG C N 1
ATOM 6170 C CA . ARG C 1 185 ? -24.620 -25.664 -53.848 1.00 44.92 185 ARG C CA 1
ATOM 6171 C C . ARG C 1 185 ? -24.763 -25.336 -52.349 1.00 39.97 185 ARG C C 1
ATOM 6172 O O . ARG C 1 185 ? -25.233 -24.210 -52.029 1.00 39.10 185 ARG C O 1
ATOM 6180 N N . TYR C 1 186 ? -24.430 -26.283 -51.460 1.00 35.07 186 TYR C N 1
ATOM 6181 C CA . TYR C 1 186 ? -24.601 -26.160 -49.987 1.00 33.06 186 TYR C CA 1
ATOM 6182 C C . TYR C 1 186 ? -23.226 -26.021 -49.318 1.00 32.02 186 TYR C C 1
ATOM 6183 O O . TYR C 1 186 ? -23.045 -26.509 -48.166 1.00 29.81 186 TYR C O 1
ATOM 6192 N N . THR C 1 187 ? -22.272 -25.433 -50.045 1.00 28.63 187 THR C N 1
ATOM 6193 C CA . THR C 1 187 ? -20.866 -25.245 -49.607 1.00 28.18 187 THR C CA 1
ATOM 6194 C C . THR C 1 187 ? -20.526 -23.769 -49.789 1.00 26.59 187 THR C C 1
ATOM 6195 O O . THR C 1 187 ? -20.686 -23.275 -50.930 1.00 26.65 187 THR C O 1
ATOM 6199 N N . HIS C 1 188 ? -20.127 -23.088 -48.708 1.00 25.04 188 HIS C N 1
ATOM 6200 C CA A HIS C 1 188 ? -19.897 -21.628 -48.764 0.50 25.80 188 HIS C CA 1
ATOM 6201 C CA B HIS C 1 188 ? -20.000 -21.611 -48.634 0.50 25.12 188 HIS C CA 1
ATOM 6202 C C . HIS C 1 188 ? -18.705 -21.222 -47.900 1.00 26.98 188 HIS C C 1
ATOM 6203 O O . HIS C 1 188 ? -18.295 -21.975 -46.972 1.00 25.50 188 HIS C O 1
ATOM 6216 N N . VAL C 1 189 ? -18.134 -20.091 -48.299 1.00 24.92 189 VAL C N 1
ATOM 6217 C CA . VAL C 1 189 ? -17.038 -19.362 -47.640 1.00 23.71 189 VAL C CA 1
ATOM 6218 C C . VAL C 1 189 ? -17.603 -17.987 -47.312 1.00 24.55 189 VAL C C 1
ATOM 6219 O O . VAL C 1 189 ? -17.731 -17.160 -48.248 1.00 23.55 189 VAL C O 1
ATOM 6223 N N . GLY C 1 190 ? -17.935 -17.767 -46.039 1.00 24.24 190 GLY C N 1
ATOM 6224 C CA . GLY C 1 190 ? -18.387 -16.477 -45.505 1.00 23.29 190 GLY C CA 1
ATOM 6225 C C . GLY C 1 190 ? -19.699 -16.083 -46.142 1.00 23.45 190 GLY C C 1
ATOM 6226 O O . GLY C 1 190 ? -19.918 -14.874 -46.352 1.00 26.22 190 GLY C O 1
ATOM 6227 N N . GLY C 1 191 ? -20.531 -17.077 -46.439 1.00 23.22 191 GLY C N 1
ATOM 6228 C CA . GLY C 1 191 ? -21.856 -16.911 -47.062 1.00 26.32 191 GLY C CA 1
ATOM 6229 C C . GLY C 1 191 ? -21.774 -16.971 -48.574 1.00 27.84 191 GLY C C 1
ATOM 6230 O O . GLY C 1 191 ? -22.840 -16.965 -49.196 1.00 30.31 191 GLY C O 1
ATOM 6231 N N . ILE C 1 192 ? -20.561 -17.037 -49.143 1.00 26.53 192 ILE C N 1
ATOM 6232 C CA . ILE C 1 192 ? -20.316 -17.026 -50.623 1.00 27.63 192 ILE C CA 1
ATOM 6233 C C . ILE C 1 192 ? -20.234 -18.460 -51.145 1.00 25.92 192 ILE C C 1
ATOM 6234 O O . ILE C 1 192 ? -19.349 -19.206 -50.754 1.00 24.48 192 ILE C O 1
ATOM 6239 N N . PRO C 1 193 ? -21.148 -18.898 -52.044 1.00 26.55 193 PRO C N 1
ATOM 6240 C CA . PRO C 1 193 ? -21.083 -20.250 -52.606 1.00 27.04 193 PRO C CA 1
ATOM 6241 C C . PRO C 1 193 ? -19.689 -20.559 -53.166 1.00 26.64 193 PRO C C 1
ATOM 6242 O O . PRO C 1 193 ? -19.127 -19.721 -53.863 1.00 27.47 193 PRO C O 1
ATOM 6246 N N . VAL C 1 194 ? -19.113 -21.698 -52.786 1.00 27.83 194 VAL C N 1
ATOM 6247 C CA . VAL C 1 194 ? -17.695 -22.017 -53.135 1.00 27.77 194 VAL C CA 1
ATOM 6248 C C . VAL C 1 194 ? -17.535 -22.085 -54.667 1.00 30.24 194 VAL C C 1
ATOM 6249 O O . VAL C 1 194 ? -16.389 -21.859 -55.147 1.00 28.77 194 VAL C O 1
ATOM 6253 N N . THR C 1 195 ? -18.618 -22.315 -55.422 1.00 29.61 195 THR C N 1
ATOM 6254 C CA . THR C 1 195 ? -18.572 -22.328 -56.912 1.00 32.88 195 THR C CA 1
ATOM 6255 C C . THR C 1 195 ? -18.180 -20.944 -57.448 1.00 33.05 195 THR C C 1
ATOM 6256 O O . THR C 1 195 ? -17.699 -20.890 -58.572 1.00 32.30 195 THR C O 1
ATOM 6260 N N . GLN C 1 196 ? -18.347 -19.865 -56.685 1.00 30.81 196 GLN C N 1
ATOM 6261 C CA . GLN C 1 196 ? -17.887 -18.530 -57.134 1.00 29.99 196 GLN C CA 1
ATOM 6262 C C . GLN C 1 196 ? -16.399 -18.324 -56.855 1.00 31.96 196 GLN C C 1
ATOM 6263 O O . GLN C 1 196 ? -15.874 -17.365 -57.405 1.00 29.97 196 GLN C O 1
ATOM 6269 N N . LEU C 1 197 ? -15.730 -19.196 -56.095 1.00 30.69 197 LEU C N 1
ATOM 6270 C CA . LEU C 1 197 ? -14.359 -18.920 -55.584 1.00 30.58 197 LEU C CA 1
ATOM 6271 C C . LEU C 1 197 ? -13.328 -19.943 -56.075 1.00 29.98 197 LEU C C 1
ATOM 6272 O O . LEU C 1 197 ? -12.154 -19.686 -55.909 1.00 29.42 197 LEU C O 1
ATOM 6277 N N . LEU C 1 198 ? -13.752 -21.108 -56.543 1.00 31.83 198 LEU C N 1
ATOM 6278 C CA . LEU C 1 198 ? -12.840 -22.202 -56.952 1.00 33.84 198 LEU C CA 1
ATOM 6279 C C . LEU C 1 198 ? -13.408 -22.758 -58.240 1.00 33.80 198 LEU C C 1
ATOM 6280 O O . LEU C 1 198 ? -14.624 -22.965 -58.302 1.00 33.93 198 LEU C O 1
ATOM 6285 N N . PRO C 1 199 ? -12.566 -22.977 -59.275 1.00 33.90 199 PRO C N 1
ATOM 6286 C CA . PRO C 1 199 ? -13.004 -23.671 -60.486 1.00 35.98 199 PRO C CA 1
ATOM 6287 C C . PRO C 1 199 ? -13.526 -25.084 -60.189 1.00 36.82 199 PRO C C 1
ATOM 6288 O O . PRO C 1 199 ? -13.055 -25.746 -59.225 1.00 33.41 199 PRO C O 1
ATOM 6292 N N . LYS C 1 200 ? -14.461 -25.521 -61.033 1.00 35.65 200 LYS C N 1
ATOM 6293 C CA . LYS C 1 200 ? -15.087 -26.869 -61.003 1.00 38.39 200 LYS C CA 1
ATOM 6294 C C . LYS C 1 200 ? -14.019 -27.956 -60.819 1.00 38.70 200 LYS C C 1
ATOM 6295 O O . LYS C 1 200 ? -14.226 -28.849 -59.953 1.00 34.74 200 LYS C O 1
ATOM 6301 N N . GLU C 1 201 ? -12.930 -27.893 -61.594 1.00 36.83 201 GLU C N 1
ATOM 6302 C CA . GLU C 1 201 ? -11.896 -28.961 -61.616 1.00 42.54 201 GLU C CA 1
ATOM 6303 C C . GLU C 1 201 ? -11.299 -29.078 -60.214 1.00 36.78 201 GLU C C 1
ATOM 6304 O O . GLU C 1 201 ? -11.074 -30.203 -59.782 1.00 37.88 201 GLU C O 1
ATOM 6310 N N . LYS C 1 202 ? -11.053 -27.944 -59.559 1.00 33.87 202 LYS C N 1
ATOM 6311 C CA . LYS C 1 202 ? -10.466 -27.878 -58.190 1.00 32.73 202 LYS C CA 1
ATOM 6312 C C . LYS C 1 202 ? -11.499 -28.433 -57.193 1.00 29.53 202 LYS C C 1
ATOM 6313 O O . LYS C 1 202 ? -11.146 -29.308 -56.369 1.00 29.35 202 LYS C O 1
ATOM 6319 N N . ILE C 1 203 ? -12.750 -27.999 -57.295 1.00 27.73 203 ILE C N 1
ATOM 6320 C CA . ILE C 1 203 ? -13.830 -28.482 -56.399 1.00 29.85 203 ILE C CA 1
ATOM 6321 C C . ILE C 1 203 ? -13.895 -29.996 -56.505 1.00 29.25 203 ILE C C 1
ATOM 6322 O O . ILE C 1 203 ? -13.948 -30.638 -55.448 1.00 30.73 203 ILE C O 1
ATOM 6327 N N . ASP C 1 204 ? -13.798 -30.539 -57.725 1.00 33.13 204 ASP C N 1
ATOM 6328 C CA . ASP C 1 204 ? -13.960 -31.995 -57.989 1.00 29.99 204 ASP C CA 1
ATOM 6329 C C . ASP C 1 204 ? -12.818 -32.743 -57.304 1.00 27.49 204 ASP C C 1
ATOM 6330 O O . ASP C 1 204 ? -13.093 -33.813 -56.724 1.00 24.92 204 ASP C O 1
ATOM 6335 N N . GLU C 1 205 ? -11.593 -32.227 -57.428 1.00 26.29 205 GLU C N 1
ATOM 6336 C CA . GLU C 1 205 ? -10.386 -32.813 -56.789 1.00 28.84 205 GLU C CA 1
ATOM 6337 C C . GLU C 1 205 ? -10.600 -32.811 -55.268 1.00 25.70 205 GLU C C 1
ATOM 6338 O O . GLU C 1 205 ? -10.312 -33.825 -54.626 1.00 25.14 205 GLU C O 1
ATOM 6344 N N . LEU C 1 206 ? -11.080 -31.703 -54.702 1.00 26.66 206 LEU C N 1
ATOM 6345 C CA . LEU C 1 206 ? -11.256 -31.575 -53.225 1.00 28.63 206 LEU C CA 1
ATOM 6346 C C . LEU C 1 206 ? -12.324 -32.572 -52.756 1.00 26.81 206 LEU C C 1
ATOM 6347 O O . LEU C 1 206 ? -12.106 -33.219 -51.706 1.00 25.80 206 LEU C O 1
ATOM 6352 N N . VAL C 1 207 ? -13.365 -32.785 -53.570 1.00 27.14 207 VAL C N 1
ATOM 6353 C CA . VAL C 1 207 ? -14.414 -33.829 -53.328 1.00 26.74 207 VAL C CA 1
ATOM 6354 C C . VAL C 1 207 ? -13.787 -35.225 -53.354 1.00 28.34 207 VAL C C 1
ATOM 6355 O O . VAL C 1 207 ? -14.088 -36.029 -52.438 1.00 27.85 207 VAL C O 1
ATOM 6359 N N . ARG C 1 208 ? -12.991 -35.542 -54.377 1.00 27.80 208 ARG C N 1
ATOM 6360 C CA . ARG C 1 208 ? -12.311 -36.860 -54.450 1.00 28.90 208 ARG C CA 1
ATOM 6361 C C . ARG C 1 208 ? -11.429 -37.050 -53.212 1.00 24.12 208 ARG C C 1
ATOM 6362 O O . ARG C 1 208 ? -11.440 -38.136 -52.651 1.00 24.63 208 ARG C O 1
ATOM 6370 N N . ARG C 1 209 ? -10.674 -36.036 -52.800 1.00 25.72 209 ARG C N 1
ATOM 6371 C CA . ARG C 1 209 ? -9.822 -36.137 -51.589 1.00 26.83 209 ARG C CA 1
ATOM 6372 C C . ARG C 1 209 ? -10.696 -36.409 -50.353 1.00 24.27 209 ARG C C 1
ATOM 6373 O O . ARG C 1 209 ? -10.250 -37.146 -49.479 1.00 23.17 209 ARG C O 1
ATOM 6381 N N . THR C 1 210 ? -11.894 -35.829 -50.283 1.00 23.03 210 THR C N 1
ATOM 6382 C CA . THR C 1 210 ? -12.836 -35.995 -49.148 1.00 22.71 210 THR C CA 1
ATOM 6383 C C . THR C 1 210 ? -13.375 -37.420 -49.148 1.00 23.87 210 THR C C 1
ATOM 6384 O O . THR C 1 210 ? -13.436 -38.036 -48.055 1.00 23.18 210 THR C O 1
ATOM 6388 N N . ARG C 1 211 ? -13.782 -37.943 -50.313 1.00 26.72 211 ARG C N 1
ATOM 6389 C CA . ARG C 1 211 ? -14.256 -39.357 -50.403 1.00 26.62 211 ARG C CA 1
ATOM 6390 C C . ARG C 1 211 ? -13.148 -40.271 -49.879 1.00 26.54 211 ARG C C 1
ATOM 6391 O O . ARG C 1 211 ? -13.461 -41.236 -49.185 1.00 25.45 211 ARG C O 1
ATOM 6399 N N . ASP C 1 212 ? -11.890 -39.961 -50.196 1.00 28.25 212 ASP C N 1
ATOM 6400 C CA . ASP C 1 212 ? -10.712 -40.817 -49.890 1.00 29.33 212 ASP C CA 1
ATOM 6401 C C . ASP C 1 212 ? -10.115 -40.438 -48.511 1.00 31.93 212 ASP C C 1
ATOM 6402 O O . ASP C 1 212 ? -9.088 -41.028 -48.118 1.00 29.67 212 ASP C O 1
ATOM 6407 N N . GLY C 1 213 ? -10.715 -39.496 -47.772 1.00 27.84 213 GLY C N 1
ATOM 6408 C CA . GLY C 1 213 ? -10.064 -38.844 -46.612 1.00 26.61 213 GLY C CA 1
ATOM 6409 C C . GLY C 1 213 ? -9.635 -39.786 -45.490 1.00 24.53 213 GLY C C 1
ATOM 6410 O O . GLY C 1 213 ? -8.519 -39.562 -44.922 1.00 26.30 213 GLY C O 1
ATOM 6411 N N . GLY C 1 214 ? -10.506 -40.722 -45.098 1.00 23.84 214 GLY C N 1
ATOM 6412 C CA . GLY C 1 214 ? -10.220 -41.741 -44.070 1.00 23.74 214 GLY C CA 1
ATOM 6413 C C . GLY C 1 214 ? -9.088 -42.663 -44.517 1.00 26.23 214 GLY C C 1
ATOM 6414 O O . GLY C 1 214 ? -8.173 -42.943 -43.689 1.00 26.44 214 GLY C O 1
ATOM 6415 N N . ALA C 1 215 ? -9.107 -43.114 -45.781 1.00 24.21 215 ALA C N 1
ATOM 6416 C CA . ALA C 1 215 ? -8.080 -44.030 -46.317 1.00 26.65 215 ALA C CA 1
ATOM 6417 C C . ALA C 1 215 ? -6.736 -43.295 -46.344 1.00 26.32 215 ALA C C 1
ATOM 6418 O O . ALA C 1 215 ? -5.713 -43.920 -45.993 1.00 28.70 215 ALA C O 1
ATOM 6420 N N . GLU C 1 216 ? -6.751 -42.009 -46.705 1.00 25.57 216 GLU C N 1
ATOM 6421 C CA . GLU C 1 216 ? -5.545 -41.133 -46.739 1.00 26.89 216 GLU C CA 1
ATOM 6422 C C . GLU C 1 216 ? -4.868 -41.144 -45.359 1.00 24.33 216 GLU C C 1
ATOM 6423 O O . GLU C 1 216 ? -3.635 -41.311 -45.295 1.00 26.32 216 GLU C O 1
ATOM 6429 N N . ILE C 1 217 ? -5.620 -40.951 -44.273 1.00 25.75 217 ILE C N 1
ATOM 6430 C CA . ILE C 1 217 ? -5.012 -40.901 -42.908 1.00 24.91 217 ILE C CA 1
ATOM 6431 C C . ILE C 1 217 ? -4.470 -42.301 -42.586 1.00 24.63 217 ILE C C 1
ATOM 6432 O O . ILE C 1 217 ? -3.346 -42.414 -42.023 1.00 22.12 217 ILE C O 1
ATOM 6437 N N . VAL C 1 218 ? -5.207 -43.337 -42.986 1.00 27.90 218 VAL C N 1
ATOM 6438 C CA . VAL C 1 218 ? -4.773 -44.755 -42.824 1.00 29.17 218 VAL C CA 1
ATOM 6439 C C . VAL C 1 218 ? -3.424 -44.956 -43.527 1.00 29.28 218 VAL C C 1
ATOM 6440 O O . VAL C 1 218 ? -2.540 -45.594 -42.898 1.00 28.61 218 VAL C O 1
ATOM 6444 N N . ARG C 1 219 ? -3.269 -44.504 -44.779 1.00 27.71 219 ARG C N 1
ATOM 6445 C CA . ARG C 1 219 ? -2.031 -44.747 -45.583 1.00 30.58 219 ARG C CA 1
ATOM 6446 C C . ARG C 1 219 ? -0.844 -44.042 -44.913 1.00 30.09 219 ARG C C 1
ATOM 6447 O O . ARG C 1 219 ? 0.266 -44.605 -44.888 1.00 33.37 219 ARG C O 1
ATOM 6455 N N . LEU C 1 220 ? -1.085 -42.889 -44.311 1.00 27.92 220 LEU C N 1
ATOM 6456 C CA . LEU C 1 220 ? -0.021 -42.098 -43.662 1.00 27.11 220 LEU C CA 1
ATOM 6457 C C . LEU C 1 220 ? 0.381 -42.746 -42.329 1.00 28.10 220 LEU C C 1
ATOM 6458 O O . LEU C 1 220 ? 1.600 -42.882 -42.075 1.00 27.47 220 LEU C O 1
ATOM 6463 N N . LEU C 1 221 ? -0.587 -43.100 -41.487 1.00 30.25 221 LEU C N 1
ATOM 6464 C CA . LEU C 1 221 ? -0.307 -43.687 -40.148 1.00 32.66 221 LEU C CA 1
ATOM 6465 C C . LEU C 1 221 ? 0.217 -45.131 -40.306 1.00 36.41 221 LEU C C 1
ATOM 6466 O O . LEU C 1 221 ? 0.981 -45.537 -39.430 1.00 35.78 221 LEU C O 1
ATOM 6471 N N . LYS C 1 222 ? -0.195 -45.875 -41.352 1.00 36.45 222 LYS C N 1
ATOM 6472 C CA . LYS C 1 222 ? 0.239 -47.264 -41.713 1.00 39.51 222 LYS C CA 1
ATOM 6473 C C . LYS C 1 222 ? -0.323 -48.311 -40.722 1.00 43.89 222 LYS C C 1
ATOM 6474 O O . LYS C 1 222 ? -0.683 -49.405 -41.165 1.00 46.18 222 LYS C O 1
ATOM 6480 N N . THR C 1 223 ? -0.387 -48.015 -39.425 1.00 39.76 223 THR C N 1
ATOM 6481 C CA . THR C 1 223 ? 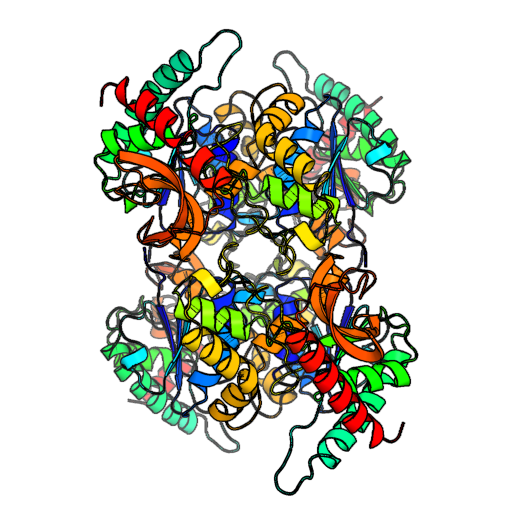-1.199 -48.765 -38.432 1.00 38.43 223 THR C CA 1
ATOM 6482 C C . THR C 1 223 ? -2.197 -47.768 -37.827 1.00 36.16 223 THR C C 1
ATOM 6483 O O . THR C 1 223 ? -1.816 -46.635 -37.550 1.00 38.32 223 THR C O 1
ATOM 6487 N N . GLY C 1 224 ? -3.453 -48.144 -37.677 1.00 37.65 224 GLY C N 1
ATOM 6488 C CA . GLY C 1 224 ? -4.455 -47.269 -37.045 1.00 34.51 224 GLY C CA 1
ATOM 6489 C C . GLY C 1 224 ? -5.105 -46.321 -38.039 1.00 35.35 224 GLY C C 1
ATOM 6490 O O . GLY C 1 224 ? -4.658 -46.233 -39.214 1.00 30.97 224 GLY C O 1
ATOM 6491 N N . SER C 1 225 ? -6.150 -45.647 -37.564 1.00 32.91 225 SER C N 1
ATOM 6492 C CA . SER C 1 225 ? -7.055 -44.753 -38.324 1.00 32.93 225 SER C CA 1
ATOM 6493 C C . SER C 1 225 ? -7.051 -43.345 -37.709 1.00 28.13 225 SER C C 1
ATOM 6494 O O . SER C 1 225 ? -6.565 -43.190 -36.581 1.00 23.21 225 SER C O 1
ATOM 6497 N N . ALA C 1 226 ? -7.689 -42.380 -38.375 1.00 23.71 226 ALA C N 1
ATOM 6498 C CA . ALA C 1 226 ? -7.916 -41.030 -37.826 1.00 24.50 226 ALA C CA 1
ATOM 6499 C C . ALA C 1 226 ? -8.562 -41.145 -36.437 1.00 23.58 226 ALA C C 1
ATOM 6500 O O . ALA C 1 226 ? -9.324 -42.115 -36.197 1.00 20.24 226 ALA C O 1
ATOM 6502 N N . PHE C 1 227 ? -8.310 -40.178 -35.554 1.00 23.48 227 PHE C N 1
ATOM 6503 C CA . PHE C 1 227 ? -8.901 -40.170 -34.192 1.00 22.45 227 PHE C CA 1
ATOM 6504 C C . PHE C 1 227 ? -9.264 -38.746 -33.755 1.00 22.05 227 PHE C C 1
ATOM 6505 O O . PHE C 1 227 ? -10.369 -38.583 -33.157 1.00 20.05 227 PHE C O 1
ATOM 6513 N N . PHE C 1 228 ? -8.416 -37.752 -34.064 1.00 19.87 228 PHE C N 1
ATOM 6514 C CA . PHE C 1 228 ? -8.623 -36.335 -33.689 1.00 20.87 228 PHE C CA 1
ATOM 6515 C C . PHE C 1 228 ? -9.965 -35.851 -34.239 1.00 19.69 228 PHE C C 1
ATOM 6516 O O . PHE C 1 228 ? -10.802 -35.325 -33.454 1.00 19.18 228 PHE C O 1
ATOM 6524 N N . ALA C 1 229 ? -10.163 -35.977 -35.549 1.00 18.05 229 ALA C N 1
ATOM 6525 C CA . ALA C 1 229 ? -11.288 -35.324 -36.250 1.00 18.71 229 ALA C CA 1
ATOM 6526 C C . ALA C 1 229 ? -12.536 -36.194 -36.073 1.00 19.24 229 ALA C C 1
ATOM 6527 O O . ALA C 1 229 ? -13.627 -35.675 -35.898 1.00 20.41 229 ALA C O 1
ATOM 6529 N N . PRO C 1 230 ? -12.448 -37.535 -36.095 1.00 19.30 230 PRO C N 1
ATOM 6530 C CA . PRO C 1 230 ? -13.603 -38.350 -35.691 1.00 20.46 230 PRO C CA 1
ATOM 6531 C C . PRO C 1 230 ? -14.036 -38.029 -34.251 1.00 21.60 230 PRO C C 1
ATOM 6532 O O . PRO C 1 230 ? -15.241 -37.900 -33.985 1.00 21.32 230 PRO C O 1
ATOM 6536 N N . GLY C 1 231 ? -13.055 -37.841 -33.364 1.00 21.30 231 GLY C N 1
ATOM 6537 C CA . GLY C 1 231 ? -13.276 -37.444 -31.958 1.00 21.52 231 GLY C CA 1
ATOM 6538 C C . GLY C 1 231 ? -14.089 -36.160 -31.872 1.00 20.36 231 GLY C C 1
ATOM 6539 O O . GLY C 1 231 ? -15.117 -36.130 -31.161 1.00 24.25 231 GLY C O 1
ATOM 6540 N N . ALA C 1 232 ? -13.661 -35.145 -32.605 1.00 19.07 232 ALA C N 1
ATOM 6541 C CA . ALA C 1 232 ? -14.233 -33.786 -32.600 1.00 18.75 232 ALA C CA 1
ATOM 6542 C C . ALA C 1 232 ? -15.658 -33.864 -33.141 1.00 17.47 232 ALA C C 1
ATOM 6543 O O . ALA C 1 232 ? -16.532 -33.247 -32.545 1.00 17.47 232 ALA C O 1
ATOM 6545 N N . ALA C 1 233 ? -15.891 -34.631 -34.205 1.00 16.45 233 ALA C N 1
ATOM 6546 C CA . ALA C 1 233 ? -17.225 -34.764 -34.842 1.00 18.69 233 ALA C CA 1
ATOM 6547 C C . ALA C 1 233 ? -18.185 -35.385 -33.830 1.00 17.92 233 ALA C C 1
ATOM 6548 O O . ALA C 1 233 ? -19.301 -34.882 -33.652 1.00 20.70 233 ALA C O 1
ATOM 6550 N N . MET C 1 234 ? -17.743 -36.406 -33.110 1.00 20.03 234 MET C N 1
ATOM 6551 C CA . MET C 1 234 ? -18.602 -37.059 -32.098 1.00 19.36 234 MET C CA 1
ATOM 6552 C C . MET C 1 234 ? -18.853 -36.075 -30.947 1.00 19.43 234 MET C C 1
ATOM 6553 O O . MET C 1 234 ? -19.986 -36.064 -30.453 1.00 17.49 234 MET C O 1
ATOM 6558 N N . ALA C 1 235 ? -17.846 -35.287 -30.536 1.00 18.27 235 ALA C N 1
ATOM 6559 C CA . ALA C 1 235 ? -17.940 -34.358 -29.376 1.00 18.40 235 ALA C CA 1
ATOM 6560 C C . ALA C 1 235 ? -18.995 -33.301 -29.662 1.00 18.81 235 ALA C C 1
ATOM 6561 O O . ALA C 1 235 ? -19.811 -33.044 -28.772 1.00 19.24 235 ALA C O 1
ATOM 6563 N N . GLU C 1 236 ? -19.066 -32.838 -30.914 1.00 19.59 236 GLU C N 1
ATOM 6564 C CA A GLU C 1 236 ? -20.065 -31.841 -31.383 0.50 19.51 236 GLU C CA 1
ATOM 6565 C CA B GLU C 1 236 ? -20.063 -31.833 -31.342 0.50 19.65 236 GLU C CA 1
ATOM 6566 C C . GLU C 1 236 ? -21.473 -32.428 -31.198 1.00 20.02 236 GLU C C 1
ATOM 6567 O O . GLU C 1 236 ? -22.376 -31.689 -30.748 1.00 20.13 236 GLU C O 1
ATOM 6578 N N . MET C 1 237 ? -21.649 -33.702 -31.528 1.00 18.93 237 MET C N 1
ATOM 6579 C CA . MET C 1 237 ? -22.986 -34.354 -31.427 1.00 22.23 237 MET C CA 1
ATOM 6580 C C . MET C 1 237 ? -23.358 -34.542 -29.947 1.00 20.45 237 MET C C 1
ATOM 6581 O O . MET C 1 237 ? -24.504 -34.221 -29.589 1.00 18.87 237 MET C O 1
ATOM 6586 N N . VAL C 1 238 ? -22.419 -34.990 -29.112 1.00 17.95 238 VAL C N 1
ATOM 6587 C CA . VAL C 1 238 ? -22.666 -35.174 -27.655 1.00 19.02 238 VAL C CA 1
ATOM 6588 C C . VAL C 1 238 ? -23.059 -33.837 -27.034 1.00 19.88 238 VAL C C 1
ATOM 6589 O O . VAL C 1 238 ? -24.050 -33.788 -26.312 1.00 20.09 238 VAL C O 1
ATOM 6593 N N . GLU C 1 239 ? -22.312 -32.779 -27.342 1.00 21.77 239 GLU C N 1
ATOM 6594 C CA . GLU C 1 239 ? -22.562 -31.430 -26.793 1.00 22.63 239 GLU C CA 1
ATOM 6595 C C . GLU C 1 239 ? -23.915 -30.881 -27.306 1.00 20.56 239 GLU C C 1
ATOM 6596 O O . GLU C 1 239 ? -24.634 -30.239 -26.542 1.00 17.74 239 GLU C O 1
ATOM 6602 N N . ALA C 1 240 ? -24.221 -31.072 -28.578 1.00 18.94 240 ALA C N 1
ATOM 6603 C CA . ALA C 1 240 ? -25.510 -30.668 -29.177 1.00 19.93 240 ALA C CA 1
ATOM 6604 C C . ALA C 1 240 ? -26.665 -31.234 -28.343 1.00 19.72 240 ALA C C 1
ATOM 6605 O O . ALA C 1 240 ? -27.649 -30.510 -28.158 1.00 21.91 240 ALA C O 1
ATOM 6607 N N . ILE C 1 241 ? -26.530 -32.443 -27.805 1.00 20.02 241 ILE C N 1
ATOM 6608 C CA . ILE C 1 241 ? -27.622 -33.089 -27.020 1.00 21.19 241 ILE C CA 1
ATOM 6609 C C . ILE C 1 241 ? -27.610 -32.486 -25.610 1.00 22.90 241 ILE C C 1
ATOM 6610 O O . ILE C 1 241 ? -28.664 -31.957 -25.171 1.00 20.39 241 ILE C O 1
ATOM 6615 N N . LEU C 1 242 ? -26.492 -32.623 -24.894 1.00 22.99 242 LEU C N 1
ATOM 6616 C CA . LEU C 1 242 ? -26.414 -32.222 -23.454 1.00 23.14 242 LEU C CA 1
ATOM 6617 C C . LEU C 1 242 ? -26.752 -30.748 -23.229 1.00 21.14 242 LEU C C 1
ATOM 6618 O O . LEU C 1 242 ? -27.340 -30.452 -22.203 1.00 22.34 242 LEU C O 1
ATOM 6623 N N . ARG C 1 243 ? -26.340 -29.890 -24.144 1.00 20.44 243 ARG C N 1
ATOM 6624 C CA A ARG C 1 243 ? -26.629 -28.431 -24.052 0.50 23.33 243 ARG C CA 1
ATOM 6625 C CA B ARG C 1 243 ? -26.633 -28.433 -24.054 0.50 21.04 243 ARG C CA 1
ATOM 6626 C C . ARG C 1 243 ? -27.826 -27.844 -24.875 1.00 22.07 243 ARG C C 1
ATOM 6627 O O . ARG C 1 243 ? -28.119 -26.555 -25.151 1.00 24.41 243 ARG C O 1
ATOM 6642 N N . ASP C 1 244 ? -28.603 -28.768 -25.456 1.00 22.18 244 ASP C N 1
ATOM 6643 C CA . ASP C 1 244 ? -29.815 -28.376 -26.244 1.00 20.93 244 ASP C CA 1
ATOM 6644 C C . ASP C 1 244 ? -29.500 -27.311 -27.296 1.00 21.04 244 ASP C C 1
ATOM 6645 O O . ASP C 1 244 ? -30.271 -26.397 -27.438 1.00 18.82 244 ASP C O 1
ATOM 6650 N N . ARG C 1 245 ? -28.425 -27.526 -28.034 1.00 21.81 245 ARG C N 1
ATOM 6651 C CA . ARG C 1 245 ? -27.955 -26.481 -28.970 1.00 20.83 245 ARG C CA 1
ATOM 6652 C C . ARG C 1 245 ? -28.836 -26.371 -30.221 1.00 21.76 245 ARG C C 1
ATOM 6653 O O . ARG C 1 245 ? -28.822 -25.295 -30.818 1.00 23.62 245 ARG C O 1
ATOM 6661 N N . LYS C 1 246 ? -29.554 -27.422 -30.614 1.00 23.98 246 LYS C N 1
ATOM 6662 C CA . LYS C 1 246 ? -30.338 -27.420 -31.875 1.00 22.84 246 LYS C CA 1
ATOM 6663 C C . LYS C 1 246 ? -29.361 -27.114 -33.016 1.00 21.67 246 LYS C C 1
ATOM 6664 O O . LYS C 1 246 ? -29.644 -26.220 -33.838 1.00 19.40 246 LYS C O 1
ATOM 6670 N N . ARG C 1 247 ? -28.270 -27.882 -33.090 1.00 22.27 247 ARG C N 1
ATOM 6671 C CA . ARG C 1 247 ? -27.279 -27.786 -34.187 1.00 22.52 247 ARG C CA 1
ATOM 6672 C C . ARG C 1 247 ? -27.933 -28.332 -35.454 1.00 23.98 247 ARG C C 1
ATOM 6673 O O . ARG C 1 247 ? -28.755 -29.288 -35.357 1.00 25.17 247 ARG C O 1
ATOM 6681 N N . VAL C 1 248 ? -27.626 -27.727 -36.595 1.00 22.99 248 VAL C N 1
ATOM 6682 C CA . VAL C 1 248 ? -28.092 -28.221 -37.914 1.00 23.32 248 VAL C CA 1
ATOM 6683 C C . VAL C 1 248 ? -26.913 -28.945 -38.560 1.00 22.30 248 VAL C C 1
ATOM 6684 O O . VAL C 1 248 ? -26.013 -28.259 -39.052 1.00 23.04 248 VAL C O 1
ATOM 6688 N N . LEU C 1 249 ? -26.901 -30.273 -38.487 1.00 22.20 249 LEU C N 1
ATOM 6689 C CA . LEU C 1 249 ? -25.727 -31.118 -38.814 1.00 22.32 249 LEU C CA 1
ATOM 6690 C C . LEU C 1 249 ? -26.172 -32.302 -39.663 1.00 22.95 249 LEU C C 1
ATOM 6691 O O . LEU C 1 249 ? -27.258 -32.846 -39.434 1.00 26.64 249 LEU C O 1
ATOM 6696 N N . PRO C 1 250 ? -25.294 -32.800 -40.566 1.00 22.11 250 PRO C N 1
ATOM 6697 C CA . PRO C 1 250 ? -25.485 -34.112 -41.189 1.00 22.68 250 PRO C CA 1
ATOM 6698 C C . PRO C 1 250 ? -25.138 -35.263 -40.230 1.00 23.70 250 PRO C C 1
ATOM 6699 O O . PRO C 1 250 ? -23.974 -35.353 -39.767 1.00 24.95 250 PRO C O 1
ATOM 6703 N N . VAL C 1 251 ? -26.115 -36.124 -39.940 1.00 21.63 251 VAL C N 1
ATOM 6704 C CA . VAL C 1 251 ? -25.930 -37.314 -39.065 1.00 25.14 251 VAL C CA 1
ATOM 6705 C C . VAL C 1 251 ? -26.732 -38.471 -39.652 1.00 25.11 251 VAL C C 1
ATOM 6706 O O . VAL C 1 251 ? -27.716 -38.217 -40.393 1.00 27.86 251 VAL C O 1
ATOM 6710 N N . SER C 1 252 ? -26.305 -39.688 -39.372 1.00 23.92 252 SER C N 1
ATOM 6711 C CA . SER C 1 252 ? -27.036 -40.920 -39.756 1.00 25.53 252 SER C CA 1
ATOM 6712 C C . SER C 1 252 ? -28.294 -41.028 -38.882 1.00 27.43 252 SER C C 1
ATOM 6713 O O . SER C 1 252 ? -28.156 -41.160 -37.635 1.00 28.42 252 SER C O 1
ATOM 6716 N N . ALA C 1 253 ? -29.466 -40.955 -39.511 1.00 24.29 253 ALA C N 1
ATOM 6717 C CA . ALA C 1 253 ? -30.781 -40.947 -38.827 1.00 25.31 253 ALA C CA 1
ATOM 6718 C C . ALA C 1 253 ? -31.733 -41.954 -39.481 1.00 26.27 253 ALA C C 1
ATOM 6719 O O . ALA C 1 253 ? -31.692 -42.081 -40.729 1.00 24.53 253 ALA C O 1
ATOM 6721 N N . TYR C 1 254 ? -32.598 -42.591 -38.689 1.00 28.31 254 TYR C N 1
ATOM 6722 C CA . TYR C 1 254 ? -33.595 -43.583 -39.182 1.00 27.89 254 TYR C CA 1
ATOM 6723 C C . TYR C 1 254 ? -34.674 -42.868 -40.004 1.00 27.47 254 TYR C C 1
ATOM 6724 O O . TYR C 1 254 ? -35.308 -41.913 -39.516 1.00 27.41 254 TYR C O 1
ATOM 6733 N N . LEU C 1 255 ? -34.848 -43.295 -41.254 1.00 27.53 255 LEU C N 1
ATOM 6734 C CA . LEU C 1 255 ? -35.813 -42.672 -42.191 1.00 31.42 255 LEU C CA 1
ATOM 6735 C C . LEU C 1 255 ? -37.105 -43.486 -42.195 1.00 30.41 255 LEU C C 1
ATOM 6736 O O . LEU C 1 255 ? -37.010 -44.713 -42.183 1.00 30.71 255 LEU C O 1
ATOM 6741 N N . GLU C 1 256 ? -38.249 -42.808 -42.167 1.00 30.96 256 GLU C N 1
ATOM 6742 C CA . GLU C 1 256 ? -39.587 -43.417 -42.411 1.00 35.10 256 GLU C CA 1
ATOM 6743 C C . GLU C 1 256 ? -40.307 -42.565 -43.465 1.00 35.33 256 GLU C C 1
ATOM 6744 O O . GLU C 1 256 ? -41.368 -42.019 -43.166 1.00 34.58 256 GLU C O 1
ATOM 6750 N N . GLY C 1 257 ? -39.688 -42.394 -44.636 1.00 37.54 257 GLY C N 1
ATOM 6751 C CA . GLY C 1 257 ? -40.278 -41.664 -45.773 1.00 33.36 257 GLY C CA 1
ATOM 6752 C C . GLY C 1 257 ? -39.396 -40.524 -46.232 1.00 34.64 257 GLY C C 1
ATOM 6753 O O . GLY C 1 257 ? -39.368 -40.268 -47.452 1.00 32.92 257 GLY C O 1
ATOM 6754 N N . GLU C 1 258 ? -38.662 -39.874 -45.315 1.00 31.58 258 GLU C N 1
ATOM 6755 C CA . GLU C 1 258 ? -37.776 -38.734 -45.665 1.00 29.71 258 GLU C CA 1
ATOM 6756 C C . GLU C 1 258 ? -36.836 -39.170 -46.798 1.00 30.72 258 GLU C C 1
ATOM 6757 O O . GLU C 1 258 ? -36.322 -40.301 -46.736 1.00 29.65 258 GLU C O 1
ATOM 6763 N N . TYR C 1 259 ? -36.648 -38.296 -47.794 1.00 30.94 259 TYR C N 1
ATOM 6764 C CA . TYR C 1 259 ? -35.774 -38.486 -48.979 1.00 32.66 259 TYR C CA 1
ATOM 6765 C C . TYR C 1 259 ? -36.231 -39.726 -49.765 1.00 35.44 259 TYR C C 1
ATOM 6766 O O . TYR C 1 259 ? -35.376 -40.344 -50.437 1.00 33.18 259 TYR C O 1
ATOM 6775 N N . GLY C 1 260 ? -37.513 -40.097 -49.622 1.00 36.95 260 GLY C N 1
ATOM 6776 C CA . GLY C 1 260 ? -38.161 -41.257 -50.270 1.00 39.90 260 GLY C CA 1
ATOM 6777 C C . GLY C 1 260 ? -37.587 -42.599 -49.834 1.00 40.65 260 GLY C C 1
ATOM 6778 O O . GLY C 1 260 ? -37.559 -43.514 -50.673 1.00 40.95 260 GLY C O 1
ATOM 6779 N N . GLU C 1 261 ? -37.168 -42.744 -48.570 1.00 37.29 261 GLU C N 1
ATOM 6780 C CA . GLU C 1 261 ? -36.625 -44.022 -48.035 1.00 35.60 261 GLU C CA 1
ATOM 6781 C C . GLU C 1 261 ? -37.245 -44.336 -46.670 1.00 34.77 261 GLU C C 1
ATOM 6782 O O . GLU C 1 261 ? -37.401 -43.395 -45.859 1.00 34.87 261 GLU C O 1
ATOM 6788 N N . SER C 1 262 ? -37.517 -45.621 -46.415 1.00 31.77 262 SER C N 1
ATOM 6789 C CA . SER C 1 262 ? -38.014 -46.162 -45.121 1.00 33.05 262 SER C CA 1
ATOM 6790 C C . SER C 1 262 ? -37.214 -47.400 -44.734 1.00 29.71 262 SER C C 1
ATOM 6791 O O . SER C 1 262 ? -36.785 -48.149 -45.651 1.00 33.40 262 SER C O 1
ATOM 6794 N N . GLY C 1 263 ? -37.066 -47.599 -43.427 1.00 26.47 263 GLY C N 1
ATOM 6795 C CA . GLY C 1 263 ? -36.506 -48.812 -42.814 1.00 29.09 263 GLY C CA 1
ATOM 6796 C C . GLY C 1 263 ? -34.989 -48.851 -42.835 1.00 29.70 263 GLY C C 1
ATOM 6797 O O . GLY C 1 263 ? -34.441 -49.900 -42.488 1.00 34.67 263 GLY C O 1
ATOM 6798 N N . ILE C 1 264 ? -34.309 -47.739 -43.115 1.00 32.11 264 ILE C N 1
ATOM 6799 C CA . ILE C 1 264 ? -32.821 -47.672 -43.027 1.00 27.22 264 ILE C CA 1
ATOM 6800 C C . ILE C 1 264 ? -32.386 -46.373 -42.339 1.00 28.59 264 ILE C C 1
ATOM 6801 O O . ILE C 1 264 ? -33.181 -45.394 -42.320 1.00 28.45 264 ILE C O 1
ATOM 6806 N N . PHE C 1 265 ? -31.136 -46.334 -41.864 1.00 27.12 265 PHE C N 1
ATOM 6807 C CA . PHE C 1 265 ? -30.391 -45.075 -41.557 1.00 28.91 265 PHE C CA 1
ATOM 6808 C C . PHE C 1 265 ? -29.660 -44.564 -42.807 1.00 29.31 265 PHE C C 1
ATOM 6809 O O . PHE C 1 265 ? -29.014 -45.358 -43.519 1.00 36.67 265 PHE C O 1
ATOM 6817 N N . MET C 1 266 ? -29.728 -43.254 -43.032 1.00 29.87 266 MET C N 1
ATOM 6818 C CA . MET C 1 266 ? -28.913 -42.519 -44.031 1.00 29.10 266 MET C CA 1
ATOM 6819 C C . MET C 1 266 ? -28.398 -41.206 -43.407 1.00 29.50 266 MET C C 1
ATOM 6820 O O . MET C 1 266 ? -29.049 -40.650 -42.484 1.00 25.66 266 MET C O 1
ATOM 6825 N N . GLY C 1 267 ? -27.272 -40.721 -43.931 1.00 30.03 267 GLY C N 1
ATOM 6826 C CA . GLY C 1 267 ? -26.720 -39.395 -43.632 1.00 28.72 267 GLY C CA 1
ATOM 6827 C C . GLY C 1 267 ? -27.622 -38.314 -44.191 1.00 27.44 267 GLY C C 1
ATOM 6828 O O . GLY C 1 267 ? -27.679 -38.191 -45.429 1.00 25.98 267 GLY C O 1
ATOM 6829 N N . VAL C 1 268 ? -28.287 -37.557 -43.311 1.00 26.35 268 VAL C N 1
ATOM 6830 C CA . VAL C 1 268 ? -29.264 -36.486 -43.665 1.00 26.06 268 VAL C CA 1
ATOM 6831 C C . VAL C 1 268 ? -29.049 -35.287 -42.742 1.00 25.90 268 VAL C C 1
ATOM 6832 O O . VAL C 1 268 ? -28.525 -35.420 -41.642 1.00 27.04 268 VAL C O 1
ATOM 6836 N N . PRO C 1 269 ? -29.485 -34.074 -43.135 1.00 23.94 269 PRO C N 1
ATOM 6837 C CA . PRO C 1 269 ? -29.452 -32.931 -42.238 1.00 25.46 269 PRO C CA 1
ATOM 6838 C C . PRO C 1 269 ? -30.550 -33.082 -41.183 1.00 25.68 269 PRO C C 1
ATOM 6839 O O . PRO C 1 269 ? -31.694 -33.408 -41.516 1.00 24.30 269 PRO C O 1
ATOM 6843 N N . VAL C 1 270 ? -30.149 -32.851 -39.939 1.00 25.05 270 VAL C N 1
ATOM 6844 C CA . VAL C 1 270 ? -31.047 -32.884 -38.764 1.00 23.77 270 VAL C CA 1
ATOM 6845 C C . VAL C 1 270 ? -30.850 -31.611 -37.952 1.00 23.68 270 VAL C C 1
ATOM 6846 O O . VAL C 1 270 ? -29.806 -30.917 -38.108 1.00 23.05 270 VAL C O 1
ATOM 6850 N N . VAL C 1 271 ? -31.868 -31.297 -37.162 1.00 22.90 271 VAL C N 1
ATOM 6851 C CA . VAL C 1 271 ? -31.747 -30.445 -35.954 1.00 22.55 271 VAL C CA 1
ATOM 6852 C C . VAL C 1 271 ? -31.470 -31.399 -34.788 1.00 22.77 271 VAL C C 1
ATOM 6853 O O . VAL C 1 271 ? -32.332 -32.245 -34.484 1.00 21.74 271 VAL C O 1
ATOM 6857 N N . LEU C 1 272 ? -30.275 -31.295 -34.211 1.00 20.06 272 LEU C N 1
ATOM 6858 C CA . LEU C 1 272 ? -29.822 -32.131 -33.091 1.00 20.87 272 LEU C CA 1
ATOM 6859 C C . LEU C 1 272 ? -29.875 -31.288 -31.813 1.00 19.64 272 LEU C C 1
ATOM 6860 O O . LEU C 1 272 ? -29.211 -30.260 -31.755 1.00 19.70 272 LEU C O 1
ATOM 6865 N N . GLY C 1 273 ? -30.621 -31.745 -30.813 1.00 21.85 273 GLY C N 1
ATOM 6866 C CA . GLY C 1 273 ? -30.803 -30.991 -29.565 1.00 22.31 273 GLY C CA 1
ATOM 6867 C C . GLY C 1 273 ? -30.983 -31.901 -28.375 1.00 23.03 273 GLY C C 1
ATOM 6868 O O . GLY C 1 273 ? -30.572 -33.062 -28.447 1.00 23.81 273 GLY C O 1
ATOM 6869 N N . GLY C 1 274 ? -31.623 -31.355 -27.341 1.00 23.19 274 GLY C N 1
ATOM 6870 C CA . GLY C 1 274 ? -31.813 -31.983 -26.038 1.00 24.34 274 GLY C CA 1
ATOM 6871 C C . GLY C 1 274 ? -32.808 -33.111 -26.130 1.00 27.05 274 GLY C C 1
ATOM 6872 O O . GLY C 1 274 ? -32.806 -33.903 -25.194 1.00 25.72 274 GLY C O 1
ATOM 6873 N N . ASN C 1 275 ? -33.547 -33.249 -27.243 1.00 26.06 275 ASN C N 1
ATOM 6874 C CA . ASN C 1 275 ? -34.388 -34.462 -27.465 1.00 29.95 275 ASN C CA 1
ATOM 6875 C C . ASN C 1 275 ? -33.806 -35.295 -28.623 1.00 28.15 275 ASN C C 1
ATOM 6876 O O . ASN C 1 275 ? -34.553 -36.073 -29.213 1.00 26.29 275 ASN C O 1
ATOM 6881 N N . GLY C 1 276 ? -32.501 -35.202 -28.896 1.00 25.34 276 GLY C N 1
ATOM 6882 C CA . GLY C 1 276 ? -31.836 -36.020 -29.930 1.00 22.11 276 GLY C CA 1
ATOM 6883 C C . GLY C 1 276 ? -32.214 -35.543 -31.318 1.00 22.77 276 GLY C C 1
ATOM 6884 O O . GLY C 1 276 ? -32.178 -34.317 -31.550 1.00 24.05 276 GLY C O 1
ATOM 6885 N N . ILE C 1 277 ? -32.544 -36.450 -32.248 1.00 24.31 277 ILE C N 1
ATOM 6886 C CA . ILE C 1 277 ? -32.965 -36.044 -33.626 1.00 24.99 277 ILE C CA 1
ATOM 6887 C C . ILE C 1 277 ? -34.315 -35.336 -33.480 1.00 24.61 277 ILE C C 1
ATOM 6888 O O . ILE C 1 277 ? -35.286 -36.023 -33.220 1.00 24.78 277 ILE C O 1
ATOM 6893 N N . GLU C 1 278 ? -34.382 -34.017 -33.576 1.00 24.39 278 GLU C N 1
ATOM 6894 C CA . GLU C 1 278 ? -35.655 -33.298 -33.327 1.00 27.10 278 GLU C CA 1
ATOM 6895 C C . GLU C 1 278 ? -36.345 -33.030 -34.653 1.00 26.49 278 GLU C C 1
ATOM 6896 O O . GLU C 1 278 ? -37.518 -32.796 -34.639 1.00 24.65 278 GLU C O 1
ATOM 6902 N N . LYS C 1 279 ? -35.611 -33.073 -35.753 1.00 28.20 279 LYS C N 1
ATOM 6903 C CA . LYS C 1 279 ? -36.203 -32.843 -37.086 1.00 30.83 279 LYS C CA 1
ATOM 6904 C C . LYS C 1 279 ? -35.236 -33.335 -38.157 1.00 30.73 279 LYS C C 1
ATOM 6905 O O . LYS C 1 279 ? -33.993 -33.202 -37.956 1.00 27.11 279 LYS C O 1
ATOM 6911 N N . ILE C 1 280 ? -35.776 -33.915 -39.230 1.00 27.59 280 ILE C N 1
ATOM 6912 C CA . ILE C 1 280 ? -34.985 -34.242 -40.450 1.00 25.89 280 ILE C CA 1
ATOM 6913 C C . ILE C 1 280 ? -35.342 -33.177 -41.483 1.00 27.95 280 ILE C C 1
ATOM 6914 O O . ILE C 1 280 ? -36.545 -32.957 -41.720 1.00 27.01 280 ILE C O 1
ATOM 6919 N N . LEU C 1 281 ? -34.332 -32.471 -41.990 1.00 25.97 281 LEU C N 1
ATOM 6920 C CA . LEU C 1 281 ? -34.518 -31.368 -42.954 1.00 26.39 281 LEU C CA 1
ATOM 6921 C C . LEU C 1 281 ? -34.432 -31.952 -44.359 1.00 28.50 281 LEU C C 1
ATOM 6922 O O . LEU C 1 281 ? -33.468 -32.690 -44.644 1.00 27.40 281 LEU C O 1
ATOM 6927 N N . GLU C 1 282 ? -35.459 -31.676 -45.160 1.00 30.50 282 GLU C N 1
ATOM 6928 C CA . GLU C 1 282 ? -35.594 -32.188 -46.547 1.00 32.48 282 GLU C CA 1
ATOM 6929 C C . GLU C 1 282 ? -35.213 -31.051 -47.478 1.00 30.94 282 GLU C C 1
ATOM 6930 O O . GLU C 1 282 ? -35.932 -30.052 -47.496 1.00 35.19 282 GLU C O 1
ATOM 6936 N N . ILE C 1 283 ? -34.072 -31.175 -48.153 1.00 29.86 283 ILE C N 1
ATOM 6937 C CA . ILE C 1 283 ? -33.453 -30.064 -48.943 1.00 30.01 283 ILE C CA 1
ATOM 6938 C C . ILE C 1 283 ? -33.651 -30.342 -50.432 1.00 29.82 283 ILE C C 1
ATOM 6939 O O . ILE C 1 283 ? -33.863 -31.509 -50.807 1.00 29.20 283 ILE C O 1
ATOM 6944 N N . GLU C 1 284 ? -33.474 -29.312 -51.247 1.00 32.64 284 GLU C N 1
ATOM 6945 C CA . GLU C 1 284 ? -33.580 -29.433 -52.718 1.00 33.17 284 GLU C CA 1
ATOM 6946 C C . GLU C 1 284 ? -32.354 -30.208 -53.187 1.00 35.65 284 GLU C C 1
ATOM 6947 O O . GLU C 1 284 ? -31.226 -29.792 -52.834 1.00 34.93 284 GLU C O 1
ATOM 6953 N N . LEU C 1 285 ? -32.580 -31.348 -53.846 1.00 32.28 285 LEU C N 1
ATOM 6954 C CA . LEU C 1 285 ? -31.529 -32.112 -54.561 1.00 35.42 285 LEU C CA 1
ATOM 6955 C C . LEU C 1 285 ? -31.818 -32.084 -56.067 1.00 37.77 285 LEU C C 1
ATOM 6956 O O . LEU C 1 285 ? -32.992 -32.114 -56.440 1.00 40.71 285 LEU C O 1
ATOM 6961 N N . THR C 1 286 ? -30.780 -32.024 -56.895 1.00 39.96 286 THR C N 1
ATOM 6962 C CA . THR C 1 286 ? -30.871 -32.270 -58.361 1.00 41.44 286 THR C CA 1
ATOM 6963 C C . THR C 1 286 ? -31.264 -33.735 -58.568 1.00 42.18 286 THR C C 1
ATOM 6964 O O . THR C 1 286 ? -31.142 -34.530 -57.601 1.00 41.13 286 THR C O 1
ATOM 6968 N N . ASP C 1 287 ? -31.680 -34.081 -59.790 1.00 43.43 287 ASP C N 1
ATOM 6969 C CA . ASP C 1 287 ? -31.949 -35.480 -60.215 1.00 46.07 287 ASP C CA 1
ATOM 6970 C C . ASP C 1 287 ? -30.736 -36.361 -59.884 1.00 43.40 287 ASP C C 1
ATOM 6971 O O . ASP C 1 287 ? -30.947 -37.408 -59.229 1.00 44.21 287 ASP C O 1
ATOM 6976 N N . GLU C 1 288 ? -29.529 -35.945 -60.298 1.00 39.93 288 GLU C N 1
ATOM 6977 C CA . GLU C 1 288 ? -28.259 -36.709 -60.120 1.00 46.13 288 GLU C CA 1
ATOM 6978 C C . GLU C 1 288 ? -28.060 -37.024 -58.632 1.00 43.47 288 GLU C C 1
ATOM 6979 O O . GLU C 1 288 ? -27.701 -38.183 -58.288 1.00 43.22 288 GLU C O 1
ATOM 6985 N N . GLU C 1 289 ? -28.254 -36.005 -57.790 1.00 41.14 289 GLU C N 1
ATOM 6986 C CA . GLU C 1 289 ? -28.001 -36.063 -56.330 1.00 38.80 289 GLU C CA 1
ATOM 6987 C C . GLU C 1 289 ? -28.978 -37.067 -55.711 1.00 38.45 289 GLU C C 1
ATOM 6988 O O . GLU C 1 289 ? -28.496 -38.013 -55.039 1.00 35.70 289 GLU C O 1
ATOM 6994 N N . ARG C 1 290 ? -30.280 -36.919 -55.996 1.00 39.06 290 ARG C N 1
ATOM 6995 C CA A ARG C 1 290 ? -31.332 -37.863 -55.526 0.50 38.18 290 ARG C CA 1
ATOM 6996 C CA B ARG C 1 290 ? -31.349 -37.859 -55.557 0.50 39.44 290 ARG C CA 1
ATOM 6997 C C . ARG C 1 290 ? -30.969 -39.288 -55.961 1.00 37.85 290 ARG C C 1
ATOM 6998 O O . ARG C 1 290 ? -31.145 -40.217 -55.139 1.00 32.37 290 ARG C O 1
ATOM 7013 N N . GLN C 1 291 ? -30.482 -39.454 -57.192 1.00 40.32 291 GLN C N 1
ATOM 7014 C CA . GLN C 1 291 ? -30.121 -40.789 -57.735 1.00 42.97 291 GLN C CA 1
ATOM 7015 C C . GLN C 1 291 ? -28.936 -41.356 -56.943 1.00 41.30 291 GLN C C 1
ATOM 7016 O O . GLN C 1 291 ? -29.001 -42.536 -56.559 1.00 39.12 291 GLN C O 1
ATOM 7022 N N . ALA C 1 292 ? -27.898 -40.548 -56.722 1.00 35.09 292 ALA C N 1
ATOM 7023 C CA . ALA C 1 292 ? -26.717 -40.923 -55.913 1.00 37.68 292 ALA C CA 1
ATOM 7024 C C . ALA C 1 292 ? -27.178 -41.307 -54.490 1.00 34.75 292 ALA C C 1
ATOM 7025 O O . ALA C 1 292 ? -26.769 -42.356 -54.007 1.00 37.37 292 ALA C O 1
ATOM 7027 N N . PHE C 1 293 ? -28.094 -40.552 -53.877 1.00 34.88 293 PHE C N 1
ATOM 7028 C CA . PHE C 1 293 ? -28.667 -40.877 -52.538 1.00 34.17 293 PHE C CA 1
ATOM 7029 C C . PHE C 1 293 ? -29.396 -42.234 -52.616 1.00 38.26 293 PHE C C 1
ATOM 7030 O O . PHE C 1 293 ? -29.131 -43.153 -51.771 1.00 33.62 293 PHE C O 1
ATOM 7038 N N . ALA C 1 294 ? -30.276 -42.401 -53.616 1.00 38.51 294 ALA C N 1
ATOM 7039 C CA . ALA C 1 294 ? -31.029 -43.660 -53.889 1.00 38.61 294 ALA C CA 1
ATOM 7040 C C . ALA C 1 294 ? -30.064 -44.845 -54.001 1.00 34.66 294 ALA C C 1
ATOM 7041 O O . ALA C 1 294 ? -30.299 -45.913 -53.357 1.00 32.03 294 ALA C O 1
ATOM 7043 N N . ARG C 1 295 ? -28.993 -44.680 -54.768 1.00 32.56 295 ARG C N 1
ATOM 7044 C CA . ARG C 1 295 ? -27.971 -45.753 -54.897 1.00 39.10 295 ARG C CA 1
ATOM 7045 C C . ARG C 1 295 ? -27.403 -46.056 -53.504 1.00 39.86 295 ARG C C 1
ATOM 7046 O O . ARG C 1 295 ? -27.448 -47.235 -53.117 1.00 35.66 295 ARG C O 1
ATOM 7054 N N . SER C 1 296 ? -26.904 -45.041 -52.772 1.00 39.04 296 SER C N 1
ATOM 7055 C CA . SER C 1 296 ? -26.330 -45.233 -51.410 1.00 37.54 296 SER C CA 1
ATOM 7056 C C . SER C 1 296 ? -27.326 -46.020 -50.555 1.00 34.72 296 SER C C 1
ATOM 7057 O O . SER C 1 296 ? -26.903 -46.996 -49.916 1.00 37.10 296 SER C O 1
ATOM 7060 N N . ALA C 1 297 ? -28.597 -45.613 -50.567 1.00 32.60 297 ALA C N 1
ATOM 7061 C CA . ALA C 1 297 ? -29.707 -46.224 -49.794 1.00 38.10 297 ALA C CA 1
ATOM 7062 C C . ALA C 1 297 ? -29.892 -47.701 -50.176 1.00 39.80 297 ALA C C 1
ATOM 7063 O O . ALA C 1 297 ? -30.052 -48.553 -49.256 1.00 41.54 297 ALA C O 1
ATOM 7065 N N . ALA C 1 298 ? -29.896 -48.018 -51.475 1.00 45.18 298 ALA C N 1
ATOM 7066 C CA . ALA C 1 298 ? -30.127 -49.401 -51.965 1.00 47.53 298 ALA C CA 1
ATOM 7067 C C . ALA C 1 298 ? -29.001 -50.287 -51.434 1.00 43.52 298 ALA C C 1
ATOM 7068 O O . ALA C 1 298 ? -29.305 -51.330 -50.822 1.00 49.10 298 ALA C O 1
ATOM 7070 N N . ASP C 1 299 ? -27.761 -49.839 -51.613 1.00 43.89 299 ASP C N 1
ATOM 7071 C CA . ASP C 1 299 ? -26.540 -50.515 -51.098 1.00 48.81 299 ASP C CA 1
ATOM 7072 C C . ASP C 1 299 ? -26.720 -50.815 -49.599 1.00 48.28 299 ASP C C 1
ATOM 7073 O O . ASP C 1 299 ? -26.529 -51.977 -49.190 1.00 42.69 299 ASP C O 1
ATOM 7078 N N . VAL C 1 300 ? -27.118 -49.815 -48.804 1.00 46.56 300 VAL C N 1
ATOM 7079 C CA . VAL C 1 300 ? -27.365 -49.983 -47.341 1.00 43.49 300 VAL C CA 1
ATOM 7080 C C . VAL C 1 300 ? -28.446 -51.061 -47.170 1.00 41.24 300 VAL C C 1
ATOM 7081 O O . VAL C 1 300 ? -28.242 -52.036 -46.379 1.00 34.90 300 VAL C O 1
ATOM 7085 N N . ARG C 1 301 ? -29.561 -50.918 -47.886 1.00 41.62 301 ARG C N 1
ATOM 7086 C CA . ARG C 1 301 ? -30.715 -51.853 -47.746 1.00 45.23 301 ARG C CA 1
ATOM 7087 C C . ARG C 1 301 ? -30.310 -53.307 -48.056 1.00 42.72 301 ARG C C 1
ATOM 7088 O O . ARG C 1 301 ? -30.782 -54.208 -47.355 1.00 45.64 301 ARG C O 1
ATOM 7096 N N . GLN C 1 302 ? -29.442 -53.537 -49.049 1.00 44.60 302 GLN C N 1
ATOM 7097 C CA . GLN C 1 302 ? -29.070 -54.934 -49.424 1.00 53.64 302 GLN C CA 1
ATOM 7098 C C . GLN C 1 302 ? -28.161 -55.519 -48.333 1.00 54.36 302 GLN C C 1
ATOM 7099 O O . GLN C 1 302 ? -28.329 -56.708 -48.010 1.00 51.48 302 GLN C O 1
ATOM 7105 N N . THR C 1 303 ? -27.223 -54.732 -47.803 1.00 52.84 303 THR C N 1
ATOM 7106 C CA . THR C 1 303 ? -26.372 -55.159 -46.662 1.00 48.58 303 THR C CA 1
ATOM 7107 C C . THR C 1 303 ? -27.270 -55.621 -45.508 1.00 49.50 303 THR C C 1
ATOM 7108 O O . THR C 1 303 ? -27.019 -56.708 -44.950 1.00 56.91 303 THR C O 1
ATOM 7112 N N . LEU C 1 304 ? -28.295 -54.844 -45.194 1.00 46.33 304 LEU C N 1
ATOM 7113 C CA . LEU C 1 304 ? -29.188 -55.146 -44.059 1.00 47.93 304 LEU C CA 1
ATOM 7114 C C . LEU C 1 304 ? -29.962 -56.442 -44.328 1.00 59.70 304 LEU C C 1
ATOM 7115 O O . LEU C 1 304 ? -30.246 -57.154 -43.353 1.00 63.94 304 LEU C O 1
ATOM 7120 N N . SER C 1 305 ? -30.265 -56.738 -45.599 1.00 60.28 305 SER C N 1
ATOM 7121 C CA . SER C 1 305 ? -31.036 -57.963 -45.981 1.00 59.26 305 SER C CA 1
ATOM 7122 C C . SER C 1 305 ? -30.219 -59.210 -45.675 1.00 56.55 305 SER C C 1
ATOM 7123 O O . SER C 1 305 ? -30.762 -60.118 -45.055 1.00 57.79 305 SER C O 1
ATOM 7126 N N . LYS C 1 306 ? -28.968 -59.224 -46.122 1.00 63.14 306 LYS C N 1
ATOM 7127 C CA . LYS C 1 306 ? -28.062 -60.368 -45.897 1.00 67.35 306 LYS C CA 1
ATOM 7128 C C . LYS C 1 306 ? -28.031 -60.675 -44.408 1.00 69.18 306 LYS C C 1
ATOM 7129 O O . LYS C 1 306 ? -28.299 -61.819 -44.032 1.00 84.53 306 LYS C O 1
ATOM 7135 N N . LEU C 1 307 ? -27.723 -59.687 -43.597 1.00 68.30 307 LEU C N 1
ATOM 7136 C CA . LEU C 1 307 ? -27.611 -59.958 -42.152 1.00 70.83 307 LEU C CA 1
ATOM 7137 C C . LEU C 1 307 ? -29.010 -60.138 -41.566 1.00 65.21 307 LEU C C 1
ATOM 7138 O O . LEU C 1 307 ? -29.967 -59.801 -42.259 1.00 64.99 307 LEU C O 1
ATOM 7143 N N . ASP C 1 308 ? -29.107 -60.702 -40.366 1.00 62.91 308 ASP C N 1
ATOM 7144 C CA . ASP C 1 308 ? -30.411 -60.929 -39.698 1.00 70.49 308 ASP C CA 1
ATOM 7145 C C . ASP C 1 308 ? -31.433 -59.870 -40.110 1.00 72.06 308 ASP C C 1
ATOM 7146 O O . ASP C 1 308 ? -32.237 -59.483 -39.232 1.00 72.39 308 ASP C O 1
ATOM 7151 N N . MET D 1 1 ? 1.216 -8.837 -38.915 1.00 36.48 1 MET D N 1
ATOM 7152 C CA . MET D 1 1 ? 1.116 -9.831 -37.823 1.00 36.20 1 MET D CA 1
ATOM 7153 C C . MET D 1 1 ? 1.137 -11.235 -38.430 1.00 37.01 1 MET D C 1
ATOM 7154 O O . MET D 1 1 ? 0.414 -11.484 -39.406 1.00 36.12 1 MET D O 1
ATOM 7159 N N . LYS D 1 2 ? 1.927 -12.124 -37.845 1.00 35.55 2 LYS D N 1
ATOM 7160 C CA . LYS D 1 2 ? 2.002 -13.550 -38.232 1.00 37.05 2 LYS D CA 1
ATOM 7161 C C . LYS D 1 2 ? 1.955 -14.358 -36.938 1.00 32.02 2 LYS D C 1
ATOM 7162 O O . LYS D 1 2 ? 2.432 -13.843 -35.913 1.00 30.66 2 LYS D O 1
ATOM 7168 N N . ARG D 1 3 ? 1.269 -15.498 -36.957 1.00 27.59 3 ARG D N 1
ATOM 7169 C CA . ARG D 1 3 ? 1.156 -16.373 -35.774 1.00 27.66 3 ARG D CA 1
ATOM 7170 C C . ARG D 1 3 ? 2.545 -16.961 -35.540 1.00 25.07 3 ARG D C 1
ATOM 7171 O O . ARG D 1 3 ? 3.294 -17.241 -36.475 1.00 22.35 3 ARG D O 1
ATOM 7179 N N . PRO D 1 4 ? 2.919 -17.158 -34.270 1.00 24.03 4 PRO D N 1
ATOM 7180 C CA . PRO D 1 4 ? 4.173 -17.845 -33.968 1.00 22.73 4 PRO D CA 1
ATOM 7181 C C . PRO D 1 4 ? 4.178 -19.300 -34.456 1.00 21.43 4 PRO D C 1
ATOM 7182 O O . PRO D 1 4 ? 3.144 -19.844 -34.874 1.00 18.92 4 PRO D O 1
ATOM 7186 N N . LYS D 1 5 ? 5.375 -19.889 -34.464 1.00 22.01 5 LYS D N 1
ATOM 7187 C CA . LYS D 1 5 ? 5.644 -21.273 -34.929 1.00 21.52 5 LYS D CA 1
ATOM 7188 C C . LYS D 1 5 ? 6.201 -22.124 -33.782 1.00 20.74 5 LYS D C 1
ATOM 7189 O O . LYS D 1 5 ? 7.239 -21.743 -33.157 1.00 22.54 5 LYS D O 1
ATOM 7195 N N . VAL D 1 6 ? 5.609 -23.290 -33.571 1.00 19.43 6 VAL D N 1
ATOM 7196 C CA . VAL D 1 6 ? 6.099 -24.297 -32.582 1.00 19.65 6 VAL D CA 1
ATOM 7197 C C . VAL D 1 6 ? 6.423 -25.597 -33.326 1.00 18.87 6 VAL D C 1
ATOM 7198 O O . VAL D 1 6 ? 5.588 -26.091 -34.067 1.00 20.24 6 VAL D O 1
ATOM 7202 N N . SER D 1 7 ? 7.616 -26.136 -33.164 1.00 19.44 7 SER D N 1
ATOM 7203 C CA . SER D 1 7 ? 7.923 -27.501 -33.669 1.00 18.71 7 SER D CA 1
ATOM 7204 C C . SER D 1 7 ? 7.962 -28.438 -32.466 1.00 18.15 7 SER D C 1
ATOM 7205 O O . SER D 1 7 ? 8.495 -28.070 -31.410 1.00 19.18 7 SER D O 1
ATOM 7208 N N . ILE D 1 8 ? 7.378 -29.604 -32.648 1.00 17.77 8 ILE D N 1
ATOM 7209 C CA . ILE D 1 8 ? 7.387 -30.725 -31.684 1.00 17.78 8 ILE D CA 1
ATOM 7210 C C . ILE D 1 8 ? 8.197 -31.844 -32.324 1.00 17.18 8 ILE D C 1
ATOM 7211 O O . ILE D 1 8 ? 7.767 -32.356 -33.378 1.00 17.01 8 ILE D O 1
ATOM 7216 N N . VAL D 1 9 ? 9.289 -32.246 -31.693 1.00 18.36 9 VAL D N 1
ATOM 7217 C CA . VAL D 1 9 ? 10.080 -33.412 -32.192 1.00 20.41 9 VAL D CA 1
ATOM 7218 C C . VAL D 1 9 ? 9.627 -34.634 -31.412 1.00 22.22 9 VAL D C 1
ATOM 7219 O O . VAL D 1 9 ? 9.709 -34.640 -30.160 1.00 21.99 9 VAL D O 1
ATOM 7223 N N . GLY D 1 10 ? 9.103 -35.616 -32.137 1.00 22.36 10 GLY D N 1
ATOM 7224 C CA . GLY D 1 10 ? 8.521 -36.814 -31.529 1.00 23.72 10 GLY D CA 1
ATOM 7225 C C . GLY D 1 10 ? 7.019 -36.752 -31.671 1.00 24.77 10 GLY D C 1
ATOM 7226 O O . GLY D 1 10 ? 6.410 -35.937 -31.000 1.00 27.23 10 GLY D O 1
ATOM 7227 N N . ALA D 1 11 ? 6.450 -37.579 -32.543 1.00 23.74 11 ALA D N 1
ATOM 7228 C CA . ALA D 1 11 ? 5.028 -37.506 -32.934 1.00 23.29 11 ALA D CA 1
ATOM 7229 C C . ALA D 1 11 ? 4.281 -38.702 -32.367 1.00 21.91 11 ALA D C 1
ATOM 7230 O O . ALA D 1 11 ? 3.235 -39.058 -32.928 1.00 22.81 11 ALA D O 1
ATOM 7232 N N . GLY D 1 12 ? 4.784 -39.253 -31.258 1.00 23.34 12 GLY D N 1
ATOM 7233 C CA . GLY D 1 12 ? 4.099 -40.296 -30.477 1.00 23.16 12 GLY D CA 1
ATOM 7234 C C . GLY D 1 12 ? 2.892 -39.726 -29.739 1.00 25.89 12 GLY D C 1
ATOM 7235 O O . GLY D 1 12 ? 2.417 -38.607 -30.100 1.00 20.53 12 GLY D O 1
ATOM 7236 N N . ASN D 1 13 ? 2.369 -40.493 -28.773 1.00 24.82 13 ASN D N 1
ATOM 7237 C CA . ASN D 1 13 ? 1.153 -40.127 -27.999 1.00 25.33 13 ASN D CA 1
ATOM 7238 C C . ASN D 1 13 ? 1.373 -38.761 -27.341 1.00 22.42 13 ASN D C 1
ATOM 7239 O O . ASN D 1 13 ? 0.458 -37.924 -27.439 1.00 22.46 13 ASN D O 1
ATOM 7244 N N . THR D 1 14 ? 2.524 -38.513 -26.718 1.00 19.64 14 THR D N 1
ATOM 7245 C CA A THR D 1 14 ? 2.739 -37.233 -25.988 0.50 20.48 14 THR D CA 1
ATOM 7246 C CA B THR D 1 14 ? 2.796 -37.235 -25.987 0.50 21.92 14 THR D CA 1
ATOM 7247 C C . THR D 1 14 ? 2.910 -36.050 -26.963 1.00 21.43 14 THR D C 1
ATOM 7248 O O . THR D 1 14 ? 2.264 -35.017 -26.701 1.00 19.82 14 THR D O 1
ATOM 7255 N N . GLY D 1 15 ? 3.721 -36.184 -28.027 1.00 20.19 15 GLY D N 1
ATOM 7256 C CA . GLY D 1 15 ? 3.871 -35.125 -29.063 1.00 20.42 15 GLY D CA 1
ATOM 7257 C C . GLY D 1 15 ? 2.524 -34.706 -29.650 1.00 19.83 15 GLY D C 1
ATOM 7258 O O . GLY D 1 15 ? 2.213 -33.507 -29.707 1.00 17.83 15 GLY D O 1
ATOM 7259 N N . ALA D 1 16 ? 1.685 -35.678 -29.984 1.00 21.52 16 ALA D N 1
ATOM 7260 C CA . ALA D 1 16 ? 0.382 -35.464 -30.647 1.00 21.40 16 ALA D CA 1
ATOM 7261 C C . ALA D 1 16 ? -0.618 -34.842 -29.668 1.00 20.82 16 ALA D C 1
ATOM 7262 O O . ALA D 1 16 ? -1.348 -33.886 -30.078 1.00 20.21 16 ALA D O 1
ATOM 7264 N N . ALA D 1 17 ? -0.634 -35.324 -28.424 1.00 18.83 17 ALA D N 1
ATOM 7265 C CA . ALA D 1 17 ? -1.449 -34.738 -27.339 1.00 19.35 17 ALA D CA 1
ATOM 7266 C C . ALA D 1 17 ? -1.039 -33.284 -27.106 1.00 19.28 17 ALA D C 1
ATOM 7267 O O . ALA D 1 17 ? -1.949 -32.416 -26.912 1.00 18.81 17 ALA D O 1
ATOM 7269 N N . LEU D 1 18 ? 0.265 -33.000 -27.113 1.00 17.32 18 LEU D N 1
ATOM 7270 C CA . LEU D 1 18 ? 0.775 -31.606 -26.977 1.00 18.56 18 LEU D CA 1
ATOM 7271 C C . LEU D 1 18 ? 0.251 -30.734 -28.136 1.00 18.75 18 LEU D C 1
ATOM 7272 O O . LEU D 1 18 ? -0.222 -29.600 -27.870 1.00 17.67 18 LEU D O 1
ATOM 7277 N N . ALA D 1 19 ? 0.354 -31.222 -29.373 1.00 18.23 19 ALA D N 1
ATOM 7278 C CA . ALA D 1 19 ? -0.171 -30.532 -30.576 1.00 18.40 19 ALA D CA 1
ATOM 7279 C C . ALA D 1 19 ? -1.651 -30.219 -30.342 1.00 17.91 19 ALA D C 1
ATOM 7280 O O . ALA D 1 19 ? -2.047 -29.095 -30.560 1.00 18.27 19 ALA D O 1
ATOM 7282 N N . HIS D 1 20 ? -2.422 -31.178 -29.829 1.00 20.43 20 HIS D N 1
ATOM 7283 C CA . HIS D 1 20 ? -3.880 -31.029 -29.575 1.00 19.20 20 HIS D CA 1
ATOM 7284 C C . HIS D 1 20 ? -4.131 -29.917 -28.539 1.00 18.70 20 HIS D C 1
ATOM 7285 O O . HIS D 1 20 ? -4.963 -28.982 -28.799 1.00 15.75 20 HIS D O 1
ATOM 7292 N N . TRP D 1 21 ? -3.475 -29.989 -27.381 1.00 19.01 21 TRP D N 1
ATOM 7293 C CA . TRP D 1 21 ? -3.638 -28.929 -26.349 1.00 20.45 21 TRP D CA 1
ATOM 7294 C C . TRP D 1 21 ? -3.221 -27.567 -26.927 1.00 22.04 21 TRP D C 1
ATOM 7295 O O . TRP D 1 21 ? -3.869 -26.566 -26.575 1.00 21.39 21 TRP D O 1
ATOM 7306 N N . LEU D 1 22 ? -2.178 -27.509 -27.756 1.00 20.11 22 LEU D N 1
ATOM 7307 C CA . LEU D 1 22 ? -1.710 -26.211 -28.324 1.00 21.58 22 LEU D CA 1
ATOM 7308 C C . LEU D 1 22 ? -2.750 -25.672 -29.300 1.00 19.95 22 LEU D C 1
ATOM 7309 O O . LEU D 1 22 ? -2.999 -24.456 -29.276 1.00 18.60 22 LEU D O 1
ATOM 7314 N N . ALA D 1 23 ? -3.338 -26.543 -30.120 1.00 20.72 23 ALA D N 1
ATOM 7315 C CA . ALA D 1 23 ? -4.275 -26.139 -31.188 1.00 22.19 23 ALA D CA 1
ATOM 7316 C C . ALA D 1 23 ? -5.488 -25.472 -30.540 1.00 22.01 23 ALA D C 1
ATOM 7317 O O . ALA D 1 23 ? -5.934 -24.428 -31.023 1.00 21.78 23 ALA D O 1
ATOM 7319 N N . ILE D 1 24 ? -6.002 -26.028 -29.459 1.00 22.84 24 ILE D N 1
ATOM 7320 C CA . ILE D 1 24 ? -7.252 -25.474 -28.873 1.00 26.74 24 ILE D CA 1
ATOM 7321 C C . ILE D 1 24 ? -6.923 -24.114 -28.241 1.00 25.62 24 ILE D C 1
ATOM 7322 O O . ILE D 1 24 ? -7.787 -23.272 -28.227 1.00 28.96 24 ILE D O 1
ATOM 7327 N N . LYS D 1 25 ? -5.688 -23.850 -27.820 1.00 27.44 25 LYS D N 1
ATOM 7328 C CA A LYS D 1 25 ? -5.270 -22.536 -27.247 0.50 27.90 25 LYS D CA 1
ATOM 7329 C CA B LYS D 1 25 ? -5.353 -22.517 -27.245 0.50 29.19 25 LYS D CA 1
ATOM 7330 C C . LYS D 1 25 ? -5.090 -21.507 -28.374 1.00 26.95 25 LYS D C 1
ATOM 7331 O O . LYS D 1 25 ? -4.927 -20.330 -28.058 1.00 24.91 25 LYS D O 1
ATOM 7342 N N . GLN D 1 26 ? -5.100 -21.946 -29.641 1.00 27.32 26 GLN D N 1
ATOM 7343 C CA . GLN D 1 26 ? -4.820 -21.093 -30.834 1.00 31.31 26 GLN D CA 1
ATOM 7344 C C . GLN D 1 26 ? -3.545 -20.261 -30.628 1.00 31.21 26 GLN D C 1
ATOM 7345 O O . GLN D 1 26 ? -3.573 -19.059 -30.895 1.00 33.04 26 GLN D O 1
ATOM 7351 N N . VAL D 1 27 ? -2.470 -20.841 -30.115 1.00 34.78 27 VAL D N 1
ATOM 7352 C CA . VAL D 1 27 ? -1.308 -19.991 -29.728 1.00 33.53 27 VAL D CA 1
ATOM 7353 C C . VAL D 1 27 ? -0.251 -19.953 -30.848 1.00 27.78 27 VAL D C 1
ATOM 7354 O O . VAL D 1 27 ? 0.500 -18.964 -30.886 1.00 26.73 27 VAL D O 1
ATOM 7358 N N . ALA D 1 28 ? -0.212 -20.928 -31.764 1.00 22.98 28 ALA D N 1
ATOM 7359 C CA . ALA D 1 28 ? 0.826 -21.004 -32.819 1.00 22.43 28 ALA D CA 1
ATOM 7360 C C . ALA D 1 28 ? 0.434 -21.971 -33.930 1.00 20.83 28 ALA D C 1
ATOM 7361 O O . ALA D 1 28 ? -0.354 -22.919 -33.711 1.00 20.91 28 ALA D O 1
ATOM 7363 N N . ASP D 1 29 ? 1.066 -21.825 -35.079 1.00 19.75 29 ASP D N 1
ATOM 7364 C CA . ASP D 1 29 ? 1.084 -22.938 -36.059 1.00 19.89 29 ASP D CA 1
ATOM 7365 C C . ASP D 1 29 ? 2.061 -23.985 -35.521 1.00 20.43 29 ASP D C 1
ATOM 7366 O O . ASP D 1 29 ? 2.936 -23.606 -34.738 1.00 16.43 29 ASP D O 1
ATOM 7371 N N . ILE D 1 30 ? 1.816 -25.258 -35.842 1.00 20.97 30 ILE D N 1
ATOM 7372 C CA . ILE D 1 30 ? 2.504 -26.419 -35.233 1.00 22.07 30 ILE D CA 1
ATOM 7373 C C . ILE D 1 30 ? 3.125 -27.237 -36.369 1.00 23.70 30 ILE D C 1
ATOM 7374 O O . ILE D 1 30 ? 2.459 -27.448 -37.380 1.00 23.81 30 ILE D O 1
ATOM 7379 N N . VAL D 1 31 ? 4.387 -27.626 -36.220 1.00 22.54 31 VAL D N 1
ATOM 7380 C CA . VAL D 1 31 ? 5.034 -28.631 -37.101 1.00 22.38 31 VAL D CA 1
ATOM 7381 C C . VAL D 1 31 ? 5.424 -29.812 -36.227 1.00 21.87 31 VAL D C 1
ATOM 7382 O O . VAL D 1 31 ? 6.115 -29.579 -35.233 1.00 21.62 31 VAL D O 1
ATOM 7386 N N . LEU D 1 32 ? 4.938 -31.010 -36.574 1.00 23.02 32 LEU D N 1
ATOM 7387 C CA . LEU D 1 32 ? 5.274 -32.283 -35.904 1.00 23.02 32 LEU D CA 1
ATOM 7388 C C . LEU D 1 32 ? 6.368 -32.955 -36.717 1.00 23.59 32 LEU D C 1
ATOM 7389 O O . LEU D 1 32 ? 6.249 -33.032 -37.965 1.00 21.64 32 LEU D O 1
ATOM 7394 N N . VAL D 1 33 ? 7.401 -33.418 -36.034 1.00 22.88 33 VAL D N 1
ATOM 7395 C CA . VAL D 1 33 ? 8.567 -34.035 -36.719 1.00 23.94 33 VAL D CA 1
ATOM 7396 C C . VAL D 1 33 ? 8.860 -35.344 -36.018 1.00 24.15 33 VAL D C 1
ATOM 7397 O O . VAL D 1 33 ? 8.706 -35.412 -34.801 1.00 21.60 33 VAL D O 1
ATOM 7401 N N . ASP D 1 34 ? 9.065 -36.375 -36.829 1.00 24.82 34 ASP D N 1
ATOM 7402 C CA . ASP D 1 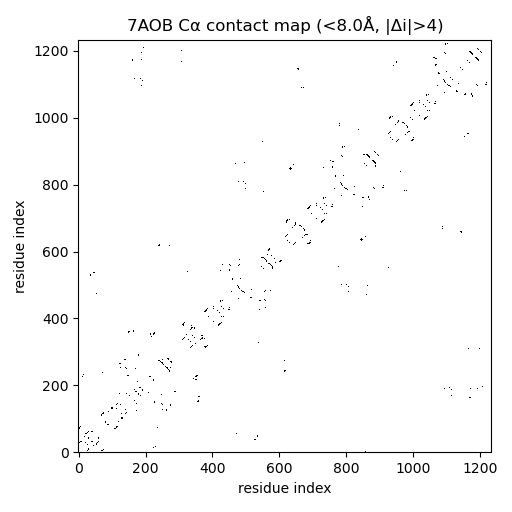34 ? 9.384 -37.738 -36.375 1.00 26.01 34 ASP D CA 1
ATOM 7403 C C . ASP D 1 34 ? 10.249 -38.380 -37.458 1.00 28.04 34 ASP D C 1
ATOM 7404 O O . ASP D 1 34 ? 10.231 -37.907 -38.605 1.00 29.34 34 ASP D O 1
ATOM 7409 N N . VAL D 1 35 ? 10.917 -39.464 -37.117 1.00 28.12 35 VAL D N 1
ATOM 7410 C CA . VAL D 1 35 ? 11.710 -40.242 -38.091 1.00 29.56 35 VAL D CA 1
ATOM 7411 C C . VAL D 1 35 ? 10.741 -41.139 -38.849 1.00 30.92 35 VAL D C 1
ATOM 7412 O O . VAL D 1 35 ? 11.038 -41.421 -40.011 1.00 36.08 35 VAL D O 1
ATOM 7416 N N . VAL D 1 36 ? 9.583 -41.494 -38.282 1.00 32.69 36 VAL D N 1
ATOM 7417 C CA . VAL D 1 36 ? 8.702 -42.525 -38.923 1.00 29.89 36 VAL D CA 1
ATOM 7418 C C . VAL D 1 36 ? 7.935 -41.904 -40.099 1.00 32.63 36 VAL D C 1
ATOM 7419 O O . VAL D 1 36 ? 7.099 -40.969 -39.884 1.00 31.13 36 VAL D O 1
ATOM 7423 N N . GLU D 1 37 ? 8.199 -42.382 -41.318 1.00 28.51 37 GLU D N 1
ATOM 7424 C CA . GLU D 1 37 ? 7.571 -41.815 -42.535 1.00 29.88 37 GLU D CA 1
ATOM 7425 C C . GLU D 1 37 ? 6.045 -41.898 -42.420 1.00 28.53 37 GLU D C 1
ATOM 7426 O O . GLU D 1 37 ? 5.569 -42.964 -42.051 1.00 28.15 37 GLU D O 1
ATOM 7432 N N . GLY D 1 38 ? 5.330 -40.807 -42.746 1.00 25.05 38 GLY D N 1
ATOM 7433 C CA . GLY D 1 38 ? 3.857 -40.784 -42.783 1.00 25.37 38 GLY D CA 1
ATOM 7434 C C . GLY D 1 38 ? 3.212 -40.414 -41.443 1.00 26.92 38 GLY D C 1
ATOM 7435 O O . GLY D 1 38 ? 2.098 -39.824 -41.475 1.00 25.58 38 GLY D O 1
ATOM 7436 N N . MET D 1 39 ? 3.786 -40.830 -40.308 1.00 24.32 39 MET D N 1
ATOM 7437 C CA . MET D 1 39 ? 3.105 -40.708 -38.992 1.00 26.28 39 MET D CA 1
ATOM 7438 C C . MET D 1 39 ? 2.847 -39.243 -38.662 1.00 23.17 39 MET D C 1
ATOM 7439 O O . MET D 1 39 ? 1.723 -38.915 -38.294 1.00 21.10 39 MET D O 1
ATOM 7444 N N . PRO D 1 40 ? 3.874 -38.352 -38.637 1.00 23.44 40 PRO D N 1
ATOM 7445 C CA . PRO D 1 40 ? 3.642 -36.966 -38.265 1.00 22.58 40 PRO D CA 1
ATOM 7446 C C . PRO D 1 40 ? 2.728 -36.277 -39.291 1.00 23.37 40 PRO D C 1
ATOM 7447 O O . PRO D 1 40 ? 1.985 -35.378 -38.913 1.00 20.77 40 PRO D O 1
ATOM 7451 N N . GLN D 1 41 ? 2.858 -36.646 -40.568 1.00 23.08 41 GLN D N 1
ATOM 7452 C CA . GLN D 1 41 ? 2.008 -36.108 -41.663 1.00 23.61 41 GLN D CA 1
ATOM 7453 C C . GLN D 1 41 ? 0.553 -36.472 -41.343 1.00 23.21 41 GLN D C 1
ATOM 7454 O O . GLN D 1 41 ? -0.291 -35.569 -41.412 1.00 22.28 41 GLN D O 1
ATOM 7460 N N . GLY D 1 42 ? 0.299 -37.729 -40.960 1.00 22.79 42 GLY D N 1
ATOM 7461 C CA . GLY D 1 42 ? -1.047 -38.285 -40.687 1.00 23.15 42 GLY D CA 1
ATOM 7462 C C . GLY D 1 42 ? -1.689 -37.658 -39.448 1.00 22.90 42 GLY D C 1
ATOM 7463 O O . GLY D 1 42 ? -2.849 -37.240 -39.509 1.00 22.41 42 GLY D O 1
ATOM 7464 N N . LYS D 1 43 ? -0.932 -37.519 -38.369 1.00 21.83 43 LYS D N 1
ATOM 7465 C CA . LYS D 1 43 ? -1.454 -36.945 -37.105 1.00 22.86 43 LYS D CA 1
ATOM 7466 C C . LYS D 1 43 ? -1.762 -35.462 -37.297 1.00 21.44 43 LYS D C 1
ATOM 7467 O O . LYS D 1 43 ? -2.818 -35.037 -36.874 1.00 20.64 43 LYS D O 1
ATOM 7473 N N . ALA D 1 44 ? -0.865 -34.718 -37.936 1.00 21.60 44 ALA D N 1
ATOM 7474 C CA . ALA D 1 44 ? -1.020 -33.283 -38.231 1.00 21.98 44 ALA D CA 1
ATOM 7475 C C . ALA D 1 44 ? -2.308 -33.032 -39.031 1.00 20.24 44 ALA D C 1
ATOM 7476 O O . ALA D 1 44 ? -3.106 -32.127 -38.647 1.00 18.33 44 ALA D O 1
ATOM 7478 N N . LEU D 1 45 ? -2.491 -33.762 -40.127 1.00 19.65 45 LEU D N 1
ATOM 7479 C CA . LEU D 1 45 ? -3.642 -33.565 -41.039 1.00 19.87 45 LEU D CA 1
ATOM 7480 C C . LEU D 1 45 ? -4.940 -33.897 -40.300 1.00 20.56 45 LEU D C 1
ATOM 7481 O O . LEU D 1 45 ? -5.910 -33.181 -40.496 1.00 23.78 45 LEU D O 1
ATOM 7486 N N . ASP D 1 46 ? -4.979 -35.003 -39.546 1.00 22.47 46 ASP D N 1
ATOM 7487 C CA . ASP D 1 46 ? -6.157 -35.426 -38.734 1.00 20.18 46 ASP D CA 1
ATOM 7488 C C . ASP D 1 46 ? -6.493 -34.286 -37.750 1.00 21.38 46 ASP D C 1
ATOM 7489 O O . ASP D 1 46 ? -7.657 -33.817 -37.738 1.00 19.12 46 ASP D O 1
ATOM 7494 N N . LEU D 1 47 ? -5.506 -33.754 -37.017 1.00 19.58 47 LEU D N 1
ATOM 7495 C CA . LEU D 1 47 ? -5.772 -32.699 -35.996 1.00 17.96 47 LEU D CA 1
ATOM 7496 C C . LEU D 1 47 ? -6.308 -31.450 -36.701 1.00 19.90 47 LEU D C 1
ATOM 7497 O O . LEU D 1 47 ? -7.278 -30.879 -36.231 1.00 19.82 47 LEU D O 1
ATOM 7502 N N . MET D 1 48 ? -5.708 -31.050 -37.819 1.00 19.76 48 MET D N 1
ATOM 7503 C CA . MET D 1 48 ? -6.144 -29.830 -38.542 1.00 20.55 48 MET D CA 1
ATOM 7504 C C . MET D 1 48 ? -7.573 -30.016 -39.083 1.00 20.23 48 MET D C 1
ATOM 7505 O O . MET D 1 48 ? -8.325 -29.013 -39.127 1.00 23.52 48 MET D O 1
ATOM 7510 N N . GLN D 1 49 ? -7.953 -31.237 -39.463 1.00 22.37 49 GLN D N 1
ATOM 7511 C CA . GLN D 1 49 ? -9.317 -31.544 -39.963 1.00 21.81 49 GLN D CA 1
ATOM 7512 C C . GLN D 1 49 ? -10.371 -31.365 -38.855 1.00 21.90 49 GLN D C 1
ATOM 7513 O O . GLN D 1 49 ? -11.575 -31.312 -39.216 1.00 21.07 49 GLN D O 1
ATOM 7519 N N . SER D 1 50 ? -9.968 -31.244 -37.582 1.00 21.05 50 SER D N 1
ATOM 7520 C CA A SER D 1 50 ? -10.865 -30.943 -36.433 0.50 20.66 50 SER D CA 1
ATOM 7521 C CA B SER D 1 50 ? -10.907 -30.949 -36.465 0.50 20.97 50 SER D CA 1
ATOM 7522 C C . SER D 1 50 ? -11.188 -29.436 -36.371 1.00 22.07 50 SER D C 1
ATOM 7523 O O . SER D 1 50 ? -12.183 -29.064 -35.709 1.00 20.50 50 SER D O 1
ATOM 7528 N N . ALA D 1 51 ? -10.344 -28.596 -37.002 1.00 21.03 51 ALA D N 1
ATOM 7529 C CA . ALA D 1 51 ? -10.372 -27.125 -36.902 1.00 21.86 51 ALA D CA 1
ATOM 7530 C C . ALA D 1 51 ? -11.733 -26.517 -37.290 1.00 20.57 51 ALA D C 1
ATOM 7531 O O . ALA D 1 51 ? -12.201 -25.647 -36.553 1.00 18.49 51 ALA D O 1
ATOM 7533 N N . PRO D 1 52 ? -12.392 -26.884 -38.415 1.00 19.56 52 PRO D N 1
ATOM 7534 C CA . PRO D 1 52 ? -13.703 -26.336 -38.751 1.00 21.26 52 PRO D CA 1
ATOM 7535 C C . PRO D 1 52 ? -14.791 -26.699 -37.739 1.00 24.85 52 PRO D C 1
ATOM 7536 O O . PRO D 1 52 ? -15.725 -25.913 -37.591 1.00 25.45 52 PRO D O 1
ATOM 7540 N N . VAL D 1 53 ? -14.633 -27.821 -37.034 1.00 25.31 53 VAL D N 1
ATOM 7541 C CA . VAL D 1 53 ? -15.632 -28.296 -36.035 1.00 26.81 53 VAL D CA 1
ATOM 7542 C C . VAL D 1 53 ? -15.367 -27.588 -34.708 1.00 26.61 53 VAL D C 1
ATOM 7543 O O . VAL D 1 53 ? -16.332 -27.223 -34.055 1.00 27.39 53 VAL D O 1
ATOM 7547 N N . GLU D 1 54 ? -14.101 -27.390 -34.344 1.00 28.70 54 GLU D N 1
ATOM 7548 C CA . GLU D 1 54 ? -13.688 -26.986 -32.974 1.00 33.15 54 GLU D CA 1
ATOM 7549 C C . GLU D 1 54 ? -13.391 -25.490 -32.869 1.00 32.21 54 GLU D C 1
ATOM 7550 O O . GLU D 1 54 ? -13.235 -25.058 -31.732 1.00 38.00 54 GLU D O 1
ATOM 7556 N N . GLY D 1 55 ? -13.276 -24.757 -33.984 1.00 33.37 55 GLY D N 1
ATOM 7557 C CA A GLY D 1 55 ? -13.315 -23.279 -33.997 0.25 34.52 55 GLY D CA 1
ATOM 7558 C CA B GLY D 1 55 ? -13.315 -23.279 -33.997 0.25 34.52 55 GLY D CA 1
ATOM 7559 C CA C GLY D 1 55 ? -13.316 -23.280 -33.990 0.50 35.06 55 GLY D CA 1
ATOM 7560 C C . GLY D 1 55 ? -11.938 -22.626 -34.027 1.00 35.27 55 GLY D C 1
ATOM 7561 O O . GLY D 1 55 ? -11.886 -21.365 -34.019 1.00 40.23 55 GLY D O 1
ATOM 7562 N N . PHE D 1 56 ? -10.867 -23.416 -34.124 1.00 30.20 56 PHE D N 1
ATOM 7563 C CA . PHE D 1 56 ? -9.486 -22.887 -33.984 1.00 27.70 56 PHE D CA 1
ATOM 7564 C C . PHE D 1 56 ? -8.861 -22.571 -35.356 1.00 26.16 56 PHE D C 1
ATOM 7565 O O . PHE D 1 56 ? -9.142 -23.256 -36.329 1.00 28.23 56 PHE D O 1
ATOM 7573 N N . ASP D 1 57 ? -8.074 -21.492 -35.453 1.00 23.12 57 ASP D N 1
ATOM 7574 C CA . ASP D 1 57 ? -7.332 -21.129 -36.690 1.00 24.41 57 ASP D CA 1
ATOM 7575 C C . ASP D 1 57 ? -5.840 -21.327 -36.471 1.00 22.32 57 ASP D C 1
ATOM 7576 O O . ASP D 1 57 ? -5.142 -20.340 -36.196 1.00 25.28 57 ASP D O 1
ATOM 7581 N N . VAL D 1 58 ? -5.377 -22.562 -36.620 1.00 23.19 58 VAL D N 1
ATOM 7582 C CA . VAL D 1 58 ? -3.922 -22.859 -36.682 1.00 24.56 58 VAL D CA 1
ATOM 7583 C C . VAL D 1 58 ? -3.705 -23.936 -37.718 1.00 23.20 58 VAL D C 1
ATOM 7584 O O . VAL D 1 58 ? -4.610 -24.774 -37.927 1.00 23.20 58 VAL D O 1
ATOM 7588 N N . VAL D 1 59 ? -2.539 -23.850 -38.351 1.00 20.92 59 VAL D N 1
ATOM 7589 C CA . VAL D 1 59 ? -2.080 -24.815 -39.371 1.00 21.21 59 VAL D CA 1
ATOM 7590 C C . VAL D 1 59 ? -1.156 -25.790 -38.651 1.00 22.99 59 VAL D C 1
ATOM 7591 O O . VAL D 1 59 ? -0.231 -25.337 -37.931 1.00 22.86 59 VAL D O 1
ATOM 7595 N N . ILE D 1 60 ? -1.475 -27.077 -38.766 1.00 23.74 60 ILE D N 1
ATOM 7596 C CA . ILE D 1 60 ? -0.624 -28.193 -38.263 1.00 21.31 60 ILE D CA 1
ATOM 7597 C C . ILE D 1 60 ? -0.176 -28.999 -39.474 1.00 20.78 60 ILE D C 1
ATOM 7598 O O . ILE D 1 60 ? -1.045 -29.471 -40.224 1.00 19.34 60 ILE D O 1
ATOM 7603 N N . THR D 1 61 ? 1.132 -29.145 -39.632 1.00 18.62 61 THR D N 1
ATOM 7604 C CA . THR D 1 61 ? 1.770 -29.933 -40.704 1.00 19.33 61 THR D CA 1
ATOM 7605 C C . THR D 1 61 ? 2.770 -30.892 -40.075 1.00 21.06 61 THR D C 1
ATOM 7606 O O . THR D 1 61 ? 3.096 -30.747 -38.872 1.00 25.02 61 THR D O 1
ATOM 7610 N N . GLY D 1 62 ? 3.237 -31.852 -40.844 1.00 19.39 62 GLY D N 1
ATOM 7611 C CA . GLY D 1 62 ? 4.232 -32.793 -40.335 1.00 22.73 62 GLY D CA 1
ATOM 7612 C C . GLY D 1 62 ? 5.294 -33.049 -41.363 1.00 23.22 62 GLY D C 1
ATOM 7613 O O . GLY D 1 62 ? 5.023 -32.871 -42.564 1.00 21.65 62 GLY D O 1
ATOM 7614 N N . SER D 1 63 ? 6.437 -33.532 -40.896 1.00 23.08 63 SER D N 1
ATOM 7615 C CA . SER D 1 63 ? 7.645 -33.738 -41.717 1.00 24.46 63 SER D CA 1
ATOM 7616 C C . SER D 1 63 ? 8.522 -34.798 -41.060 1.00 26.01 63 SER D C 1
ATOM 7617 O O . SER D 1 63 ? 8.467 -34.941 -39.809 1.00 19.57 63 SER D O 1
ATOM 7620 N N . ASN D 1 64 ? 9.318 -35.467 -41.892 1.00 24.14 64 ASN D N 1
ATOM 7621 C CA . ASN D 1 64 ? 10.426 -36.351 -41.463 1.00 27.25 64 ASN D CA 1
ATOM 7622 C C . ASN D 1 64 ? 11.761 -35.582 -41.527 1.00 26.94 64 ASN D C 1
ATOM 7623 O O . ASN D 1 64 ? 12.792 -36.217 -41.216 1.00 29.89 64 ASN D O 1
ATOM 7628 N N . ASP D 1 65 ? 11.733 -34.290 -41.885 1.00 26.34 65 ASP D N 1
ATOM 7629 C CA A ASP D 1 65 ? 12.926 -33.442 -42.169 0.50 26.80 65 ASP D CA 1
ATOM 7630 C CA B ASP D 1 65 ? 12.956 -33.477 -42.128 0.50 29.49 65 ASP D CA 1
ATOM 7631 C C . ASP D 1 65 ? 13.010 -32.303 -41.142 1.00 27.26 65 ASP D C 1
ATOM 7632 O O . ASP D 1 65 ? 12.036 -31.535 -41.054 1.00 25.38 65 ASP D O 1
ATOM 7641 N N . TYR D 1 66 ? 14.133 -32.154 -40.435 1.00 23.99 66 TYR D N 1
ATOM 7642 C CA . TYR D 1 66 ? 14.311 -31.049 -39.444 1.00 26.98 66 TYR D CA 1
ATOM 7643 C C . TYR D 1 66 ? 14.216 -29.667 -40.112 1.00 26.20 66 TYR D C 1
ATOM 7644 O O . TYR D 1 66 ? 13.850 -28.680 -39.407 1.00 25.58 66 TYR D O 1
ATOM 7653 N N . ALA D 1 67 ? 14.491 -29.562 -41.423 1.00 26.03 67 ALA D N 1
ATOM 7654 C CA . ALA D 1 67 ? 14.417 -28.286 -42.186 1.00 27.59 67 ALA D CA 1
ATOM 7655 C C . ALA D 1 67 ? 13.009 -27.682 -42.075 1.00 25.82 67 ALA D C 1
ATOM 7656 O O . ALA D 1 67 ? 12.902 -26.466 -42.120 1.00 27.57 67 ALA D O 1
ATOM 7658 N N . ALA D 1 68 ? 11.972 -28.501 -41.886 1.00 28.65 68 ALA D N 1
ATOM 7659 C CA . ALA D 1 68 ? 10.574 -28.049 -41.672 1.00 24.81 68 ALA D CA 1
ATOM 7660 C C . ALA D 1 68 ? 10.448 -27.247 -40.366 1.00 25.42 68 ALA D C 1
ATOM 7661 O O . ALA D 1 68 ? 9.430 -26.511 -40.235 1.00 24.35 68 ALA D O 1
ATOM 7663 N N . THR D 1 69 ? 11.433 -27.342 -39.458 1.00 23.96 69 THR D N 1
ATOM 7664 C CA . THR D 1 69 ? 11.403 -26.671 -38.118 1.00 23.92 69 THR D CA 1
ATOM 7665 C C . THR D 1 69 ? 12.029 -25.280 -38.160 1.00 22.68 69 THR D C 1
ATOM 7666 O O . THR D 1 69 ? 11.892 -24.564 -37.149 1.00 24.17 69 THR D O 1
ATOM 7670 N N . ALA D 1 70 ? 12.568 -24.853 -39.309 1.00 24.90 70 ALA D N 1
ATOM 7671 C CA . ALA D 1 70 ? 13.324 -23.588 -39.444 1.00 23.96 70 ALA D CA 1
ATOM 7672 C C . ALA D 1 70 ? 12.472 -22.417 -38.937 1.00 24.33 70 ALA D C 1
ATOM 7673 O O . ALA D 1 70 ? 11.257 -22.376 -39.211 1.00 23.55 70 ALA D O 1
ATOM 7675 N N . GLY D 1 71 ? 13.086 -21.530 -38.164 1.00 22.12 71 GLY D N 1
ATOM 7676 C CA . GLY D 1 71 ? 12.441 -20.317 -37.643 1.00 24.86 71 GLY D CA 1
ATOM 7677 C C . GLY D 1 71 ? 11.343 -20.619 -36.639 1.00 21.95 71 GLY D C 1
ATOM 7678 O O . GLY D 1 71 ? 10.429 -19.799 -36.521 1.00 22.06 71 GLY D O 1
ATOM 7679 N N . SER D 1 72 ? 11.477 -21.667 -35.831 1.00 21.56 72 SER D N 1
ATOM 7680 C CA . SER D 1 72 ? 10.504 -21.937 -34.734 1.00 19.49 72 SER D CA 1
ATOM 7681 C C . SER D 1 72 ? 10.730 -20.955 -33.589 1.00 18.09 72 SER D C 1
ATOM 7682 O O . SER D 1 72 ? 11.893 -20.688 -33.241 1.00 17.11 72 SER D O 1
ATOM 7685 N N . ASP D 1 73 ? 9.651 -20.432 -33.001 1.00 18.23 73 ASP D N 1
ATOM 7686 C CA . ASP D 1 73 ? 9.762 -19.633 -31.763 1.00 17.83 73 ASP D CA 1
ATOM 7687 C C . ASP D 1 73 ? 10.099 -20.590 -30.613 1.00 19.24 73 ASP D C 1
ATOM 7688 O O . ASP D 1 73 ? 10.910 -20.237 -29.749 1.00 20.16 73 ASP D O 1
ATOM 7693 N N . VAL D 1 74 ? 9.439 -21.738 -30.577 1.00 20.51 74 VAL D N 1
ATOM 7694 C CA . VAL D 1 74 ? 9.577 -22.746 -29.487 1.00 21.93 74 VAL D CA 1
ATOM 7695 C C . VAL D 1 74 ? 9.713 -24.102 -30.169 1.00 19.68 74 VAL D C 1
ATOM 7696 O O . VAL D 1 74 ? 8.969 -24.362 -31.144 1.00 20.31 74 VAL D O 1
ATOM 7700 N N . VAL D 1 75 ? 10.691 -24.882 -29.736 1.00 17.23 75 VAL D N 1
ATOM 7701 C CA . VAL D 1 75 ? 10.868 -26.285 -30.176 1.00 18.12 75 VAL D CA 1
ATOM 7702 C C . VAL D 1 75 ? 10.731 -27.135 -28.915 1.00 17.76 75 VAL D C 1
ATOM 7703 O O . VAL D 1 75 ? 11.319 -26.774 -27.900 1.00 18.31 75 VAL D O 1
ATOM 7707 N N . VAL D 1 76 ? 9.920 -28.175 -28.978 1.00 18.11 76 VAL D N 1
ATOM 7708 C CA . VAL D 1 76 ? 9.695 -29.086 -27.825 1.00 20.04 76 VAL D CA 1
ATOM 7709 C C . VAL D 1 76 ? 10.244 -30.447 -28.235 1.00 18.54 76 VAL D C 1
ATOM 7710 O O . VAL D 1 76 ? 9.846 -30.961 -29.315 1.00 18.37 76 VAL D O 1
ATOM 7714 N N . ILE D 1 77 ? 11.111 -31.014 -27.406 1.00 17.28 77 ILE D N 1
ATOM 7715 C CA . ILE D 1 77 ? 11.642 -32.390 -27.642 1.00 18.46 77 ILE D CA 1
ATOM 7716 C C . ILE D 1 77 ? 10.863 -33.390 -26.782 1.00 19.32 77 ILE D C 1
ATOM 7717 O O . ILE D 1 77 ? 11.044 -33.383 -25.536 1.00 18.38 77 ILE D O 1
ATOM 7722 N N . THR D 1 78 ? 10.087 -34.277 -27.406 1.00 19.85 78 THR D N 1
ATOM 7723 C CA . THR D 1 78 ? 9.297 -35.296 -26.675 1.00 22.78 78 THR D CA 1
ATOM 7724 C C . THR D 1 78 ? 9.872 -36.693 -26.936 1.00 24.57 78 THR D C 1
ATOM 7725 O O . THR D 1 78 ? 9.414 -37.621 -26.298 1.00 26.07 78 THR D O 1
ATOM 7729 N N . ALA D 1 79 ? 10.767 -36.857 -27.900 1.00 25.33 79 ALA D N 1
ATOM 7730 C CA . ALA D 1 79 ? 11.301 -38.187 -28.281 1.00 25.29 79 ALA D CA 1
ATOM 7731 C C . ALA D 1 79 ? 12.110 -38.723 -27.101 1.00 24.95 79 ALA D C 1
ATOM 7732 O O . ALA D 1 79 ? 12.621 -37.925 -26.287 1.00 29.38 79 ALA D O 1
ATOM 7734 N N . GLY D 1 80 ? 12.190 -40.035 -26.998 1.00 26.89 80 GLY D N 1
ATOM 7735 C CA . GLY D 1 80 ? 13.101 -40.731 -26.083 1.00 25.84 80 GLY D CA 1
ATOM 7736 C C . GLY D 1 80 ? 12.734 -42.181 -26.029 1.00 26.65 80 GLY D C 1
ATOM 7737 O O . GLY D 1 80 ? 11.673 -42.525 -26.504 1.00 27.45 80 GLY D O 1
ATOM 7738 N N . ALA D 1 81 ? 13.634 -43.017 -25.538 1.00 28.82 81 ALA D N 1
ATOM 7739 C CA . ALA D 1 81 ? 13.433 -44.468 -25.418 1.00 29.49 81 ALA D CA 1
ATOM 7740 C C . ALA D 1 81 ? 12.993 -44.755 -23.980 1.00 28.48 81 ALA D C 1
ATOM 7741 O O . ALA D 1 81 ? 13.389 -43.980 -23.089 1.00 29.67 81 ALA D O 1
ATOM 7743 N N . ALA D 1 82 ? 12.167 -45.789 -23.779 1.00 30.58 82 ALA D N 1
ATOM 7744 C CA . ALA D 1 82 ? 11.844 -46.384 -22.461 1.00 30.48 82 ALA D CA 1
ATOM 7745 C C . ALA D 1 82 ? 12.744 -47.608 -22.234 1.00 27.66 82 ALA D C 1
ATOM 7746 O O . ALA D 1 82 ? 13.125 -48.270 -23.215 1.00 24.55 82 ALA D O 1
ATOM 7748 N N . ARG D 1 83 ? 13.038 -47.935 -20.981 1.00 27.17 83 ARG D N 1
ATOM 7749 C CA . ARG D 1 83 ? 13.879 -49.115 -20.644 1.00 28.39 83 ARG D CA 1
ATOM 7750 C C . ARG D 1 83 ? 13.244 -50.398 -21.177 1.00 29.89 83 ARG D C 1
ATOM 7751 O O . ARG D 1 83 ? 12.058 -50.599 -20.948 1.00 37.62 83 ARG D O 1
ATOM 7759 N N . LYS D 1 84 ? 14.046 -51.242 -21.823 1.00 30.02 84 LYS D N 1
ATOM 7760 C CA . LYS D 1 84 ? 13.631 -52.539 -22.412 1.00 30.46 84 LYS D CA 1
ATOM 7761 C C . LYS D 1 84 ? 14.118 -53.693 -21.530 1.00 28.33 84 LYS D C 1
ATOM 7762 O O . LYS D 1 84 ? 15.034 -53.501 -20.744 1.00 28.45 84 LYS D O 1
ATOM 7768 N N . PRO D 1 85 ? 13.581 -54.923 -21.707 1.00 27.54 85 PRO D N 1
ATOM 7769 C CA . PRO D 1 85 ? 14.172 -56.148 -21.174 1.00 26.87 85 PRO D CA 1
ATOM 7770 C C . PRO D 1 85 ? 15.627 -56.325 -21.617 1.00 26.47 85 PRO D C 1
ATOM 7771 O O . PRO D 1 85 ? 15.920 -56.039 -22.763 1.00 23.47 85 PRO D O 1
ATOM 7775 N N . GLY D 1 86 ? 16.488 -56.689 -20.659 1.00 25.13 86 GLY D N 1
ATOM 7776 C CA . GLY D 1 86 ? 17.931 -56.935 -20.829 1.00 25.22 86 GLY D CA 1
ATOM 7777 C C . GLY D 1 86 ? 18.746 -55.653 -20.920 1.00 26.43 86 GLY D C 1
ATOM 7778 O O . GLY D 1 86 ? 19.957 -55.738 -21.128 1.00 23.68 86 GLY D O 1
ATOM 7779 N N . MET D 1 87 ? 18.124 -54.482 -20.854 1.00 25.35 87 MET D N 1
ATOM 7780 C CA . MET D 1 87 ? 18.874 -53.206 -21.022 1.00 26.49 87 MET D CA 1
ATOM 7781 C C . MET D 1 87 ? 19.268 -52.666 -19.634 1.00 26.51 87 MET D C 1
ATOM 7782 O O . MET D 1 87 ? 18.420 -52.681 -18.704 1.00 24.30 87 MET D O 1
ATOM 7787 N N . SER D 1 88 ? 20.510 -52.208 -19.472 1.00 27.35 88 SER D N 1
ATOM 7788 C CA . SER D 1 88 ? 21.039 -51.677 -18.187 1.00 27.39 88 SER D CA 1
ATOM 7789 C C . SER D 1 88 ? 20.484 -50.269 -17.947 1.00 26.43 88 SER D C 1
ATOM 7790 O O . SER D 1 88 ? 20.075 -49.595 -18.932 1.00 24.78 88 SER D O 1
ATOM 7793 N N . ARG D 1 89 ? 20.524 -49.802 -16.703 1.00 28.06 89 ARG D N 1
ATOM 7794 C CA A ARG D 1 89 ? 20.136 -48.403 -16.357 0.50 29.14 89 ARG D CA 1
ATOM 7795 C CA B ARG D 1 89 ? 20.137 -48.405 -16.356 0.50 27.71 89 ARG D CA 1
ATOM 7796 C C . ARG D 1 89 ? 21.019 -47.425 -17.147 1.00 27.05 89 ARG D C 1
ATOM 7797 O O . ARG D 1 89 ? 20.474 -46.492 -17.777 1.00 25.00 89 ARG D O 1
ATOM 7812 N N . ASP D 1 90 ? 22.331 -47.634 -17.156 1.00 24.22 90 ASP D N 1
ATOM 7813 C CA . ASP D 1 90 ? 23.251 -46.638 -17.763 1.00 24.95 90 ASP D CA 1
ATOM 7814 C C . ASP D 1 90 ? 23.071 -46.627 -19.298 1.00 24.47 90 ASP D C 1
ATOM 7815 O O . ASP D 1 90 ? 23.123 -45.525 -19.888 1.00 24.27 90 ASP D O 1
ATOM 7820 N N . ASP D 1 91 ? 22.761 -47.770 -19.901 1.00 25.38 91 ASP D N 1
ATOM 7821 C CA . ASP D 1 91 ? 22.475 -47.900 -21.356 1.00 28.00 91 ASP D CA 1
ATOM 7822 C C . ASP D 1 91 ? 21.270 -47.031 -21.745 1.00 26.95 91 ASP D C 1
ATOM 7823 O O . ASP D 1 91 ? 21.404 -46.242 -22.736 1.00 22.05 91 ASP D O 1
ATOM 7828 N N . LEU D 1 92 ? 20.160 -47.129 -20.999 1.00 25.51 92 LEU D N 1
ATOM 7829 C CA . LEU D 1 92 ? 18.953 -46.292 -21.270 1.00 26.38 92 LEU D CA 1
ATOM 7830 C C . LEU D 1 92 ? 19.370 -44.815 -21.372 1.00 26.85 92 LEU D C 1
ATOM 7831 O O . LEU D 1 92 ? 18.998 -44.133 -22.333 1.00 24.93 92 LEU D O 1
ATOM 7836 N N . VAL D 1 93 ? 20.081 -44.315 -20.356 1.00 26.66 93 VAL D N 1
ATOM 7837 C CA . VAL D 1 93 ? 20.501 -42.887 -20.284 1.00 22.82 93 VAL D CA 1
ATOM 7838 C C . VAL D 1 93 ? 21.398 -42.570 -21.480 1.00 22.51 93 VAL D C 1
ATOM 7839 O O . VAL D 1 93 ? 21.137 -41.578 -22.122 1.00 21.29 93 VAL D O 1
ATOM 7843 N N . ASN D 1 94 ? 22.378 -43.424 -21.769 1.00 23.03 94 ASN D N 1
ATOM 7844 C CA . ASN D 1 94 ? 23.254 -43.267 -22.954 1.00 24.62 94 ASN D CA 1
ATOM 7845 C C . ASN D 1 94 ? 22.399 -43.190 -24.232 1.00 22.76 94 ASN D C 1
ATOM 7846 O O . ASN D 1 94 ? 22.702 -42.345 -25.072 1.00 20.57 94 ASN D O 1
ATOM 7851 N N . ILE D 1 95 ? 21.397 -44.051 -24.397 1.00 22.66 95 ILE D N 1
ATOM 7852 C CA . ILE D 1 95 ? 20.498 -44.028 -25.589 1.00 23.33 95 ILE D CA 1
ATOM 7853 C C . ILE D 1 95 ? 19.734 -42.693 -25.621 1.00 23.38 95 ILE D C 1
ATOM 7854 O O . ILE D 1 95 ? 19.690 -42.040 -26.679 1.00 23.40 95 ILE D O 1
ATOM 7859 N N . ASN D 1 96 ? 19.200 -42.229 -24.498 1.00 21.79 96 ASN D N 1
ATOM 7860 C CA . ASN D 1 96 ? 18.460 -40.947 -24.532 1.00 22.67 96 ASN D CA 1
ATOM 7861 C C . ASN D 1 96 ? 19.441 -39.793 -24.753 1.00 21.81 96 ASN D C 1
ATOM 7862 O O . ASN D 1 96 ? 19.055 -38.793 -25.435 1.00 19.13 96 ASN D O 1
ATOM 7867 N N . THR D 1 97 ? 20.662 -39.911 -24.230 1.00 18.37 97 THR D N 1
ATOM 7868 C CA . THR D 1 97 ? 21.712 -38.891 -24.446 1.00 19.89 97 THR D CA 1
ATOM 7869 C C . THR D 1 97 ? 21.906 -38.706 -25.953 1.00 20.82 97 THR D C 1
ATOM 7870 O O . THR D 1 97 ? 21.850 -37.553 -26.419 1.00 21.85 97 THR D O 1
ATOM 7874 N N . GLY D 1 98 ? 22.083 -39.802 -26.687 1.00 22.61 98 GLY D N 1
ATOM 7875 C CA . GLY D 1 98 ? 22.275 -39.767 -28.144 1.00 24.30 98 GLY D CA 1
ATOM 7876 C C . GLY D 1 98 ? 21.087 -39.116 -28.838 1.00 22.57 98 GLY D C 1
ATOM 7877 O O . GLY D 1 98 ? 21.288 -38.287 -29.714 1.00 23.27 98 GLY D O 1
ATOM 7878 N N . ILE D 1 99 ? 19.891 -39.507 -28.445 1.00 23.38 99 ILE D N 1
ATOM 7879 C CA . ILE D 1 99 ? 18.629 -39.044 -29.080 1.00 25.34 99 ILE D CA 1
ATOM 7880 C C . ILE D 1 99 ? 18.544 -37.534 -28.856 1.00 24.80 99 ILE D C 1
ATOM 7881 O O . ILE D 1 99 ? 18.437 -36.795 -29.851 1.00 24.04 99 ILE D O 1
ATOM 7886 N N . VAL D 1 100 ? 18.695 -37.072 -27.613 1.00 22.69 100 VAL D N 1
ATOM 7887 C CA . VAL D 1 100 ? 18.610 -35.614 -27.344 1.00 21.34 100 VAL D CA 1
ATOM 7888 C C . VAL D 1 100 ? 19.743 -34.868 -28.068 1.00 20.87 100 VAL D C 1
ATOM 7889 O O . VAL D 1 100 ? 19.509 -33.761 -28.561 1.00 18.99 100 VAL D O 1
ATOM 7893 N N . ARG D 1 101 ? 20.970 -35.372 -28.088 1.00 22.55 101 ARG D N 1
ATOM 7894 C CA . ARG D 1 101 ? 22.091 -34.647 -28.751 1.00 22.45 101 ARG D CA 1
ATOM 7895 C C . ARG D 1 101 ? 21.787 -34.458 -30.242 1.00 22.25 101 ARG D C 1
ATOM 7896 O O . ARG D 1 101 ? 21.898 -33.340 -30.713 1.00 24.73 101 ARG D O 1
ATOM 7904 N N . GLU D 1 102 ? 21.397 -35.523 -30.922 1.00 23.57 102 GLU D N 1
ATOM 7905 C CA . GLU D 1 102 ? 21.147 -35.504 -32.383 1.00 28.48 102 GLU D CA 1
ATOM 7906 C C . GLU D 1 102 ? 20.004 -34.529 -32.694 1.00 26.34 102 GLU D C 1
ATOM 7907 O O . GLU D 1 102 ? 20.192 -33.684 -33.586 1.00 24.02 102 GLU D O 1
ATOM 7913 N N . ILE D 1 103 ? 18.883 -34.629 -31.956 1.00 23.31 103 ILE D N 1
ATOM 7914 C CA . ILE D 1 103 ? 17.706 -33.731 -32.131 1.00 22.61 103 ILE D CA 1
ATOM 7915 C C . ILE D 1 103 ? 18.140 -32.279 -31.901 1.00 22.75 103 ILE D C 1
ATOM 7916 O O . ILE D 1 103 ? 17.847 -31.429 -32.785 1.00 21.77 103 ILE D O 1
ATOM 7921 N N . THR D 1 104 ? 18.852 -32.015 -30.807 1.00 20.39 104 THR D N 1
ATOM 7922 C CA . THR D 1 104 ? 19.233 -30.654 -30.365 1.00 21.81 104 THR D CA 1
ATOM 7923 C C . THR D 1 104 ? 20.132 -30.007 -31.433 1.00 21.87 104 THR D C 1
ATOM 7924 O O . THR D 1 104 ? 19.929 -28.831 -31.695 1.00 20.38 104 THR D O 1
ATOM 7928 N N . ALA D 1 105 ? 21.104 -30.729 -31.986 1.00 23.40 105 ALA D N 1
ATOM 7929 C CA . ALA D 1 105 ? 22.047 -30.185 -32.987 1.00 23.37 105 ALA D CA 1
ATOM 7930 C C . ALA D 1 105 ? 21.229 -29.785 -34.221 1.00 24.13 105 ALA D C 1
ATOM 7931 O O . ALA D 1 105 ? 21.449 -28.689 -34.711 1.00 24.49 105 ALA D O 1
ATOM 7933 N N . GLN D 1 106 ? 20.248 -30.599 -34.615 1.00 25.56 106 GLN D N 1
ATOM 7934 C CA A GLN D 1 106 ? 19.436 -30.360 -35.840 0.50 25.13 106 GLN D CA 1
ATOM 7935 C CA B GLN D 1 106 ? 19.433 -30.366 -35.839 0.50 25.45 106 GLN D CA 1
ATOM 7936 C C . GLN D 1 106 ? 18.509 -29.162 -35.613 1.00 26.92 106 GLN D C 1
ATOM 7937 O O . GLN D 1 106 ? 18.449 -28.300 -36.505 1.00 29.19 106 GLN D O 1
ATOM 7948 N N . VAL D 1 107 ? 17.833 -29.097 -34.461 1.00 26.58 107 VAL D N 1
ATOM 7949 C CA . VAL D 1 107 ? 16.846 -28.008 -34.183 1.00 26.16 107 VAL D CA 1
ATOM 7950 C C . VAL D 1 107 ? 17.554 -26.675 -33.899 1.00 24.63 107 VAL D C 1
ATOM 7951 O O . VAL D 1 107 ? 17.015 -25.637 -34.293 1.00 22.33 107 VAL D O 1
ATOM 7955 N N . ALA D 1 108 ? 18.743 -26.674 -33.297 1.00 24.32 108 ALA D N 1
ATOM 7956 C CA . ALA D 1 108 ? 19.497 -25.433 -32.987 1.00 26.45 108 ALA D CA 1
ATOM 7957 C C . ALA D 1 108 ? 20.089 -24.823 -34.276 1.00 26.82 108 ALA D C 1
ATOM 7958 O O . ALA D 1 108 ? 20.284 -23.610 -34.320 1.00 28.33 108 ALA D O 1
ATOM 7960 N N . ARG D 1 109 ? 20.425 -25.665 -35.248 1.00 28.53 109 ARG D N 1
ATOM 7961 C CA . ARG D 1 109 ? 20.859 -25.272 -36.607 1.00 30.13 109 ARG D CA 1
ATOM 7962 C C . ARG D 1 109 ? 19.723 -24.512 -37.315 1.00 27.81 109 ARG D C 1
ATOM 7963 O O . ARG D 1 109 ? 19.992 -23.452 -37.865 1.00 26.42 109 ARG D O 1
ATOM 7971 N N . TYR D 1 110 ? 18.503 -25.052 -37.298 1.00 23.23 110 TYR D N 1
ATOM 7972 C CA . TYR D 1 110 ? 17.340 -24.558 -38.078 1.00 24.99 110 TYR D CA 1
ATOM 7973 C C . TYR D 1 110 ? 16.610 -23.441 -37.326 1.00 24.31 110 TYR D C 1
ATOM 7974 O O . TYR D 1 110 ? 15.942 -22.619 -37.996 1.00 25.48 110 TYR D O 1
ATOM 7983 N N . SER D 1 111 ? 16.744 -23.347 -35.998 1.00 24.48 111 SER D N 1
ATOM 7984 C CA . SER D 1 111 ? 16.148 -22.225 -35.224 1.00 22.29 111 SER D CA 1
ATOM 7985 C C . SER D 1 111 ? 17.116 -21.752 -34.134 1.00 24.77 111 SER D C 1
ATOM 7986 O O . SER D 1 111 ? 16.912 -22.003 -32.939 1.00 24.28 111 SER D O 1
ATOM 7989 N N . PRO D 1 112 ? 18.185 -21.002 -34.510 1.00 25.06 112 PRO D N 1
ATOM 7990 C CA . PRO D 1 112 ? 19.206 -20.582 -33.553 1.00 25.95 112 PRO D CA 1
ATOM 7991 C C . PRO D 1 112 ? 18.686 -19.673 -32.433 1.00 24.04 112 PRO D C 1
ATOM 7992 O O . PRO D 1 112 ? 19.384 -19.546 -31.482 1.00 23.72 112 PRO D O 1
ATOM 7996 N N . ASP D 1 113 ? 17.516 -19.048 -32.571 1.00 23.71 113 ASP D N 1
ATOM 7997 C CA . ASP D 1 113 ? 16.973 -18.131 -31.537 1.00 24.12 113 ASP D CA 1
ATOM 7998 C C . ASP D 1 113 ? 15.822 -18.775 -30.750 1.00 21.90 113 ASP D C 1
ATOM 7999 O O . ASP D 1 113 ? 15.234 -18.083 -29.897 1.00 21.84 113 ASP D O 1
ATOM 8004 N N . ALA D 1 114 ? 15.480 -20.020 -31.022 1.00 20.95 114 ALA D N 1
ATOM 8005 C CA . ALA D 1 114 ? 14.334 -20.691 -30.357 1.00 21.67 114 ALA D CA 1
ATOM 8006 C C . ALA D 1 114 ? 14.533 -20.829 -28.844 1.00 23.61 114 ALA D C 1
ATOM 8007 O O . ALA D 1 114 ? 15.674 -20.990 -28.338 1.00 21.32 114 ALA D O 1
ATOM 8009 N N . TYR D 1 115 ? 13.409 -20.899 -28.152 1.00 22.14 115 TYR D N 1
ATOM 8010 C CA . TYR D 1 115 ? 13.272 -21.504 -26.810 1.00 21.32 115 TYR D CA 1
ATOM 8011 C C . TYR D 1 115 ? 13.114 -23.002 -26.984 1.00 21.75 115 TYR D C 1
ATOM 8012 O O . TYR D 1 115 ? 12.313 -23.415 -27.855 1.00 26.32 115 TYR D O 1
ATOM 8021 N N . LEU D 1 116 ? 13.838 -23.762 -26.167 1.00 18.79 116 LEU D N 1
ATOM 8022 C CA . LEU D 1 116 ? 13.920 -25.226 -26.233 1.00 20.59 116 LEU D CA 1
ATOM 8023 C C . LEU D 1 116 ? 13.296 -25.806 -24.956 1.00 19.47 116 LEU D C 1
ATOM 8024 O O . LEU D 1 116 ? 13.729 -25.447 -23.874 1.00 18.77 116 LEU D O 1
ATOM 8029 N N . ILE D 1 117 ? 12.276 -26.647 -25.085 1.00 18.82 117 ILE D N 1
ATOM 8030 C CA . ILE D 1 117 ? 11.641 -27.352 -23.939 1.00 18.21 117 ILE D CA 1
ATOM 8031 C C . ILE D 1 117 ? 11.858 -28.868 -24.119 1.00 18.33 117 ILE D C 1
ATOM 8032 O O . ILE D 1 117 ? 11.492 -29.421 -25.182 1.00 20.52 117 ILE D O 1
ATOM 8037 N N . VAL D 1 118 ? 12.467 -29.513 -23.128 1.00 16.12 118 VAL D N 1
ATOM 8038 C CA . VAL D 1 118 ? 12.784 -30.961 -23.136 1.00 16.90 118 VAL D CA 1
ATOM 8039 C C . VAL D 1 118 ? 11.802 -31.721 -22.250 1.00 17.84 118 VAL D C 1
ATOM 8040 O O . VAL D 1 118 ? 11.485 -31.243 -21.125 1.00 19.33 118 VAL D O 1
ATOM 8044 N N . LEU D 1 119 ? 11.367 -32.887 -22.734 1.00 16.96 119 LEU D N 1
ATOM 8045 C CA . LEU D 1 119 ? 10.547 -33.852 -21.957 1.00 19.30 119 LEU D CA 1
ATOM 8046 C C . LEU D 1 119 ? 11.374 -35.105 -21.640 1.00 17.72 119 LEU D C 1
ATOM 8047 O O . LEU D 1 119 ? 11.137 -35.716 -20.599 1.00 18.56 119 LEU D O 1
ATOM 8052 N N . THR D 1 120 ? 12.305 -35.463 -22.512 1.00 19.24 120 THR D N 1
ATOM 8053 C CA . THR D 1 120 ? 13.027 -36.768 -22.485 1.00 19.73 120 THR D CA 1
ATOM 8054 C C . THR D 1 120 ? 13.530 -37.081 -21.063 1.00 20.02 120 THR D C 1
ATOM 8055 O O . THR D 1 120 ? 14.197 -36.231 -20.460 1.00 20.08 120 THR D O 1
ATOM 8059 N N . ASN D 1 121 ? 13.234 -38.264 -20.547 1.00 21.16 121 ASN D N 1
ATOM 8060 C CA A ASN D 1 121 ? 13.756 -38.758 -19.241 0.50 22.79 121 ASN D CA 1
ATOM 8061 C CA B ASN D 1 121 ? 13.754 -38.764 -19.242 0.50 24.38 121 ASN D CA 1
ATOM 8062 C C . ASN D 1 121 ? 15.164 -39.320 -19.447 1.00 22.69 121 ASN D C 1
ATOM 8063 O O . ASN D 1 121 ? 15.490 -39.822 -20.525 1.00 22.57 121 ASN D O 1
ATOM 8072 N N . PRO D 1 122 ? 16.080 -39.258 -18.454 1.00 24.33 122 PRO D N 1
ATOM 8073 C CA . PRO D 1 122 ? 15.900 -38.551 -17.182 1.00 25.54 122 PRO D CA 1
ATOM 8074 C C . PRO D 1 122 ? 16.052 -37.041 -17.407 1.00 23.22 122 PRO D C 1
ATOM 8075 O O . PRO D 1 122 ? 17.040 -36.591 -17.996 1.00 20.72 122 PRO D O 1
ATOM 8079 N N . LEU D 1 123 ? 15.067 -36.288 -16.914 1.00 22.06 123 LEU D N 1
ATOM 8080 C CA . LEU D 1 123 ? 14.680 -34.974 -17.467 1.00 21.12 123 LEU D CA 1
ATOM 8081 C C . LEU D 1 123 ? 15.757 -33.911 -17.159 1.00 19.95 123 LEU D C 1
ATOM 8082 O O . LEU D 1 123 ? 16.275 -33.317 -18.113 1.00 20.67 123 LEU D O 1
ATOM 8087 N N . ASP D 1 124 ? 16.135 -33.718 -15.891 1.00 18.71 124 ASP D N 1
ATOM 8088 C CA . ASP D 1 124 ? 17.179 -32.740 -15.470 1.00 19.79 124 ASP D CA 1
ATOM 8089 C C . ASP D 1 124 ? 18.503 -32.978 -16.226 1.00 20.05 124 ASP D C 1
ATOM 8090 O O . ASP D 1 124 ? 19.088 -31.981 -16.757 1.00 19.95 124 ASP D O 1
ATOM 8095 N N . VAL D 1 125 ? 18.936 -34.235 -16.347 1.00 18.75 125 VAL D N 1
ATOM 8096 C CA . VAL D 1 125 ? 20.160 -34.625 -17.125 1.00 20.26 125 VAL D CA 1
ATOM 8097 C C . VAL D 1 125 ? 19.981 -34.317 -18.626 1.00 20.62 125 VAL D C 1
ATOM 8098 O O . VAL D 1 125 ? 20.877 -33.733 -19.262 1.00 19.87 125 VAL D O 1
ATOM 8102 N N . MET D 1 126 ? 18.868 -34.712 -19.216 1.00 21.00 126 MET D N 1
ATOM 8103 C CA . MET D 1 126 ? 18.646 -34.446 -20.657 1.00 21.51 126 MET D CA 1
ATOM 8104 C C . MET D 1 126 ? 18.587 -32.941 -20.911 1.00 20.84 126 MET D C 1
ATOM 8105 O O . MET D 1 126 ? 19.078 -32.535 -21.986 1.00 21.40 126 MET D O 1
ATOM 8110 N N . CYS D 1 127 ? 18.077 -32.112 -19.981 1.00 17.96 127 CYS D N 1
ATOM 8111 C CA . CYS D 1 127 ? 18.140 -30.647 -20.181 1.00 18.26 127 CYS D CA 1
ATOM 8112 C C . CYS D 1 127 ? 19.607 -30.212 -20.284 1.00 19.54 127 CYS D C 1
ATOM 8113 O O . CYS D 1 127 ? 19.906 -29.315 -21.110 1.00 19.71 127 CYS D O 1
ATOM 8116 N N . TYR D 1 128 ? 20.478 -30.774 -19.448 1.00 20.83 128 TYR D N 1
ATOM 8117 C CA . TYR D 1 128 ? 21.912 -30.401 -19.440 1.00 22.08 128 TYR D CA 1
ATOM 8118 C C . TYR D 1 128 ? 22.510 -30.761 -20.798 1.00 20.75 128 TYR D C 1
ATOM 8119 O O . TYR D 1 128 ? 23.275 -29.931 -21.319 1.00 19.20 128 TYR D O 1
ATOM 8128 N N . VAL D 1 129 ? 22.166 -31.933 -21.342 1.00 21.51 129 VAL D N 1
ATOM 8129 C CA . VAL D 1 129 ? 22.633 -32.385 -22.690 1.00 23.86 129 VAL D CA 1
ATOM 8130 C C . VAL D 1 129 ? 22.173 -31.318 -23.704 1.00 25.31 129 VAL D C 1
ATOM 8131 O O . VAL D 1 129 ? 23.052 -30.695 -24.405 1.00 24.75 129 VAL D O 1
ATOM 8135 N N . ALA D 1 130 ? 20.878 -31.001 -23.716 1.00 21.78 130 ALA D N 1
ATOM 8136 C CA . ALA D 1 130 ? 20.307 -30.041 -24.695 1.00 21.57 130 ALA D CA 1
ATOM 8137 C C . ALA D 1 130 ? 21.061 -28.727 -24.582 1.00 22.10 130 ALA D C 1
ATOM 8138 O O . ALA D 1 130 ? 21.324 -28.113 -25.599 1.00 23.72 130 ALA D O 1
ATOM 8140 N N . TYR D 1 131 ? 21.317 -28.275 -23.355 1.00 23.28 131 TYR D N 1
ATOM 8141 C CA . TYR D 1 131 ? 21.946 -26.972 -23.058 1.00 22.62 131 TYR D CA 1
ATOM 8142 C C . TYR D 1 131 ? 23.346 -26.934 -23.676 1.00 24.60 131 TYR D C 1
ATOM 8143 O O . TYR D 1 131 ? 23.668 -25.948 -24.374 1.00 25.71 131 TYR D O 1
ATOM 8152 N N . LYS D 1 132 ? 24.154 -27.957 -23.402 1.00 23.15 132 LYS D N 1
ATOM 8153 C CA . LYS D 1 132 ? 25.555 -28.041 -23.887 1.00 27.91 132 LYS D CA 1
ATOM 8154 C C . LYS D 1 132 ? 25.601 -28.191 -25.416 1.00 27.19 132 LYS D C 1
ATOM 8155 O O . LYS D 1 132 ? 26.400 -27.505 -26.031 1.00 26.59 132 LYS D O 1
ATOM 8161 N N . VAL D 1 133 ? 24.798 -29.069 -25.999 1.00 22.61 133 VAL D N 1
ATOM 8162 C CA . VAL D 1 133 ? 24.802 -29.314 -27.464 1.00 21.89 133 VAL D CA 1
ATOM 8163 C C . VAL D 1 133 ? 24.304 -28.042 -28.153 1.00 23.89 133 VAL D C 1
ATOM 8164 O O . VAL D 1 133 ? 24.923 -27.643 -29.121 1.00 23.13 133 VAL D O 1
ATOM 8168 N N . SER D 1 134 ? 23.260 -27.384 -27.629 1.00 23.34 134 SER D N 1
ATOM 8169 C CA . SER D 1 134 ? 22.603 -26.251 -28.317 1.00 22.33 134 SER D CA 1
ATOM 8170 C C . SER D 1 134 ? 23.513 -25.015 -28.301 1.00 24.58 134 SER D C 1
ATOM 8171 O O . SER D 1 134 ? 23.437 -24.220 -29.234 1.00 24.65 134 SER D O 1
ATOM 8174 N N . GLY D 1 135 ? 24.271 -24.813 -27.229 1.00 24.95 135 GLY D N 1
ATOM 8175 C CA . GLY D 1 135 ? 25.042 -23.577 -27.013 1.00 24.99 135 GLY D CA 1
ATOM 8176 C C . GLY D 1 135 ? 24.113 -22.415 -26.713 1.00 26.21 135 GLY D C 1
ATOM 8177 O O . GLY D 1 135 ? 24.586 -21.274 -26.716 1.00 23.20 135 GLY D O 1
ATOM 8178 N N . PHE D 1 136 ? 22.821 -22.671 -26.467 1.00 23.62 136 PHE D N 1
ATOM 8179 C CA . PHE D 1 136 ? 21.843 -21.604 -26.124 1.00 22.58 136 PHE D CA 1
ATOM 8180 C C . PHE D 1 136 ? 22.128 -21.065 -24.732 1.00 22.52 136 PHE D C 1
ATOM 8181 O O . PHE D 1 136 ? 22.606 -21.783 -23.847 1.00 21.22 136 PHE D O 1
ATOM 8189 N N . PRO D 1 137 ? 21.843 -19.776 -24.487 1.00 23.52 137 PRO D N 1
ATOM 8190 C CA . PRO D 1 137 ? 21.967 -19.230 -23.141 1.00 25.24 137 PRO D CA 1
ATOM 8191 C C . PRO D 1 137 ? 20.888 -19.844 -22.230 1.00 24.44 137 PRO D C 1
ATOM 8192 O O . PRO D 1 137 ? 19.864 -20.361 -22.725 1.00 22.57 137 PRO D O 1
ATOM 8196 N N . LYS D 1 138 ? 21.120 -19.771 -20.920 1.00 22.53 138 LYS D N 1
ATOM 8197 C CA . LYS D 1 138 ? 20.362 -20.560 -19.923 1.00 24.78 138 LYS D CA 1
ATOM 8198 C C . LYS D 1 138 ? 18.870 -20.167 -19.910 1.00 23.08 138 LYS D C 1
ATOM 8199 O O . LYS D 1 138 ? 18.085 -21.060 -19.608 1.00 22.33 138 LYS D O 1
ATOM 8205 N N . HIS D 1 139 ? 18.475 -18.939 -20.284 1.00 21.50 139 HIS D N 1
ATOM 8206 C CA A HIS D 1 139 ? 17.048 -18.509 -20.242 0.50 22.15 139 HIS D CA 1
ATOM 8207 C CA B HIS D 1 139 ? 17.052 -18.497 -20.254 0.50 21.60 139 HIS D CA 1
ATOM 8208 C C . HIS D 1 139 ? 16.252 -19.222 -21.339 1.00 21.54 139 HIS D C 1
ATOM 8209 O O . HIS D 1 139 ? 15.006 -19.224 -21.255 1.00 22.73 139 HIS D O 1
ATOM 8222 N N . ARG D 1 140 ? 16.925 -19.875 -22.276 1.00 21.75 140 ARG D N 1
ATOM 8223 C CA . ARG D 1 140 ? 16.275 -20.387 -23.509 1.00 22.55 140 ARG D CA 1
ATOM 8224 C C . ARG D 1 140 ? 16.160 -21.920 -23.489 1.00 22.33 140 ARG D C 1
ATOM 8225 O O . ARG D 1 140 ? 15.677 -22.464 -24.476 1.00 23.03 140 ARG D O 1
ATOM 8233 N N . VAL D 1 141 ? 16.601 -22.575 -22.406 1.00 20.05 141 VAL D N 1
ATOM 8234 C CA . VAL D 1 141 ? 16.557 -24.059 -22.324 1.00 19.95 141 VAL D CA 1
ATOM 8235 C C . VAL D 1 141 ? 15.896 -24.483 -21.005 1.00 18.98 141 VAL D C 1
ATOM 8236 O O . VAL D 1 141 ? 16.224 -23.900 -19.949 1.00 17.33 141 VAL D O 1
ATOM 8240 N N . MET D 1 142 ? 14.947 -25.428 -21.059 1.00 18.11 142 MET D N 1
ATOM 8241 C CA . MET D 1 142 ? 14.193 -25.816 -19.847 1.00 17.17 142 MET D CA 1
ATOM 8242 C C . MET D 1 142 ? 13.520 -27.146 -20.093 1.00 16.27 142 MET D C 1
ATOM 8243 O O . MET D 1 142 ? 13.459 -27.564 -21.238 1.00 15.15 142 MET D O 1
ATOM 8248 N N . GLY D 1 143 ? 13.124 -27.825 -19.016 1.00 15.38 143 GLY D N 1
ATOM 8249 C CA . GLY D 1 143 ? 12.447 -29.115 -19.125 1.00 16.00 143 GLY D CA 1
ATOM 8250 C C . GLY D 1 143 ? 11.144 -29.115 -18.359 1.00 15.32 143 GLY D C 1
ATOM 8251 O O . GLY D 1 143 ? 11.015 -28.358 -17.408 1.00 15.04 143 GLY D O 1
ATOM 8252 N N . GLN D 1 144 ? 10.204 -29.919 -18.819 1.00 16.47 144 GLN D N 1
ATOM 8253 C CA . GLN D 1 144 ? 8.906 -30.161 -18.145 1.00 15.87 144 GLN D CA 1
ATOM 8254 C C . GLN D 1 144 ? 9.106 -31.357 -17.217 1.00 17.36 144 GLN D C 1
ATOM 8255 O O . GLN D 1 144 ? 9.534 -32.375 -17.720 1.00 17.82 144 GLN D O 1
ATOM 8261 N N . SER D 1 145 ? 8.836 -31.190 -15.922 1.00 17.94 145 SER D N 1
ATOM 8262 C CA . SER D 1 145 ? 8.801 -32.271 -14.909 1.00 17.48 145 SER D CA 1
ATOM 8263 C C . SER D 1 145 ? 7.889 -31.860 -13.756 1.00 16.21 145 SER D C 1
ATOM 8264 O O . SER D 1 145 ? 6.968 -32.592 -13.484 1.00 17.89 145 SER D O 1
ATOM 8267 N N . GLY D 1 146 ? 8.160 -30.746 -13.102 1.00 15.93 146 GLY D N 1
ATOM 8268 C CA . GLY D 1 146 ? 7.472 -30.355 -11.853 1.00 17.07 146 GLY D CA 1
ATOM 8269 C C . GLY D 1 146 ? 5.991 -30.072 -12.074 1.00 17.04 146 GLY D C 1
ATOM 8270 O O . GLY D 1 146 ? 5.195 -30.395 -11.199 1.00 16.34 146 GLY D O 1
ATOM 8271 N N . ILE D 1 147 ? 5.608 -29.523 -13.221 1.00 15.69 147 ILE D N 1
ATOM 8272 C CA . ILE D 1 147 ? 4.171 -29.207 -13.460 1.00 16.62 147 ILE D CA 1
ATOM 8273 C C . ILE D 1 147 ? 3.366 -30.501 -13.455 1.00 15.52 147 ILE D C 1
ATOM 8274 O O . ILE D 1 147 ? 2.247 -30.479 -12.919 1.00 15.05 147 ILE D O 1
ATOM 8279 N N . LEU D 1 148 ? 3.888 -31.558 -14.092 1.00 15.90 148 LEU D N 1
ATOM 8280 C CA . LEU D 1 148 ? 3.229 -32.879 -14.170 1.00 17.07 148 LEU D CA 1
ATOM 8281 C C . LEU D 1 148 ? 3.155 -33.508 -12.765 1.00 17.70 148 LEU D C 1
ATOM 8282 O O . LEU D 1 148 ? 2.047 -33.896 -12.386 1.00 17.93 148 LEU D O 1
ATOM 8287 N N . ASP D 1 149 ? 4.235 -33.490 -11.966 1.00 18.47 149 ASP D N 1
ATOM 8288 C CA . ASP D 1 149 ? 4.170 -33.940 -10.539 1.00 18.99 149 ASP D CA 1
ATOM 8289 C C . ASP D 1 149 ? 3.175 -33.074 -9.734 1.00 18.72 149 ASP D C 1
ATOM 8290 O O . ASP D 1 149 ? 2.345 -33.652 -9.031 1.00 19.40 149 ASP D O 1
ATOM 8295 N N . SER D 1 150 ? 3.187 -31.752 -9.887 1.00 18.95 150 SER D N 1
ATOM 8296 C CA A SER D 1 150 ? 2.218 -30.813 -9.242 0.50 17.81 150 SER D CA 1
ATOM 8297 C CA B SER D 1 150 ? 2.217 -30.840 -9.217 0.50 19.49 150 SER D CA 1
ATOM 8298 C C . SER D 1 150 ? 0.771 -31.211 -9.583 1.00 17.70 150 SER D C 1
ATOM 8299 O O . SER D 1 150 ? -0.063 -31.318 -8.656 1.00 17.41 150 SER D O 1
ATOM 8304 N N . ALA D 1 151 ? 0.503 -31.415 -10.871 1.00 16.94 151 ALA D N 1
ATOM 8305 C CA . ALA D 1 151 ? -0.830 -31.714 -11.432 1.00 16.31 151 ALA D CA 1
ATOM 8306 C C . ALA D 1 151 ? -1.362 -33.009 -10.823 1.00 17.41 151 ALA D C 1
ATOM 8307 O O . ALA D 1 151 ? -2.561 -33.025 -10.454 1.00 16.97 151 ALA D O 1
ATOM 8309 N N . ARG D 1 152 ? -0.510 -34.048 -10.759 1.00 17.86 152 ARG D N 1
ATOM 8310 C CA . ARG D 1 152 ? -0.873 -35.361 -10.185 1.00 18.58 152 ARG D CA 1
ATOM 8311 C C . ARG D 1 152 ? -1.257 -35.164 -8.712 1.00 17.88 152 ARG D C 1
ATOM 8312 O O . ARG D 1 152 ? -2.319 -35.673 -8.312 1.00 17.86 152 ARG D O 1
ATOM 8320 N N . PHE D 1 153 ? -0.383 -34.541 -7.924 1.00 17.72 153 PHE D N 1
ATOM 8321 C CA . PHE D 1 153 ? -0.614 -34.263 -6.480 1.00 17.24 153 PHE D CA 1
ATOM 8322 C C . PHE D 1 153 ? -1.948 -33.509 -6.304 1.00 16.90 153 PHE D C 1
ATOM 8323 O O . PHE D 1 153 ? -2.765 -33.888 -5.430 1.00 15.04 153 PHE D O 1
ATOM 8331 N N . ARG D 1 154 ? -2.180 -32.485 -7.125 1.00 15.79 154 ARG D N 1
ATOM 8332 C CA . ARG D 1 154 ? -3.395 -31.624 -7.065 1.00 17.50 154 ARG D CA 1
ATOM 8333 C C . ARG D 1 154 ? -4.627 -32.468 -7.374 1.00 17.38 154 ARG D C 1
ATOM 8334 O O . ARG D 1 154 ? -5.656 -32.305 -6.652 1.00 18.36 154 ARG D O 1
ATOM 8342 N N . THR D 1 155 ? -4.516 -33.357 -8.362 1.00 16.40 155 THR D N 1
ATOM 8343 C CA . THR D 1 155 ? -5.630 -34.239 -8.803 1.00 16.77 155 THR D CA 1
ATOM 8344 C C . THR D 1 155 ? -5.976 -35.189 -7.642 1.00 16.74 155 THR D C 1
ATOM 8345 O O . THR D 1 155 ? -7.147 -35.264 -7.292 1.00 17.60 155 THR D O 1
ATOM 8349 N N . PHE D 1 156 ? -4.988 -35.827 -7.019 1.00 16.43 156 PHE D N 1
ATOM 8350 C CA . PHE D 1 156 ? -5.219 -36.745 -5.862 1.00 18.04 156 PHE D CA 1
ATOM 8351 C C . PHE D 1 156 ? -5.848 -35.978 -4.688 1.00 17.99 156 PHE D C 1
ATOM 8352 O O . PHE D 1 156 ? -6.785 -36.474 -4.060 1.00 18.19 156 PHE D O 1
ATOM 8360 N N . ILE D 1 157 ? -5.360 -34.777 -4.386 1.00 16.84 157 ILE D N 1
ATOM 8361 C CA . ILE D 1 157 ? -5.919 -33.941 -3.282 1.00 17.56 157 ILE D CA 1
ATOM 8362 C C . ILE D 1 157 ? -7.369 -33.549 -3.601 1.00 17.91 157 ILE D C 1
ATOM 8363 O O . ILE D 1 157 ? -8.233 -33.670 -2.694 1.00 17.92 157 ILE D O 1
ATOM 8368 N N . ALA D 1 158 ? -7.622 -33.035 -4.802 1.00 16.60 158 ALA D N 1
ATOM 8369 C CA . ALA D 1 158 ? -8.982 -32.608 -5.219 1.00 18.15 158 ALA D CA 1
ATOM 8370 C C . ALA D 1 158 ? -9.945 -33.794 -5.131 1.00 17.82 158 ALA D C 1
ATOM 8371 O O . ALA D 1 158 ? -11.051 -33.560 -4.625 1.00 17.09 158 ALA D O 1
ATOM 8373 N N . ARG D 1 159 ? -9.539 -34.995 -5.568 1.00 17.21 159 ARG D N 1
ATOM 8374 C CA . ARG D 1 159 ? -10.431 -36.188 -5.552 1.00 19.01 159 ARG D CA 1
ATOM 8375 C C . ARG D 1 159 ? -10.621 -36.634 -4.100 1.00 19.32 159 ARG D C 1
ATOM 8376 O O . ARG D 1 159 ? -11.755 -36.952 -3.758 1.00 16.92 159 ARG D O 1
ATOM 8384 N N . GLU D 1 160 ? -9.560 -36.614 -3.282 1.00 17.97 160 GLU D N 1
ATOM 8385 C CA . GLU D 1 160 ? -9.631 -36.921 -1.825 1.00 19.30 160 GLU D CA 1
ATOM 8386 C C . GLU D 1 160 ? -10.641 -35.993 -1.125 1.00 18.26 160 GLU D C 1
ATOM 8387 O O . GLU D 1 160 ? -11.536 -36.529 -0.437 1.00 19.19 160 GLU D O 1
ATOM 8393 N N . LEU D 1 161 ? -10.561 -34.672 -1.299 1.00 17.56 161 LEU D N 1
ATOM 8394 C CA . LEU D 1 161 ? -11.431 -33.719 -0.558 1.00 17.97 161 LEU D CA 1
ATOM 8395 C C . LEU D 1 161 ? -12.749 -33.525 -1.302 1.00 17.73 161 LEU D C 1
ATOM 8396 O O . LEU D 1 161 ? -13.629 -32.876 -0.757 1.00 18.92 161 LEU D O 1
ATOM 8401 N N . ASN D 1 162 ? -12.845 -33.999 -2.539 1.00 17.90 162 ASN D N 1
ATOM 8402 C CA . ASN D 1 162 ? -13.987 -33.759 -3.463 1.00 19.70 162 ASN D CA 1
ATOM 8403 C C . ASN D 1 162 ? -14.156 -32.257 -3.667 1.00 20.38 162 ASN D C 1
ATOM 8404 O O . ASN D 1 162 ? -15.256 -31.715 -3.375 1.00 16.80 162 ASN D O 1
ATOM 8409 N N . VAL D 1 163 ? -13.066 -31.573 -4.085 1.00 19.86 163 VAL D N 1
ATOM 8410 C CA . VAL D 1 163 ? -13.142 -30.131 -4.429 1.00 18.07 163 VAL D CA 1
ATOM 8411 C C . VAL D 1 163 ? -12.639 -29.889 -5.859 1.00 18.25 163 VAL D C 1
ATOM 8412 O O . VAL D 1 163 ? -12.053 -30.815 -6.443 1.00 18.66 163 VAL D O 1
ATOM 8416 N N . SER D 1 164 ? -12.893 -28.682 -6.378 1.00 18.90 164 SER D N 1
ATOM 8417 C CA . SER D 1 164 ? -12.540 -28.214 -7.752 1.00 18.40 164 SER D CA 1
ATOM 8418 C C . SER D 1 164 ? -11.053 -28.438 -7.997 1.00 17.69 164 SER D C 1
ATOM 8419 O O . SER D 1 164 ? -10.260 -28.030 -7.154 1.00 15.74 164 SER D O 1
ATOM 8422 N N . PHE D 1 165 ? -10.708 -29.021 -9.134 1.00 17.33 165 PHE D N 1
ATOM 8423 C CA . PHE D 1 165 ? -9.311 -29.101 -9.639 1.00 19.82 165 PHE D CA 1
ATOM 8424 C C . PHE D 1 165 ? -8.686 -27.703 -9.755 1.00 20.80 165 PHE D C 1
ATOM 8425 O O . PHE D 1 165 ? -7.478 -27.607 -9.641 1.00 21.46 165 PHE D O 1
ATOM 8433 N N . GLU D 1 166 ? -9.497 -26.650 -9.894 1.00 21.46 166 GLU D N 1
ATOM 8434 C CA . GLU D 1 166 ? -9.030 -25.260 -10.118 1.00 24.67 166 GLU D CA 1
ATOM 8435 C C . GLU D 1 166 ? -8.515 -24.629 -8.809 1.00 22.67 166 GLU D C 1
ATOM 8436 O O . GLU D 1 166 ? -7.765 -23.644 -8.883 1.00 18.58 166 GLU D O 1
ATOM 8442 N N . ASP D 1 167 ? -8.904 -25.158 -7.652 1.00 20.33 167 ASP D N 1
ATOM 8443 C CA . ASP D 1 167 ? -8.619 -24.524 -6.341 1.00 18.83 167 ASP D CA 1
ATOM 8444 C C . ASP D 1 167 ? -7.595 -25.322 -5.528 1.00 20.10 167 ASP D C 1
ATOM 8445 O O . ASP D 1 167 ? -7.293 -24.915 -4.343 1.00 18.44 167 ASP D O 1
ATOM 8450 N N . VAL D 1 168 ? -7.004 -26.354 -6.137 1.00 19.82 168 VAL D N 1
ATOM 8451 C CA . VAL D 1 168 ? -5.874 -27.089 -5.497 1.00 19.29 168 VAL D CA 1
ATOM 8452 C C . VAL D 1 168 ? -4.575 -26.712 -6.205 1.00 17.36 168 VAL D C 1
ATOM 8453 O O . VAL D 1 168 ? -4.522 -26.784 -7.432 1.00 16.05 168 VAL D O 1
ATOM 8457 N N . HIS D 1 169 ? -3.578 -26.287 -5.424 1.00 19.14 169 HIS D N 1
ATOM 8458 C CA . HIS D 1 169 ? -2.273 -25.731 -5.897 1.00 19.31 169 HIS D CA 1
ATOM 8459 C C . HIS D 1 169 ? -1.157 -26.418 -5.121 1.00 19.30 169 HIS D C 1
ATOM 8460 O O . HIS D 1 169 ? -1.354 -26.702 -3.900 1.00 18.55 169 HIS D O 1
ATOM 8467 N N . ALA D 1 170 ? -0.073 -26.752 -5.815 1.00 17.50 170 ALA D N 1
ATOM 8468 C CA . ALA D 1 170 ? 1.078 -27.460 -5.204 1.00 18.76 170 ALA D CA 1
ATOM 8469 C C . ALA D 1 170 ? 2.356 -27.071 -5.931 1.00 20.28 170 ALA D C 1
ATOM 8470 O O . ALA D 1 170 ? 2.391 -27.160 -7.169 1.00 20.54 170 ALA D O 1
ATOM 8472 N N . LEU D 1 171 ? 3.312 -26.541 -5.179 1.00 19.93 171 LEU D N 1
ATOM 8473 C CA . LEU D 1 171 ? 4.677 -26.341 -5.691 1.00 20.17 171 LEU D CA 1
ATOM 8474 C C . LEU D 1 171 ? 5.470 -27.609 -5.357 1.00 20.94 171 LEU D C 1
ATOM 8475 O O . LEU D 1 171 ? 5.396 -28.080 -4.228 1.00 21.40 171 LEU D O 1
ATOM 8480 N N . VAL D 1 172 ? 6.112 -28.192 -6.356 1.00 20.14 172 VAL D N 1
ATOM 8481 C CA . VAL D 1 172 ? 6.952 -29.410 -6.223 1.00 21.10 172 VAL D CA 1
ATOM 8482 C C . VAL D 1 172 ? 8.329 -29.074 -6.821 1.00 22.94 172 VAL D C 1
ATOM 8483 O O . VAL D 1 172 ? 8.382 -28.558 -7.977 1.00 25.01 172 VAL D O 1
ATOM 8487 N N . LEU D 1 173 ? 9.394 -29.303 -6.064 1.00 22.25 173 LEU D N 1
ATOM 8488 C CA . LEU D 1 173 ? 10.786 -29.094 -6.532 1.00 25.45 173 LEU D CA 1
ATOM 8489 C C . LEU D 1 173 ? 11.344 -30.436 -7.019 1.00 22.58 173 LEU D C 1
ATOM 8490 O O . LEU D 1 173 ? 10.753 -31.458 -6.689 1.00 25.65 173 LEU D O 1
ATOM 8495 N N . GLY D 1 174 ? 12.475 -30.421 -7.727 1.00 20.40 174 GLY D N 1
ATOM 8496 C CA . GLY D 1 174 ? 13.217 -31.629 -8.106 1.00 19.62 174 GLY D CA 1
ATOM 8497 C C . GLY D 1 174 ? 12.601 -32.333 -9.301 1.00 19.51 174 GLY D C 1
ATOM 8498 O O . GLY D 1 174 ? 11.778 -31.703 -10.026 1.00 18.46 174 GLY D O 1
ATOM 8499 N N . GLY D 1 175 ? 12.992 -33.594 -9.492 1.00 19.57 175 GLY D N 1
ATOM 8500 C CA . GLY D 1 175 ? 12.581 -34.481 -10.602 1.00 20.06 175 GLY D CA 1
ATOM 8501 C C . GLY D 1 175 ? 11.447 -35.401 -10.188 1.00 20.19 175 GLY D C 1
ATOM 8502 O O . GLY D 1 175 ? 10.915 -35.217 -9.104 1.00 22.46 175 GLY D O 1
ATOM 8503 N N . HIS D 1 176 ? 11.124 -36.393 -11.011 1.00 21.17 176 HIS D N 1
ATOM 8504 C CA . HIS D 1 176 ? 10.129 -37.461 -10.723 1.00 20.79 176 HIS D CA 1
ATOM 8505 C C . HIS D 1 176 ? 10.649 -38.451 -9.673 1.00 21.24 176 HIS D C 1
ATOM 8506 O O . HIS D 1 176 ? 11.887 -38.508 -9.429 1.00 18.21 176 HIS D O 1
ATOM 8513 N N . GLY D 1 177 ? 9.734 -39.237 -9.101 1.00 21.02 177 GLY D N 1
ATOM 8514 C CA . GLY D 1 177 ? 10.057 -40.335 -8.162 1.00 21.83 177 GLY D CA 1
ATOM 8515 C C . GLY D 1 177 ? 10.868 -39.877 -6.942 1.00 22.34 177 GLY D C 1
ATOM 8516 O O . GLY D 1 177 ? 10.413 -38.977 -6.179 1.00 18.27 177 GLY D O 1
ATOM 8517 N N . ASP D 1 178 ? 12.015 -40.523 -6.724 1.00 23.73 178 ASP D N 1
ATOM 8518 C CA . ASP D 1 178 ? 12.931 -40.317 -5.571 1.00 26.67 178 ASP D CA 1
ATOM 8519 C C . ASP D 1 178 ? 13.571 -38.933 -5.607 1.00 25.31 178 ASP D C 1
ATOM 8520 O O . ASP D 1 178 ? 13.956 -38.449 -4.550 1.00 24.91 178 ASP D O 1
ATOM 8525 N N . SER D 1 179 ? 13.688 -38.313 -6.774 1.00 27.83 179 SER D N 1
ATOM 8526 C CA . SER D 1 179 ? 14.325 -36.979 -6.906 1.00 26.42 179 SER D CA 1
ATOM 8527 C C . SER D 1 179 ? 13.322 -35.876 -6.583 1.00 22.87 179 SER D C 1
ATOM 8528 O O . SER D 1 179 ? 13.743 -34.738 -6.400 1.00 21.63 179 SER D O 1
ATOM 8531 N N . MET D 1 180 ? 12.040 -36.201 -6.430 1.00 20.67 180 MET D N 1
ATOM 8532 C CA . MET D 1 180 ? 10.997 -35.180 -6.160 1.00 20.32 180 MET D CA 1
ATOM 8533 C C . MET D 1 180 ? 11.166 -34.668 -4.718 1.00 22.83 180 MET D C 1
ATOM 8534 O O . MET D 1 180 ? 11.512 -35.469 -3.801 1.00 21.67 180 MET D O 1
ATOM 8539 N N . VAL D 1 181 ? 10.967 -33.361 -4.549 1.00 23.96 181 VAL D N 1
ATOM 8540 C CA . VAL D 1 181 ? 10.856 -32.668 -3.230 1.00 24.98 181 VAL D CA 1
ATOM 8541 C C . VAL D 1 181 ? 9.462 -32.058 -3.164 1.00 26.36 181 VAL D C 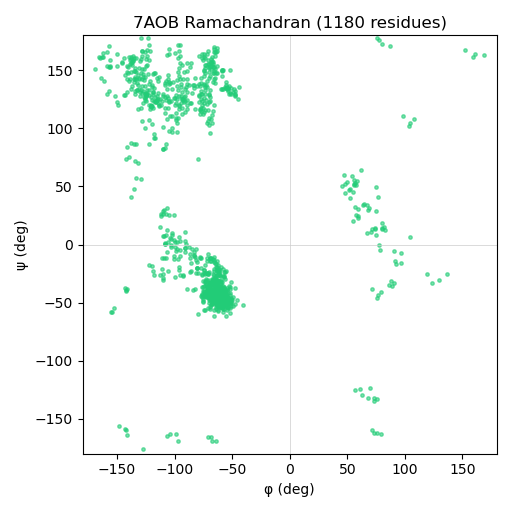1
ATOM 8542 O O . VAL D 1 181 ? 9.252 -30.935 -3.629 1.00 24.18 181 VAL D O 1
ATOM 8546 N N . PRO D 1 182 ? 8.480 -32.809 -2.611 1.00 29.05 182 PRO D N 1
ATOM 8547 C CA . PRO D 1 182 ? 7.138 -32.292 -2.377 1.00 27.44 182 PRO D CA 1
ATOM 8548 C C . PRO D 1 182 ? 7.208 -31.327 -1.193 1.00 25.77 182 PRO D C 1
ATOM 8549 O O . PRO D 1 182 ? 8.099 -31.469 -0.414 1.00 26.31 182 PRO D O 1
ATOM 8553 N N . LEU D 1 183 ? 6.289 -30.368 -1.112 1.00 22.93 183 LEU D N 1
ATOM 8554 C CA . LEU D 1 183 ? 6.320 -29.282 -0.110 1.00 23.09 183 LEU D CA 1
ATOM 8555 C C . LEU D 1 183 ? 4.889 -29.036 0.342 1.00 25.35 183 LEU D C 1
ATOM 8556 O O . LEU D 1 183 ? 4.182 -28.177 -0.195 1.00 22.02 183 LEU D O 1
ATOM 8561 N N . PRO D 1 184 ? 4.414 -29.832 1.320 1.00 30.29 184 PRO D N 1
ATOM 8562 C CA . PRO D 1 184 ? 3.076 -29.660 1.895 1.00 30.31 184 PRO D CA 1
ATOM 8563 C C . PRO D 1 184 ? 2.734 -28.249 2.369 1.00 29.08 184 PRO D C 1
ATOM 8564 O O . PRO D 1 184 ? 1.613 -27.864 2.220 1.00 29.55 184 PRO D O 1
ATOM 8568 N N . ARG D 1 185 ? 3.724 -27.514 2.849 1.00 30.22 185 ARG D N 1
ATOM 8569 C CA . ARG D 1 185 ? 3.629 -26.098 3.301 1.00 35.27 185 ARG D CA 1
ATOM 8570 C C . ARG D 1 185 ? 3.322 -25.174 2.105 1.00 29.31 185 ARG D C 1
ATOM 8571 O O . ARG D 1 185 ? 2.815 -24.077 2.319 1.00 33.79 185 ARG D O 1
ATOM 8579 N N . TYR D 1 186 ? 3.768 -25.563 0.920 1.00 23.45 186 TYR D N 1
ATOM 8580 C CA A TYR D 1 186 ? 3.451 -24.827 -0.352 0.50 23.27 186 TYR D CA 1
ATOM 8581 C CA B TYR D 1 186 ? 3.469 -24.847 -0.360 0.50 22.69 186 TYR D CA 1
ATOM 8582 C C . TYR D 1 186 ? 2.350 -25.513 -1.244 1.00 21.45 186 TYR D C 1
ATOM 8583 O O . TYR D 1 186 ? 2.226 -25.531 -2.547 1.00 21.69 186 TYR D O 1
ATOM 8600 N N . THR D 1 187 ? 1.454 -26.178 -0.506 1.00 21.91 187 THR D N 1
ATOM 8601 C CA . THR D 1 187 ? 0.332 -26.934 -1.125 1.00 18.89 187 THR D CA 1
ATOM 8602 C C . THR D 1 187 ? -0.934 -26.394 -0.475 1.00 17.95 187 THR D C 1
ATOM 8603 O O . THR D 1 187 ? -0.996 -26.398 0.752 1.00 16.61 187 THR D O 1
ATOM 8607 N N . HIS D 1 188 ? -1.892 -25.910 -1.262 1.00 19.59 188 HIS D N 1
ATOM 8608 C CA A HIS D 1 188 ? -3.053 -25.100 -0.797 0.50 20.06 188 HIS D CA 1
ATOM 8609 C CA B HIS D 1 188 ? -3.086 -25.252 -0.672 0.50 19.34 188 HIS D CA 1
ATOM 8610 C C . HIS D 1 188 ? -4.352 -25.614 -1.443 1.00 20.12 188 HIS D C 1
ATOM 8611 O O . HIS D 1 188 ? -4.254 -26.141 -2.578 1.00 18.22 188 HIS D O 1
ATOM 8624 N N . VAL D 1 189 ? -5.481 -25.434 -0.746 1.00 17.72 189 VAL D N 1
ATOM 8625 C CA . VAL D 1 189 ? -6.851 -25.695 -1.237 1.00 17.69 189 VAL D CA 1
ATOM 8626 C C . VAL D 1 189 ? -7.627 -24.393 -1.032 1.00 17.25 189 VAL D C 1
ATOM 8627 O O . VAL D 1 189 ? -7.894 -24.035 0.129 1.00 16.00 189 VAL D O 1
ATOM 8631 N N . GLY D 1 190 ? -7.781 -23.618 -2.107 1.00 17.35 190 GLY D N 1
ATOM 8632 C CA . GLY D 1 190 ? -8.385 -22.281 -2.046 1.00 18.75 190 GLY D CA 1
ATOM 8633 C C . GLY D 1 190 ? -7.653 -21.368 -1.071 1.00 20.19 190 GLY D C 1
ATOM 8634 O O . GLY D 1 190 ? -8.324 -20.525 -0.437 1.00 20.20 190 GLY D O 1
ATOM 8635 N N . GLY D 1 191 ? -6.336 -21.535 -0.930 1.00 18.88 191 GLY D N 1
ATOM 8636 C CA . GLY D 1 191 ? -5.508 -20.704 -0.041 1.00 19.80 191 GLY D CA 1
ATOM 8637 C C . GLY D 1 191 ? -5.257 -21.345 1.314 1.00 19.94 191 GLY D C 1
ATOM 8638 O O . GLY D 1 191 ? -4.302 -20.907 1.998 1.00 20.01 191 GLY D O 1
ATOM 8639 N N . ILE D 1 192 ? -6.037 -22.379 1.668 1.00 19.85 192 ILE D N 1
ATOM 8640 C CA . ILE D 1 192 ? -5.892 -23.130 2.950 1.00 19.93 192 ILE D CA 1
ATOM 8641 C C . ILE D 1 192 ? -4.780 -24.168 2.801 1.00 19.96 192 ILE D C 1
ATOM 8642 O O . ILE D 1 192 ? -4.848 -25.062 1.950 1.00 18.30 192 ILE D O 1
ATOM 8647 N N . PRO D 1 193 ? -3.691 -24.030 3.586 1.00 21.20 193 PRO D N 1
ATOM 8648 C CA . PRO D 1 193 ? -2.626 -25.020 3.604 1.00 21.30 193 PRO D CA 1
ATOM 8649 C C . PRO D 1 193 ? -3.243 -26.394 3.852 1.00 22.29 193 PRO D C 1
ATOM 8650 O O . PRO D 1 193 ? -4.114 -26.523 4.725 1.00 20.62 193 PRO D O 1
ATOM 8654 N N . VAL D 1 194 ? -2.857 -27.346 3.010 1.00 22.87 194 VAL D N 1
ATOM 8655 C CA . VAL D 1 194 ? -3.506 -28.682 2.890 1.00 22.22 194 VAL D CA 1
ATOM 8656 C C . VAL D 1 194 ? -3.278 -29.438 4.201 1.00 23.21 194 VAL D C 1
ATOM 8657 O O . VAL D 1 194 ? -4.155 -30.278 4.549 1.00 19.36 194 VAL D O 1
ATOM 8661 N N . THR D 1 195 ? -2.246 -29.060 4.969 1.00 21.00 195 THR D N 1
ATOM 8662 C CA . THR D 1 195 ? -1.983 -29.661 6.306 1.00 23.66 195 THR D CA 1
ATOM 8663 C C . THR D 1 195 ? -3.126 -29.337 7.293 1.00 22.74 195 THR D C 1
ATOM 8664 O O . THR D 1 195 ? -3.188 -29.996 8.329 1.00 21.15 195 THR D O 1
ATOM 8668 N N . GLN D 1 196 ? -3.985 -28.361 7.008 1.00 20.99 196 GLN D N 1
ATOM 8669 C CA . GLN D 1 196 ? -5.176 -28.081 7.860 1.00 21.64 196 GLN D CA 1
ATOM 8670 C C . GLN D 1 196 ? -6.343 -28.974 7.441 1.00 23.84 196 GLN D C 1
ATOM 8671 O O . GLN D 1 196 ? -7.344 -29.029 8.217 1.00 24.03 196 GLN D O 1
ATOM 8677 N N . LEU D 1 197 ? -6.280 -29.584 6.249 1.00 20.43 197 LEU D N 1
ATOM 8678 C CA . LEU D 1 197 ? -7.455 -30.300 5.693 1.00 21.24 197 LEU D CA 1
ATOM 8679 C C . LEU D 1 197 ? -7.253 -31.818 5.649 1.00 19.51 197 LEU D C 1
ATOM 8680 O O . LEU D 1 197 ? -8.253 -32.519 5.552 1.00 18.49 197 LEU D O 1
ATOM 8685 N N . LEU D 1 198 ? -6.010 -32.283 5.670 1.00 19.73 198 LEU D N 1
ATOM 8686 C CA . LEU D 1 198 ? -5.637 -33.716 5.533 1.00 21.39 198 LEU D CA 1
ATOM 8687 C C . LEU D 1 198 ? -4.627 -34.024 6.628 1.00 22.54 198 LEU D C 1
ATOM 8688 O O . LEU D 1 198 ? -3.681 -33.265 6.820 1.00 21.63 198 LEU D O 1
ATOM 8693 N N . PRO D 1 199 ? -4.775 -35.130 7.382 1.00 24.44 199 PRO D N 1
ATOM 8694 C CA . PRO D 1 199 ? -3.764 -35.496 8.363 1.00 26.30 199 PRO D CA 1
ATOM 8695 C C . PRO D 1 199 ? -2.501 -35.987 7.651 1.00 26.31 199 PRO D C 1
ATOM 8696 O O . PRO D 1 199 ? -2.543 -36.352 6.441 1.00 24.81 199 PRO D O 1
ATOM 8700 N N . LYS D 1 200 ? -1.439 -36.070 8.443 1.00 26.65 200 LYS D N 1
ATOM 8701 C CA . LYS D 1 200 ? -0.067 -36.464 8.026 1.00 28.78 200 LYS D CA 1
ATOM 8702 C C . LYS D 1 200 ? -0.094 -37.739 7.163 1.00 25.35 200 LYS D C 1
ATOM 8703 O O . LYS D 1 200 ? 0.494 -37.740 6.098 1.00 25.58 200 LYS D O 1
ATOM 8709 N N . GLU D 1 201 ? -0.753 -38.794 7.628 1.00 25.22 201 GLU D N 1
ATOM 8710 C CA . GLU D 1 201 ? -0.728 -40.140 7.002 1.00 27.86 201 GLU D CA 1
ATOM 8711 C C . GLU D 1 201 ? -1.312 -40.076 5.586 1.00 21.57 201 GLU D C 1
ATOM 8712 O O . GLU D 1 201 ? -0.765 -40.736 4.706 1.00 21.92 201 GLU D O 1
ATOM 8718 N N . LYS D 1 202 ? -2.398 -39.339 5.389 1.00 20.16 202 LYS D N 1
ATOM 8719 C CA . LYS D 1 202 ? -3.038 -39.164 4.062 1.00 19.16 202 LYS D CA 1
ATOM 8720 C C . LYS D 1 202 ? -2.098 -38.374 3.129 1.00 20.68 202 LYS D C 1
ATOM 8721 O O . LYS D 1 202 ? -2.000 -38.713 1.897 1.00 21.28 202 LYS D O 1
ATOM 8727 N N . ILE D 1 203 ? -1.526 -37.276 3.633 1.00 20.67 203 ILE D N 1
ATOM 8728 C CA . ILE D 1 203 ? -0.596 -36.429 2.833 1.00 20.30 203 ILE D CA 1
ATOM 8729 C C . ILE D 1 203 ? 0.579 -37.301 2.401 1.00 19.00 203 ILE D C 1
ATOM 8730 O O . ILE D 1 203 ? 0.858 -37.315 1.188 1.00 17.34 203 ILE D O 1
ATOM 8735 N N . ASP D 1 204 ? 1.129 -38.111 3.305 1.00 19.74 204 ASP D N 1
ATOM 8736 C CA . ASP D 1 204 ? 2.235 -39.039 2.967 1.00 21.59 204 ASP D CA 1
ATOM 8737 C C . ASP D 1 204 ? 1.786 -39.999 1.841 1.00 21.89 204 ASP D C 1
ATOM 8738 O O . ASP D 1 204 ? 2.605 -40.240 0.932 1.00 18.89 204 ASP D O 1
ATOM 8743 N N . GLU D 1 205 ? 0.575 -40.559 1.919 1.00 18.73 205 GLU D N 1
ATOM 8744 C CA . GLU D 1 205 ? 0.062 -41.500 0.897 1.00 20.03 205 GLU D CA 1
ATOM 8745 C C . GLU D 1 205 ? -0.186 -40.758 -0.422 1.00 19.23 205 GLU D C 1
ATOM 8746 O O . GLU D 1 205 ? 0.140 -41.347 -1.465 1.00 18.58 205 GLU D O 1
ATOM 8752 N N . LEU D 1 206 ? -0.717 -39.525 -0.422 1.00 18.13 206 LEU D N 1
ATOM 8753 C CA . LEU D 1 206 ? -0.875 -38.798 -1.715 1.00 18.16 206 LEU D CA 1
ATOM 8754 C C . LEU D 1 206 ? 0.492 -38.400 -2.293 1.00 17.09 206 LEU D C 1
ATOM 8755 O O . LEU D 1 206 ? 0.636 -38.420 -3.541 1.00 15.44 206 LEU D O 1
ATOM 8760 N N . VAL D 1 207 ? 1.478 -38.082 -1.454 1.00 17.87 207 VAL D N 1
ATOM 8761 C CA . VAL D 1 207 ? 2.855 -37.789 -1.948 1.00 17.91 207 VAL D CA 1
ATOM 8762 C C . VAL D 1 207 ? 3.396 -39.070 -2.598 1.00 18.92 207 VAL D C 1
ATOM 8763 O O . VAL D 1 207 ? 4.030 -38.980 -3.652 1.00 16.84 207 VAL D O 1
ATOM 8767 N N . ARG D 1 208 ? 3.174 -40.227 -1.986 1.00 21.15 208 ARG D N 1
ATOM 8768 C CA . ARG D 1 208 ? 3.751 -41.501 -2.486 1.00 23.54 208 ARG D CA 1
ATOM 8769 C C . ARG D 1 208 ? 3.139 -41.802 -3.861 1.00 22.80 208 ARG D C 1
ATOM 8770 O O . ARG D 1 208 ? 3.892 -42.164 -4.793 1.00 21.66 208 ARG D O 1
ATOM 8778 N N . ARG D 1 209 ? 1.817 -41.648 -3.977 1.00 21.89 209 ARG D N 1
ATOM 8779 C CA . ARG D 1 209 ? 1.098 -41.846 -5.252 1.00 25.23 209 ARG D CA 1
ATOM 8780 C C . ARG D 1 209 ? 1.698 -40.906 -6.308 1.00 22.39 209 ARG D C 1
ATOM 8781 O O . ARG D 1 209 ? 1.899 -41.380 -7.433 1.00 23.14 209 ARG D O 1
ATOM 8789 N N . THR D 1 210 ? 2.090 -39.691 -5.931 1.00 19.01 210 THR D N 1
ATOM 8790 C CA . THR D 1 210 ? 2.668 -38.669 -6.862 1.00 20.53 210 THR D CA 1
ATOM 8791 C C . THR D 1 210 ? 4.064 -39.117 -7.322 1.00 19.51 210 THR D C 1
ATOM 8792 O O . THR D 1 210 ? 4.309 -39.128 -8.546 1.00 16.05 210 THR D O 1
ATOM 8796 N N . ARG D 1 211 ? 4.913 -39.547 -6.386 1.00 19.26 211 ARG D N 1
ATOM 8797 C CA . ARG D 1 211 ? 6.263 -40.084 -6.699 1.00 20.07 211 ARG D CA 1
ATOM 8798 C C . ARG D 1 211 ? 6.156 -41.230 -7.706 1.00 21.03 211 ARG D C 1
ATOM 8799 O O . ARG D 1 211 ? 6.997 -41.303 -8.587 1.00 21.12 211 ARG D O 1
ATOM 8807 N N . ASP D 1 212 ? 5.140 -42.081 -7.561 1.00 20.96 212 ASP D N 1
ATOM 8808 C CA . ASP D 1 212 ? 4.946 -43.316 -8.355 1.00 22.52 212 ASP D CA 1
ATOM 8809 C C . ASP D 1 212 ? 3.989 -43.066 -9.528 1.00 22.24 212 ASP D C 1
ATOM 8810 O O . ASP D 1 212 ? 3.585 -44.072 -10.172 1.00 22.90 212 ASP D O 1
ATOM 8815 N N . GLY D 1 213 ? 3.577 -41.810 -9.765 1.00 20.72 213 GLY D N 1
ATOM 8816 C CA . GLY D 1 213 ? 2.415 -41.479 -10.611 1.00 19.34 213 GLY D CA 1
ATOM 8817 C C . GLY D 1 213 ? 2.610 -41.916 -12.056 1.00 20.81 213 GLY D C 1
ATOM 8818 O O . GLY D 1 213 ? 1.643 -42.416 -12.671 1.00 19.54 213 GLY D O 1
ATOM 8819 N N . GLY D 1 214 ? 3.823 -41.730 -12.573 1.00 20.12 214 GLY D N 1
ATOM 8820 C CA . GLY D 1 214 ? 4.201 -42.097 -13.950 1.00 22.26 214 GLY D CA 1
ATOM 8821 C C . GLY D 1 214 ? 4.121 -43.595 -14.145 1.00 22.07 214 GLY D C 1
ATOM 8822 O O . GLY D 1 214 ? 3.562 -44.003 -15.160 1.00 22.03 214 GLY D O 1
ATOM 8823 N N . ALA D 1 215 ? 4.728 -44.358 -13.221 1.00 21.85 215 ALA D N 1
ATOM 8824 C CA . ALA D 1 215 ? 4.783 -45.839 -13.216 1.00 23.20 215 ALA D CA 1
ATOM 8825 C C . ALA D 1 215 ? 3.351 -46.383 -13.109 1.00 21.76 215 ALA D C 1
ATOM 8826 O O . ALA D 1 215 ? 3.026 -47.326 -13.811 1.00 23.12 215 ALA D O 1
ATOM 8828 N N . GLU D 1 216 ? 2.497 -45.753 -12.303 1.00 22.57 216 GLU D N 1
ATOM 8829 C CA . GLU D 1 216 ? 1.063 -46.135 -12.187 1.00 21.89 216 GLU D CA 1
ATOM 8830 C C . GLU D 1 216 ? 0.415 -46.157 -13.577 1.00 21.52 216 GLU D C 1
ATOM 8831 O O . GLU D 1 216 ? -0.285 -47.135 -13.909 1.00 21.23 216 GLU D O 1
ATOM 8837 N N . ILE D 1 217 ? 0.575 -45.105 -14.370 1.00 21.56 217 ILE D N 1
ATOM 8838 C CA . ILE D 1 217 ? -0.094 -45.068 -15.703 1.00 21.25 217 ILE D CA 1
ATOM 8839 C C . ILE D 1 217 ? 0.561 -46.176 -16.544 1.00 20.74 217 ILE D C 1
ATOM 8840 O O . ILE D 1 217 ? -0.158 -46.925 -17.204 1.00 21.01 217 ILE D O 1
ATOM 8845 N N . VAL D 1 218 ? 1.880 -46.329 -16.466 1.00 20.93 218 VAL D N 1
ATOM 8846 C CA . VAL D 1 218 ? 2.599 -47.358 -17.271 1.00 22.68 218 VAL D CA 1
ATOM 8847 C C . VAL D 1 218 ? 2.035 -48.746 -16.972 1.00 24.57 218 VAL D C 1
ATOM 8848 O O . VAL D 1 218 ? 1.775 -49.476 -17.936 1.00 25.14 218 VAL D O 1
ATOM 8852 N N . ARG D 1 219 ? 1.861 -49.103 -15.696 1.00 24.60 219 ARG D N 1
ATOM 8853 C CA . ARG D 1 219 ? 1.283 -50.398 -15.261 1.00 25.48 219 ARG D CA 1
ATOM 8854 C C . ARG D 1 219 ? -0.120 -50.576 -15.848 1.00 27.21 219 ARG D C 1
ATOM 8855 O O . ARG D 1 219 ? -0.501 -51.719 -16.142 1.00 25.25 219 ARG D O 1
ATOM 8863 N N . LEU D 1 220 ? -0.913 -49.509 -15.931 1.00 25.13 220 LEU D N 1
ATOM 8864 C CA . LEU D 1 220 ? -2.321 -49.662 -16.385 1.00 23.76 220 LEU D CA 1
ATOM 8865 C C . LEU D 1 220 ? -2.341 -49.828 -17.910 1.00 24.22 220 LEU D C 1
ATOM 8866 O O . LEU D 1 220 ? -3.089 -50.702 -18.408 1.00 23.00 220 LEU D O 1
ATOM 8871 N N . LEU D 1 221 ? -1.570 -49.015 -18.633 1.00 23.13 221 LEU D N 1
ATOM 8872 C CA . LEU D 1 221 ? -1.550 -49.041 -20.115 1.00 25.39 221 LEU D CA 1
ATOM 8873 C C . LEU D 1 221 ? -0.827 -50.316 -20.594 1.00 26.54 221 LEU D C 1
ATOM 8874 O O . LEU D 1 221 ? -1.240 -50.860 -21.645 1.00 25.59 221 LEU D O 1
ATOM 8879 N N . LYS D 1 222 ? 0.230 -50.750 -19.892 1.00 26.59 222 LYS D N 1
ATOM 8880 C CA . LYS D 1 222 ? 1.031 -51.984 -20.168 1.00 30.27 222 LYS D CA 1
ATOM 8881 C C . LYS D 1 222 ? 2.030 -51.777 -21.316 1.00 32.97 222 LYS D C 1
ATOM 8882 O O . LYS D 1 222 ? 3.197 -52.227 -21.190 1.00 32.61 222 LYS D O 1
ATOM 8888 N N . THR D 1 223 ? 1.636 -51.094 -22.383 1.00 32.45 223 THR D N 1
ATOM 8889 C CA . THR D 1 223 ? 2.586 -50.556 -23.390 1.00 33.39 223 THR D CA 1
ATOM 8890 C C . THR D 1 223 ? 2.366 -49.041 -23.462 1.00 34.00 223 THR D C 1
ATOM 8891 O O . THR D 1 223 ? 1.218 -48.584 -23.371 1.00 39.01 223 THR D O 1
ATOM 8895 N N . GLY D 1 224 ? 3.438 -48.275 -23.538 1.00 31.68 224 GLY D N 1
ATOM 8896 C CA . GLY D 1 224 ? 3.360 -46.814 -23.539 1.00 29.27 224 GLY D CA 1
ATOM 8897 C C . GLY D 1 224 ? 3.176 -46.236 -22.142 1.00 31.47 224 GLY D C 1
ATOM 8898 O O . GLY D 1 224 ? 2.934 -46.976 -21.131 1.00 33.01 224 GLY D O 1
ATOM 8899 N N . SER D 1 225 ? 3.257 -44.917 -22.101 1.00 25.67 225 SER D N 1
ATOM 8900 C CA . SER D 1 225 ? 3.367 -44.118 -20.872 1.00 25.09 225 SER D CA 1
ATOM 8901 C C . SER D 1 225 ? 2.282 -43.041 -20.953 1.00 22.84 225 SER D C 1
ATOM 8902 O O . SER D 1 225 ? 1.610 -42.982 -22.014 1.00 21.82 225 SER D O 1
ATOM 8905 N N . ALA D 1 226 ? 2.150 -42.210 -19.912 1.00 19.97 226 ALA D N 1
ATOM 8906 C CA . ALA D 1 226 ? 1.149 -41.121 -19.846 1.00 20.08 226 ALA D CA 1
ATOM 8907 C C . ALA D 1 226 ? 1.372 -40.173 -21.031 1.00 19.82 226 ALA D C 1
ATOM 8908 O O . ALA D 1 226 ? 2.545 -40.013 -21.446 1.00 18.13 226 ALA D O 1
ATOM 8910 N N . PHE D 1 227 ? 0.326 -39.515 -21.528 1.00 17.94 227 PHE D N 1
ATOM 8911 C CA . PHE D 1 227 ? 0.485 -38.550 -22.648 1.00 18.77 227 PHE D CA 1
ATOM 8912 C C . PHE D 1 227 ? -0.421 -37.328 -22.484 1.00 18.22 227 PHE D C 1
ATOM 8913 O O . PHE D 1 227 ? 0.018 -36.194 -22.807 1.00 17.35 227 PHE D O 1
ATOM 8921 N N . PHE D 1 228 ? -1.654 -37.485 -22.012 1.00 16.92 228 PHE D N 1
ATOM 8922 C CA . PHE D 1 228 ? -2.580 -36.341 -21.771 1.00 16.89 228 PHE D CA 1
ATOM 8923 C C . PHE D 1 228 ? -1.964 -35.282 -20.835 1.00 15.96 228 PHE D C 1
ATOM 8924 O O . PHE D 1 228 ? -1.808 -34.146 -21.253 1.00 17.59 228 PHE D O 1
ATOM 8932 N N . ALA D 1 229 ? -1.644 -35.650 -19.612 1.00 14.66 229 ALA D N 1
ATOM 8933 C CA . ALA D 1 229 ? -1.118 -34.693 -18.606 1.00 15.37 229 ALA D CA 1
ATOM 8934 C C . ALA D 1 229 ? 0.289 -34.158 -18.933 1.00 15.37 229 ALA D C 1
ATOM 8935 O O . ALA D 1 229 ? 0.494 -32.986 -18.681 1.00 16.36 229 ALA D O 1
ATOM 8937 N N . PRO D 1 230 ? 1.275 -34.969 -19.394 1.00 17.21 230 PRO D N 1
ATOM 8938 C CA . PRO D 1 230 ? 2.574 -34.440 -19.838 1.00 17.69 230 PRO D CA 1
ATOM 8939 C C . PRO D 1 230 ? 2.309 -33.438 -20.976 1.00 19.96 230 PRO D C 1
ATOM 8940 O O . PRO D 1 230 ? 2.933 -32.410 -20.985 1.00 17.08 230 PRO D O 1
ATOM 8944 N N . GLY D 1 231 ? 1.418 -33.790 -21.901 1.00 19.27 231 GLY D N 1
ATOM 8945 C CA . GLY D 1 231 ? 0.997 -32.905 -23.008 1.00 20.30 231 GLY D CA 1
ATOM 8946 C C . GLY D 1 231 ? 0.488 -31.568 -22.498 1.00 19.39 231 GLY D C 1
ATOM 8947 O O . GLY D 1 231 ? 0.986 -30.522 -22.978 1.00 19.65 231 GLY D O 1
ATOM 8948 N N . ALA D 1 232 ? -0.420 -31.591 -21.518 1.00 18.02 232 ALA D N 1
ATOM 8949 C CA . ALA D 1 232 ? -0.988 -30.382 -20.863 1.00 19.59 232 ALA D CA 1
ATOM 8950 C C . ALA D 1 232 ? 0.140 -29.559 -20.223 1.00 18.37 232 ALA D C 1
ATOM 8951 O O . ALA D 1 232 ? 0.148 -28.324 -20.360 1.00 16.53 232 ALA D O 1
ATOM 8953 N N . ALA D 1 233 ? 1.052 -30.211 -19.500 1.00 19.22 233 ALA D N 1
ATOM 8954 C CA . ALA D 1 233 ? 2.093 -29.506 -18.719 1.00 18.75 233 ALA D CA 1
ATOM 8955 C C . ALA D 1 233 ? 3.022 -28.768 -19.690 1.00 18.89 233 ALA D C 1
ATOM 8956 O O . ALA D 1 233 ? 3.351 -27.643 -19.417 1.00 20.64 233 ALA D O 1
ATOM 8958 N N . MET D 1 234 ? 3.408 -29.400 -20.794 1.00 19.14 234 MET D N 1
ATOM 8959 C CA . MET D 1 234 ? 4.242 -28.797 -21.862 1.00 18.17 234 MET D CA 1
ATOM 8960 C C . MET D 1 234 ? 3.489 -27.660 -22.555 1.00 18.20 234 MET D C 1
ATOM 8961 O O . MET D 1 234 ? 4.132 -26.638 -22.818 1.00 18.48 234 MET D O 1
ATOM 8966 N N . ALA D 1 235 ? 2.189 -27.812 -22.818 1.00 17.33 235 ALA D N 1
ATOM 8967 C CA . ALA D 1 235 ? 1.393 -26.770 -23.512 1.00 17.87 235 ALA D CA 1
ATOM 8968 C C . ALA D 1 235 ? 1.390 -25.512 -22.648 1.00 17.66 235 ALA D C 1
ATOM 8969 O O . ALA D 1 235 ? 1.517 -24.409 -23.203 1.00 19.11 235 ALA D O 1
ATOM 8971 N N . GLU D 1 236 ? 1.324 -25.679 -21.329 1.00 17.58 236 GLU D N 1
ATOM 8972 C CA A GLU D 1 236 ? 1.287 -24.563 -20.327 0.50 17.54 236 GLU D CA 1
ATOM 8973 C CA B GLU D 1 236 ? 1.275 -24.545 -20.369 0.50 18.09 236 GLU D CA 1
ATOM 8974 C C . GLU D 1 236 ? 2.610 -23.786 -20.444 1.00 16.35 236 GLU D C 1
ATOM 8975 O O . GLU D 1 236 ? 2.587 -22.563 -20.430 1.00 17.22 236 GLU D O 1
ATOM 8986 N N . MET D 1 237 ? 3.713 -24.496 -20.569 1.00 15.63 237 MET D N 1
ATOM 8987 C CA . MET D 1 237 ? 5.055 -23.872 -20.697 1.00 16.58 237 MET D CA 1
ATOM 8988 C C . MET D 1 237 ? 5.161 -23.162 -22.057 1.00 15.51 237 MET D C 1
ATOM 8989 O O . MET D 1 237 ? 5.695 -22.041 -22.100 1.00 16.64 237 MET D O 1
ATOM 8994 N N . VAL D 1 238 ? 4.748 -23.813 -23.137 1.00 16.78 238 VAL D N 1
ATOM 8995 C CA . VAL D 1 238 ? 4.813 -23.217 -24.504 1.00 17.24 238 VAL D CA 1
ATOM 8996 C C . VAL D 1 238 ? 3.988 -21.922 -24.514 1.00 17.69 238 VAL D C 1
ATOM 8997 O O . VAL D 1 238 ? 4.489 -20.874 -24.983 1.00 16.93 238 VAL D O 1
ATOM 9001 N N . GLU D 1 239 ? 2.760 -21.972 -24.003 1.00 18.25 239 GLU D N 1
ATOM 9002 C CA . GLU D 1 239 ? 1.875 -20.779 -23.928 1.00 18.86 239 GLU D CA 1
ATOM 9003 C C . GLU D 1 239 ? 2.502 -19.681 -23.050 1.00 17.69 239 GLU D C 1
ATOM 9004 O O . GLU D 1 239 ? 2.339 -18.460 -23.366 1.00 16.58 239 GLU D O 1
ATOM 9010 N N . ALA D 1 240 ? 3.080 -20.044 -21.913 1.00 16.51 240 ALA D N 1
ATOM 9011 C CA . ALA D 1 240 ? 3.631 -19.040 -20.970 1.00 16.79 240 ALA D CA 1
ATOM 9012 C C . ALA D 1 240 ? 4.624 -18.164 -21.745 1.00 16.34 240 ALA D C 1
ATOM 9013 O O . ALA D 1 240 ? 4.630 -16.950 -21.532 1.00 18.57 240 ALA D O 1
ATOM 9015 N N . ILE D 1 241 ? 5.410 -18.769 -22.648 1.00 17.54 241 ILE D N 1
ATOM 9016 C CA . ILE D 1 241 ? 6.457 -18.067 -23.450 1.00 16.69 241 ILE D CA 1
ATOM 9017 C C . ILE D 1 241 ? 5.749 -17.207 -24.527 1.00 17.62 241 ILE D C 1
ATOM 9018 O O . ILE D 1 241 ? 5.988 -16.000 -24.567 1.00 17.38 241 ILE D O 1
ATOM 9023 N N . LEU D 1 242 ? 4.912 -17.816 -25.369 1.00 17.95 242 LEU D N 1
ATOM 9024 C CA . LEU D 1 242 ? 4.349 -17.201 -26.602 1.00 19.67 242 LEU D CA 1
ATOM 9025 C C . LEU D 1 242 ? 3.416 -16.055 -26.221 1.00 19.63 242 LEU D C 1
ATOM 9026 O O . LEU D 1 242 ? 3.408 -15.089 -26.967 1.00 22.43 242 LEU D O 1
ATOM 9031 N N . ARG D 1 243 ? 2.774 -16.086 -25.049 1.00 18.93 243 ARG D N 1
ATOM 9032 C CA . ARG D 1 243 ? 1.875 -14.973 -24.632 1.00 19.33 243 ARG D CA 1
ATOM 9033 C C . ARG D 1 243 ? 2.454 -14.221 -23.443 1.00 18.10 243 ARG D C 1
ATOM 9034 O O . ARG D 1 243 ? 1.720 -13.407 -22.886 1.00 17.49 243 ARG D O 1
ATOM 9042 N N . ASP D 1 244 ? 3.737 -14.413 -23.138 1.00 18.53 244 ASP D N 1
ATOM 9043 C CA . ASP D 1 244 ? 4.496 -13.646 -22.106 1.00 19.32 244 ASP D CA 1
ATOM 9044 C C . ASP D 1 244 ? 3.694 -13.581 -20.807 1.00 20.08 244 ASP D C 1
ATOM 9045 O O . ASP D 1 244 ? 3.467 -12.491 -20.266 1.00 17.94 244 ASP D O 1
ATOM 9050 N N . ARG D 1 245 ? 3.244 -14.729 -20.318 1.00 21.09 245 ARG D N 1
ATOM 9051 C CA . ARG D 1 245 ? 2.256 -14.736 -19.211 1.00 21.33 245 ARG D CA 1
ATOM 9052 C C . ARG D 1 245 ? 2.933 -14.523 -17.853 1.00 19.25 245 ARG D C 1
ATOM 9053 O O . ARG D 1 245 ? 2.240 -14.189 -16.917 1.00 19.24 245 ARG D O 1
ATOM 9061 N N . LYS D 1 246 ? 4.228 -14.772 -17.742 1.00 21.55 246 LYS D N 1
ATOM 9062 C CA . LYS D 1 246 ? 4.995 -14.721 -16.467 1.00 20.24 246 LYS D CA 1
ATOM 9063 C C . LYS D 1 246 ? 4.352 -15.691 -15.465 1.00 18.91 246 LYS D C 1
ATOM 9064 O O . LYS D 1 246 ? 4.016 -15.249 -14.332 1.00 16.22 246 LYS D O 1
ATOM 9070 N N . ARG D 1 247 ? 4.147 -16.931 -15.889 1.00 17.78 247 ARG D N 1
ATOM 9071 C CA . ARG D 1 247 ? 3.636 -18.026 -15.025 1.00 20.16 247 ARG D CA 1
ATOM 9072 C C . ARG D 1 247 ? 4.679 -18.332 -13.964 1.00 18.52 247 ARG D C 1
ATOM 9073 O O . ARG D 1 247 ? 5.883 -18.180 -14.251 1.00 21.88 247 ARG D O 1
ATOM 9081 N N . VAL D 1 248 ? 4.237 -18.629 -12.758 1.00 18.17 248 VAL D N 1
ATOM 9082 C CA . VAL D 1 248 ? 5.105 -19.077 -11.635 1.00 19.16 248 VAL D CA 1
ATOM 9083 C C . VAL D 1 248 ? 4.928 -20.584 -11.515 1.00 19.60 248 VAL D C 1
ATOM 9084 O O . VAL D 1 248 ? 3.898 -21.025 -10.984 1.00 18.56 248 VAL D O 1
ATOM 9088 N N . LEU D 1 249 ? 5.848 -21.333 -12.115 1.00 18.28 249 LEU D N 1
ATOM 9089 C CA . LEU D 1 249 ? 5.714 -22.777 -12.346 1.00 18.85 249 LEU D CA 1
ATOM 9090 C C . LEU D 1 249 ? 7.019 -23.466 -11.953 1.00 18.53 249 LEU D C 1
ATOM 9091 O O . LEU D 1 249 ? 8.107 -22.896 -12.057 1.00 17.94 249 LEU D O 1
ATOM 9096 N N . PRO D 1 250 ? 6.953 -24.729 -11.488 1.00 17.90 250 PRO D N 1
ATOM 9097 C CA . PRO D 1 250 ? 8.168 -25.535 -11.317 1.00 17.25 250 PRO D CA 1
ATOM 9098 C C . PRO D 1 250 ? 8.648 -26.072 -12.670 1.00 17.19 250 PRO D C 1
ATOM 9099 O O . PRO D 1 250 ? 7.923 -26.819 -13.346 1.00 16.25 250 PRO D O 1
ATOM 9103 N N . VAL D 1 251 ? 9.844 -25.663 -13.092 1.00 18.31 251 VAL D N 1
ATOM 9104 C CA . VAL D 1 251 ? 10.440 -26.236 -14.332 1.00 19.30 251 VAL D CA 1
ATOM 9105 C C . VAL D 1 251 ? 11.900 -26.607 -14.043 1.00 18.02 251 VAL D C 1
ATOM 9106 O O . VAL D 1 251 ? 12.476 -26.069 -13.039 1.00 17.54 251 VAL D O 1
ATOM 9110 N N . SER D 1 252 ? 12.465 -27.476 -14.880 1.00 15.79 252 SER D N 1
ATOM 9111 C CA . SER D 1 252 ? 13.907 -27.797 -14.863 1.00 18.09 252 SER D CA 1
ATOM 9112 C C . SER D 1 252 ? 14.642 -26.596 -15.479 1.00 18.98 252 SER D C 1
ATOM 9113 O O . SER D 1 252 ? 14.363 -26.241 -16.660 1.00 16.74 252 SER D O 1
ATOM 9116 N N . ALA D 1 253 ? 15.436 -25.900 -14.658 1.00 18.49 253 ALA D N 1
ATOM 9117 C CA . ALA D 1 253 ? 16.176 -24.690 -15.071 1.00 18.27 253 ALA D CA 1
ATOM 9118 C C . ALA D 1 253 ? 17.642 -24.847 -14.688 1.00 17.83 253 ALA D C 1
ATOM 9119 O O . ALA D 1 253 ? 17.952 -25.534 -13.713 1.00 20.21 253 ALA D O 1
ATOM 9121 N N . TYR D 1 254 ? 18.520 -24.212 -15.448 1.00 21.52 254 TYR D N 1
ATOM 9122 C CA . TYR D 1 254 ? 19.984 -24.267 -15.228 1.00 20.92 254 TYR D CA 1
ATOM 9123 C C . TYR D 1 254 ? 20.309 -23.369 -14.039 1.00 19.10 254 TYR D C 1
ATOM 9124 O O . TYR D 1 254 ? 19.948 -22.176 -14.072 1.00 20.88 254 TYR D O 1
ATOM 9133 N N . LEU D 1 255 ? 20.950 -23.929 -13.027 1.00 18.22 255 LEU D N 1
ATOM 9134 C CA . LEU D 1 255 ? 21.260 -23.211 -11.763 1.00 19.81 255 LEU D CA 1
ATOM 9135 C C . LEU D 1 255 ? 22.684 -22.628 -11.848 1.00 21.42 255 LEU D C 1
ATOM 9136 O O . LEU D 1 255 ? 23.603 -23.311 -12.327 1.00 23.84 255 LEU D O 1
ATOM 9141 N N . GLU D 1 256 ? 22.855 -21.404 -11.384 1.00 23.20 256 GLU D N 1
ATOM 9142 C CA . GLU D 1 256 ? 24.181 -20.744 -11.229 1.00 24.67 256 GLU D CA 1
ATOM 9143 C C . GLU D 1 256 ? 24.220 -20.111 -9.848 1.00 23.16 256 GLU D C 1
ATOM 9144 O O . GLU D 1 256 ? 24.345 -18.888 -9.773 1.00 32.45 256 GLU D O 1
ATOM 9150 N N . GLY D 1 257 ? 24.012 -20.922 -8.815 1.00 24.42 257 GLY D N 1
ATOM 9151 C CA . GLY D 1 257 ? 24.091 -20.478 -7.409 1.00 23.30 257 GLY D CA 1
ATOM 9152 C C . GLY D 1 257 ? 22.796 -20.637 -6.642 1.00 23.94 257 GLY D C 1
ATOM 9153 O O . GLY D 1 257 ? 22.870 -20.714 -5.398 1.00 21.28 257 GLY D O 1
ATOM 9154 N N . GLU D 1 258 ? 21.643 -20.647 -7.324 1.00 21.77 258 GLU D N 1
ATOM 9155 C CA . GLU D 1 258 ? 20.320 -20.819 -6.664 1.00 22.24 258 GLU D CA 1
ATOM 9156 C C . GLU D 1 258 ? 20.341 -22.117 -5.853 1.00 21.22 258 GLU D C 1
ATOM 9157 O O . GLU D 1 258 ? 20.849 -23.115 -6.378 1.00 19.30 258 GLU D O 1
ATOM 9163 N N . TYR D 1 259 ? 19.792 -22.098 -4.637 1.00 20.55 259 TYR D N 1
ATOM 9164 C CA . TYR D 1 259 ? 19.627 -23.286 -3.756 1.00 24.05 259 TYR D CA 1
ATOM 9165 C C . TYR D 1 259 ? 21.010 -23.906 -3.469 1.00 23.20 259 TYR D C 1
ATOM 9166 O O . TYR D 1 259 ? 21.092 -25.108 -3.231 1.00 25.30 259 TYR D O 1
ATOM 9175 N N . GLY D 1 260 ? 22.073 -23.121 -3.589 1.00 22.22 260 GLY D N 1
ATOM 9176 C CA . GLY D 1 260 ? 23.465 -23.542 -3.339 1.00 24.59 260 GLY D CA 1
ATOM 9177 C C . GLY D 1 260 ? 24.044 -24.441 -4.431 1.00 26.57 260 GLY D C 1
ATOM 9178 O O . GLY D 1 260 ? 25.112 -24.994 -4.182 1.00 29.13 260 GLY D O 1
ATOM 9179 N N . GLU D 1 261 ? 23.419 -24.550 -5.612 1.00 22.13 261 GLU D N 1
ATOM 9180 C CA . GLU D 1 261 ? 23.890 -25.445 -6.701 1.00 23.27 261 GLU D CA 1
ATOM 9181 C C . GLU D 1 261 ? 24.298 -24.584 -7.895 1.00 21.97 261 GLU D C 1
ATOM 9182 O O . GLU D 1 261 ? 23.604 -23.588 -8.151 1.00 22.55 261 GLU D O 1
ATOM 9188 N N . SER D 1 262 ? 25.358 -24.980 -8.604 1.00 23.91 262 SER D N 1
ATOM 9189 C CA . SER D 1 262 ? 25.818 -24.240 -9.807 1.00 26.17 262 SER D CA 1
ATOM 9190 C C . SER D 1 262 ? 26.344 -25.244 -10.837 1.00 26.51 262 SER D C 1
ATOM 9191 O O . SER D 1 262 ? 27.183 -26.087 -10.457 1.00 33.97 262 SER D O 1
ATOM 9194 N N . GLY D 1 263 ? 25.861 -25.166 -12.080 1.00 24.17 263 GLY D N 1
ATOM 9195 C CA . GLY D 1 263 ? 26.359 -26.061 -13.143 1.00 24.13 263 GLY D CA 1
ATOM 9196 C C . GLY D 1 263 ? 25.407 -27.196 -13.515 1.00 23.42 263 GLY D C 1
ATOM 9197 O O . GLY D 1 263 ? 25.795 -28.048 -14.338 1.00 22.71 263 GLY D O 1
ATOM 9198 N N . ILE D 1 264 ? 24.186 -27.233 -12.988 1.00 20.12 264 ILE D N 1
ATOM 9199 C CA . ILE D 1 264 ? 23.231 -28.328 -13.334 1.00 20.12 264 ILE D CA 1
ATOM 9200 C C . ILE D 1 264 ? 21.806 -27.787 -13.512 1.00 19.30 264 ILE D C 1
ATOM 9201 O O . ILE D 1 264 ? 21.515 -26.713 -13.002 1.00 20.33 264 ILE D O 1
ATOM 9206 N N . PHE D 1 265 ? 20.943 -28.548 -14.181 1.00 19.96 265 PHE D N 1
ATOM 9207 C CA . PHE D 1 265 ? 19.481 -28.315 -14.190 1.00 18.88 265 PHE D CA 1
ATOM 9208 C C . PHE D 1 265 ? 18.886 -28.985 -12.948 1.00 20.82 265 PHE D C 1
ATOM 9209 O O . PHE D 1 265 ? 19.243 -30.146 -12.587 1.00 19.29 265 PHE D O 1
ATOM 9217 N N . MET D 1 266 ? 17.969 -28.260 -12.304 1.00 19.94 266 MET D N 1
ATOM 9218 C CA . MET D 1 266 ? 17.139 -28.787 -11.206 1.00 19.16 266 MET D CA 1
ATOM 9219 C C . MET D 1 266 ? 15.729 -28.222 -11.387 1.00 19.64 266 MET D C 1
ATOM 9220 O O . MET D 1 266 ? 15.573 -27.161 -12.057 1.00 17.46 266 MET D O 1
ATOM 9225 N N . GLY D 1 267 ? 14.735 -28.963 -10.901 1.00 18.85 267 GLY D N 1
ATOM 9226 C CA . GLY D 1 267 ? 13.343 -28.507 -10.833 1.00 18.14 267 GLY D CA 1
ATOM 9227 C C . GLY D 1 267 ? 13.176 -27.495 -9.732 1.00 19.13 267 GLY D C 1
ATOM 9228 O O . GLY D 1 267 ? 13.375 -27.868 -8.568 1.00 18.69 267 GLY D O 1
ATOM 9229 N N . VAL D 1 268 ? 12.837 -26.264 -10.121 1.00 19.94 268 VAL D N 1
ATOM 9230 C CA . VAL D 1 268 ? 12.773 -25.063 -9.254 1.00 19.32 268 VAL D CA 1
ATOM 9231 C C . VAL D 1 268 ? 11.603 -24.213 -9.737 1.00 18.40 268 VAL D C 1
ATOM 9232 O O . VAL D 1 268 ? 11.169 -24.338 -10.886 1.00 18.35 268 VAL D O 1
ATOM 9236 N N . PRO D 1 269 ? 11.099 -23.305 -8.872 1.00 19.24 269 PRO D N 1
ATOM 9237 C CA . PRO D 1 269 ? 10.058 -22.340 -9.231 1.00 17.55 269 PRO D CA 1
ATOM 9238 C C . PRO D 1 269 ? 10.654 -21.199 -10.053 1.00 17.44 269 PRO D C 1
ATOM 9239 O O . PRO D 1 269 ? 11.634 -20.579 -9.610 1.00 17.63 269 PRO D O 1
ATOM 9243 N N . VAL D 1 270 ? 10.080 -20.968 -11.220 1.00 15.89 270 VAL D N 1
ATOM 9244 C CA . VAL D 1 270 ? 10.532 -19.898 -12.144 1.00 16.92 270 VAL D CA 1
ATOM 9245 C C . VAL D 1 270 ? 9.342 -19.003 -12.451 1.00 16.95 270 VAL D C 1
ATOM 9246 O O . VAL D 1 270 ? 8.167 -19.431 -12.207 1.00 17.30 270 VAL D O 1
ATOM 9250 N N . VAL D 1 271 ? 9.673 -17.801 -12.903 1.00 17.10 271 VAL D N 1
ATOM 9251 C CA . VAL D 1 271 ? 8.812 -16.894 -13.697 1.00 19.23 271 VAL D CA 1
ATOM 9252 C C . VAL D 1 271 ? 9.148 -17.173 -15.155 1.00 17.92 271 VAL D C 1
ATOM 9253 O O . VAL D 1 271 ? 10.337 -16.960 -15.556 1.00 17.03 271 VAL D O 1
ATOM 9257 N N . LEU D 1 272 ? 8.178 -17.750 -15.857 1.00 16.61 272 LEU D N 1
ATOM 9258 C CA . LEU D 1 272 ? 8.287 -18.195 -17.271 1.00 17.34 272 LEU D CA 1
ATOM 9259 C C . LEU D 1 272 ? 7.454 -17.233 -18.125 1.00 19.50 272 LEU D C 1
ATOM 9260 O O . LEU D 1 272 ? 6.204 -17.210 -17.992 1.00 19.53 272 LEU D O 1
ATOM 9265 N N . GLY D 1 273 ? 8.137 -16.467 -18.964 1.00 18.05 273 GLY D N 1
ATOM 9266 C CA . GLY D 1 273 ? 7.523 -15.455 -19.831 1.00 20.28 273 GLY D CA 1
ATOM 9267 C C . GLY D 1 273 ? 8.178 -15.427 -21.198 1.00 19.87 273 GLY D C 1
ATOM 9268 O O . GLY D 1 273 ? 8.813 -16.423 -21.591 1.00 20.14 273 GLY D O 1
ATOM 9269 N N . GLY D 1 274 ? 7.941 -14.348 -21.944 1.00 22.94 274 GLY D N 1
ATOM 9270 C CA . GLY D 1 274 ? 8.325 -14.242 -23.358 1.00 21.64 274 GLY D CA 1
ATOM 9271 C C . GLY D 1 274 ? 9.819 -14.121 -23.511 1.00 21.93 274 GLY D C 1
ATOM 9272 O O . GLY D 1 274 ? 10.243 -14.131 -24.656 1.00 22.36 274 GLY D O 1
ATOM 9273 N N . ASN D 1 275 ? 10.585 -13.955 -22.415 1.00 21.38 275 ASN D N 1
ATOM 9274 C CA A ASN D 1 275 ? 12.069 -14.061 -22.463 0.50 23.47 275 ASN D CA 1
ATOM 9275 C CA B ASN D 1 275 ? 12.074 -14.058 -22.455 0.50 23.86 275 ASN D CA 1
ATOM 9276 C C . ASN D 1 275 ? 12.520 -15.372 -21.788 1.00 22.82 275 ASN D C 1
ATOM 9277 O O . ASN D 1 275 ? 13.697 -15.471 -21.399 1.00 24.35 275 ASN D O 1
ATOM 9286 N N . GLY D 1 276 ? 11.636 -16.369 -21.730 1.00 20.88 276 GLY D N 1
ATOM 9287 C CA . GLY D 1 276 ? 11.938 -17.702 -21.186 1.00 21.62 276 GLY D CA 1
ATOM 9288 C C . GLY D 1 276 ? 11.981 -17.694 -19.676 1.00 20.60 276 GLY D C 1
ATOM 9289 O O . GLY D 1 276 ? 11.039 -17.129 -19.054 1.00 20.07 276 GLY D O 1
ATOM 9290 N N . ILE D 1 277 ? 13.014 -18.301 -19.095 1.00 21.69 277 ILE D N 1
ATOM 9291 C CA . ILE D 1 277 ? 13.221 -18.298 -17.619 1.00 20.03 277 ILE D CA 1
ATOM 9292 C C . ILE D 1 277 ? 13.645 -16.883 -17.252 1.00 22.83 277 ILE D C 1
ATOM 9293 O O . ILE D 1 277 ? 14.786 -16.514 -17.581 1.00 20.54 277 ILE D O 1
ATOM 9298 N N . GLU D 1 278 ? 12.733 -16.106 -16.668 1.00 20.82 278 GLU D N 1
ATOM 9299 C CA . GLU D 1 278 ? 12.975 -14.692 -16.361 1.00 22.76 278 GLU D CA 1
ATOM 9300 C C . GLU D 1 278 ? 13.512 -14.545 -14.947 1.00 23.62 278 GLU D C 1
ATOM 9301 O O . GLU D 1 278 ? 14.154 -13.534 -14.667 1.00 21.91 278 GLU D O 1
ATOM 9307 N N . LYS D 1 279 ? 13.191 -15.481 -14.070 1.00 22.92 279 LYS D N 1
ATOM 9308 C CA A LYS D 1 279 ? 13.617 -15.427 -12.655 0.50 24.46 279 LYS D CA 1
ATOM 9309 C CA B LYS D 1 279 ? 13.632 -15.429 -12.661 0.50 25.07 279 LYS D CA 1
ATOM 9310 C C . LYS D 1 279 ? 13.510 -16.844 -12.088 1.00 24.26 279 LYS D C 1
ATOM 9311 O O . LYS D 1 279 ? 12.557 -17.559 -12.483 1.00 22.49 279 LYS D O 1
ATOM 9322 N N . ILE D 1 280 ? 14.475 -17.239 -11.260 1.00 21.31 280 ILE D N 1
ATOM 9323 C CA . ILE D 1 280 ? 14.369 -18.464 -10.423 1.00 21.11 280 ILE D CA 1
ATOM 9324 C C . ILE D 1 280 ? 14.109 -17.951 -9.022 1.00 21.32 280 ILE D C 1
ATOM 9325 O O . ILE D 1 280 ? 14.900 -17.095 -8.536 1.00 19.67 280 ILE D O 1
ATOM 9330 N N . LEU D 1 281 ? 13.006 -18.399 -8.436 1.00 20.98 281 LEU D N 1
ATOM 9331 C CA . LEU D 1 281 ? 12.592 -17.938 -7.098 1.00 22.78 281 LEU D CA 1
ATOM 9332 C C . LEU D 1 281 ? 13.210 -18.883 -6.075 1.00 21.65 281 LEU D C 1
ATOM 9333 O O . LEU D 1 281 ? 13.152 -20.104 -6.301 1.00 22.45 281 LEU D O 1
ATOM 9338 N N . GLU D 1 282 ? 13.792 -18.318 -5.019 1.00 21.56 282 GLU D N 1
ATOM 9339 C CA . GLU D 1 282 ? 14.420 -19.088 -3.917 1.00 24.94 282 GLU D CA 1
ATOM 9340 C C . GLU D 1 282 ? 13.501 -18.999 -2.709 1.00 26.07 282 GLU D C 1
ATOM 9341 O O . GLU D 1 282 ? 13.348 -17.906 -2.154 1.00 27.04 282 GLU D O 1
ATOM 9347 N N . ILE D 1 283 ? 12.870 -20.129 -2.431 1.00 24.48 283 ILE D N 1
ATOM 9348 C CA . ILE D 1 283 ? 11.851 -20.195 -1.359 1.00 25.46 283 ILE D CA 1
ATOM 9349 C C . ILE D 1 283 ? 12.466 -20.727 -0.075 1.00 24.05 283 ILE D C 1
ATOM 9350 O O . ILE D 1 283 ? 13.511 -21.361 -0.134 1.00 23.37 283 ILE D O 1
ATOM 9355 N N . GLU D 1 284 ? 11.798 -20.460 1.025 1.00 23.56 284 GLU D N 1
ATOM 9356 C CA . GLU D 1 284 ? 12.220 -20.943 2.360 1.00 25.02 284 GLU D CA 1
ATOM 9357 C C . GLU D 1 284 ? 12.053 -22.463 2.458 1.00 24.68 284 GLU D C 1
ATOM 9358 O O . GLU D 1 284 ? 10.947 -22.989 2.220 1.00 22.22 284 GLU D O 1
ATOM 9364 N N . LEU D 1 285 ? 13.129 -23.143 2.836 1.00 23.96 285 LEU D N 1
ATOM 9365 C CA . LEU D 1 285 ? 13.176 -24.611 2.972 1.00 24.55 285 LEU D CA 1
ATOM 9366 C C . LEU D 1 285 ? 13.691 -24.941 4.377 1.00 26.61 285 LEU D C 1
ATOM 9367 O O . LEU D 1 285 ? 14.621 -24.251 4.837 1.00 23.78 285 LEU D O 1
ATOM 9372 N N . THR D 1 286 ? 13.139 -25.976 5.009 1.00 26.41 286 THR D N 1
ATOM 9373 C CA . THR D 1 286 ? 13.731 -26.594 6.231 1.00 30.82 286 THR D CA 1
ATOM 9374 C C . THR D 1 286 ? 15.082 -27.236 5.896 1.00 33.14 286 THR D C 1
ATOM 9375 O O . THR D 1 286 ? 15.340 -27.571 4.702 1.00 30.47 286 THR D O 1
ATOM 9379 N N . ASP D 1 287 ? 15.886 -27.502 6.926 1.00 33.84 287 ASP D N 1
ATOM 9380 C CA . ASP D 1 287 ? 17.162 -28.247 6.792 1.00 34.65 287 ASP D CA 1
ATOM 9381 C C . ASP D 1 287 ? 16.928 -29.576 6.054 1.00 31.30 287 ASP D C 1
ATOM 9382 O O . ASP D 1 287 ? 17.707 -29.889 5.130 1.00 31.72 287 ASP D O 1
ATOM 9387 N N . GLU D 1 288 ? 15.874 -30.309 6.385 1.00 29.95 288 GLU D N 1
ATOM 9388 C CA . GLU D 1 288 ? 15.586 -31.637 5.786 1.00 31.96 288 GLU D CA 1
ATOM 9389 C C . GLU D 1 288 ? 15.283 -31.468 4.291 1.00 29.61 288 GLU D C 1
ATOM 9390 O O . GLU D 1 288 ? 15.873 -32.209 3.471 1.00 28.32 288 GLU D O 1
ATOM 9396 N N . GLU D 1 289 ? 14.374 -30.546 3.968 1.00 26.21 289 GLU D N 1
ATOM 9397 C CA . GLU D 1 289 ? 14.022 -30.158 2.581 1.00 25.86 289 GLU D CA 1
ATOM 9398 C C . GLU D 1 289 ? 15.285 -29.780 1.804 1.00 23.42 289 GLU D C 1
ATOM 9399 O O . GLU D 1 289 ? 15.413 -30.257 0.663 1.00 23.76 289 GLU D O 1
ATOM 9405 N N . ARG D 1 290 ? 16.177 -28.963 2.382 1.00 22.30 290 ARG D N 1
ATOM 9406 C CA . ARG D 1 290 ? 17.430 -28.528 1.712 1.00 25.21 290 ARG D CA 1
ATOM 9407 C C . ARG D 1 290 ? 18.298 -29.760 1.440 1.00 24.79 290 ARG D C 1
ATOM 9408 O O . ARG D 1 290 ? 18.918 -29.826 0.370 1.00 22.62 290 ARG D O 1
ATOM 9416 N N . GLN D 1 291 ? 18.354 -30.686 2.398 1.00 24.89 291 GLN D N 1
ATOM 9417 C CA . GLN D 1 291 ? 19.170 -31.926 2.304 1.00 23.05 291 GLN D CA 1
ATOM 9418 C C . GLN D 1 291 ? 18.553 -32.827 1.245 1.00 20.86 291 GLN D C 1
ATOM 9419 O O . GLN D 1 291 ? 19.310 -33.454 0.509 1.00 21.06 291 GLN D O 1
ATOM 9425 N N . ALA D 1 292 ? 17.226 -32.878 1.152 1.00 22.26 292 ALA D N 1
ATOM 9426 C CA . ALA D 1 292 ? 16.542 -33.697 0.129 1.00 21.37 292 ALA D CA 1
ATOM 9427 C C . ALA D 1 292 ? 16.841 -33.089 -1.257 1.00 22.05 292 ALA D C 1
ATOM 9428 O O . ALA D 1 292 ? 17.191 -33.852 -2.187 1.00 22.05 292 ALA D O 1
ATOM 9430 N N . PHE D 1 293 ? 16.779 -31.764 -1.397 1.00 21.53 293 PHE D N 1
ATOM 9431 C CA . PHE D 1 293 ? 17.127 -31.073 -2.669 1.00 21.63 293 PHE D CA 1
ATOM 9432 C C . PHE D 1 293 ? 18.601 -31.342 -3.002 1.00 22.17 293 PHE D C 1
ATOM 9433 O O . PHE D 1 293 ? 18.877 -31.665 -4.181 1.00 22.26 293 PHE D O 1
ATOM 9441 N N . ALA D 1 294 ? 19.513 -31.273 -2.018 1.00 21.13 294 ALA D N 1
ATOM 9442 C CA . ALA D 1 294 ? 20.961 -31.517 -2.253 1.00 21.73 294 ALA D CA 1
ATOM 9443 C C . ALA D 1 294 ? 21.191 -32.962 -2.728 1.00 21.38 294 ALA D C 1
ATOM 9444 O O . ALA D 1 294 ? 22.064 -33.168 -3.615 1.00 20.66 294 ALA D O 1
ATOM 9446 N N . ARG D 1 295 ? 20.466 -33.949 -2.186 1.00 23.02 295 ARG D N 1
ATOM 9447 C CA . ARG D 1 295 ? 20.651 -35.368 -2.615 1.00 23.75 295 ARG D CA 1
ATOM 9448 C C . ARG D 1 295 ? 20.123 -35.556 -4.050 1.00 23.06 295 ARG D C 1
ATOM 9449 O O . ARG D 1 295 ? 20.728 -36.314 -4.831 1.00 19.31 295 ARG D O 1
ATOM 9457 N N . SER D 1 296 ? 19.007 -34.924 -4.391 1.00 21.46 296 SER D N 1
ATOM 9458 C CA . SER D 1 296 ? 18.448 -34.960 -5.761 1.00 24.11 296 SER D CA 1
ATOM 9459 C C . SER D 1 296 ? 19.473 -34.369 -6.748 1.00 22.30 296 SER D C 1
ATOM 9460 O O . SER D 1 296 ? 19.720 -34.987 -7.812 1.00 24.54 296 SER D O 1
ATOM 9463 N N . ALA D 1 297 ? 20.110 -33.245 -6.391 1.00 23.43 297 ALA D N 1
ATOM 9464 C CA . ALA D 1 297 ? 21.200 -32.607 -7.169 1.00 22.54 297 ALA D CA 1
ATOM 9465 C C . ALA D 1 297 ? 22.380 -33.586 -7.302 1.00 22.77 297 ALA D C 1
ATOM 9466 O O . ALA D 1 297 ? 22.970 -33.701 -8.418 1.00 20.16 297 ALA D O 1
ATOM 9468 N N . ALA D 1 298 ? 22.706 -34.300 -6.224 1.00 21.06 298 ALA D N 1
ATOM 9469 C CA . ALA D 1 298 ? 23.855 -35.241 -6.191 1.00 21.68 298 ALA D CA 1
ATOM 9470 C C . ALA D 1 298 ? 23.592 -36.413 -7.150 1.00 23.90 298 ALA D C 1
ATOM 9471 O O . ALA D 1 298 ? 24.499 -36.791 -7.885 1.00 24.07 298 ALA D O 1
ATOM 9473 N N . ASP D 1 299 ? 22.359 -36.914 -7.192 1.00 27.05 299 ASP D N 1
ATOM 9474 C CA . ASP D 1 299 ? 21.981 -38.021 -8.100 1.00 26.63 299 ASP D CA 1
ATOM 9475 C C . ASP D 1 299 ? 22.037 -37.540 -9.547 1.00 24.03 299 ASP D C 1
ATOM 9476 O O . ASP D 1 299 ? 22.420 -38.324 -10.394 1.00 25.25 299 ASP D O 1
ATOM 9481 N N . VAL D 1 300 ? 21.666 -36.293 -9.809 1.00 24.39 300 VAL D N 1
ATOM 9482 C CA . VAL D 1 300 ? 21.879 -35.665 -11.149 1.00 23.11 300 VAL D CA 1
ATOM 9483 C C . VAL D 1 300 ? 23.381 -35.710 -11.498 1.00 22.22 300 VAL D C 1
ATOM 9484 O O . VAL D 1 300 ? 23.700 -36.141 -12.612 1.00 19.59 300 VAL D O 1
ATOM 9488 N N . ARG D 1 301 ? 24.274 -35.263 -10.609 1.00 22.66 301 ARG D N 1
ATOM 9489 C CA . ARG D 1 301 ? 25.750 -35.292 -10.865 1.00 24.49 301 ARG D CA 1
ATOM 9490 C C . ARG D 1 301 ? 26.275 -36.726 -11.017 1.00 21.74 301 ARG D C 1
ATOM 9491 O O . ARG D 1 301 ? 27.183 -36.908 -11.815 1.00 22.15 301 ARG D O 1
ATOM 9499 N N . GLN D 1 302 ? 25.724 -37.692 -10.279 1.00 22.44 302 GLN D N 1
ATOM 9500 C CA . GLN D 1 302 ? 26.077 -39.124 -10.399 1.00 23.87 302 GLN D CA 1
ATOM 9501 C C . GLN D 1 302 ? 25.730 -39.590 -11.816 1.00 26.25 302 GLN D C 1
ATOM 9502 O O . GLN D 1 302 ? 26.576 -40.255 -12.455 1.00 24.17 302 GLN D O 1
ATOM 9508 N N . THR D 1 303 ? 24.519 -39.268 -12.294 1.00 24.54 303 THR D N 1
ATOM 9509 C CA . THR D 1 303 ? 24.094 -39.601 -13.676 1.00 23.67 303 THR D CA 1
ATOM 9510 C C . THR D 1 303 ? 25.023 -38.926 -14.704 1.00 23.12 303 THR D C 1
ATOM 9511 O O . THR D 1 303 ? 25.537 -39.629 -15.615 1.00 21.35 303 THR D O 1
ATOM 9515 N N . LEU D 1 304 ? 25.293 -37.634 -14.566 1.00 23.27 304 LEU D N 1
ATOM 9516 C CA . LEU D 1 304 ? 26.160 -36.905 -15.540 1.00 25.62 304 LEU D CA 1
ATOM 9517 C C . LEU D 1 304 ? 27.593 -37.474 -15.554 1.00 29.54 304 LEU D C 1
ATOM 9518 O O . LEU D 1 304 ? 28.210 -37.496 -16.646 1.00 27.62 304 LEU D O 1
ATOM 9523 N N . SER D 1 305 ? 28.102 -37.966 -14.408 1.00 28.79 305 SER D N 1
ATOM 9524 C CA . SER D 1 305 ? 29.514 -38.405 -14.268 1.00 27.19 305 SER D CA 1
ATOM 9525 C C . SER D 1 305 ? 29.755 -39.555 -15.239 1.00 28.84 305 SER D C 1
ATOM 9526 O O . SER D 1 305 ? 30.898 -39.789 -15.579 1.00 28.54 305 SER D O 1
ATOM 9529 N N . LYS D 1 306 ? 28.706 -40.265 -15.659 1.00 31.29 306 LYS D N 1
ATOM 9530 C CA . LYS D 1 306 ? 28.866 -41.475 -16.501 1.00 32.21 306 LYS D CA 1
ATOM 9531 C C . LYS D 1 306 ? 28.613 -41.170 -17.981 1.00 34.24 306 LYS D C 1
ATOM 9532 O O . LYS D 1 306 ? 28.767 -42.106 -18.789 1.00 39.21 306 LYS D O 1
ATOM 9538 N N . LEU D 1 307 ? 28.262 -39.930 -18.307 1.00 33.40 307 LEU D N 1
ATOM 9539 C CA . LEU D 1 307 ? 27.893 -39.556 -19.700 1.00 35.09 307 LEU D CA 1
ATOM 9540 C C . LEU D 1 307 ? 29.130 -39.071 -20.441 1.00 37.80 307 LEU D C 1
ATOM 9541 O O . LEU D 1 307 ? 29.984 -38.445 -19.825 1.00 37.47 307 LEU D O 1
ATOM 9546 N N . ASP D 1 308 ? 29.147 -39.317 -21.743 1.00 48.66 308 ASP D N 1
ATOM 9547 C CA . ASP D 1 308 ? 30.240 -38.863 -22.630 1.00 57.41 308 ASP D CA 1
ATOM 9548 C C . ASP D 1 308 ? 29.979 -37.378 -22.926 1.00 59.98 308 ASP D C 1
ATOM 9549 O O . ASP D 1 308 ? 29.509 -37.043 -24.020 1.00 55.08 308 ASP D O 1
ATOM 9554 N N . LEU D 1 309 ? 30.249 -36.569 -21.895 1.00 64.79 309 LEU D N 1
ATOM 9555 C CA . LEU D 1 309 ? 30.420 -35.098 -21.886 1.00 72.72 309 LEU D CA 1
ATOM 9556 C C . LEU D 1 309 ? 31.519 -34.660 -22.855 1.00 71.09 309 LEU D C 1
ATOM 9557 O O . LEU D 1 309 ? 31.796 -33.454 -22.892 1.00 68.99 309 LEU D O 1
#

Foldseek 3Di:
DAQAEEEEEDLPLQSLLLVLLLQLVLRHAYEYEYLDPPRQQVSQVVSVVCCVVSPHPHRYGYDPDLLVLAAHQEYEYPDADDDDPPDDPLNRLVRRLVVLLVSLLSNCVRHVNHQYEYARPVWQLSQLSSCVNSVDPQLRTWYQFQQLLQLQLLVLLCVVQVHDSVFWGFGWKFGAALRIQGDQQRIGGNNHRCCVVDPPVVSVVSNNCSSCVFVVQCVVVVPDTDRNSSSNSVSVLVNQQSVFVQDFHFIFTADCQALHDHDTTIGFTARQGVSHGPDTDRDDDDPVSSVSNVVSRVVSVVSNVPDDD/DAAAEEEEEDLPLQSLLLVLLQQLVLRGAYEYEYLDPPRQQVSQVVSVVCCVVSVGDHHGGYDPALLVLARHQEYEYPDADDDDPVADPLNRLQRRLVVLLVSLLSNCVRHVNHQYEYAYPVWQQSQLSSCVSSVDPQLRTWYFFFQLLQLQLLVLLCVVLVHDSVQWGFGWKFGAALRIQGDQQRIDGNNHRCVVVDPPVVSVVSNNCSSCVFVVQCVVVVPDTDRNSSSNSVSVLVNCQSVFVQDFHFIFGADCQALHDHDTTIGFTARQGNSGGPGTDRDDDDPVSSVSNVVSRVVSVVSNVPHD/DAAAEEEEEDLPLQSLLLVLLLQLVLRHAYEYEYLDPPRQQVSQVVSVVCCVVSVGDHRYGYDPALLVLAQHQAYEYPDADDCDPPRDPLNRLVRRLVVLLVSLLSNCVRHVNHQYEYAYPVFQLSQLSSCVSNVDDQLRTWYQFFQLLQLQLLVLLCVVQVHDSVFWGFGWKFGAALLIQGDQQRIGGNNHRCCVPDPPVSSVVSNNCSSCVFVVQCVVVVPDTDRNSSSNSVSVLVNQQSVFVQDFHFIFTADCQALHDHDTTIGFTARQGNSGRPDTDRDDDDPVSSVSNVVSRVVSVVSNVPPD/DAAAEEEEEDLPLQSLLLVLLLQLVLRHAYEYEYLDPPRQQVSQVVSVVCCVVNVGDHHYGYDPALLVLAAHQAYEYPDADDDDPPADPLRRLQRRLVVLLVSLLSNCVRHVNHQYEYAYPVWQLSQLSSCVSNVDPQLRTWYQFQQLLQLQLLVLLCVVVVHDSVQWGWGWKFGAALRIQGDQQRIDGNNHRCCVVDPPVSSVVSNNCSSCVFVVQCVVVVPDTDRNSSSVRVSVLVNQQSVFVQDFHFIFGADCQALHDHSTTIGFTARQGVSGGPDTDRDDDDPVSSVSNVVSVVVSVVSVVSHPD

Nearest PDB structures (foldseek):
  7aob-assembly1_B  TM=1.002E+00  e=2.126E-61  Thermaerobacter marianensis
  7by8-assembly1_B  TM=9.925E-01  e=6.240E-46  Geobacillus stearothermophilus
  7f8d-assembly1_D  TM=9.889E-01  e=7.399E-46  Geobacillus stearothermophilus
  4cl3-assembly1_A  TM=9.869E-01  e=2.582E-45  Chloroflexus aurantiacus Y-400-fl
  1uxi-assembly1_A  TM=9.731E-01  e=1.413E-42  Chloroflexus aurantiacus

InterPro domains:
  IPR001236 Lactate/malate dehydrogenase, N-terminal [PF00056] (5-143)
  IPR001557 L-lactate/malate dehydrogenase [PIRSF000102] (2-305)
  IPR001557 L-lactate/malate dehydrogenase [PR00086] (5-29)
  IPR001557 L-lactate/malate dehydrogenase [PR00086] (29-53)
  IPR001557 L-lactate/malate dehydrogenase [PR00086] (117-137)
  IPR001557 L-lactate/malate dehydrogenase [PR00086] (141-159)
  IPR001557 L-lactate/malate dehydrogenase [PR00086] (171-184)
  IPR011275 Malate dehydrogenase, type 3 [MF_00487] (3-308)
  IPR011275 Malate dehydrogenase, type 3 [TIGR01763] (3-306)
  IPR011275 Malate dehydrogenase, type 3 [cd01339] (6-305)
  IPR015955 Lactate dehydrogenase/glycoside hydrolase, family 4, C-terminal [G3DSA:3.90.110.10] (146-308)
  IPR015955 Lactate dehydrogenase/glycoside hydrolase, family 4, C-terminal [SSF56327] (145-305)
  IPR022383 Lactate/malate dehydrogenase, C-terminal [PF02866] (148-305)
  IPR036291 NAD(P)-binding domain superfamily [SSF51735] (2-143)

Organism: Thermaerobacter marianensis (strain ATCC 700841 / DSM 12885 / JCM 10246 / 7p75a) (NCBI:txid644966)

Secondary structure (DSSP, 8-state):
----EEEEE--SHHHHHHHHHHHHHT--EEEEE-SSTTHHHHHHHHHHTTHHHHT----EEEES-GGGGTT-SEEEE---PPPPTT--HHHHHHHHHHHHHHHHHHHHHH-TT-EEEE-PSSHHHHHHHHHHHH---GGGEEE--HHHHHHHHHHHHHHHHT--GGGEEEEEEE-SGGGEEEEEEEEEETTEEGGGTS-HHHHHHHHHHHHTHHHHHHHHHSSS---HHHHHHHHHHHHHHHTT--EEEEEEEEEESGGG-EEEEEEEEEEEETTEEEEE------HHHHHHHHHHHHHHHHHHHTS--/----EEEEE--SHHHHHHHHHHHHHT--EEEEE-SSSSHHHHHHHHHHTTHHHH-----EEEESSGGGGTT-SEEEE-------SS--HHHHHHHHHHHHHHHHHHHHHH-TT-EEEE-PSSHHHHHHHHHHHH---GGGEEE-SHHHHHHHHHHHHHHHHT--GGGEEEEEEE-SGGGEEEEEEEEEETTEEGGGTS-HHHHHHHHHHHHTHHHHHHHHHSSS---HHHHHHHHHHHHHHHTT--EEEEEEEEEESGGG-EEEEEEEEEEEETTEEEEE------HHHHHHHHHHHHHHHHHHTT--/----EEEEE--SHHHHHHHHHHHHTT--EEEEE-SSTTHHHHHHHHHHHTHHHH-----EEEESSGGGGTT-SEEEE-------TT--HHHHHHHHHHHHHHHHHHHHHH-TT-EEEE-PSSHHHHHHHHHHHH---GGGEEE--HHHHHHHHHHHHHHHHT--GGGEEEEEEE-SGGGEEEEEEEEEETTEEGGGTS-HHHHHHHHHHHHTHHHHHHHHHSSS---HHHHHHHHHHHHHHHTT--EEEEEEEEEESGGG-EEEEEEEEEEEETTEEEEE------HHHHHHHHHHHHHHHHHHHH--/----EEEEE--SHHHHHHHHHHHHTT--EEEEE-SSTTHHHHHHHHHHHTHHHH-----EEEESSGGGGTT-SEEEE---PPP-TT--HHHHHHHHHHHHHHHHHHHHHH-TT-EEEE-PSSHHHHHHHHHHHH---GGGEEE--HHHHHHHHHHHHHHHHT--GGGEEEEEEE-SGGGEEEEEEEEEETTEEGGGTS-HHHHHHHHHHHHTHHHHHHHHHSSS---HHHHHHHHHHHHHHHTT--EEEEEEEEEESGGG-EEEEEEEEEEEETTEEEEE------HHHHHHHHHHHHHHHHHHHTS--

Radius of gyration: 30.13 Å; Cα contacts (8 Å, |Δi|>4): 2999; chains: 4; bounding box: 74×81×80 Å

Sequence (1234 aa):
MKRPKVSIVGAGNTGAALAHWLAIKQVADIVLVDVVEGMPQGKALDLMQSSAPVEGFDVVITGSNDYAATAGSDVVVITAGAARKPGMSRDDLVNINTGIVREITAQVARYSPDAYLLIVLTNNPLDVMCYVAYKVSGFPKHRVMGQSGILDSSARFRTFIARELNVSFEDVHALVLGGHGDSMVPLPRYTHHVGGIPVTQLLPKEEKIDELVRRTRDGGAEIVRLLKTGSAFFAPGAAMAEEMVEAILRDRKRVLPVSAYLEGEYGESSGIFMGVPVVLGGNGIEKILEIELTDEERQAFARRSAADVRQTLSKLDLMMKRPKVSIVGAGNTGAALAHWLAIKKQVADIVLVDVVEGMPQGKALDLMQSSAPVVEGFDVVITGSNDYAATAGSDVVVITAGAARKPGMSRDDLVNINTGIVREITAQVARYSPDAYLIVLTNNPLDVMCYVAYKVSGFPKHRVMGQSSGILDSARFRTFIARRELNVSFEDVHALVLGGHGDSMVPLPRRYTHHVGGIPVTQLLPKEEKIDELVRRTRDGGAEIIVRLLKTGSAFFAPGAAMAEEMVEAILRDRKRVLPVVSAYLEGEYGESGIFMGVPVVLGGNNGIEKILEIELTDEERQAFARSAADVRQTLSKLDMMKRPKVSIVGAGNTGAALAHWLAIKQQVADIVLVDVVEGMPQGKALDLMQSSAPVEGFDVVITGSNDYAATAGSDVVVITAGAARKPGMSRDDLVNINTGIVREITAQVARYSPDAYLLIVLTNPLDVMCYVAYKVSGFPKHHRVMGQSGILDSARFRTFIARELNVSFEDVHALVLGGHGDSMVPLPRYTHHVGGIPVTQLLPKEKIDELVRRTRDGGAEIVRLLKTGSAFFAPGAAMAEEMVEAILRRDRKRVLPVSAYLEGEYGESGIFMGVPVVLGGNGIEKILEIELTDEERRQAFARSAADVRQTLSKLDMKRPKVSIVGAGNTTGAALAHWLAIKKQVADIVLVDVVEGMPQGKALDLMQSSAPVEGGGFDVVITGSNDDYAATAGSDVVVITAGAARKPGMSRRDDLVNINTGIVREITAQQVARYSPDAYLIVLTNNPLDVMCYVAYKVSGFPKHHRVMGQSGILDSSARFRTFIARELNVSFEDVHALVLGGHGDSMVPLPRYYTHHVGGIPVTQLLPKEKIDELVRRTRDGGAEIVRLLKTGSAFFAPGAAMAEEMVEAILRDRKRVLPVSAYLEGEYGESGIFMGVPVVLGGNNGIEKKILEIELTDEERQAFARSAADVRQTLSKLDL

B-factor: mean 28.89, std 11.49, range [13.46, 125.78]

Solvent-accessible surface area: 41825 Å² total; per-residue (Å²): 74,168,30,30,41,0,0,0,4,8,0,34,80,22,1,4,6,0,0,2,1,0,0,51,42,30,8,0,38,1,15,0,2,22,133,78,120,10,37,0,50,0,18,1,21,0,0,5,0,0,0,8,14,26,37,2,8,0,38,2,54,18,20,57,84,54,40,36,0,46,56,6,46,0,0,0,0,22,26,42,31,70,133,148,141,90,40,54,146,79,60,17,12,91,85,0,9,36,57,0,90,96,9,0,49,51,0,12,180,70,3,83,120,0,19,0,0,0,36,5,69,41,15,14,9,0,0,30,0,0,36,92,41,18,64,14,67,75,62,25,0,0,0,1,2,0,2,10,2,2,0,5,1,31,1,8,1,0,91,78,48,76,14,2,7,60,10,0,25,12,1,0,0,1,6,85,20,146,38,3,4,21,0,46,126,1,1,1,1,16,1,0,23,0,82,51,40,16,78,146,125,56,8,51,76,9,16,148,94,1,80,59,0,34,49,25,0,64,139,50,21,136,118,54,62,9,18,8,0,9,0,0,0,0,0,7,0,0,4,0,0,8,26,21,14,37,11,4,12,8,0,1,0,24,0,102,40,35,33,72,20,63,28,1,0,2,1,0,0,0,8,0,0,0,90,0,20,51,128,31,25,112,16,95,42,80,96,143,28,121,89,40,4,44,173,15,0,58,62,15,95,98,19,18,82,125,25,127,72,108,176,35,30,50,0,0,0,4,7,0,33,82,21,1,4,6,0,0,2,0,0,0,45,41,29,8,0,39,1,14,0,2,23,123,78,120,11,40,0,51,0,20,1,23,0,0,14,0,0,0,9,11,43,30,6,6,0,28,2,65,22,17,56,81,35,42,39,0,46,60,6,45,0,0,0,0,24,25,43,30,71,126,141,140,91,31,57,174,64,60,20,14,74,76,0,4,26,56,0,93,94,9,0,48,55,2,16,168,47,2,81,115,2,24,0,0,0,35,5,67,46,16,10,7,0,0,46,9,0,33,123,52,17,64,15,65,76,68,30,0,0,0,1,1,0,2,10,2,3,2,6,1,27,0,8,1,1,114,79,48,92,15,1,7,60,10,0,24,11,2,0,0,0,4,82,21,144,40,3,4,20,0,43,90,0,0,2,0,16,0,0,20,0,80,52,43,16,83,150,133,54,7,59,76,9,17,145,97,1,79,60,0,29,48,28,0,67,136,48,23,137,117,55,59,8,19,8,2,8,0,0,0,0,0,10,0,0,7,0,0,8,27,20,14,37,11,4,13,7,0,0,0,23,0,101,37,36,28,72,18,62,30,1,0,0,0,0,0,0,15,0,0,1,92,0,20,63,123,24,12,115,9,113,16,66,111,124,24,112,95,26,3,46,156,10,0,53,78,12,96,106,24,20,97,136,35,136,76,178,44,31,50,0,0,0,4,5,0,33,75,24,0,4,6,0,0,2,0,0,0,51,35,24,8,0,38,1,11,0,2,20,126,76,119,11,37,0,52,0,19,1,23,0,0,14,0,0,0,7,11,44,28,7,6,0,29,2,66,18,21,54,82,38,42,37,0,46,58,5,44,0,0,0,0,23,26,41,31,80,129,130,140,92,39,48,150,63,68,21,9,89,74,0,10,35,56,0,97,103,8,0,46,42,1,15,155,52,2,82,118,1,25,0,0,0,31,5,78,29,13,11,5,0,0,48,7,0,29,111,45,16,65,14,68,77,64,28,0,0,0,1,1,0,2,9,2,3,0,4,2,30,0,8,1,0,88,80,50,72,12,1,6,61,10,0,24,11,1,0,0,0,5,82,20,142,33,3,3,24,0,42,96,0,1,1,1,17,0,0,22,0,80,52,44,17,89,148,136,54,10,54,77,6,15,143,98,1,78,58,0,32,48,28,0,64,136,46,21,132,119,51,66,9,17,8,1,8,0,0,0,0,0,9,0,0,7,0,0,9,30,27,15,37,12,4,12,7,0,0,1,22,0,99,39,37,19,68,27,61,27,1,0,1,1,0,0,0,14,0,0,1,92,0,20,61,121,26,13,112,5,113,20,62,112,133,25,113,97,26,3,47,155,8,0,55,80,15,93,107,27,21,86,160,23,157,71,176,32,44,52,0,0,0,4,6,0,33,72,20,1,4,6,0,0,1,0,0,0,47,40,35,8,0,36,1,15,0,2,23,133,77,125,8,38,0,50,0,20,1,21,0,0,15,0,0,0,7,13,38,31,5,6,0,27,2,64,20,20,53,80,45,41,35,0,46,58,6,49,0,0,0,0,22,27,44,36,82,137,136,137,95,35,49,144,51,67,34,16,72,73,3,8,27,54,0,100,102,9,0,49,38,2,16,161,51,3,83,115,3,4,1,0,0,27,5,90,42,10,9,4,0,0,47,13,0,36,115,53,16,67,14,64,77,66,30,0,0,0,2,2,1,2,10,2,4,0,5,1,30,0,9,0,0,94,76,48,74,15,0,7,61,10,0,27,9,2,0,0,0,4,67,20,144,25,5,4,20,0,37,96,2,0,2,1,16,0,0,14,0,80,46,48,10,88,145,128,67,10,72,72,13,15,123,75,1,81,42,0,31,42,35,0,66,142,48,22,140,120,53,62,9,17,6,1,8,0,0,0,0,0,6,0,0,6,0,1,13,26,21,12,38,10,5,13,8,0,0,1,23,0,93,43,31,22,74,20,72,27,6,0,0,1,0,0,0,12,0,0,0,81,0,19,64,120,25,11,115,5,112,18,61,99,124,29,110,91,42,4,47,167,7,0,55,83,12,95,97,29,26,79,89,16,132,186